Protein AF-A0A943BUN2-F1 (afdb_monomer_lite)

Sequence (841 aa):
MTDLDFIKALRLYGEKAAYGSMSAQMESLIGEVLGGGMTKEYLDRRYQSMVDAFLGCTFNPVSNHKLVLSSGDVLNIMNNDDAKKTPCAQIKKSNGKTLYFAEADTRLMGGIALNGATVNIYESASGIYLPLITNAKDGAQVNIYCDNVALGTINNGNSAQMTIEVKKADKTFSVTDSIENAGKLIIKNSLASSKIPVCDLTNQNELSLVNCVLQCKGTLKNDGTVNGMVDVCGGKRDYENAYYTVGSQLMEGTGTYTDLYFTSTAKQGVKIAGTQTVTNYISNPNCRLRTGENIVLTGSCGVANNKLKSAVTLKAYSSTSDLVFDNLVRIIGDVELYGKCKFNDTLYLADTANQFTLHDETNVKGDFIYDGGSIVGGEKLRLYNNVDINTGSPSLTNLLLVGKKPQTIHMAKPMTVTKLQNYNTSVGGVTFDNTIKVSSVLDSGGTYNYQNSENIVLIDNACVSDHAMKGDISAENWTCTESLQVSGTLNAAGTINLTNAADVTTKQYKQSGGTLTVGEDSTLYCEENFIQTGKTVNDGTIFIGEDGKIASTFSGGTLKAKGDLMLAGDFAANELILDSKLPQKFENSSTTNIKNLTIKNDSRSGVEVNSKIYVSGAFSNQCKNLVHSENIILSGDAAYVVDGVTKNDLALSGQYTLKAGETLTVYGTLSLLPNATLSVQNGAQLLVVGDIRADSASVSVESGGSVYVQGHSVSKSGTWRVDGSMRMDEYLDSFSDVWNIGGDVTVKEDTKMTSSTVGGNGVLRMMGDLMVSSGTWNKPNVVFVSKLPQNVSGSSISVNQITIENSSKSGITFDSTVYYYGNCINDDSIIVNPSKMIAKS

Structure (mmCIF, N/CA/C/O backbone):
data_AF-A0A943BUN2-F1
#
_entry.id   AF-A0A943BUN2-F1
#
loop_
_atom_site.group_PDB
_atom_site.id
_atom_site.type_symbol
_atom_site.label_atom_id
_atom_site.label_alt_id
_atom_site.label_comp_id
_atom_site.label_asym_id
_atom_site.label_entity_id
_atom_site.label_seq_id
_atom_site.pdbx_PDB_ins_code
_atom_site.Cartn_x
_atom_site.Cartn_y
_atom_site.Cartn_z
_atom_site.occupancy
_atom_site.B_iso_or_equiv
_atom_site.auth_seq_id
_atom_site.auth_comp_id
_atom_site.auth_asym_id
_atom_site.auth_atom_id
_atom_site.pdbx_PDB_model_num
ATOM 1 N N . MET A 1 1 ? 56.873 32.709 -54.243 1.00 49.31 1 MET A N 1
ATOM 2 C CA . MET A 1 1 ? 57.349 31.411 -54.763 1.00 49.31 1 MET A CA 1
ATOM 3 C C . MET A 1 1 ? 56.239 30.422 -54.463 1.00 49.31 1 MET A C 1
ATOM 5 O O . MET A 1 1 ? 55.802 30.420 -53.320 1.00 49.31 1 MET A O 1
ATOM 9 N N . THR A 1 2 ? 55.682 29.723 -55.455 1.00 56.28 2 THR A N 1
ATOM 10 C CA . THR A 1 2 ? 54.643 28.715 -55.168 1.00 56.28 2 THR A CA 1
ATOM 11 C C . THR A 1 2 ? 55.277 27.533 -54.427 1.00 56.28 2 THR A C 1
ATOM 13 O O . THR A 1 2 ? 56.479 27.304 -54.580 1.00 56.28 2 THR A O 1
ATOM 16 N N . ASP A 1 3 ? 54.513 26.772 -53.638 1.00 51.22 3 ASP A N 1
ATOM 17 C CA . ASP A 1 3 ? 55.037 25.576 -52.952 1.00 51.22 3 ASP A CA 1
ATOM 18 C C . ASP A 1 3 ? 55.676 24.592 -53.944 1.00 51.22 3 ASP A C 1
ATOM 20 O O . ASP A 1 3 ? 56.673 23.945 -53.635 1.00 51.22 3 ASP A O 1
ATOM 24 N N . LEU A 1 4 ? 55.167 24.549 -55.180 1.00 58.03 4 LEU A N 1
ATOM 25 C CA . LEU A 1 4 ? 55.739 23.772 -56.274 1.00 58.03 4 LEU A CA 1
ATOM 26 C C . LEU A 1 4 ? 57.101 24.310 -56.718 1.00 58.03 4 LEU A C 1
ATOM 28 O O . LEU A 1 4 ? 58.020 23.521 -56.909 1.00 58.03 4 LEU A O 1
ATOM 32 N N . ASP A 1 5 ? 57.255 25.624 -56.868 1.00 60.88 5 ASP A N 1
ATOM 33 C CA . ASP A 1 5 ? 58.549 26.221 -57.211 1.00 60.88 5 ASP A CA 1
ATOM 34 C C . ASP A 1 5 ? 59.567 25.990 -56.092 1.00 60.88 5 ASP A C 1
ATOM 36 O O . ASP A 1 5 ? 60.735 25.718 -56.366 1.00 60.88 5 ASP A O 1
ATOM 40 N N . PHE A 1 6 ? 59.124 26.038 -54.833 1.00 67.69 6 PHE A N 1
ATOM 41 C CA . PHE A 1 6 ? 59.963 25.762 -53.671 1.00 67.69 6 PHE A CA 1
ATOM 42 C C . PHE A 1 6 ? 60.369 24.281 -53.584 1.00 67.69 6 PHE A C 1
ATOM 44 O O . PHE A 1 6 ? 61.548 23.987 -53.397 1.00 67.69 6 PHE A O 1
ATOM 51 N N . ILE A 1 7 ? 59.441 23.341 -53.803 1.00 68.06 7 ILE A N 1
ATOM 52 C CA . ILE A 1 7 ? 59.721 21.894 -53.840 1.00 68.06 7 ILE A CA 1
ATOM 53 C C . ILE A 1 7 ? 60.598 21.531 -55.043 1.00 68.06 7 ILE A C 1
ATOM 55 O O . ILE A 1 7 ? 61.546 20.759 -54.892 1.00 68.06 7 ILE A O 1
ATOM 59 N N . LYS A 1 8 ? 60.337 22.107 -56.225 1.00 66.81 8 LYS A N 1
ATOM 60 C CA . LYS A 1 8 ? 61.190 21.950 -57.412 1.00 66.81 8 LYS A CA 1
ATOM 61 C C . LYS A 1 8 ? 62.595 22.465 -57.127 1.00 66.81 8 LYS A C 1
ATOM 63 O O . LYS A 1 8 ? 63.553 21.759 -57.420 1.00 66.81 8 LYS A O 1
ATOM 68 N N . ALA A 1 9 ? 62.732 23.634 -56.500 1.00 71.00 9 ALA A N 1
ATOM 69 C CA . ALA A 1 9 ? 64.029 24.182 -56.115 1.00 71.00 9 ALA A CA 1
ATOM 70 C C . ALA A 1 9 ? 64.756 23.304 -55.080 1.00 71.00 9 ALA A C 1
ATOM 72 O O . ALA A 1 9 ? 65.936 23.019 -55.261 1.00 71.00 9 ALA A O 1
ATOM 73 N N . LEU A 1 10 ? 64.064 22.815 -54.043 1.00 71.56 10 LEU A N 1
ATOM 74 C CA . LEU A 1 10 ? 64.616 21.896 -53.036 1.00 71.56 10 LEU A CA 1
ATOM 75 C C . LEU A 1 10 ? 65.073 20.572 -53.653 1.00 71.56 10 LEU A C 1
ATOM 77 O O . LEU A 1 10 ? 66.162 20.087 -53.343 1.00 71.56 10 LEU A O 1
ATOM 81 N N . ARG A 1 11 ? 64.263 19.989 -54.544 1.00 69.50 11 ARG A N 1
ATOM 82 C CA . ARG A 1 11 ? 64.602 18.731 -55.212 1.00 69.50 11 ARG A CA 1
ATOM 83 C C . ARG A 1 11 ? 65.743 18.920 -56.206 1.00 69.50 11 ARG A C 1
ATOM 85 O O . ARG A 1 11 ? 66.686 18.143 -56.151 1.00 69.50 11 ARG A O 1
ATOM 92 N N . LEU A 1 12 ? 65.719 19.969 -57.031 1.00 74.25 12 LEU A N 1
ATOM 93 C CA . LEU A 1 12 ? 66.826 20.323 -57.932 1.00 74.25 12 LEU A CA 1
ATOM 94 C C . LEU A 1 12 ? 68.122 20.590 -57.156 1.00 74.25 12 LEU A C 1
ATOM 96 O O . LEU A 1 12 ? 69.195 20.200 -57.605 1.00 74.25 12 LEU A O 1
ATOM 100 N N . TYR A 1 13 ? 68.036 21.199 -55.971 1.00 77.00 13 TYR A N 1
ATOM 101 C CA . TYR A 1 13 ? 69.188 21.391 -55.094 1.00 77.00 13 TYR A CA 1
ATOM 102 C C . TYR A 1 13 ? 69.726 20.061 -54.543 1.00 77.00 13 TYR A C 1
ATOM 104 O O . TYR A 1 13 ? 70.935 19.834 -54.565 1.00 77.00 13 TYR A O 1
ATOM 112 N N . GLY A 1 14 ? 68.841 19.156 -54.112 1.00 71.69 14 GLY A N 1
ATOM 113 C CA . GLY A 1 14 ? 69.209 17.804 -53.682 1.00 71.69 14 GLY A CA 1
ATOM 114 C C . GLY A 1 14 ? 69.860 16.977 -54.797 1.00 71.69 14 GLY A C 1
ATOM 115 O O . GLY A 1 14 ? 70.907 16.376 -54.574 1.00 71.69 14 GLY A O 1
ATOM 116 N N . GLU A 1 15 ? 69.298 17.006 -56.009 1.00 69.31 15 GLU A N 1
ATOM 117 C CA . GLU A 1 15 ? 69.868 16.333 -57.186 1.00 69.31 15 GLU A CA 1
ATOM 118 C C . GLU A 1 15 ? 71.223 16.947 -57.578 1.00 69.31 15 GLU A C 1
ATOM 120 O O . GLU A 1 15 ? 72.157 16.217 -57.897 1.00 69.31 15 GLU A O 1
ATOM 125 N N . LYS A 1 16 ? 71.387 18.275 -57.473 1.00 77.69 16 LYS A N 1
ATOM 126 C CA . LYS A 1 16 ? 72.671 18.959 -57.711 1.00 77.69 16 LYS A CA 1
ATOM 127 C C . LYS A 1 16 ? 73.743 18.549 -56.698 1.00 77.69 16 LYS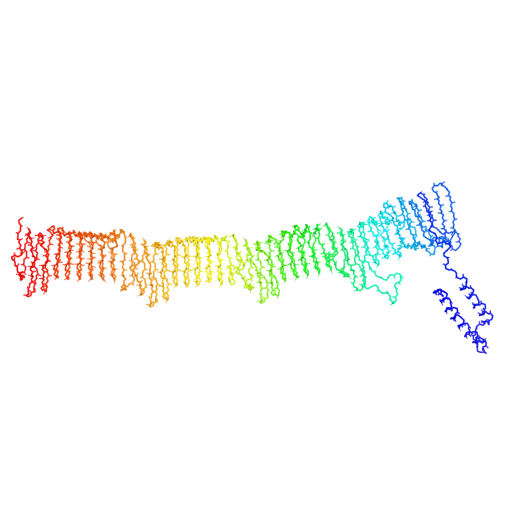 A C 1
ATOM 129 O O . LYS A 1 16 ? 74.895 18.349 -57.079 1.00 77.69 16 LYS A O 1
ATOM 134 N N . ALA A 1 17 ? 73.386 18.417 -55.420 1.00 75.50 17 ALA A N 1
ATOM 135 C CA . ALA A 1 17 ? 74.306 17.973 -54.373 1.00 75.50 17 ALA A CA 1
ATOM 136 C C . ALA A 1 17 ? 74.685 16.486 -54.523 1.00 75.50 17 ALA A C 1
ATOM 138 O O . 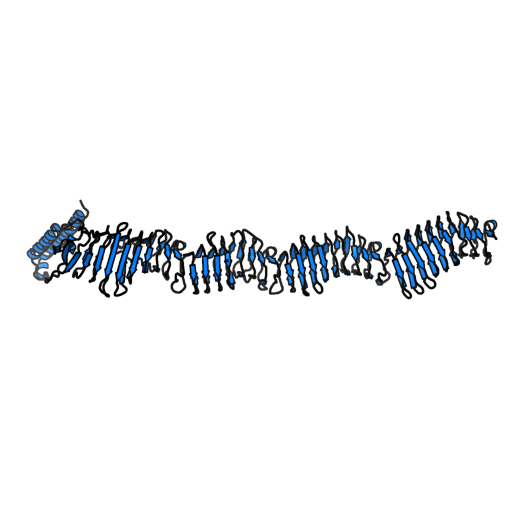ALA A 1 17 ? 75.854 16.120 -54.371 1.00 75.50 17 ALA A O 1
ATOM 139 N N . ALA A 1 18 ? 73.719 15.631 -54.872 1.00 69.56 18 ALA A N 1
ATOM 140 C CA . ALA A 1 18 ? 73.950 14.214 -55.152 1.00 69.56 18 ALA A CA 1
ATOM 141 C C . ALA A 1 18 ? 74.835 14.016 -56.394 1.00 69.56 18 ALA A C 1
ATOM 143 O O . ALA A 1 18 ? 75.812 13.273 -56.345 1.00 69.56 18 ALA A O 1
ATOM 144 N N . TYR A 1 19 ? 74.560 14.747 -57.477 1.00 77.12 19 TYR A N 1
ATOM 145 C CA . TYR A 1 19 ? 75.405 14.752 -58.669 1.00 77.12 19 TYR A CA 1
ATOM 146 C C . TYR A 1 19 ? 76.817 15.269 -58.365 1.00 77.12 19 TYR A C 1
ATOM 148 O O . TYR A 1 19 ? 77.782 14.600 -58.713 1.00 77.12 19 TYR A O 1
ATOM 156 N N . GLY A 1 20 ? 76.963 16.398 -57.663 1.00 71.94 20 GLY A N 1
ATOM 157 C CA . GLY A 1 20 ? 78.281 16.962 -57.350 1.00 71.94 20 GLY A CA 1
ATOM 158 C C . GLY A 1 20 ? 79.145 16.054 -56.466 1.00 71.94 20 GLY A C 1
ATOM 159 O O . GLY A 1 20 ? 80.355 15.970 -56.664 1.00 71.94 20 GLY A O 1
ATOM 160 N N . SER A 1 21 ? 78.537 15.331 -55.520 1.00 69.12 21 SER A N 1
ATOM 161 C CA . SER A 1 21 ? 79.256 14.352 -54.689 1.00 69.12 21 SER A CA 1
ATOM 162 C C . SER A 1 21 ? 79.648 13.094 -55.470 1.00 69.12 21 SER A C 1
ATOM 164 O O . SER A 1 21 ? 80.774 12.617 -55.324 1.00 69.12 21 SER A O 1
ATOM 166 N N . MET A 1 22 ? 78.774 12.591 -56.347 1.00 68.44 22 MET A N 1
ATOM 167 C CA . MET A 1 22 ? 79.076 11.439 -57.204 1.00 68.44 22 MET A CA 1
ATOM 168 C C . MET A 1 22 ? 80.078 11.766 -58.319 1.00 68.44 22 MET A C 1
ATOM 170 O O . MET A 1 22 ? 80.968 10.959 -58.578 1.00 68.44 22 MET A O 1
ATOM 174 N N . SER A 1 23 ? 80.000 12.941 -58.953 1.00 70.56 23 SER A N 1
ATOM 175 C CA . SER A 1 23 ? 80.943 13.335 -60.009 1.00 70.56 23 SER A CA 1
ATOM 176 C C . SER A 1 23 ? 82.350 13.540 -59.445 1.00 70.56 23 SER A C 1
ATOM 178 O O . SER A 1 23 ? 83.313 13.077 -60.046 1.00 70.56 23 SER A O 1
ATOM 180 N N . ALA A 1 24 ? 82.475 14.150 -58.260 1.00 68.44 24 ALA A N 1
ATOM 181 C CA . ALA A 1 24 ? 83.760 14.334 -57.586 1.00 68.44 24 ALA A CA 1
ATOM 182 C C . ALA A 1 24 ? 84.390 13.001 -57.139 1.00 68.44 24 ALA A C 1
ATOM 184 O O . ALA A 1 24 ? 85.610 12.851 -57.170 1.00 68.44 24 ALA A O 1
ATOM 185 N N . GLN A 1 25 ? 83.577 12.008 -56.755 1.00 66.31 25 GLN A N 1
ATOM 186 C CA . GLN A 1 25 ? 84.072 10.657 -56.469 1.00 66.31 25 GLN A CA 1
ATOM 187 C C . GLN A 1 25 ? 84.533 9.925 -57.734 1.00 66.31 25 GLN A C 1
ATOM 189 O O . GLN A 1 25 ? 85.542 9.224 -57.678 1.00 66.31 25 GLN A O 1
ATOM 194 N N . MET A 1 26 ? 83.849 10.108 -58.867 1.00 66.44 26 MET A N 1
ATOM 195 C CA . MET A 1 26 ? 84.219 9.496 -60.152 1.00 66.44 26 MET A CA 1
ATOM 196 C C . MET A 1 26 ? 85.446 10.142 -60.814 1.00 66.44 26 MET A C 1
ATOM 198 O O . MET A 1 26 ? 86.129 9.476 -61.580 1.00 66.44 26 MET A O 1
ATOM 202 N N . GLU A 1 27 ? 85.767 11.398 -60.493 1.00 61.81 27 GLU A N 1
ATOM 203 C CA . GLU A 1 27 ? 87.026 12.055 -60.892 1.00 61.81 27 GLU A CA 1
ATOM 204 C C . GLU A 1 27 ? 88.229 11.657 -60.017 1.00 61.81 27 GLU A C 1
ATOM 206 O O . GLU A 1 27 ? 89.365 12.037 -60.303 1.00 61.81 27 GLU A O 1
ATOM 211 N N . SER A 1 28 ? 88.008 10.894 -58.943 1.00 64.56 28 SER A N 1
ATOM 212 C CA . SER A 1 28 ? 89.092 10.350 -58.127 1.00 64.56 28 SER A CA 1
ATOM 213 C C . SER A 1 28 ? 89.642 9.053 -58.728 1.00 64.56 28 SER A C 1
ATOM 215 O O . SER A 1 28 ? 88.896 8.239 -59.271 1.00 64.56 28 SER A O 1
ATOM 217 N N . LEU A 1 29 ? 90.939 8.801 -58.529 1.00 58.66 29 LEU A N 1
ATOM 218 C CA . LEU A 1 29 ? 91.631 7.586 -58.994 1.00 58.66 29 LEU A CA 1
ATOM 219 C C . LEU A 1 29 ? 90.979 6.273 -58.497 1.00 58.66 29 LEU A C 1
ATOM 221 O O . LEU A 1 29 ? 91.139 5.223 -59.108 1.00 58.66 29 LEU A O 1
ATOM 225 N N . ILE A 1 30 ? 90.238 6.325 -57.383 1.00 61.94 30 ILE A N 1
ATOM 226 C CA . ILE A 1 30 ? 89.483 5.193 -56.816 1.00 61.94 30 ILE A CA 1
ATOM 227 C C . ILE A 1 30 ? 88.121 5.010 -57.506 1.00 61.94 30 ILE A C 1
ATOM 229 O O . ILE A 1 30 ? 87.675 3.877 -57.696 1.00 61.94 30 ILE A O 1
ATOM 233 N N . GLY A 1 31 ? 87.466 6.103 -57.903 1.00 59.69 31 GLY A N 1
ATOM 234 C CA . GLY A 1 31 ? 86.190 6.068 -58.622 1.00 59.69 31 GLY A CA 1
ATOM 235 C C . GLY A 1 31 ? 86.315 5.480 -60.025 1.00 59.69 31 GLY A C 1
ATOM 236 O O . GLY A 1 31 ? 85.444 4.721 -60.442 1.00 59.69 31 GLY A O 1
ATOM 237 N N . GLU A 1 32 ? 87.439 5.732 -60.700 1.00 58.72 32 GLU A N 1
ATOM 238 C CA . GLU A 1 32 ? 87.750 5.185 -62.029 1.00 58.72 32 GLU A CA 1
ATOM 239 C C . GLU A 1 32 ? 87.846 3.646 -62.038 1.00 58.72 32 GLU A C 1
ATOM 241 O O . GLU A 1 32 ? 87.511 3.000 -63.030 1.00 58.72 32 GLU A O 1
ATOM 246 N N . VAL A 1 33 ? 88.240 3.041 -60.910 1.00 58.03 33 VAL A N 1
ATOM 247 C CA . VAL A 1 33 ? 88.408 1.583 -60.766 1.00 58.03 33 VAL A CA 1
ATOM 248 C C . VAL A 1 33 ? 87.131 0.893 -60.263 1.00 58.03 33 VAL A C 1
ATOM 250 O O . VAL A 1 33 ? 86.836 -0.227 -60.678 1.00 58.03 33 VAL A O 1
ATOM 253 N N . LEU A 1 34 ? 86.350 1.539 -59.387 1.00 57.59 34 LEU A N 1
ATOM 254 C CA . LEU A 1 34 ? 85.157 0.944 -58.757 1.00 57.59 34 LEU A CA 1
ATOM 255 C C . LEU A 1 34 ? 83.825 1.300 -59.447 1.00 57.59 34 LEU A C 1
ATOM 257 O O . LEU A 1 34 ? 82.812 0.658 -59.180 1.00 57.59 34 LEU A O 1
ATOM 261 N N . GLY A 1 35 ? 83.804 2.296 -60.338 1.00 58.62 35 GLY A N 1
ATOM 262 C CA . GLY A 1 35 ? 82.589 2.855 -60.949 1.00 58.62 35 GLY A CA 1
ATOM 263 C C . GLY A 1 35 ? 81.919 2.015 -62.045 1.00 58.62 35 GLY A C 1
ATOM 264 O O . GLY A 1 35 ? 80.971 2.485 -62.673 1.00 58.62 35 GLY A O 1
ATOM 265 N N . GLY A 1 36 ? 82.394 0.794 -62.318 1.00 56.25 36 GLY A N 1
ATOM 266 C CA . GLY A 1 36 ? 81.733 -0.141 -63.242 1.00 56.25 36 GLY A CA 1
ATOM 267 C C . GLY A 1 36 ? 81.525 0.391 -64.669 1.00 56.25 36 GLY A C 1
ATOM 268 O O . GLY A 1 36 ? 80.564 -0.002 -65.327 1.00 56.25 36 GLY A O 1
ATOM 269 N N . GLY A 1 37 ? 82.387 1.301 -65.140 1.00 57.84 37 GLY A N 1
ATOM 270 C CA . GLY A 1 37 ? 82.302 1.903 -66.477 1.00 57.84 37 GLY A CA 1
ATOM 271 C C . GLY A 1 37 ? 81.343 3.095 -66.607 1.00 57.84 37 GLY A C 1
ATOM 272 O O . GLY A 1 37 ? 81.093 3.546 -67.725 1.00 57.84 37 GLY A O 1
ATOM 273 N N . MET A 1 38 ? 80.804 3.634 -65.507 1.00 58.44 38 MET A N 1
ATOM 274 C CA . MET A 1 38 ? 80.037 4.885 -65.550 1.00 58.44 38 MET A CA 1
ATOM 275 C C . MET A 1 38 ? 80.985 6.082 -65.711 1.00 58.44 38 MET A C 1
ATOM 277 O O . MET A 1 38 ? 81.698 6.449 -64.783 1.00 58.44 38 MET A O 1
ATOM 281 N N . THR A 1 39 ? 81.004 6.699 -66.894 1.00 64.81 39 THR A N 1
ATOM 282 C CA . THR A 1 39 ? 81.820 7.893 -67.167 1.00 64.81 39 THR A CA 1
ATOM 283 C C . THR A 1 39 ? 81.142 9.167 -66.655 1.00 64.81 39 THR A C 1
ATOM 285 O O . THR A 1 39 ? 79.915 9.226 -66.531 1.00 64.81 39 THR A O 1
ATOM 288 N N . LYS A 1 40 ? 81.918 10.233 -66.413 1.00 67.88 40 LYS A N 1
ATOM 289 C CA . LYS A 1 40 ? 81.377 11.563 -66.074 1.00 67.88 40 LYS A CA 1
ATOM 290 C C . LYS A 1 40 ? 80.312 12.021 -67.082 1.00 67.88 40 LYS A C 1
ATOM 292 O O . LYS A 1 40 ? 79.242 12.453 -66.684 1.00 67.88 40 LYS A O 1
ATOM 297 N N . GLU A 1 41 ? 80.524 11.783 -68.375 1.00 67.88 41 GLU A N 1
ATOM 298 C CA . GLU A 1 41 ? 79.560 12.103 -69.444 1.00 67.88 41 GLU A CA 1
ATOM 299 C C . GLU A 1 41 ? 78.238 11.320 -69.369 1.00 67.88 41 GLU A C 1
ATOM 301 O O . GLU A 1 41 ? 77.208 11.763 -69.891 1.00 67.88 41 GLU A O 1
ATOM 306 N N . TYR A 1 42 ? 78.238 10.130 -68.765 1.00 67.12 42 TYR A N 1
ATOM 307 C CA . TYR A 1 42 ? 77.009 9.388 -68.485 1.00 67.12 42 TYR A CA 1
ATOM 308 C C . TYR A 1 42 ? 76.243 10.013 -67.310 1.00 67.12 42 TYR A C 1
ATOM 310 O O . TYR A 1 42 ? 75.022 10.170 -67.392 1.00 67.12 42 TYR A O 1
ATOM 318 N N . LEU A 1 43 ? 76.947 10.433 -66.254 1.00 68.31 43 LEU A N 1
ATOM 319 C CA . LEU A 1 43 ? 76.346 11.138 -65.118 1.00 68.31 43 LEU A CA 1
ATOM 320 C C . LEU A 1 43 ? 75.843 12.532 -65.507 1.00 68.31 43 LEU A C 1
ATOM 322 O O . LEU A 1 43 ? 74.746 12.896 -65.096 1.00 68.31 43 LEU A O 1
ATOM 326 N N . ASP A 1 44 ? 76.568 13.257 -66.360 1.00 72.62 44 ASP A N 1
ATOM 327 C CA . ASP A 1 44 ? 76.175 14.571 -66.882 1.00 72.62 44 ASP A CA 1
ATOM 328 C C . ASP A 1 44 ? 74.881 14.469 -67.692 1.00 72.62 44 ASP A C 1
ATOM 330 O O . ASP A 1 44 ? 73.934 15.218 -67.457 1.00 72.62 44 ASP A O 1
ATOM 334 N N . ARG A 1 45 ? 74.783 13.478 -68.592 1.00 67.88 45 ARG A N 1
ATOM 335 C CA . ARG A 1 45 ? 73.546 13.219 -69.347 1.00 67.88 45 ARG A CA 1
ATOM 336 C C . ARG A 1 45 ? 72.391 12.801 -68.455 1.00 67.88 45 ARG A C 1
ATOM 338 O O . ARG A 1 45 ? 71.261 13.213 -68.707 1.00 67.88 45 ARG A O 1
ATOM 345 N N . ARG A 1 46 ? 72.641 11.978 -67.435 1.00 64.56 46 ARG A N 1
ATOM 346 C CA . ARG A 1 46 ? 71.599 11.521 -66.508 1.00 64.56 46 ARG A CA 1
ATOM 347 C C . ARG A 1 46 ? 71.104 12.661 -65.621 1.00 64.56 46 ARG A C 1
ATOM 349 O O . ARG A 1 46 ? 69.896 12.815 -65.475 1.00 64.56 46 ARG A O 1
ATOM 356 N N . TYR A 1 47 ? 72.014 13.479 -65.098 1.00 74.12 47 TYR A N 1
ATOM 357 C CA . TYR A 1 47 ? 71.695 14.683 -64.337 1.00 74.12 47 TYR A CA 1
ATOM 358 C C . TYR A 1 47 ? 70.913 15.678 -65.196 1.00 74.12 47 TYR A C 1
ATOM 360 O O . TYR A 1 47 ? 69.832 16.097 -64.792 1.00 74.12 47 TYR A O 1
ATOM 368 N N . GLN A 1 48 ? 71.377 15.965 -66.416 1.00 70.25 48 GLN A N 1
ATOM 369 C CA . GLN A 1 48 ? 70.673 16.867 -67.325 1.00 70.25 48 GLN A CA 1
ATOM 370 C C . GLN A 1 48 ? 69.298 16.318 -67.732 1.00 70.25 48 GLN A C 1
ATOM 372 O O . GLN A 1 48 ? 68.325 17.056 -67.692 1.00 70.25 48 GLN A O 1
ATOM 377 N N . SER A 1 49 ? 69.169 15.013 -67.996 1.00 58.03 49 SER A N 1
ATOM 378 C CA . SER A 1 49 ? 67.868 14.385 -68.292 1.00 58.03 49 SER A CA 1
ATOM 379 C C . SER A 1 49 ? 66.899 14.451 -67.106 1.00 58.03 49 SER A C 1
ATOM 381 O O . SER A 1 49 ? 65.695 14.595 -67.305 1.00 58.03 49 SER A O 1
ATOM 383 N N . MET A 1 50 ? 67.396 14.359 -65.868 1.00 59.25 50 MET A N 1
ATOM 384 C CA . MET A 1 50 ? 66.573 14.537 -64.667 1.00 59.25 50 MET A CA 1
ATOM 385 C C . MET A 1 50 ? 66.174 16.004 -64.478 1.00 59.25 50 MET A C 1
ATOM 387 O O . MET A 1 50 ? 65.007 16.274 -64.204 1.00 59.25 50 MET A O 1
ATOM 391 N N . VAL A 1 51 ? 67.096 16.952 -64.676 1.00 66.25 51 VAL A N 1
ATOM 392 C CA . VAL A 1 51 ? 66.812 18.398 -64.654 1.00 66.25 51 VAL A CA 1
ATOM 393 C C . VAL A 1 51 ? 65.764 18.761 -65.710 1.00 66.25 51 VAL A C 1
ATOM 395 O O . VAL A 1 51 ? 64.784 19.428 -65.382 1.00 66.25 51 VAL A O 1
ATOM 398 N N . ASP A 1 52 ? 65.907 18.260 -66.936 1.00 58.78 52 ASP A N 1
ATOM 399 C CA . ASP A 1 52 ? 64.980 18.498 -68.045 1.00 58.78 52 ASP A CA 1
ATOM 400 C C . ASP A 1 52 ? 63.610 17.852 -67.788 1.00 58.78 52 ASP A C 1
ATOM 402 O O . ASP A 1 52 ? 62.578 18.478 -68.033 1.00 58.78 52 ASP A O 1
ATOM 406 N N . ALA A 1 53 ? 63.570 16.646 -67.209 1.00 57.19 53 ALA A N 1
ATOM 407 C CA . ALA A 1 53 ? 62.322 16.015 -66.781 1.00 57.19 53 ALA A CA 1
ATOM 408 C C . ALA A 1 53 ? 61.612 16.835 -65.687 1.00 57.19 53 ALA A C 1
ATOM 410 O O . ALA A 1 53 ? 60.401 17.029 -65.756 1.00 57.19 53 ALA A O 1
ATOM 411 N N . PHE A 1 54 ? 62.346 17.379 -64.710 1.00 61.00 54 PHE A N 1
ATOM 412 C CA . PHE A 1 54 ? 61.774 18.202 -63.636 1.00 61.00 54 PHE A CA 1
ATOM 413 C C . PHE A 1 54 ? 61.329 19.597 -64.100 1.00 61.00 54 PHE A C 1
ATOM 415 O O . PHE A 1 54 ? 60.317 20.112 -63.608 1.00 61.00 54 PHE A O 1
ATOM 422 N N . LEU A 1 55 ? 62.050 20.204 -65.047 1.00 59.53 55 LEU A N 1
ATOM 423 C CA . LEU A 1 55 ? 61.665 21.464 -65.689 1.00 59.53 55 LEU A CA 1
ATOM 424 C C . LEU A 1 55 ? 60.469 21.274 -66.639 1.00 59.53 55 LEU A C 1
ATOM 426 O O . LEU A 1 55 ? 59.614 22.155 -66.710 1.00 59.53 55 LEU A O 1
ATOM 430 N N . GLY A 1 56 ? 60.368 20.115 -67.302 1.00 51.56 56 GLY A N 1
ATOM 431 C CA . GLY A 1 56 ? 59.263 19.733 -68.189 1.00 51.56 56 GLY A CA 1
ATOM 432 C C . GLY A 1 56 ? 57.965 19.324 -67.478 1.00 51.56 56 GLY A C 1
ATOM 433 O O . GLY A 1 56 ? 56.903 19.310 -68.102 1.00 51.56 56 GLY A O 1
ATOM 434 N N . CYS A 1 57 ? 58.004 19.040 -66.172 1.00 49.31 57 CYS A N 1
ATOM 435 C CA . CYS A 1 57 ? 56.809 18.763 -65.374 1.00 49.31 57 CYS A CA 1
ATOM 436 C C . CYS A 1 57 ? 55.917 20.013 -65.247 1.00 49.31 57 CYS A C 1
ATOM 438 O O . CYS A 1 57 ? 56.203 20.926 -64.461 1.00 49.31 57 CYS A O 1
ATOM 440 N N . THR A 1 58 ? 54.791 20.027 -65.963 1.00 47.50 58 THR A N 1
ATOM 441 C CA . THR A 1 58 ? 53.690 20.982 -65.770 1.00 47.50 58 THR A CA 1
ATOM 442 C C . THR A 1 58 ? 52.512 20.288 -65.083 1.00 47.50 58 THR A C 1
ATOM 444 O O . THR A 1 58 ? 52.172 19.158 -65.411 1.00 47.50 58 THR A O 1
ATOM 447 N N . PHE A 1 59 ? 51.893 20.963 -64.110 1.00 41.41 59 PHE A N 1
ATOM 448 C CA . PHE A 1 59 ? 50.704 20.484 -63.386 1.00 41.41 59 PHE A CA 1
ATOM 449 C C . PHE A 1 59 ? 49.403 20.938 -64.061 1.00 41.41 59 PHE A C 1
ATOM 451 O O . PHE A 1 59 ? 48.412 21.174 -63.381 1.00 41.41 59 PHE A O 1
ATOM 458 N N . ASN A 1 60 ? 49.389 21.114 -65.384 1.00 41.94 60 ASN A N 1
ATOM 459 C CA . ASN A 1 60 ? 48.136 21.416 -66.065 1.00 41.94 60 ASN A CA 1
ATOM 460 C C . ASN A 1 60 ? 47.447 20.097 -66.422 1.00 41.94 60 ASN A C 1
ATOM 462 O O . ASN A 1 60 ? 47.976 19.358 -67.257 1.00 41.94 60 ASN A O 1
ATOM 466 N N . PRO A 1 61 ? 46.266 19.796 -65.850 1.00 43.44 61 PRO A N 1
ATOM 467 C CA . PRO A 1 61 ? 45.358 18.859 -66.486 1.00 43.44 61 PRO A CA 1
ATOM 468 C C . PRO A 1 61 ? 45.177 19.284 -67.946 1.00 43.44 61 PRO A C 1
ATOM 470 O O . PRO A 1 61 ? 45.001 20.467 -68.240 1.00 43.44 61 PRO A O 1
ATOM 473 N N . VAL A 1 62 ? 45.177 18.329 -68.875 1.00 51.78 62 VAL A N 1
ATOM 474 C CA . VAL A 1 62 ? 44.880 18.617 -70.290 1.00 51.78 62 VAL A CA 1
ATOM 475 C C . VAL A 1 62 ? 43.440 19.161 -70.445 1.00 51.78 62 VAL A C 1
ATOM 477 O O . VAL A 1 62 ? 43.108 19.763 -71.464 1.00 51.78 62 VAL A O 1
ATOM 480 N N . SER A 1 63 ? 42.592 19.039 -69.410 1.00 54.44 63 SER A N 1
ATOM 481 C CA . SER A 1 63 ? 41.329 19.772 -69.274 1.00 54.44 63 SER A CA 1
ATOM 482 C C . SER A 1 63 ? 40.989 20.088 -67.810 1.00 54.44 63 SER A C 1
ATOM 484 O O . SER A 1 63 ? 40.776 19.180 -67.010 1.00 54.44 63 SER A O 1
ATOM 486 N N . ASN A 1 64 ? 40.835 21.377 -67.487 1.00 60.47 64 ASN A N 1
ATOM 487 C CA . ASN A 1 64 ? 40.268 21.861 -66.214 1.00 60.47 64 ASN A CA 1
ATOM 488 C C . ASN A 1 64 ? 38.732 21.982 -66.276 1.00 60.47 64 ASN A C 1
ATOM 490 O O . ASN A 1 64 ? 38.093 22.434 -65.327 1.00 60.47 64 ASN A O 1
ATOM 494 N N . HIS A 1 65 ? 38.133 21.647 -67.422 1.00 75.88 65 HIS A N 1
ATOM 495 C CA . HIS A 1 65 ? 36.704 21.779 -67.664 1.00 75.88 65 HIS A CA 1
ATOM 496 C C . HIS A 1 65 ? 36.027 20.411 -67.633 1.00 75.88 65 HIS A C 1
ATOM 498 O O . HIS A 1 65 ? 36.501 19.451 -68.245 1.00 75.88 65 HIS A O 1
ATOM 504 N N . LYS A 1 66 ? 34.881 20.347 -66.950 1.00 84.62 66 LYS A N 1
ATOM 505 C CA . LYS A 1 66 ? 34.021 19.163 -66.931 1.00 84.62 66 LYS A CA 1
ATOM 506 C C . LYS A 1 66 ? 33.528 18.813 -68.336 1.00 84.62 66 LYS A C 1
ATOM 508 O O . LYS A 1 66 ? 33.059 19.686 -69.070 1.00 84.62 66 LYS A O 1
ATOM 513 N N . LEU A 1 67 ? 33.565 17.533 -68.693 1.00 89.81 67 LEU A N 1
ATOM 514 C CA . LEU A 1 67 ? 32.928 17.032 -69.906 1.00 89.81 67 LEU A CA 1
ATOM 515 C C . LEU A 1 67 ? 31.406 17.069 -69.725 1.00 89.81 67 LEU A C 1
ATOM 517 O O . LEU A 1 67 ? 30.863 16.355 -68.886 1.00 89.81 67 LEU A O 1
ATOM 521 N N . VAL A 1 68 ? 30.708 17.882 -70.517 1.00 91.00 68 VAL A N 1
ATOM 522 C CA . VAL A 1 68 ? 29.244 17.994 -70.453 1.00 91.00 68 VAL A CA 1
ATOM 523 C C . VAL A 1 68 ? 28.588 17.046 -71.456 1.00 91.00 68 VAL A C 1
ATOM 525 O O . VAL A 1 68 ? 28.758 17.182 -72.671 1.00 91.00 68 VAL A O 1
ATOM 528 N N . LEU A 1 69 ? 27.811 16.095 -70.942 1.00 92.69 69 LEU A N 1
ATOM 529 C CA . LEU A 1 69 ? 26.958 15.199 -71.715 1.00 92.69 69 LEU A CA 1
ATOM 530 C C . LEU A 1 69 ? 25.506 15.699 -71.697 1.00 92.69 69 LEU A C 1
ATOM 532 O O . LEU A 1 69 ? 25.082 16.434 -70.799 1.00 92.69 69 LEU A O 1
ATOM 536 N N . SER A 1 70 ? 24.763 15.343 -72.742 1.00 91.81 70 SER A N 1
ATOM 537 C CA . SER A 1 70 ? 23.322 15.583 -72.852 1.00 91.81 70 SER A CA 1
ATOM 538 C C . SER A 1 70 ? 22.546 14.300 -72.567 1.00 91.81 70 SER A C 1
ATOM 540 O O . SER A 1 70 ? 23.066 13.205 -72.761 1.00 91.81 70 SER A O 1
ATOM 542 N N . SER A 1 71 ? 21.288 14.430 -72.145 1.00 90.88 71 SER A N 1
ATOM 543 C CA . SER A 1 71 ? 20.404 13.276 -71.943 1.00 90.88 71 SER A CA 1
ATOM 544 C C . SER A 1 71 ? 20.361 12.390 -73.197 1.00 90.88 71 SER A C 1
ATOM 546 O O . SER A 1 71 ? 20.244 12.895 -74.318 1.00 90.88 71 SER A O 1
ATOM 548 N N . GLY A 1 72 ? 20.510 11.078 -73.001 1.00 86.75 72 GLY A N 1
ATOM 549 C CA . GLY A 1 72 ? 20.602 10.089 -74.079 1.00 86.75 72 GLY A CA 1
ATOM 550 C C . GLY A 1 72 ? 21.992 9.913 -74.711 1.00 86.75 72 GLY A C 1
ATOM 551 O O . GLY A 1 72 ? 22.162 8.992 -75.507 1.00 86.75 72 GLY A O 1
ATOM 552 N N . ASP A 1 73 ? 22.993 10.736 -74.370 1.00 94.25 73 ASP A N 1
ATOM 553 C CA . ASP A 1 73 ? 24.385 10.473 -74.761 1.00 94.25 73 ASP A CA 1
ATOM 554 C C . ASP A 1 73 ? 24.918 9.210 -74.049 1.00 94.25 73 ASP A C 1
ATOM 556 O O . ASP A 1 73 ? 24.567 8.931 -72.900 1.00 94.25 73 ASP A O 1
ATOM 560 N N . VAL A 1 74 ? 25.817 8.471 -74.708 1.00 95.38 74 VAL A N 1
ATOM 561 C CA . VAL A 1 74 ? 26.518 7.307 -74.142 1.00 95.38 74 VAL A CA 1
ATOM 562 C C . VAL A 1 74 ? 28.030 7.494 -74.263 1.00 95.38 74 VAL A C 1
ATOM 564 O O . VAL A 1 74 ? 28.564 7.518 -75.369 1.00 95.38 74 VAL A O 1
ATOM 567 N N . LEU A 1 75 ? 28.731 7.596 -73.136 1.00 94.25 75 LEU A N 1
ATOM 568 C CA . LEU A 1 75 ? 30.191 7.630 -73.051 1.00 94.25 75 LEU A CA 1
ATOM 569 C C . LEU A 1 75 ? 30.720 6.236 -72.685 1.00 94.25 75 LEU A C 1
ATOM 571 O O . LEU A 1 75 ? 30.419 5.728 -71.615 1.00 94.25 75 LEU A O 1
ATOM 575 N N . ASN A 1 76 ? 31.539 5.630 -73.538 1.00 92.62 76 ASN A N 1
ATOM 576 C CA . ASN A 1 76 ? 32.251 4.387 -73.253 1.00 92.62 76 ASN A CA 1
ATOM 577 C C . ASN A 1 76 ? 33.719 4.708 -72.958 1.00 92.62 76 ASN A C 1
ATOM 579 O O . ASN A 1 76 ? 34.388 5.276 -73.815 1.00 92.62 76 ASN A O 1
ATOM 583 N N . ILE A 1 77 ? 34.205 4.341 -71.776 1.00 90.56 77 ILE A N 1
ATOM 584 C CA . ILE A 1 77 ? 35.615 4.382 -71.379 1.00 90.56 77 ILE A CA 1
ATOM 585 C C . ILE A 1 77 ? 36.160 2.958 -71.489 1.00 90.56 77 ILE A C 1
ATOM 587 O O . ILE A 1 77 ? 35.587 2.021 -70.925 1.00 90.56 77 ILE A O 1
ATOM 591 N N . MET A 1 78 ? 37.235 2.788 -72.247 1.00 87.88 78 MET A N 1
ATOM 592 C CA . MET A 1 78 ? 37.823 1.486 -72.561 1.00 87.88 78 MET A CA 1
ATOM 593 C C . MET A 1 78 ? 39.318 1.623 -72.851 1.00 87.88 78 MET A C 1
ATOM 595 O O . MET A 1 78 ? 39.812 2.735 -72.993 1.00 87.88 78 MET A O 1
ATOM 599 N N . ASN A 1 79 ? 40.043 0.515 -72.961 1.00 82.56 79 ASN A N 1
ATOM 600 C CA . ASN A 1 79 ? 41.410 0.549 -73.472 1.00 82.56 79 ASN A CA 1
ATOM 601 C C . ASN A 1 79 ? 41.395 0.574 -75.001 1.00 82.56 79 ASN A C 1
ATOM 603 O O . ASN A 1 79 ? 40.549 -0.054 -75.638 1.00 82.56 79 ASN A O 1
ATOM 607 N N . ASN A 1 80 ? 42.356 1.277 -75.585 1.00 72.62 80 ASN A N 1
ATOM 608 C CA . ASN A 1 80 ? 42.673 1.139 -76.995 1.00 72.62 80 ASN A CA 1
ATOM 609 C C . ASN A 1 80 ? 43.316 -0.237 -77.258 1.00 72.62 80 ASN A C 1
ATOM 611 O O . ASN A 1 80 ? 44.021 -0.758 -76.392 1.00 72.62 80 ASN A O 1
ATOM 615 N N . ASP A 1 81 ? 43.149 -0.790 -78.462 1.00 67.44 81 ASP A N 1
ATOM 616 C CA . ASP A 1 81 ? 43.725 -2.088 -78.877 1.00 67.44 81 ASP A CA 1
ATOM 617 C C . ASP A 1 81 ? 45.256 -2.030 -79.122 1.00 67.44 81 ASP A C 1
ATOM 619 O O . ASP A 1 81 ? 45.826 -2.833 -79.862 1.00 67.44 81 ASP A O 1
ATOM 623 N N . ASP A 1 82 ? 45.954 -1.066 -78.515 1.00 66.50 82 ASP A N 1
ATOM 624 C CA . ASP A 1 82 ? 47.405 -0.929 -78.616 1.00 66.50 82 ASP A CA 1
ATOM 625 C C . ASP A 1 82 ? 48.147 -1.759 -77.552 1.00 66.50 82 ASP A C 1
ATOM 627 O O . ASP A 1 82 ? 47.613 -2.122 -76.504 1.00 66.50 82 ASP A O 1
ATOM 631 N N . ALA A 1 83 ? 49.429 -2.052 -77.802 1.00 61.16 83 ALA A N 1
ATOM 632 C CA . ALA A 1 83 ? 50.262 -2.847 -76.892 1.00 61.16 83 ALA A CA 1
ATOM 633 C C . ALA A 1 83 ? 50.424 -2.224 -75.490 1.00 61.16 83 ALA A C 1
ATOM 635 O O . ALA A 1 83 ? 50.840 -2.912 -74.559 1.00 61.16 83 ALA A O 1
ATOM 636 N N . LYS A 1 84 ? 50.123 -0.926 -75.338 1.00 65.56 84 LYS A N 1
ATOM 637 C CA . LYS A 1 84 ? 50.205 -0.190 -74.071 1.00 65.56 84 LYS A CA 1
ATOM 638 C C . LYS A 1 84 ? 48.864 -0.138 -73.331 1.00 65.56 84 LYS A C 1
ATOM 640 O O . LYS A 1 84 ? 48.856 0.323 -72.193 1.00 65.56 84 LYS A O 1
ATOM 645 N N . LYS A 1 85 ? 47.769 -0.609 -73.943 1.00 70.56 85 LYS A N 1
ATOM 646 C CA . LYS A 1 85 ? 46.395 -0.530 -73.434 1.00 70.56 85 LYS A CA 1
ATOM 647 C C . LYS A 1 85 ? 46.059 0.866 -72.897 1.00 70.56 85 LYS A C 1
ATOM 649 O O . LYS A 1 85 ? 45.602 1.003 -71.763 1.00 70.56 85 LYS A O 1
ATOM 654 N N . THR A 1 86 ? 46.332 1.912 -73.679 1.00 74.56 86 THR A N 1
ATOM 655 C CA . THR A 1 86 ? 46.061 3.286 -73.224 1.00 74.56 86 THR A CA 1
ATOM 656 C C . THR A 1 86 ? 44.552 3.544 -73.057 1.00 74.56 86 THR A C 1
ATOM 658 O O . THR A 1 86 ? 43.777 3.162 -73.941 1.00 74.56 86 THR A O 1
ATOM 661 N N . PRO A 1 87 ? 44.098 4.192 -71.962 1.00 78.44 87 PRO A N 1
ATOM 662 C CA . PRO A 1 87 ? 42.686 4.525 -71.782 1.00 78.44 87 PRO A CA 1
ATOM 663 C C . PRO A 1 87 ? 42.180 5.474 -72.875 1.00 78.44 87 PRO A C 1
ATOM 665 O O . PRO A 1 87 ? 42.744 6.543 -73.109 1.00 78.44 87 PRO A O 1
ATOM 668 N N . CYS A 1 88 ? 41.080 5.121 -73.526 1.00 82.69 88 CYS A N 1
ATOM 669 C CA . CYS A 1 88 ? 40.394 5.920 -74.532 1.00 82.69 88 CYS A CA 1
ATOM 670 C C . CYS A 1 88 ? 38.898 6.040 -74.211 1.00 82.69 88 CYS A C 1
ATOM 672 O O . CYS A 1 88 ? 38.343 5.333 -73.365 1.00 82.69 88 CYS A O 1
ATOM 674 N N . ALA A 1 89 ? 38.238 6.986 -74.872 1.00 86.25 89 ALA A N 1
ATOM 675 C CA . ALA A 1 89 ? 36.827 7.255 -74.678 1.00 86.25 89 ALA A CA 1
ATOM 676 C C . ALA A 1 89 ? 36.100 7.464 -76.007 1.00 86.25 89 ALA A C 1
ATOM 678 O O . ALA A 1 89 ? 36.574 8.170 -76.900 1.00 86.25 89 ALA A O 1
ATOM 679 N N . GLN A 1 90 ? 34.904 6.888 -76.101 1.00 90.12 90 GLN A N 1
ATOM 680 C CA . GLN A 1 90 ? 33.965 7.049 -77.205 1.00 90.12 90 GLN A CA 1
ATOM 681 C C . GLN A 1 90 ? 32.677 7.690 -76.686 1.00 90.12 90 GLN A C 1
ATOM 683 O O . GLN A 1 90 ? 32.022 7.128 -75.817 1.00 90.12 90 GLN A O 1
ATOM 688 N N . ILE A 1 91 ? 32.256 8.816 -77.259 1.00 92.94 91 ILE A N 1
ATOM 689 C CA . ILE A 1 91 ? 30.947 9.422 -76.983 1.00 92.94 91 ILE A CA 1
ATOM 690 C C . ILE A 1 91 ? 30.027 9.174 -78.172 1.00 92.94 91 ILE A C 1
ATOM 692 O O . ILE A 1 91 ? 30.269 9.702 -79.256 1.00 92.94 91 ILE A O 1
ATOM 696 N N . LYS A 1 92 ? 28.941 8.435 -77.963 1.00 92.75 92 LYS A N 1
ATOM 697 C CA . LYS A 1 92 ? 27.800 8.357 -78.879 1.00 92.75 92 LYS A CA 1
ATOM 698 C C . LYS A 1 92 ? 26.780 9.409 -78.458 1.00 92.75 92 LYS A C 1
ATOM 700 O O . LYS A 1 92 ? 26.185 9.304 -77.391 1.00 92.75 92 LYS A O 1
ATOM 705 N N . LYS A 1 93 ? 26.621 10.449 -79.268 1.00 90.81 93 LYS A N 1
ATOM 706 C CA . LYS A 1 93 ? 25.641 11.511 -79.044 1.00 90.81 93 LYS A CA 1
ATOM 707 C C . LYS A 1 93 ? 24.232 11.016 -79.356 1.00 90.81 93 LYS A C 1
ATOM 709 O O . LYS A 1 93 ? 24.057 10.200 -80.260 1.00 90.81 93 LYS A O 1
ATOM 714 N N . SER A 1 94 ? 23.229 11.561 -78.674 1.00 83.94 94 SER A N 1
ATOM 715 C CA . SER A 1 94 ? 21.812 11.230 -78.907 1.00 83.94 94 SER A CA 1
ATOM 716 C C . SER A 1 94 ? 21.343 11.475 -80.353 1.00 83.94 94 SER A C 1
ATOM 718 O O . SER A 1 94 ? 20.415 10.828 -80.825 1.00 83.94 94 SER A O 1
ATOM 720 N N . ASN A 1 95 ? 22.032 12.350 -81.094 1.00 84.69 95 ASN A N 1
ATOM 721 C CA . ASN A 1 95 ? 21.807 12.608 -82.520 1.00 84.69 95 ASN A CA 1
ATOM 722 C C . ASN A 1 95 ? 22.512 11.617 -83.476 1.00 84.69 95 ASN A C 1
ATOM 724 O O . ASN A 1 95 ? 22.547 11.856 -84.681 1.00 84.69 95 ASN A O 1
ATOM 728 N N . GLY A 1 96 ? 23.124 10.547 -82.957 1.00 80.81 96 GLY A N 1
ATOM 729 C CA . GLY A 1 96 ? 23.822 9.514 -83.732 1.00 80.81 96 GLY A CA 1
ATOM 730 C C . GLY A 1 96 ? 25.299 9.803 -84.035 1.00 80.81 96 GLY A C 1
ATOM 731 O O . GLY A 1 96 ? 26.006 8.920 -84.524 1.00 80.81 96 GLY A O 1
ATOM 732 N N . LYS A 1 97 ? 25.815 11.003 -83.727 1.00 89.06 97 LYS A N 1
ATOM 733 C CA . LYS A 1 97 ? 27.234 11.339 -83.944 1.00 89.06 97 LYS A CA 1
ATOM 734 C C . LYS A 1 97 ? 28.131 10.604 -82.946 1.00 89.06 97 LYS A C 1
ATOM 736 O O . LYS A 1 97 ? 27.863 10.621 -81.750 1.00 89.06 97 LYS A O 1
ATOM 741 N N . THR A 1 98 ? 29.244 10.038 -83.413 1.00 88.31 98 THR A N 1
ATOM 742 C CA . THR A 1 98 ? 30.259 9.425 -82.537 1.00 88.31 98 THR A CA 1
ATOM 743 C C . THR A 1 98 ? 31.530 10.275 -82.492 1.00 88.31 98 THR A C 1
ATOM 745 O O . THR A 1 98 ? 32.005 10.735 -83.529 1.00 88.31 98 THR A O 1
ATOM 748 N N . LEU A 1 99 ? 32.073 10.500 -81.296 1.00 85.19 99 LEU A N 1
ATOM 749 C CA . LEU A 1 99 ? 33.334 11.203 -81.043 1.00 85.19 99 LEU A CA 1
ATOM 750 C C . LEU A 1 99 ? 34.300 10.270 -80.308 1.00 85.19 99 LEU A C 1
ATOM 752 O O . LEU A 1 99 ? 33.859 9.501 -79.458 1.00 85.19 99 LEU A O 1
ATOM 756 N N . TYR A 1 100 ? 35.598 10.377 -80.594 1.00 81.88 100 TYR A N 1
ATOM 757 C CA . TYR A 1 100 ? 36.646 9.596 -79.934 1.00 81.88 100 TYR A CA 1
ATOM 758 C C . TYR A 1 100 ? 37.751 10.509 -79.413 1.00 81.88 100 TYR A C 1
ATOM 760 O O . TYR A 1 100 ? 38.115 11.480 -80.077 1.00 81.88 100 TYR A O 1
ATOM 768 N N . PHE A 1 101 ? 38.309 10.176 -78.252 1.00 79.25 101 PHE A N 1
ATOM 769 C CA . PHE A 1 101 ? 39.556 10.761 -77.773 1.00 79.25 101 PHE A CA 1
ATOM 770 C C . PHE A 1 101 ? 40.390 9.731 -77.007 1.00 79.25 101 PHE A C 1
ATOM 772 O O . PHE A 1 101 ? 39.854 8.879 -76.299 1.00 79.25 101 PHE A O 1
ATOM 779 N N . ALA A 1 102 ? 41.708 9.810 -77.177 1.00 77.62 102 ALA A N 1
ATOM 780 C CA . ALA A 1 102 ? 42.681 9.049 -76.397 1.00 77.62 102 ALA A CA 1
ATOM 781 C C . ALA A 1 102 ? 42.969 9.745 -75.053 1.00 77.62 102 ALA A C 1
ATOM 783 O O . ALA A 1 102 ? 42.583 10.903 -74.867 1.00 77.62 102 ALA A O 1
ATOM 784 N N . GLU A 1 103 ? 43.660 9.044 -74.151 1.00 74.56 103 GLU A N 1
ATOM 785 C CA . GLU A 1 103 ? 44.085 9.537 -72.829 1.00 74.56 103 GLU A CA 1
ATOM 786 C C . GLU A 1 103 ? 42.891 9.996 -71.978 1.00 74.56 103 GLU A C 1
ATOM 788 O O . GLU A 1 103 ? 42.847 11.106 -71.438 1.00 74.56 103 GLU A O 1
ATOM 793 N N . ALA A 1 104 ? 41.857 9.151 -71.916 1.00 78.81 104 ALA A N 1
ATOM 794 C CA . ALA A 1 104 ? 40.625 9.472 -71.199 1.00 78.81 104 ALA A CA 1
ATOM 795 C C . ALA A 1 104 ? 40.863 9.736 -69.702 1.00 78.81 104 ALA A C 1
ATOM 797 O O . ALA A 1 104 ? 40.196 10.583 -69.113 1.00 78.81 104 ALA A O 1
ATOM 798 N N . ASP A 1 105 ? 41.851 9.066 -69.121 1.00 73.38 105 ASP A N 1
ATOM 799 C CA . ASP A 1 105 ? 42.348 9.248 -67.760 1.00 73.38 105 ASP A CA 1
ATOM 800 C C . ASP A 1 105 ? 42.886 10.661 -67.486 1.00 73.38 105 ASP A C 1
ATOM 802 O O . ASP A 1 105 ? 42.678 11.179 -66.397 1.00 73.38 105 ASP A O 1
ATOM 806 N N . THR A 1 106 ? 43.509 11.333 -68.458 1.00 76.75 106 THR A N 1
ATOM 807 C CA . THR A 1 106 ? 44.013 12.709 -68.270 1.00 76.75 106 THR A CA 1
ATOM 808 C C . THR A 1 106 ? 42.996 13.776 -68.676 1.00 76.75 106 THR A C 1
ATOM 810 O O . THR A 1 106 ? 42.918 14.844 -68.064 1.00 76.75 106 THR A O 1
ATOM 813 N N . ARG A 1 107 ? 42.173 13.502 -69.697 1.00 78.56 107 ARG A N 1
ATOM 814 C CA . ARG A 1 107 ? 41.197 14.468 -70.235 1.00 78.56 107 ARG A CA 1
ATOM 815 C C . ARG A 1 107 ? 39.921 14.578 -69.408 1.00 78.56 107 ARG A C 1
ATOM 817 O O . ARG A 1 107 ? 39.238 15.597 -69.492 1.00 78.56 107 ARG A O 1
ATOM 824 N N . LEU A 1 108 ? 39.602 13.564 -68.604 1.00 85.44 108 LEU A N 1
ATOM 825 C CA . LEU A 1 108 ? 38.450 13.567 -67.697 1.00 85.44 108 LEU A CA 1
ATOM 826 C C . LEU A 1 108 ? 38.790 14.088 -66.291 1.00 85.44 108 LEU A C 1
ATOM 828 O O . LEU A 1 108 ? 37.940 14.044 -65.403 1.00 85.44 108 LEU A O 1
ATOM 832 N N . MET A 1 109 ? 39.986 14.655 -66.091 1.00 82.81 109 MET A N 1
ATOM 833 C CA . MET A 1 109 ? 40.402 15.259 -64.816 1.00 82.81 109 MET A CA 1
ATOM 834 C C . MET A 1 109 ? 39.590 16.495 -64.405 1.00 82.81 109 MET A C 1
ATOM 836 O O . MET A 1 109 ? 39.565 16.844 -63.230 1.00 82.81 109 MET A O 1
ATOM 840 N N . GLY A 1 110 ? 38.863 17.129 -65.330 1.00 79.31 110 GLY A N 1
ATOM 841 C CA . GLY A 1 110 ? 37.864 18.155 -65.002 1.00 79.31 110 GLY A CA 1
ATOM 842 C C . GLY A 1 110 ? 36.512 17.596 -64.526 1.00 79.31 110 GLY A C 1
ATOM 843 O O . GLY A 1 110 ? 35.625 18.369 -64.166 1.00 79.31 110 GLY A O 1
ATOM 844 N N . GLY A 1 111 ? 36.323 16.272 -64.554 1.00 90.25 111 GLY A N 1
ATOM 845 C CA . GLY A 1 111 ? 35.071 15.590 -64.220 1.00 90.25 111 GLY A CA 1
ATOM 846 C C . GLY A 1 111 ? 34.067 15.478 -65.374 1.00 90.25 111 GLY A C 1
ATOM 847 O O . GLY A 1 111 ? 34.333 15.866 -66.513 1.00 90.25 111 GLY A O 1
ATOM 848 N N . ILE A 1 112 ? 32.884 14.936 -65.077 1.00 92.94 112 ILE A N 1
ATOM 849 C CA . ILE A 1 112 ? 31.797 14.663 -66.026 1.00 92.94 112 ILE A CA 1
ATOM 850 C C . ILE A 1 112 ? 30.480 15.249 -65.497 1.00 92.94 112 ILE A C 1
ATOM 852 O O . ILE A 1 112 ? 30.127 15.071 -64.334 1.00 92.94 112 ILE A O 1
ATOM 856 N N . ALA A 1 113 ? 29.714 15.913 -66.362 1.00 93.75 113 ALA A N 1
ATOM 857 C CA . ALA A 1 113 ? 28.315 16.259 -66.122 1.00 93.75 113 ALA A CA 1
ATOM 858 C C . ALA A 1 113 ? 27.403 15.362 -66.967 1.00 93.75 113 ALA A C 1
ATOM 860 O O . ALA A 1 113 ? 27.370 15.497 -68.189 1.00 93.75 113 ALA A O 1
ATOM 861 N N . LEU A 1 114 ? 26.680 14.446 -66.318 1.00 94.31 114 LEU A N 1
ATOM 862 C CA . LEU A 1 114 ? 25.865 13.412 -66.959 1.00 94.31 114 LEU A CA 1
ATOM 863 C C . LEU A 1 114 ? 24.571 13.965 -67.557 1.00 94.31 114 LEU A C 1
ATOM 865 O O . LEU A 1 114 ? 24.261 13.672 -68.704 1.00 94.31 114 LEU A O 1
ATOM 869 N N . ASN A 1 115 ? 23.804 14.746 -66.792 1.00 91.50 115 ASN A N 1
ATOM 870 C CA . ASN A 1 115 ? 22.508 15.304 -67.211 1.00 91.50 115 ASN A CA 1
ATOM 871 C C . ASN A 1 115 ? 21.568 14.274 -67.880 1.00 91.50 115 ASN A C 1
ATOM 873 O O . ASN A 1 115 ? 20.952 14.576 -68.907 1.00 91.50 115 ASN A O 1
ATOM 877 N N . GLY A 1 116 ? 21.463 13.068 -67.315 1.00 90.50 116 GLY A N 1
ATOM 878 C CA . GLY A 1 116 ? 20.664 11.973 -67.884 1.00 90.50 116 GLY A CA 1
ATOM 879 C C . GLY A 1 116 ? 21.375 11.110 -68.942 1.00 90.50 116 GLY A C 1
ATOM 880 O O . GLY A 1 116 ? 20.713 10.379 -69.675 1.00 90.50 116 GLY A O 1
ATOM 881 N N . ALA A 1 117 ? 22.699 11.228 -69.085 1.00 95.25 117 ALA A N 1
ATOM 882 C CA . ALA A 1 117 ? 23.521 10.398 -69.972 1.00 95.25 117 ALA A CA 1
ATOM 883 C C . ALA A 1 117 ? 23.964 9.076 -69.320 1.00 95.25 117 ALA A C 1
ATOM 885 O O . ALA A 1 117 ? 23.941 8.922 -68.097 1.00 95.25 117 ALA A O 1
ATOM 886 N N . THR A 1 118 ? 24.432 8.138 -70.148 1.00 96.50 118 THR A N 1
ATOM 887 C CA . THR A 1 118 ? 25.036 6.869 -69.712 1.00 96.50 118 THR A CA 1
ATOM 888 C C . THR A 1 118 ? 26.559 6.906 -69.845 1.00 96.50 118 THR A C 1
ATOM 890 O O . THR A 1 118 ? 27.082 7.296 -70.885 1.00 96.50 118 THR A O 1
ATOM 893 N N . VAL A 1 119 ? 27.280 6.439 -68.830 1.00 95.50 119 VAL A N 1
ATOM 894 C CA . VAL A 1 119 ? 28.722 6.166 -68.864 1.00 95.50 119 VAL A CA 1
ATOM 895 C C . VAL A 1 119 ? 28.936 4.670 -68.678 1.00 95.50 119 VAL A C 1
ATOM 897 O O . VAL A 1 119 ? 28.418 4.094 -67.731 1.00 95.50 119 VAL A O 1
ATOM 900 N N . ASN A 1 120 ? 29.704 4.032 -69.554 1.00 94.56 120 ASN A N 1
ATOM 901 C CA . ASN A 1 120 ? 30.122 2.640 -69.429 1.00 94.56 120 ASN A CA 1
ATOM 902 C C . ASN A 1 120 ? 31.641 2.581 -69.262 1.00 94.56 120 ASN A C 1
ATOM 904 O O . ASN A 1 120 ? 32.364 3.154 -70.072 1.00 94.56 120 ASN A O 1
ATOM 908 N N . ILE A 1 121 ? 32.123 1.868 -68.249 1.00 92.56 121 ILE A N 1
ATOM 909 C CA . ILE A 1 121 ? 33.547 1.712 -67.938 1.00 92.56 121 ILE A CA 1
ATOM 910 C C . ILE A 1 121 ? 33.913 0.238 -68.134 1.00 92.56 121 ILE A C 1
ATOM 912 O O . ILE A 1 121 ? 33.577 -0.596 -67.292 1.00 92.56 121 ILE A O 1
ATOM 916 N N . TYR A 1 122 ? 34.528 -0.096 -69.273 1.00 87.56 122 TYR A N 1
ATOM 917 C CA . TYR A 1 122 ? 34.731 -1.483 -69.711 1.00 87.56 122 TYR A CA 1
ATOM 918 C C . TYR A 1 122 ? 36.044 -2.113 -69.243 1.00 87.56 122 TYR A C 1
ATOM 920 O O . TYR A 1 122 ? 36.035 -3.238 -68.747 1.00 87.56 122 TYR A O 1
ATOM 928 N N . GLU A 1 123 ? 37.162 -1.414 -69.426 1.00 74.38 123 GLU A N 1
ATOM 929 C CA . GLU A 1 123 ? 38.505 -1.879 -69.069 1.00 74.38 123 GLU A CA 1
ATOM 930 C C . GLU A 1 123 ? 39.422 -0.656 -68.938 1.00 74.38 123 GLU A C 1
ATOM 932 O O . GLU A 1 123 ? 39.405 0.206 -69.815 1.00 74.38 123 GLU A O 1
ATOM 937 N N . SER A 1 124 ? 40.213 -0.578 -67.864 1.00 65.31 124 SER A N 1
ATOM 938 C CA . SER A 1 124 ? 41.339 0.358 -67.757 1.00 65.31 124 SER A CA 1
ATOM 939 C C . SER A 1 124 ? 42.536 -0.365 -67.148 1.00 65.31 124 SER A C 1
ATOM 941 O O . SER A 1 124 ? 42.492 -0.757 -65.981 1.00 65.31 124 SER A O 1
ATOM 943 N N . ALA A 1 125 ? 43.602 -0.574 -67.929 1.00 63.66 125 ALA A N 1
ATOM 944 C CA . ALA A 1 125 ? 44.794 -1.292 -67.456 1.00 63.66 125 ALA A CA 1
ATOM 945 C C . ALA A 1 125 ? 45.539 -0.523 -66.344 1.00 63.66 125 ALA A C 1
ATOM 947 O O . ALA A 1 125 ? 46.162 -1.138 -65.481 1.00 63.66 125 ALA A O 1
ATOM 948 N N . SER A 1 126 ? 45.407 0.807 -66.333 1.00 66.94 126 SER A N 1
ATOM 949 C CA . SER A 1 126 ? 46.001 1.714 -65.340 1.00 66.94 126 SER A CA 1
ATOM 950 C C . SER A 1 126 ? 45.012 2.167 -64.253 1.00 66.94 126 SER A C 1
ATOM 952 O O . SER A 1 126 ? 45.368 2.987 -63.411 1.00 66.94 126 SER A O 1
ATOM 954 N N . GLY A 1 127 ? 43.774 1.651 -64.259 1.00 77.00 127 GLY A N 1
ATOM 955 C CA . GLY A 1 127 ? 42.664 2.187 -63.461 1.00 77.00 127 GLY A CA 1
ATOM 956 C C . GLY A 1 127 ? 42.072 3.471 -64.054 1.00 77.00 127 GLY A C 1
ATOM 957 O O . GLY A 1 127 ? 42.630 4.063 -64.977 1.00 77.00 127 GLY A O 1
ATOM 958 N N . ILE A 1 128 ? 40.892 3.881 -63.595 1.00 86.19 128 ILE A N 1
ATOM 959 C CA . ILE A 1 128 ? 40.255 5.136 -64.018 1.00 86.19 128 ILE A CA 1
ATOM 960 C C . ILE A 1 128 ? 39.866 5.938 -62.784 1.00 86.19 128 ILE A C 1
ATOM 962 O O . ILE A 1 128 ? 39.213 5.423 -61.876 1.00 86.19 128 ILE A O 1
ATOM 966 N N . TYR A 1 129 ? 40.268 7.206 -62.772 1.00 87.19 129 TYR A N 1
ATOM 967 C CA . TYR A 1 129 ? 39.869 8.163 -61.753 1.00 87.19 129 TYR A CA 1
ATOM 968 C C . TYR A 1 129 ? 38.979 9.239 -62.373 1.00 87.19 129 TYR A C 1
ATOM 970 O O . TYR A 1 129 ? 39.367 9.883 -63.346 1.00 87.19 129 TYR A O 1
ATOM 978 N N . LEU A 1 130 ? 37.780 9.426 -61.824 1.00 89.69 130 LEU A N 1
ATOM 979 C CA . LEU A 1 130 ? 36.851 10.479 -62.231 1.00 89.69 130 LEU A CA 1
ATOM 980 C C . LEU A 1 130 ? 36.628 11.432 -61.050 1.00 89.69 130 LEU A C 1
ATOM 982 O O . LEU A 1 130 ? 35.793 11.129 -60.202 1.00 89.69 130 LEU A O 1
ATOM 986 N N . PRO A 1 131 ? 37.331 12.575 -60.975 1.00 86.31 131 PRO A N 1
ATOM 987 C CA . PRO A 1 131 ? 37.362 13.427 -59.782 1.00 86.31 131 PRO A CA 1
ATOM 988 C C . PRO A 1 131 ? 36.019 14.070 -59.448 1.00 86.31 131 PRO A C 1
ATOM 990 O O . PRO A 1 131 ? 35.766 14.411 -58.299 1.00 86.31 131 PRO A O 1
ATOM 993 N N . LEU A 1 132 ? 35.143 14.244 -60.437 1.00 92.38 132 LEU A N 1
ATOM 994 C CA . LEU A 1 132 ? 33.817 14.805 -60.227 1.00 92.38 132 LEU A CA 1
ATOM 995 C C . LEU A 1 132 ? 32.822 14.178 -61.199 1.00 92.38 132 LEU A C 1
ATOM 997 O O . LEU A 1 132 ? 33.043 14.180 -62.409 1.00 92.38 132 LEU A O 1
ATOM 1001 N N . ILE A 1 133 ? 31.696 13.700 -60.685 1.00 95.62 133 ILE A N 1
ATOM 1002 C CA . ILE A 1 133 ? 30.521 13.317 -61.463 1.00 95.62 133 ILE A CA 1
ATOM 1003 C C . ILE A 1 133 ? 29.359 14.174 -60.984 1.00 95.62 133 ILE A C 1
ATOM 1005 O O . ILE A 1 133 ? 29.012 14.145 -59.813 1.00 95.62 133 ILE A O 1
ATOM 1009 N N . THR A 1 134 ? 28.740 14.925 -61.891 1.00 95.00 134 THR A N 1
ATOM 1010 C CA . THR A 1 134 ? 27.554 15.742 -61.597 1.00 95.00 134 THR A CA 1
ATOM 1011 C C . THR A 1 134 ? 26.361 15.253 -62.402 1.00 95.00 134 THR A C 1
ATOM 1013 O O . THR A 1 134 ? 26.485 14.953 -63.591 1.00 95.00 134 THR A O 1
ATOM 1016 N N . ASN A 1 135 ? 25.187 15.200 -61.786 1.00 95.81 135 ASN A N 1
ATOM 1017 C CA . ASN A 1 135 ? 23.936 14.917 -62.470 1.00 95.81 135 ASN A CA 1
ATOM 1018 C C . ASN A 1 135 ? 22.846 15.898 -62.035 1.00 95.81 135 ASN A C 1
ATOM 1020 O O . ASN A 1 135 ? 22.685 16.154 -60.851 1.00 95.81 135 ASN A O 1
ATOM 1024 N N . ALA A 1 136 ? 22.088 16.427 -62.994 1.00 93.25 136 ALA A N 1
ATOM 1025 C CA . ALA A 1 136 ? 20.994 17.367 -62.741 1.00 93.25 136 ALA A CA 1
ATOM 1026 C C . ALA A 1 136 ? 19.679 16.970 -63.438 1.00 93.25 136 ALA A C 1
ATOM 1028 O O . ALA A 1 136 ? 18.739 17.758 -63.458 1.00 93.25 136 ALA A O 1
ATOM 1029 N N . LYS A 1 137 ? 19.615 15.784 -64.064 1.00 92.69 137 LYS A N 1
ATOM 1030 C CA . LYS A 1 137 ? 18.419 15.280 -64.759 1.00 92.69 137 LYS A CA 1
ATOM 1031 C C . LYS A 1 137 ? 18.227 13.788 -64.515 1.00 92.69 137 LYS A C 1
ATOM 1033 O O . LYS A 1 137 ? 19.178 13.080 -64.193 1.00 92.69 137 LYS A O 1
ATOM 1038 N N . ASP A 1 138 ? 17.013 13.313 -64.738 1.00 93.06 138 ASP A N 1
ATOM 1039 C CA . ASP A 1 138 ? 16.689 11.893 -64.649 1.00 93.06 138 ASP A CA 1
ATOM 1040 C C . ASP A 1 138 ? 17.347 11.051 -65.744 1.00 93.06 138 ASP A C 1
ATOM 1042 O O . ASP A 1 138 ? 17.655 11.525 -66.841 1.00 93.06 138 ASP A O 1
ATOM 1046 N N . GLY A 1 139 ? 17.526 9.766 -65.432 1.00 88.62 139 GLY A N 1
ATOM 1047 C CA . GLY A 1 139 ? 17.982 8.745 -66.374 1.00 88.62 139 GLY A CA 1
ATOM 1048 C C . GLY A 1 139 ? 19.497 8.566 -66.450 1.00 88.62 139 GLY A C 1
ATOM 1049 O O . GLY A 1 139 ? 19.965 7.800 -67.288 1.00 88.62 139 GLY A O 1
ATOM 1050 N N . ALA A 1 140 ? 20.275 9.232 -65.589 1.00 96.31 140 ALA A N 1
ATOM 1051 C CA . ALA A 1 140 ? 21.727 9.102 -65.608 1.00 96.31 140 ALA A CA 1
ATOM 1052 C C . ALA A 1 140 ? 22.169 7.700 -65.160 1.00 96.31 140 ALA A C 1
ATOM 1054 O O . ALA A 1 140 ? 21.693 7.185 -64.147 1.00 96.31 140 ALA A O 1
ATOM 1055 N N . GLN A 1 141 ? 23.103 7.094 -65.893 1.00 96.75 141 GLN A N 1
ATOM 1056 C CA . GLN A 1 141 ? 23.621 5.755 -65.598 1.00 96.75 141 GLN A CA 1
ATOM 1057 C C . GLN A 1 141 ? 25.149 5.728 -65.626 1.00 96.75 141 GLN A C 1
ATOM 1059 O O . GLN A 1 141 ? 25.760 6.277 -66.536 1.00 96.75 141 GLN A O 1
ATOM 1064 N N . VAL A 1 142 ? 25.770 5.051 -64.664 1.00 96.50 142 VAL A N 1
ATOM 1065 C CA . VAL A 1 142 ? 27.203 4.733 -64.650 1.00 96.50 142 VAL A CA 1
ATOM 1066 C C . VAL A 1 142 ? 27.343 3.225 -64.488 1.00 96.50 142 VAL A C 1
ATOM 1068 O O . VAL A 1 142 ? 27.069 2.681 -63.425 1.00 96.50 142 VAL A O 1
ATOM 1071 N N . ASN A 1 143 ? 27.750 2.543 -65.550 1.00 95.38 143 ASN A N 1
ATOM 1072 C CA . ASN A 1 143 ? 27.911 1.097 -65.595 1.00 95.38 143 ASN A CA 1
ATOM 1073 C C . ASN A 1 143 ? 29.394 0.730 -65.496 1.00 95.38 143 ASN A C 1
ATOM 1075 O O . ASN A 1 143 ? 30.206 1.188 -66.302 1.00 95.38 143 ASN A O 1
ATOM 1079 N N . ILE A 1 144 ? 29.741 -0.128 -64.541 1.00 93.31 144 ILE A N 1
ATOM 1080 C CA . ILE A 1 144 ? 31.119 -0.504 -64.213 1.00 93.31 144 ILE A CA 1
ATOM 1081 C C . ILE A 1 144 ? 31.324 -1.990 -64.522 1.00 93.31 144 ILE A C 1
ATOM 1083 O O . ILE A 1 144 ? 30.664 -2.846 -63.935 1.00 93.31 144 ILE A O 1
ATOM 1087 N N . TYR A 1 145 ? 32.237 -2.306 -65.444 1.00 91.00 145 TYR A N 1
ATOM 1088 C CA . TYR A 1 145 ? 32.527 -3.673 -65.901 1.00 91.00 145 TYR A CA 1
ATOM 1089 C C . TYR A 1 145 ? 33.958 -4.142 -65.565 1.00 91.00 145 TYR A C 1
ATOM 1091 O O . TYR A 1 145 ? 34.340 -5.252 -65.961 1.00 91.00 145 TYR A O 1
ATOM 1099 N N . CYS A 1 146 ? 34.752 -3.326 -64.865 1.00 87.06 146 CYS A N 1
ATOM 1100 C CA . CYS A 1 146 ? 36.130 -3.620 -64.466 1.00 87.06 146 CYS A CA 1
ATOM 1101 C C . CYS A 1 146 ? 36.428 -3.167 -63.028 1.00 87.06 146 CYS A C 1
ATOM 1103 O O . CYS A 1 146 ? 35.617 -2.481 -62.412 1.00 87.06 146 CYS A O 1
ATOM 1105 N N . ASP A 1 147 ? 37.598 -3.560 -62.522 1.00 80.81 147 ASP A N 1
ATOM 1106 C CA . ASP A 1 147 ? 38.147 -3.094 -61.243 1.00 80.81 147 ASP A CA 1
ATOM 1107 C C . ASP A 1 147 ? 38.916 -1.777 -61.415 1.00 80.81 147 ASP A C 1
ATOM 1109 O O . ASP A 1 147 ? 39.048 -1.260 -62.528 1.00 80.81 147 ASP A O 1
ATOM 1113 N N . ASN A 1 148 ? 39.453 -1.252 -60.308 1.00 83.81 148 ASN A N 1
ATOM 1114 C CA . ASN A 1 148 ? 40.276 -0.037 -60.264 1.00 83.81 148 ASN A CA 1
ATOM 1115 C C . ASN A 1 148 ? 39.547 1.218 -60.772 1.00 83.81 148 ASN A C 1
ATOM 1117 O O . ASN A 1 148 ? 40.145 2.085 -61.412 1.00 83.81 148 ASN A O 1
ATOM 1121 N N . VAL A 1 149 ? 38.249 1.310 -60.482 1.00 89.75 149 VAL A N 1
ATOM 1122 C CA . VAL A 1 149 ? 37.442 2.511 -60.709 1.00 89.75 149 VAL A CA 1
ATOM 1123 C C . VAL A 1 149 ? 37.374 3.312 -59.414 1.00 89.75 149 VAL A C 1
ATOM 1125 O O . VAL A 1 149 ? 36.843 2.830 -58.413 1.00 89.75 149 VAL A O 1
ATOM 1128 N N . ALA A 1 150 ? 37.886 4.538 -59.450 1.00 89.75 150 ALA A N 1
ATOM 1129 C CA . ALA A 1 150 ? 37.799 5.497 -58.359 1.00 89.75 150 ALA A CA 1
ATOM 1130 C C . ALA A 1 150 ? 37.017 6.732 -58.821 1.00 89.75 150 ALA A C 1
ATOM 1132 O O . ALA A 1 150 ? 37.297 7.319 -59.867 1.00 89.75 150 ALA A O 1
ATOM 1133 N N . LEU A 1 151 ? 36.020 7.127 -58.044 1.00 93.19 151 LEU A N 1
ATOM 1134 C CA . LEU A 1 151 ? 35.207 8.317 -58.269 1.00 93.19 151 LEU A CA 1
ATOM 1135 C C . LEU A 1 151 ? 35.554 9.324 -57.165 1.00 93.19 151 LEU A C 1
ATOM 1137 O O . LEU A 1 151 ? 35.625 8.930 -56.011 1.00 93.19 151 LEU A O 1
ATOM 1141 N N . GLY A 1 152 ? 35.802 10.591 -57.485 1.00 90.38 152 GLY A N 1
ATOM 1142 C CA . GLY A 1 152 ? 36.077 11.636 -56.491 1.00 90.38 152 GLY A CA 1
ATOM 1143 C C . GLY A 1 152 ? 34.793 12.056 -55.783 1.00 90.38 152 GLY A C 1
ATOM 1144 O O . GLY A 1 152 ? 34.300 11.346 -54.906 1.00 90.38 152 GLY A O 1
ATOM 1145 N N . THR A 1 153 ? 34.213 13.183 -56.194 1.00 94.38 153 THR A N 1
ATOM 1146 C CA . THR A 1 153 ? 32.891 13.625 -55.729 1.00 94.38 153 THR A CA 1
ATOM 1147 C C . THR A 1 153 ? 31.785 13.196 -56.691 1.00 94.38 153 THR A C 1
ATOM 1149 O O . THR A 1 153 ? 31.851 13.446 -57.894 1.00 94.38 153 THR A O 1
ATOM 1152 N N . ILE A 1 154 ? 30.719 12.598 -56.165 1.00 97.06 154 ILE A N 1
ATOM 1153 C CA . ILE A 1 154 ? 29.479 12.310 -56.893 1.00 97.06 154 ILE A CA 1
ATOM 1154 C C . ILE A 1 154 ? 28.412 13.280 -56.399 1.00 97.06 154 ILE A C 1
ATOM 1156 O O . ILE A 1 154 ? 27.966 13.160 -55.267 1.00 97.06 154 ILE A O 1
ATOM 1160 N N . ASN A 1 155 ? 27.973 14.207 -57.243 1.00 96.25 155 ASN A N 1
ATOM 1161 C CA . ASN A 1 155 ? 26.939 15.183 -56.922 1.00 96.25 155 ASN A CA 1
ATOM 1162 C C . ASN A 1 155 ? 25.679 14.921 -57.765 1.00 96.25 155 ASN A C 1
ATOM 1164 O O . ASN A 1 155 ? 25.657 15.158 -58.977 1.00 96.25 155 ASN A O 1
ATOM 1168 N N . ASN A 1 156 ? 24.635 14.398 -57.124 1.00 96.69 156 ASN A N 1
ATOM 1169 C CA . ASN A 1 156 ? 23.331 14.158 -57.736 1.00 96.69 156 ASN A CA 1
ATOM 1170 C C . ASN A 1 156 ? 22.338 15.223 -57.257 1.00 96.69 156 ASN A C 1
ATOM 1172 O O . ASN A 1 156 ? 21.932 15.230 -56.096 1.00 96.69 156 ASN A O 1
ATOM 1176 N N . GLY A 1 157 ? 21.968 16.131 -58.157 1.00 93.44 157 GLY A N 1
ATOM 1177 C CA . GLY A 1 157 ? 21.180 17.317 -57.852 1.00 93.44 157 GLY A CA 1
ATOM 1178 C C . GLY A 1 157 ? 19.717 17.043 -57.501 1.00 93.44 157 GLY A C 1
ATOM 1179 O O . GLY A 1 157 ? 19.187 15.944 -57.675 1.00 93.44 157 GLY A O 1
ATOM 1180 N N . ASN A 1 158 ? 19.048 18.095 -57.028 1.00 89.12 158 ASN A N 1
ATOM 1181 C CA . ASN A 1 158 ? 17.646 18.056 -56.619 1.00 89.12 158 ASN A CA 1
ATOM 1182 C C . ASN A 1 158 ? 16.752 17.552 -57.761 1.00 89.12 158 ASN A C 1
ATOM 1184 O O . ASN A 1 158 ? 16.842 18.038 -58.886 1.00 89.12 158 ASN A O 1
ATOM 1188 N N . SER A 1 159 ? 15.840 16.629 -57.449 1.00 86.56 159 SER A N 1
ATOM 1189 C CA . SER A 1 159 ? 14.908 16.010 -58.411 1.00 86.56 159 SER A CA 1
ATOM 1190 C C . SER A 1 159 ? 15.563 15.196 -59.537 1.00 86.56 159 SER A C 1
ATOM 1192 O O . SER A 1 159 ? 14.886 14.905 -60.514 1.00 86.56 159 SER A O 1
ATOM 1194 N N . ALA A 1 160 ? 16.850 14.840 -59.432 1.00 93.25 160 ALA A N 1
ATOM 1195 C CA . ALA A 1 160 ? 17.536 14.020 -60.428 1.00 93.25 160 ALA A CA 1
ATOM 1196 C C . ALA A 1 160 ? 17.656 12.553 -59.983 1.00 93.25 160 ALA A C 1
ATOM 1198 O O . ALA A 1 160 ? 18.018 12.263 -58.839 1.00 93.25 160 ALA A O 1
ATOM 1199 N N . GLN A 1 161 ? 17.413 11.621 -60.903 1.00 95.62 161 GLN A N 1
ATOM 1200 C CA . GLN A 1 161 ? 17.655 10.193 -60.708 1.00 95.62 161 GLN A CA 1
ATOM 1201 C C . GLN A 1 161 ? 18.942 9.721 -61.399 1.00 95.62 161 GLN A C 1
ATOM 1203 O O . GLN A 1 161 ? 19.096 9.848 -62.619 1.00 95.62 161 GLN A O 1
ATOM 1208 N N . MET A 1 162 ? 19.825 9.085 -60.624 1.00 96.69 162 MET A N 1
ATOM 1209 C CA . MET A 1 162 ? 21.076 8.481 -61.086 1.00 96.69 162 MET A CA 1
ATOM 1210 C C . MET A 1 162 ? 21.190 7.022 -60.628 1.00 96.69 162 MET A C 1
ATOM 1212 O O . MET A 1 162 ? 20.819 6.673 -59.510 1.00 96.69 162 MET A O 1
ATOM 1216 N N . THR A 1 163 ? 21.718 6.149 -61.485 1.00 97.62 163 THR A N 1
ATOM 1217 C CA . THR A 1 163 ? 22.054 4.758 -61.142 1.00 97.62 163 THR A CA 1
ATOM 1218 C C . THR A 1 163 ? 23.529 4.482 -61.398 1.00 97.62 163 THR A C 1
ATOM 1220 O O . THR A 1 163 ? 24.025 4.739 -62.490 1.00 97.62 163 THR A O 1
ATOM 1223 N N . ILE A 1 164 ? 24.218 3.916 -60.414 1.00 97.06 164 ILE A N 1
ATOM 1224 C CA . ILE A 1 164 ? 25.561 3.354 -60.536 1.00 97.06 164 ILE A CA 1
ATOM 1225 C C . ILE A 1 164 ? 25.425 1.841 -60.411 1.00 97.06 164 ILE A C 1
ATOM 1227 O O . ILE A 1 164 ? 24.954 1.330 -59.397 1.00 97.06 164 ILE A O 1
ATOM 1231 N N . GLU A 1 165 ? 25.795 1.116 -61.456 1.00 95.62 165 GLU A N 1
ATOM 1232 C CA . GLU A 1 165 ? 25.623 -0.328 -61.523 1.00 95.62 165 GLU A CA 1
ATOM 1233 C C . GLU A 1 165 ? 26.949 -1.028 -61.801 1.00 95.62 165 GLU A C 1
ATOM 1235 O O . GLU A 1 165 ? 27.592 -0.804 -62.827 1.00 95.62 165 GLU A O 1
ATOM 1240 N N . VAL A 1 166 ? 27.326 -1.937 -60.906 1.00 93.31 166 VAL A N 1
ATOM 1241 C CA . VAL A 1 166 ? 28.393 -2.901 -61.153 1.00 93.31 166 VAL A CA 1
ATOM 1242 C C . VAL A 1 166 ? 27.806 -4.053 -61.966 1.00 93.31 166 VAL A C 1
ATOM 1244 O O . VAL A 1 166 ? 26.895 -4.753 -61.527 1.00 93.31 166 VAL A O 1
ATOM 1247 N N . LYS A 1 167 ? 28.321 -4.232 -63.182 1.00 91.44 167 LYS A N 1
ATOM 1248 C CA . LYS A 1 167 ? 27.795 -5.163 -64.190 1.00 91.44 167 LYS A CA 1
ATOM 1249 C C . LYS A 1 167 ? 28.494 -6.527 -64.197 1.00 91.44 167 LYS A C 1
ATOM 1251 O O . LYS A 1 167 ? 28.163 -7.363 -65.035 1.00 91.44 167 LYS A O 1
ATOM 1256 N N . LYS A 1 168 ? 29.454 -6.769 -63.296 1.00 86.12 168 LYS A N 1
ATOM 1257 C CA . LYS A 1 168 ? 30.164 -8.052 -63.132 1.00 86.12 168 LYS A CA 1
ATOM 1258 C C . LYS A 1 168 ? 30.324 -8.404 -61.648 1.00 86.12 168 LYS A C 1
ATOM 1260 O O . LYS A 1 168 ? 30.667 -7.539 -60.851 1.00 86.12 168 LYS A O 1
ATOM 1265 N N . ALA A 1 169 ? 30.084 -9.669 -61.297 1.00 82.19 169 ALA A N 1
ATOM 1266 C CA . ALA A 1 169 ? 29.999 -10.150 -59.911 1.00 82.19 169 ALA A CA 1
ATOM 1267 C C . ALA A 1 169 ? 31.252 -9.861 -59.068 1.00 82.19 169 ALA A C 1
ATOM 1269 O O . ALA A 1 169 ? 31.148 -9.497 -57.905 1.00 82.19 169 ALA A O 1
ATOM 1270 N N . ASP A 1 170 ? 32.434 -10.006 -59.655 1.00 81.69 170 ASP A N 1
ATOM 1271 C CA . ASP A 1 170 ? 33.727 -9.902 -58.980 1.00 81.69 170 ASP A CA 1
ATOM 1272 C C . ASP A 1 170 ? 34.303 -8.478 -58.962 1.00 81.69 170 ASP A C 1
ATOM 1274 O O . ASP A 1 170 ? 35.449 -8.303 -58.555 1.00 81.69 170 ASP A O 1
ATOM 1278 N N . LYS A 1 171 ? 33.541 -7.474 -59.425 1.00 87.75 171 LYS A N 1
ATOM 1279 C CA . LYS A 1 171 ? 34.021 -6.097 -59.605 1.00 87.75 171 LYS A CA 1
ATOM 1280 C C . LYS A 1 171 ? 33.523 -5.135 -58.532 1.00 87.75 171 LYS A C 1
ATOM 1282 O O . LYS A 1 171 ? 32.517 -5.373 -57.858 1.00 87.75 171 LYS A O 1
ATOM 1287 N N . THR A 1 172 ? 34.237 -4.024 -58.363 1.00 89.62 172 THR A N 1
ATOM 1288 C CA . THR A 1 172 ? 33.867 -2.958 -57.420 1.00 89.62 172 THR A CA 1
ATOM 1289 C C . THR A 1 172 ? 34.423 -1.590 -57.832 1.00 89.62 172 THR A C 1
ATOM 1291 O O . THR A 1 172 ? 35.201 -1.474 -58.779 1.00 89.62 172 THR A O 1
ATOM 1294 N N . PHE A 1 173 ? 34.026 -0.549 -57.103 1.00 92.56 173 PHE A N 1
ATOM 1295 C CA . PHE A 1 173 ? 34.558 0.806 -57.219 1.00 92.56 173 PHE A CA 1
ATOM 1296 C C . PHE A 1 173 ? 34.690 1.460 -55.841 1.00 92.56 173 PHE A C 1
ATOM 1298 O O . PHE A 1 173 ? 34.108 0.989 -54.861 1.00 92.56 173 PHE A O 1
ATOM 1305 N N . SER A 1 174 ? 35.442 2.554 -55.769 1.00 92.44 174 SER A N 1
ATOM 1306 C CA . SER A 1 174 ? 35.540 3.401 -54.578 1.00 92.44 174 SER A CA 1
ATOM 1307 C C . SER A 1 174 ? 35.127 4.838 -54.873 1.00 92.44 174 SER A C 1
ATOM 1309 O O . SER A 1 174 ? 35.236 5.317 -56.003 1.00 92.44 174 SER A O 1
ATOM 1311 N N . VAL A 1 175 ? 34.662 5.528 -53.835 1.00 93.81 175 VAL A N 1
ATOM 1312 C CA . VAL A 1 175 ? 34.437 6.971 -53.827 1.00 93.81 175 VAL A CA 1
ATOM 1313 C C . VAL A 1 175 ? 35.465 7.609 -52.892 1.00 93.81 175 VAL A C 1
ATOM 1315 O O . VAL A 1 175 ? 35.403 7.430 -51.676 1.00 93.81 175 VAL A O 1
ATOM 1318 N N . THR A 1 176 ? 36.460 8.293 -53.446 1.00 88.88 176 THR A N 1
ATOM 1319 C CA . THR A 1 176 ? 37.619 8.781 -52.685 1.00 88.88 176 THR A CA 1
ATOM 1320 C C . THR A 1 176 ? 37.309 10.039 -51.881 1.00 88.88 176 THR A C 1
ATOM 1322 O O . THR A 1 176 ? 37.890 10.204 -50.810 1.00 88.88 176 THR A O 1
ATOM 1325 N N . ASP A 1 177 ? 36.358 10.866 -52.340 1.00 89.38 177 ASP A N 1
ATOM 1326 C CA . ASP A 1 177 ? 36.015 12.138 -51.691 1.00 89.38 177 ASP A CA 1
ATOM 1327 C C . ASP A 1 177 ? 34.615 12.103 -51.063 1.00 89.38 177 ASP A C 1
ATOM 1329 O O . ASP A 1 177 ? 34.482 11.910 -49.854 1.00 89.38 177 ASP A O 1
ATOM 1333 N N . SER A 1 178 ? 33.548 12.277 -51.849 1.00 93.81 178 SER A N 1
ATOM 1334 C CA . SER A 1 178 ? 32.201 12.398 -51.284 1.00 93.81 178 SER A CA 1
ATOM 1335 C C . SER A 1 178 ? 31.075 11.927 -52.200 1.00 93.81 178 SER A C 1
ATOM 1337 O O . SER A 1 178 ? 31.131 12.046 -53.422 1.00 93.81 178 SER A O 1
ATOM 1339 N N . ILE A 1 179 ? 30.001 11.428 -51.591 1.00 97.62 179 ILE A N 1
ATOM 1340 C CA . ILE A 1 179 ? 28.689 11.315 -52.235 1.00 97.62 179 ILE A CA 1
ATOM 1341 C C . ILE A 1 179 ? 27.814 12.452 -51.710 1.00 97.62 179 ILE A C 1
ATOM 1343 O O . ILE A 1 179 ? 27.498 12.485 -50.527 1.00 97.62 179 ILE A O 1
ATOM 1347 N N . GLU A 1 180 ? 27.391 13.352 -52.588 1.00 97.62 180 GLU A N 1
ATOM 1348 C CA . GLU A 1 180 ? 26.457 14.450 -52.337 1.00 97.62 180 GLU A CA 1
ATOM 1349 C C . GLU A 1 180 ? 25.153 14.177 -53.102 1.00 97.62 180 GLU A C 1
ATOM 1351 O O . GLU A 1 180 ? 25.014 14.506 -54.280 1.00 97.62 180 GLU A O 1
ATOM 1356 N N . ASN A 1 181 ? 24.191 13.524 -52.452 1.00 97.50 181 ASN A N 1
ATOM 1357 C CA . ASN A 1 181 ? 22.912 13.164 -53.055 1.00 97.50 181 ASN A CA 1
ATOM 1358 C C . ASN A 1 181 ? 21.771 14.040 -52.530 1.00 97.50 181 ASN A C 1
ATOM 1360 O O . ASN A 1 181 ? 21.420 13.959 -51.356 1.00 97.50 181 ASN A O 1
ATOM 1364 N N . ALA A 1 182 ? 21.135 14.803 -53.416 1.00 96.62 182 ALA A N 1
ATOM 1365 C CA . ALA A 1 182 ? 19.906 15.546 -53.136 1.00 96.62 182 ALA A CA 1
ATOM 1366 C C . ALA A 1 182 ? 18.690 15.081 -53.972 1.00 96.62 182 ALA A C 1
ATOM 1368 O O . ALA A 1 182 ? 17.562 15.543 -53.776 1.00 96.62 182 ALA A O 1
ATOM 1369 N N . GLY A 1 183 ? 18.902 14.128 -54.885 1.00 95.38 183 GLY A N 1
ATOM 1370 C CA . GLY A 1 183 ? 17.868 13.446 -55.667 1.00 95.38 183 GLY A CA 1
ATOM 1371 C C . GLY A 1 183 ? 17.736 11.962 -55.299 1.00 95.38 183 GLY A C 1
ATOM 1372 O O . GLY A 1 183 ? 17.872 11.578 -54.141 1.00 95.38 183 GLY A O 1
ATOM 1373 N N . LYS A 1 184 ? 17.485 11.105 -56.290 1.00 97.19 184 LYS A N 1
ATOM 1374 C CA . LYS A 1 184 ? 17.432 9.646 -56.119 1.00 97.19 184 LYS A CA 1
ATOM 1375 C C . LYS A 1 184 ? 18.695 8.990 -56.673 1.00 97.19 184 LYS A C 1
ATOM 1377 O O . LYS A 1 184 ? 18.912 9.004 -57.884 1.00 97.19 184 LYS A O 1
ATOM 1382 N N . LEU A 1 185 ? 19.504 8.376 -55.814 1.00 97.88 185 LEU A N 1
ATOM 1383 C CA . LEU A 1 185 ? 20.708 7.640 -56.202 1.00 97.88 185 LEU A CA 1
ATOM 1384 C C . LEU A 1 185 ? 20.519 6.143 -55.950 1.00 97.88 185 LEU A C 1
ATOM 1386 O O . LEU A 1 185 ? 20.175 5.728 -54.850 1.00 97.88 185 LEU A O 1
ATOM 1390 N N . ILE A 1 186 ? 20.763 5.315 -56.962 1.00 97.69 186 ILE A N 1
ATOM 1391 C CA . ILE A 1 186 ? 20.731 3.853 -56.842 1.00 97.69 186 ILE A CA 1
ATOM 1392 C C . ILE A 1 186 ? 22.144 3.326 -57.074 1.00 97.69 186 ILE A C 1
ATOM 1394 O O . ILE A 1 186 ? 22.697 3.545 -58.146 1.00 97.69 186 ILE A O 1
ATOM 1398 N N . ILE A 1 187 ? 22.717 2.610 -56.110 1.00 96.94 187 ILE A N 1
ATOM 1399 C CA . ILE A 1 187 ? 23.983 1.887 -56.266 1.00 96.94 187 ILE A CA 1
ATOM 1400 C C . ILE A 1 187 ? 23.672 0.400 -56.176 1.00 96.94 187 ILE A C 1
ATOM 1402 O O . ILE A 1 187 ? 23.108 -0.062 -55.184 1.00 96.94 187 ILE A O 1
ATOM 1406 N N . LYS A 1 188 ? 24.002 -0.364 -57.214 1.00 95.25 188 LYS A N 1
ATOM 1407 C CA . LYS A 1 188 ? 23.648 -1.783 -57.247 1.00 95.25 188 LYS A CA 1
ATOM 1408 C C . LYS A 1 188 ? 24.713 -2.667 -57.872 1.00 95.25 188 LYS A C 1
ATOM 1410 O O . LYS A 1 188 ? 25.360 -2.284 -58.844 1.00 95.25 188 LYS A O 1
ATOM 1415 N N . ASN A 1 189 ? 24.812 -3.889 -57.363 1.00 92.19 189 ASN A N 1
ATOM 1416 C CA . ASN A 1 189 ? 25.491 -5.000 -58.016 1.00 92.19 189 ASN A CA 1
ATOM 1417 C C . ASN A 1 189 ? 24.524 -6.184 -58.095 1.00 92.19 189 ASN A C 1
ATOM 1419 O O . ASN A 1 189 ? 24.383 -6.975 -57.169 1.00 92.19 189 ASN A O 1
ATOM 1423 N N . SER A 1 190 ? 23.830 -6.335 -59.219 1.00 83.38 190 SER A N 1
ATOM 1424 C CA . SER A 1 190 ? 22.821 -7.392 -59.355 1.00 83.38 190 SER A CA 1
ATOM 1425 C C . SER A 1 190 ? 23.391 -8.818 -59.324 1.00 83.38 190 SER A C 1
ATOM 1427 O O . SER A 1 190 ? 22.611 -9.763 -59.280 1.00 83.38 190 SER A O 1
ATOM 1429 N N . LEU A 1 191 ? 24.718 -8.988 -59.347 1.00 84.38 191 LEU A N 1
ATOM 1430 C CA . LEU A 1 191 ? 25.373 -10.284 -59.512 1.00 84.38 191 LEU A CA 1
ATOM 1431 C C . LEU A 1 191 ? 26.069 -10.801 -58.241 1.00 84.38 191 LEU A C 1
ATOM 1433 O O . LEU A 1 191 ? 26.239 -12.010 -58.114 1.00 84.38 191 LEU A O 1
ATOM 1437 N N . ALA A 1 192 ? 26.474 -9.925 -57.315 1.00 85.50 192 ALA A N 1
ATOM 1438 C CA . ALA A 1 192 ? 27.082 -10.302 -56.034 1.00 85.50 192 ALA A CA 1
ATOM 1439 C C . ALA A 1 192 ? 27.041 -9.149 -55.017 1.00 85.50 192 ALA A C 1
ATOM 1441 O O . ALA A 1 192 ? 26.788 -8.006 -55.381 1.00 85.50 192 ALA A O 1
ATOM 1442 N N . SER A 1 193 ? 27.328 -9.446 -53.745 1.00 87.19 193 SER A N 1
ATOM 1443 C CA . SER A 1 193 ? 27.500 -8.416 -52.715 1.00 87.19 193 SER A CA 1
ATOM 1444 C C . SER A 1 193 ? 28.839 -7.690 -52.882 1.00 87.19 193 SER A C 1
ATOM 1446 O O . SER A 1 193 ? 29.893 -8.316 -52.755 1.00 87.19 193 SER A O 1
ATOM 1448 N N . SER A 1 194 ? 28.805 -6.378 -53.128 1.00 89.62 194 SER A N 1
ATOM 1449 C CA . SER A 1 194 ? 30.007 -5.532 -53.216 1.00 89.62 194 SER A CA 1
ATOM 1450 C C . SER A 1 194 ? 30.121 -4.578 -52.036 1.00 89.62 194 SER A C 1
ATOM 1452 O O . SER A 1 194 ? 29.148 -3.951 -51.624 1.00 89.62 194 SER A O 1
ATOM 1454 N N . LYS A 1 195 ? 31.342 -4.401 -51.532 1.00 92.44 195 LYS A N 1
ATOM 1455 C CA . LYS A 1 195 ? 31.672 -3.334 -50.583 1.00 92.44 195 LYS A CA 1
ATOM 1456 C C . LYS A 1 195 ? 32.170 -2.122 -51.358 1.00 92.44 195 LYS A C 1
ATOM 1458 O O . LYS A 1 195 ? 33.137 -2.251 -52.109 1.00 92.44 195 LYS A O 1
ATOM 1463 N N . ILE A 1 196 ? 31.512 -0.983 -51.172 1.00 93.75 196 ILE A N 1
ATOM 1464 C CA . ILE A 1 196 ? 31.823 0.284 -51.835 1.00 93.75 196 ILE A CA 1
ATOM 1465 C C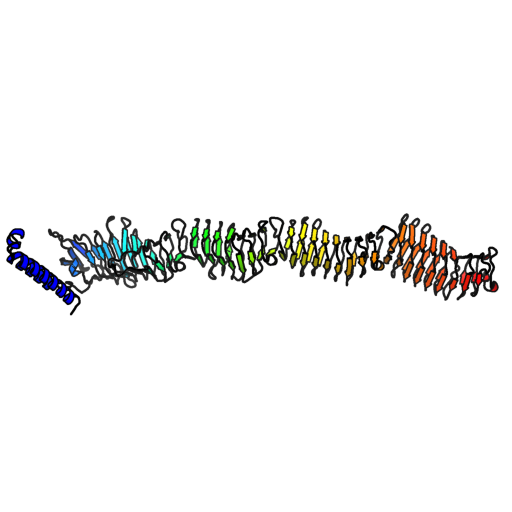 . ILE A 1 196 ? 32.393 1.246 -50.787 1.00 93.75 196 ILE A C 1
ATOM 1467 O O . ILE A 1 196 ? 31.628 1.781 -49.981 1.00 93.75 196 ILE A O 1
ATOM 1471 N N . PRO A 1 197 ? 33.718 1.463 -50.743 1.00 92.38 197 PRO A N 1
ATOM 1472 C CA . PRO A 1 197 ? 34.312 2.446 -49.847 1.00 92.38 197 PRO A CA 1
ATOM 1473 C C . PRO A 1 197 ? 33.933 3.868 -50.265 1.00 92.38 197 PRO A C 1
ATOM 1475 O O . PRO A 1 197 ? 34.056 4.210 -51.439 1.00 92.38 197 PRO A O 1
ATOM 1478 N N . VAL A 1 198 ? 33.534 4.697 -49.302 1.00 92.69 198 VAL A N 1
ATOM 1479 C CA . VAL A 1 198 ? 33.309 6.139 -49.467 1.00 92.69 198 VAL A CA 1
ATOM 1480 C C . VAL A 1 198 ? 33.986 6.901 -48.328 1.00 92.69 198 VAL A C 1
ATOM 1482 O O . VAL A 1 198 ? 33.949 6.454 -47.177 1.00 92.69 198 VAL A O 1
ATOM 1485 N N . CYS A 1 199 ? 34.632 8.035 -48.622 1.00 89.31 199 CYS A N 1
ATOM 1486 C CA . CYS A 1 199 ? 35.128 8.911 -47.560 1.00 89.31 199 CYS A CA 1
ATOM 1487 C C . CYS A 1 199 ? 33.948 9.600 -46.862 1.00 89.31 199 CYS A C 1
ATOM 1489 O O . CYS A 1 199 ? 33.601 9.182 -45.760 1.00 89.31 199 CYS A O 1
ATOM 1491 N N . ASP A 1 200 ? 33.280 10.559 -47.503 1.00 92.38 200 ASP A N 1
ATOM 1492 C CA . ASP A 1 200 ? 32.166 11.292 -46.891 1.00 92.38 200 ASP A CA 1
ATOM 1493 C C . ASP A 1 200 ? 30.820 11.051 -47.607 1.00 92.38 200 ASP A C 1
ATOM 1495 O O . ASP A 1 200 ? 30.749 10.882 -48.824 1.00 92.38 200 ASP A O 1
ATOM 1499 N N . LEU A 1 201 ? 29.720 11.053 -46.853 1.00 96.00 201 LEU A N 1
ATOM 1500 C CA . LEU A 1 201 ? 28.357 10.921 -47.381 1.00 96.00 201 LEU A CA 1
ATOM 1501 C C . LEU A 1 201 ? 27.520 12.119 -46.940 1.00 96.00 201 LEU A C 1
ATOM 1503 O O . LEU A 1 201 ? 27.422 12.389 -45.751 1.00 96.00 201 LEU A O 1
ATOM 1507 N N . THR A 1 202 ? 26.861 12.788 -47.879 1.00 97.69 202 THR A N 1
ATOM 1508 C CA . THR A 1 202 ? 25.772 13.739 -47.645 1.00 97.69 202 THR A CA 1
ATOM 1509 C C . THR A 1 202 ? 24.560 13.292 -48.454 1.00 97.69 202 THR A C 1
ATOM 1511 O O . THR A 1 202 ? 24.547 13.415 -49.675 1.00 97.69 202 THR A O 1
ATOM 1514 N N . ASN A 1 203 ? 23.538 12.768 -47.785 1.00 97.81 203 ASN A N 1
ATOM 1515 C CA . ASN A 1 203 ? 22.293 12.320 -48.398 1.00 97.81 203 ASN A CA 1
ATOM 1516 C C . ASN A 1 203 ? 21.115 13.156 -47.888 1.00 97.81 203 ASN A C 1
ATOM 1518 O O . ASN A 1 203 ? 20.847 13.166 -46.694 1.00 97.81 203 ASN A O 1
ATOM 1522 N N . GLN A 1 204 ? 20.394 13.832 -48.777 1.00 97.31 204 GLN A N 1
ATOM 1523 C CA . GLN A 1 204 ? 19.236 14.677 -48.450 1.00 97.31 204 GLN A CA 1
ATOM 1524 C C . GLN A 1 204 ? 17.907 14.077 -48.937 1.00 97.31 204 GLN A C 1
ATOM 1526 O O . GLN A 1 204 ? 16.849 14.647 -48.694 1.00 97.31 204 GLN A O 1
ATOM 1531 N N . ASN A 1 205 ? 17.949 12.953 -49.659 1.00 96.38 205 ASN A N 1
ATOM 1532 C CA . ASN A 1 205 ? 16.779 12.331 -50.282 1.00 96.38 205 ASN A CA 1
ATOM 1533 C C . ASN A 1 205 ? 16.983 10.797 -50.357 1.00 96.38 205 ASN A C 1
ATOM 1535 O O . ASN A 1 205 ? 17.433 10.214 -49.373 1.00 96.38 205 ASN A O 1
ATOM 1539 N N . GLU A 1 206 ? 16.654 10.104 -51.448 1.00 97.19 206 GLU A N 1
ATOM 1540 C CA . GLU A 1 206 ? 16.704 8.634 -51.509 1.00 97.19 206 GLU A CA 1
ATOM 1541 C C . GLU A 1 206 ? 18.059 8.105 -52.019 1.00 97.19 206 GLU A C 1
ATOM 1543 O O . GLU A 1 206 ? 18.464 8.399 -53.147 1.00 97.19 206 GLU A O 1
ATOM 1548 N N . LEU A 1 207 ? 18.722 7.259 -51.224 1.00 98.12 207 LEU A N 1
ATOM 1549 C CA . LEU A 1 207 ? 19.868 6.437 -51.623 1.00 98.12 207 LEU A CA 1
ATOM 1550 C C . LEU A 1 207 ? 19.511 4.954 -51.477 1.00 98.12 207 LEU A C 1
ATOM 1552 O O . LEU A 1 207 ? 19.287 4.475 -50.372 1.00 98.12 207 LEU A O 1
ATOM 1556 N N . SER A 1 208 ? 19.499 4.206 -52.574 1.00 97.69 208 SER A N 1
ATOM 1557 C CA . SER A 1 208 ? 19.135 2.787 -52.584 1.00 97.69 208 SER A CA 1
ATOM 1558 C C . SER A 1 208 ? 20.335 1.911 -52.948 1.00 97.69 208 SER A C 1
ATOM 1560 O O . SER A 1 208 ? 20.902 2.040 -54.031 1.00 97.69 208 SER A O 1
ATOM 1562 N N . LEU A 1 209 ? 20.712 1.011 -52.041 1.00 96.62 209 LEU A N 1
ATOM 1563 C CA . LEU A 1 209 ? 21.809 0.052 -52.146 1.00 96.62 209 LEU A CA 1
ATOM 1564 C C . LEU A 1 209 ? 21.234 -1.347 -52.401 1.00 96.62 209 LEU A C 1
ATOM 1566 O O . LEU A 1 209 ? 20.533 -1.901 -51.558 1.00 96.62 209 LEU A O 1
ATOM 1570 N N . VAL A 1 210 ? 21.538 -1.947 -53.552 1.00 95.12 210 VAL A N 1
ATOM 1571 C CA . VAL A 1 210 ? 21.055 -3.295 -53.903 1.00 95.12 210 VAL A CA 1
ATOM 1572 C C . VAL A 1 210 ? 22.244 -4.234 -54.047 1.00 95.12 210 VAL A C 1
ATOM 1574 O O . VAL A 1 210 ? 23.061 -4.056 -54.951 1.00 95.12 210 VAL A O 1
ATOM 1577 N N . ASN A 1 211 ? 22.345 -5.226 -53.152 1.00 92.19 211 ASN A N 1
ATOM 1578 C CA . ASN A 1 211 ? 23.525 -6.093 -53.007 1.00 92.19 211 ASN A CA 1
ATOM 1579 C C . ASN A 1 211 ? 24.833 -5.284 -52.894 1.00 92.19 211 ASN A C 1
ATOM 1581 O O . ASN A 1 211 ? 25.873 -5.638 -53.448 1.00 92.19 211 ASN A O 1
ATOM 1585 N N . CYS A 1 212 ? 24.782 -4.145 -52.213 1.00 93.38 212 CYS A N 1
ATOM 1586 C CA . CYS A 1 212 ? 25.951 -3.323 -51.943 1.00 93.38 212 CYS A CA 1
ATOM 1587 C C . CYS A 1 212 ? 25.972 -2.937 -50.467 1.00 93.38 212 CYS A C 1
ATOM 1589 O O . CYS A 1 212 ? 24.925 -2.702 -49.867 1.00 93.38 212 CYS A O 1
ATOM 1591 N N . VAL A 1 213 ? 27.177 -2.849 -49.913 1.00 95.31 213 VAL A N 1
ATOM 1592 C CA . VAL A 1 213 ? 27.448 -2.299 -48.586 1.00 95.31 213 VAL A CA 1
ATOM 1593 C C . VAL A 1 213 ? 28.255 -1.028 -48.775 1.00 95.31 213 VAL A C 1
ATOM 1595 O O . VAL A 1 213 ? 29.364 -1.077 -49.314 1.00 95.31 213 VAL A O 1
ATOM 1598 N N . LEU A 1 214 ? 27.715 0.105 -48.342 1.00 96.12 214 LEU A N 1
ATOM 1599 C CA . LEU A 1 214 ? 28.430 1.375 -48.388 1.00 96.12 214 LEU A CA 1
ATOM 1600 C C . LEU A 1 214 ? 29.313 1.497 -47.141 1.00 96.12 214 LEU A C 1
ATOM 1602 O O . LEU A 1 214 ? 28.798 1.596 -46.030 1.00 96.12 214 LEU A O 1
ATOM 1606 N N . GLN A 1 215 ? 30.634 1.462 -47.319 1.00 94.25 215 GLN A N 1
ATOM 1607 C CA . GLN A 1 215 ? 31.602 1.541 -46.223 1.00 94.25 215 GLN A CA 1
ATOM 1608 C C . GLN A 1 215 ? 32.090 2.979 -46.052 1.00 94.25 215 GLN A C 1
ATOM 1610 O O . GLN A 1 215 ? 32.974 3.437 -46.779 1.00 94.25 215 GLN A O 1
ATOM 1615 N N . CYS A 1 216 ? 31.506 3.691 -45.094 1.00 93.12 216 CYS A N 1
ATOM 1616 C CA . CYS A 1 216 ? 31.770 5.104 -44.855 1.00 93.12 216 CYS A CA 1
ATOM 1617 C C . CYS A 1 216 ? 32.931 5.287 -43.868 1.00 93.12 216 CYS A C 1
ATOM 1619 O O . CYS A 1 216 ? 32.809 4.983 -42.675 1.00 93.12 216 CYS A O 1
ATOM 1621 N N . LYS A 1 217 ? 34.053 5.826 -44.356 1.00 88.31 217 LYS A N 1
ATOM 1622 C CA . LYS A 1 217 ? 35.276 6.047 -43.561 1.00 88.31 217 LYS A CA 1
ATOM 1623 C C . LYS A 1 217 ? 35.276 7.382 -42.802 1.00 88.31 217 LYS A C 1
ATOM 1625 O O . LYS A 1 217 ? 35.872 7.481 -41.730 1.00 88.31 217 LYS A O 1
ATOM 1630 N N . GLY A 1 218 ? 34.653 8.409 -43.370 1.00 87.50 218 GLY A N 1
ATOM 1631 C CA . GLY A 1 218 ? 34.666 9.796 -42.910 1.00 87.50 218 GLY A CA 1
ATOM 1632 C C . GLY A 1 218 ? 33.331 10.245 -42.316 1.00 87.50 218 GLY A C 1
ATOM 1633 O O . GLY A 1 218 ? 32.725 9.510 -41.537 1.00 87.50 218 GLY A O 1
ATOM 1634 N N . THR A 1 219 ? 32.910 11.473 -42.603 1.00 90.44 219 THR A N 1
ATOM 1635 C CA . THR A 1 219 ? 31.688 12.078 -42.055 1.00 90.44 219 THR A CA 1
ATOM 1636 C C . THR A 1 219 ? 30.457 11.613 -42.826 1.00 90.44 219 THR A C 1
ATOM 1638 O O . THR A 1 219 ? 30.446 11.595 -44.055 1.00 90.44 219 THR A O 1
ATOM 1641 N N . LEU A 1 220 ? 29.395 11.272 -42.097 1.00 95.00 220 LEU A N 1
ATOM 1642 C CA . LEU A 1 220 ? 28.098 10.934 -42.671 1.00 95.00 220 LEU A CA 1
ATOM 1643 C C . LEU A 1 220 ? 27.076 11.992 -42.268 1.00 95.00 220 LEU A C 1
ATOM 1645 O O . LEU A 1 220 ? 26.866 12.216 -41.083 1.00 95.00 220 LEU A O 1
ATOM 1649 N N . LYS A 1 221 ? 26.389 12.587 -43.233 1.00 96.75 221 LYS A N 1
ATOM 1650 C CA . LYS A 1 221 ? 25.223 13.437 -43.028 1.00 96.75 221 LYS A CA 1
ATOM 1651 C C . LYS A 1 221 ? 24.052 12.855 -43.805 1.00 96.75 221 LYS A C 1
ATOM 1653 O O . LYS A 1 221 ? 24.098 12.786 -45.029 1.00 96.75 221 LYS A O 1
ATOM 1658 N N . ASN A 1 222 ? 23.012 12.419 -43.108 1.00 97.62 222 ASN A N 1
ATOM 1659 C CA . ASN A 1 222 ? 21.810 11.881 -43.735 1.00 97.62 222 ASN A CA 1
ATOM 1660 C C . ASN A 1 222 ? 20.577 12.603 -43.206 1.00 97.62 222 ASN A C 1
ATOM 1662 O O . ASN A 1 222 ? 20.271 12.502 -42.024 1.00 97.62 222 ASN A O 1
ATOM 1666 N N . ASP A 1 223 ? 19.876 13.284 -44.104 1.00 97.50 223 ASP A N 1
ATOM 1667 C CA . ASP A 1 223 ? 18.584 13.943 -43.902 1.00 97.50 223 ASP A CA 1
ATOM 1668 C C . ASP A 1 223 ? 17.465 13.266 -44.725 1.00 97.50 223 ASP A C 1
ATOM 1670 O O . ASP A 1 223 ? 16.304 13.652 -44.627 1.00 97.50 223 ASP A O 1
ATOM 1674 N N . GLY A 1 224 ? 17.803 12.244 -45.524 1.00 96.38 224 GLY A N 1
ATOM 1675 C CA . GLY A 1 224 ? 16.874 11.485 -46.364 1.00 96.38 224 GLY A CA 1
ATOM 1676 C C . GLY A 1 224 ? 16.720 10.019 -45.940 1.00 96.38 224 GLY A C 1
ATOM 1677 O O . GLY A 1 224 ? 16.807 9.680 -44.759 1.00 96.38 224 GLY A O 1
ATOM 1678 N N . THR A 1 225 ? 16.502 9.126 -46.905 1.00 97.81 225 THR A N 1
ATOM 1679 C CA . THR A 1 225 ? 16.335 7.682 -46.676 1.00 97.81 225 THR A CA 1
ATOM 1680 C C . THR A 1 225 ? 17.436 6.897 -47.372 1.00 97.81 225 THR A C 1
ATOM 1682 O O . THR A 1 225 ? 17.648 7.052 -48.574 1.00 97.81 225 THR A O 1
ATOM 1685 N N . VAL A 1 226 ? 18.102 6.014 -46.627 1.00 98.19 226 VAL A N 1
ATOM 1686 C CA . VAL A 1 226 ? 19.059 5.044 -47.159 1.00 98.19 226 VAL A CA 1
ATOM 1687 C C . VAL A 1 226 ? 18.465 3.638 -47.074 1.00 98.19 226 VAL A C 1
ATOM 1689 O O . VAL A 1 226 ? 18.303 3.079 -45.986 1.00 98.19 226 VAL A O 1
ATOM 1692 N N . ASN A 1 227 ? 18.142 3.064 -48.231 1.00 97.62 227 ASN A N 1
ATOM 1693 C CA . ASN A 1 227 ? 17.637 1.701 -48.358 1.00 97.62 227 ASN A CA 1
ATOM 1694 C C . ASN A 1 227 ? 18.807 0.738 -48.574 1.00 97.62 227 ASN A C 1
ATOM 1696 O O . ASN A 1 227 ? 19.489 0.830 -49.590 1.00 97.62 227 ASN A O 1
ATOM 1700 N N . GLY A 1 228 ? 19.035 -0.185 -47.642 1.00 95.06 228 GLY A N 1
ATOM 1701 C CA . GLY A 1 228 ? 20.144 -1.146 -47.661 1.00 95.06 228 GLY A CA 1
ATOM 1702 C C . GLY A 1 228 ? 21.231 -0.861 -46.619 1.00 95.06 228 GLY A C 1
ATOM 1703 O O . GLY A 1 228 ? 21.012 -0.109 -45.667 1.00 95.06 228 GLY A O 1
ATOM 1704 N N . MET A 1 229 ? 22.396 -1.496 -46.793 1.00 96.38 229 MET A N 1
ATOM 1705 C CA . MET A 1 229 ? 23.410 -1.622 -45.743 1.00 96.38 229 MET A CA 1
ATOM 1706 C C . MET A 1 229 ? 24.481 -0.535 -45.775 1.00 96.38 229 MET A C 1
ATOM 1708 O O . MET A 1 229 ? 25.250 -0.423 -46.733 1.00 96.38 229 MET A O 1
ATOM 1712 N N . VAL A 1 230 ? 24.594 0.194 -44.665 1.00 97.38 230 VAL A N 1
ATOM 1713 C CA . VAL A 1 230 ? 25.678 1.149 -44.415 1.00 97.38 230 VAL A CA 1
ATOM 1714 C C . VAL A 1 230 ? 26.555 0.653 -43.275 1.00 97.38 230 VAL A C 1
ATOM 1716 O O . VAL A 1 230 ? 26.074 0.343 -42.187 1.00 97.38 230 VAL A O 1
ATOM 1719 N N . ASP A 1 231 ? 27.857 0.604 -43.530 1.00 95.69 231 ASP A N 1
ATOM 1720 C CA . ASP A 1 231 ? 28.889 0.255 -42.564 1.00 95.69 231 ASP A CA 1
ATOM 1721 C C . ASP A 1 231 ? 29.710 1.502 -42.217 1.00 95.69 231 ASP A C 1
ATOM 1723 O O . ASP A 1 231 ? 30.525 1.992 -43.002 1.00 95.69 231 ASP A O 1
ATOM 1727 N N . VAL A 1 232 ? 29.469 2.039 -41.023 1.00 94.56 232 VAL A N 1
ATOM 1728 C CA . VAL A 1 232 ? 30.226 3.129 -40.408 1.00 94.56 232 VAL A CA 1
ATOM 1729 C C . VAL A 1 232 ? 31.523 2.534 -39.866 1.00 94.56 232 VAL A C 1
ATOM 1731 O O . VAL A 1 232 ? 31.660 2.221 -38.677 1.00 94.56 232 VAL A O 1
ATOM 1734 N N . CYS A 1 233 ? 32.461 2.311 -40.782 1.00 89.38 233 CYS A N 1
ATOM 1735 C CA . CYS A 1 233 ? 33.626 1.471 -40.541 1.00 89.38 233 CYS A CA 1
ATOM 1736 C C . CYS A 1 233 ? 34.840 2.225 -40.003 1.00 89.38 233 CYS A C 1
ATOM 1738 O O . CYS A 1 233 ? 35.762 1.589 -39.488 1.00 89.38 233 CYS A O 1
ATOM 1740 N N . GLY A 1 234 ? 34.844 3.561 -40.095 1.00 78.19 234 GLY A N 1
ATOM 1741 C CA . GLY A 1 234 ? 35.991 4.400 -39.746 1.00 78.19 234 GLY A CA 1
ATOM 1742 C C . GLY A 1 234 ? 37.292 3.937 -40.416 1.00 78.19 234 GLY A C 1
ATOM 1743 O O . GLY A 1 234 ? 37.305 3.043 -41.261 1.00 78.19 234 GLY A O 1
ATOM 1744 N N . GLY A 1 235 ? 38.416 4.540 -40.044 1.00 66.25 235 GLY A N 1
ATOM 1745 C CA . GLY A 1 235 ? 39.742 4.060 -40.440 1.00 66.25 235 GLY A CA 1
ATOM 1746 C C . GLY A 1 235 ? 40.549 5.061 -41.254 1.00 66.25 235 GLY A C 1
ATOM 1747 O O . GLY A 1 235 ? 40.145 6.210 -41.431 1.00 66.25 235 GLY A O 1
ATOM 1748 N N . LYS A 1 236 ? 41.717 4.602 -41.723 1.00 62.94 236 LYS A N 1
ATOM 1749 C CA . LYS A 1 236 ? 42.698 5.437 -42.417 1.00 62.94 236 LYS A CA 1
ATOM 1750 C C . LYS A 1 236 ? 42.066 6.042 -43.668 1.00 62.94 236 LYS A C 1
ATOM 1752 O O . LYS A 1 236 ? 41.817 5.319 -44.637 1.00 62.94 236 LYS A O 1
ATOM 1757 N N . ARG A 1 237 ? 41.785 7.352 -43.646 1.00 65.25 237 ARG A N 1
ATOM 1758 C CA . ARG A 1 237 ? 41.428 8.073 -44.876 1.00 65.25 237 ARG A CA 1
ATOM 1759 C C . ARG A 1 237 ? 42.601 7.942 -45.841 1.00 65.25 237 ARG A C 1
ATOM 1761 O O . ARG A 1 237 ? 43.746 7.847 -45.402 1.00 65.25 237 ARG A O 1
ATOM 1768 N N . ASP A 1 238 ? 42.344 7.952 -47.141 1.00 57.84 238 ASP A N 1
ATOM 1769 C CA . ASP A 1 238 ? 43.403 7.694 -48.127 1.00 57.84 238 ASP A CA 1
ATOM 1770 C C . ASP A 1 238 ? 44.536 8.756 -48.062 1.00 57.84 238 ASP A C 1
ATOM 1772 O O . ASP A 1 238 ? 45.656 8.507 -48.499 1.00 57.84 238 ASP A O 1
ATOM 1776 N N . TYR A 1 239 ? 44.279 9.894 -47.401 1.00 55.34 239 TYR A N 1
ATOM 1777 C CA . TYR A 1 239 ? 45.214 10.983 -47.094 1.00 55.34 239 TYR A CA 1
ATOM 1778 C C . TYR A 1 239 ? 45.703 11.057 -45.627 1.00 55.34 239 TYR A C 1
ATOM 1780 O O . TYR A 1 239 ? 46.470 11.962 -45.289 1.00 55.34 239 TYR A O 1
ATOM 1788 N N . GLU A 1 240 ? 45.295 10.150 -44.730 1.00 54.38 240 GLU A N 1
ATOM 1789 C CA . GLU A 1 240 ? 45.789 10.148 -43.343 1.00 54.38 240 GLU A CA 1
ATOM 1790 C C . GLU A 1 240 ? 47.290 9.813 -43.281 1.00 54.38 240 GLU A C 1
ATOM 1792 O O . GLU A 1 240 ? 47.765 8.795 -43.801 1.00 54.38 240 GLU A O 1
ATOM 1797 N N . ASN A 1 241 ? 48.045 10.667 -42.588 1.00 57.75 241 ASN A N 1
ATOM 1798 C CA . ASN A 1 241 ? 49.479 10.527 -42.340 1.00 57.75 241 ASN A CA 1
ATOM 1799 C C . ASN A 1 241 ? 49.783 10.691 -40.837 1.00 57.75 241 ASN A C 1
ATOM 1801 O O . ASN A 1 241 ? 48.880 10.912 -40.034 1.00 57.75 241 ASN A O 1
ATOM 1805 N N . ALA A 1 242 ? 51.056 10.585 -40.442 1.00 55.50 242 ALA A N 1
ATOM 1806 C CA . ALA A 1 242 ? 51.477 10.631 -39.036 1.00 55.50 242 ALA A CA 1
ATOM 1807 C C . ALA A 1 242 ? 51.048 11.902 -38.261 1.00 55.50 242 ALA A C 1
ATOM 1809 O O . ALA A 1 242 ? 51.072 11.887 -37.033 1.00 55.50 242 ALA A O 1
ATOM 1810 N N . TYR A 1 243 ? 50.645 12.976 -38.950 1.00 48.25 243 TYR A N 1
ATOM 1811 C CA . TYR A 1 243 ? 50.276 14.267 -38.358 1.00 48.25 243 TYR A CA 1
ATOM 1812 C C . TYR A 1 243 ? 48.761 14.524 -38.301 1.00 48.25 243 TYR A C 1
ATOM 1814 O O . TYR A 1 243 ? 48.336 15.446 -37.610 1.00 48.25 243 TYR A O 1
ATOM 1822 N N . TYR A 1 244 ? 47.942 13.712 -38.981 1.00 53.28 244 TYR A N 1
ATOM 1823 C CA . TYR A 1 244 ? 46.484 13.858 -39.022 1.00 53.28 244 TYR A CA 1
ATOM 1824 C C . TYR A 1 244 ? 45.815 12.505 -38.785 1.00 53.28 244 TYR A C 1
ATOM 1826 O O . TYR A 1 244 ? 45.672 11.702 -39.702 1.00 53.28 244 TYR A O 1
ATOM 1834 N N . THR A 1 245 ? 45.410 12.255 -37.539 1.00 58.06 245 THR A N 1
ATOM 1835 C CA . THR A 1 245 ? 44.613 11.083 -37.152 1.00 58.06 245 THR A CA 1
ATOM 1836 C C . THR A 1 245 ? 43.220 11.541 -36.743 1.00 58.06 245 THR A C 1
ATOM 1838 O O . THR A 1 245 ? 43.079 12.393 -35.861 1.00 58.06 245 THR A O 1
ATOM 1841 N N . VAL A 1 246 ? 42.174 10.981 -37.350 1.00 63.25 246 VAL A N 1
ATOM 1842 C CA . VAL A 1 246 ? 40.796 11.296 -36.963 1.00 63.25 246 VAL A CA 1
ATOM 1843 C C . VAL A 1 246 ? 40.520 10.742 -35.560 1.00 63.25 246 VAL A C 1
ATOM 1845 O O . VAL A 1 246 ? 40.447 9.534 -35.338 1.00 63.25 246 VAL A O 1
ATOM 1848 N N . GLY A 1 247 ? 40.361 11.637 -34.580 1.00 66.44 247 GLY A N 1
ATOM 1849 C CA . GLY A 1 247 ? 40.074 11.256 -33.192 1.00 66.44 247 GLY A CA 1
ATOM 1850 C C . GLY A 1 247 ? 38.711 10.575 -33.024 1.00 66.44 247 GLY A C 1
ATOM 1851 O O . GLY A 1 247 ? 38.577 9.653 -32.217 1.00 66.44 247 GLY A O 1
ATOM 1852 N N . SER A 1 248 ? 37.716 10.996 -33.808 1.00 78.12 248 SER A N 1
ATOM 1853 C CA . SER A 1 248 ? 36.367 10.431 -33.829 1.00 78.12 248 SER A CA 1
ATOM 1854 C C . SER A 1 248 ? 35.678 10.604 -35.169 1.00 78.12 248 SER A C 1
ATOM 1856 O O . SER A 1 248 ? 35.812 11.662 -35.782 1.00 78.12 248 SER A O 1
ATOM 1858 N N . GLN A 1 249 ? 34.852 9.634 -35.544 1.00 89.38 249 GLN A N 1
ATOM 1859 C CA . GLN A 1 249 ? 33.961 9.753 -36.693 1.00 89.38 249 GLN A CA 1
ATOM 1860 C C . GLN A 1 249 ? 32.689 10.530 -36.317 1.00 89.38 249 GLN A C 1
ATOM 1862 O O . GLN A 1 249 ? 32.273 10.512 -35.155 1.00 89.38 249 GLN A O 1
ATOM 1867 N N . LEU A 1 250 ? 32.085 11.224 -37.281 1.00 91.50 250 LEU A N 1
ATOM 1868 C CA . LEU A 1 250 ? 30.915 12.077 -37.078 1.00 91.50 250 LEU A CA 1
ATOM 1869 C C . LEU A 1 250 ? 29.753 11.612 -37.960 1.00 91.50 250 LEU A C 1
ATOM 1871 O O . LEU A 1 250 ? 29.937 11.369 -39.152 1.00 91.50 250 LEU A O 1
ATOM 1875 N N . MET A 1 251 ? 28.573 11.514 -37.354 1.00 95.31 251 MET A N 1
ATOM 1876 C CA . MET A 1 251 ? 27.308 11.234 -38.023 1.00 95.31 251 MET A CA 1
ATOM 1877 C C . MET A 1 251 ? 26.292 12.334 -37.681 1.00 95.31 251 MET A C 1
ATOM 1879 O O . MET A 1 251 ? 26.070 12.625 -36.505 1.00 95.31 251 MET A O 1
ATOM 1883 N N . GLU A 1 252 ? 25.693 12.950 -38.695 1.00 95.19 252 GLU A N 1
ATOM 1884 C CA . GLU A 1 252 ? 24.812 14.120 -38.607 1.00 95.19 252 GLU A CA 1
ATOM 1885 C C . GLU A 1 252 ? 23.519 13.931 -39.418 1.00 95.19 252 GLU A C 1
ATOM 1887 O O . GLU A 1 252 ? 23.413 13.037 -40.260 1.00 95.19 252 GLU A O 1
ATOM 1892 N N . GLY A 1 253 ? 22.557 14.829 -39.199 1.00 95.31 253 GLY A N 1
ATOM 1893 C CA . GLY A 1 253 ? 21.275 14.886 -39.910 1.00 95.31 253 GLY A CA 1
ATOM 1894 C C . GLY A 1 253 ? 20.115 14.232 -39.157 1.00 95.31 253 GLY A C 1
ATOM 1895 O O . GLY A 1 253 ? 20.276 13.866 -37.988 1.00 95.31 253 GLY A O 1
ATOM 1896 N N . THR A 1 254 ? 18.954 14.114 -39.810 1.00 97.12 254 THR A N 1
ATOM 1897 C CA . THR A 1 254 ? 17.722 13.541 -39.221 1.00 97.12 254 THR A CA 1
ATOM 1898 C C . THR A 1 254 ? 17.093 12.365 -39.990 1.00 97.12 254 THR A C 1
ATOM 1900 O O . THR A 1 254 ? 15.899 12.092 -39.858 1.00 97.12 254 THR A O 1
ATOM 1903 N N . GLY A 1 255 ? 17.862 11.712 -40.859 1.00 96.88 255 GLY A N 1
ATOM 1904 C CA . GLY A 1 255 ? 17.373 10.737 -41.831 1.00 96.88 255 GLY A CA 1
ATOM 1905 C C . GLY A 1 255 ? 17.143 9.315 -41.301 1.00 96.88 255 GLY A C 1
ATOM 1906 O O . GLY A 1 255 ? 17.272 9.008 -40.115 1.00 96.88 255 GLY A O 1
ATOM 1907 N N . THR A 1 256 ? 16.785 8.422 -42.225 1.00 98.12 256 THR A N 1
ATOM 1908 C CA . THR A 1 256 ? 16.483 7.003 -41.971 1.00 98.12 256 THR A CA 1
ATOM 1909 C C . THR A 1 256 ? 17.472 6.081 -42.685 1.00 98.12 256 THR A C 1
ATOM 1911 O O . THR A 1 256 ? 17.830 6.335 -43.835 1.00 98.12 256 THR A O 1
ATOM 1914 N N . TYR A 1 257 ? 17.864 4.991 -42.028 1.00 98.31 257 TYR A N 1
ATOM 1915 C CA . TYR A 1 257 ? 18.632 3.871 -42.572 1.00 98.31 257 TYR A CA 1
ATOM 1916 C C . TYR A 1 257 ? 17.846 2.568 -42.421 1.00 98.31 257 TYR A C 1
ATOM 1918 O O . TYR A 1 257 ? 17.181 2.349 -41.411 1.00 98.31 257 TYR A O 1
ATOM 1926 N N . THR A 1 258 ? 17.960 1.675 -43.401 1.00 97.75 258 THR A N 1
ATOM 1927 C CA . THR A 1 258 ? 17.419 0.313 -43.269 1.00 97.75 258 THR A CA 1
ATOM 1928 C C . THR A 1 258 ? 18.323 -0.539 -42.381 1.00 97.75 258 THR A C 1
ATOM 1930 O O . THR A 1 258 ? 17.890 -0.971 -41.313 1.00 97.75 258 THR A O 1
ATOM 1933 N N . ASP A 1 259 ? 19.593 -0.705 -42.768 1.00 97.75 259 ASP A N 1
ATOM 1934 C CA . ASP A 1 259 ? 20.579 -1.475 -42.006 1.00 97.75 259 ASP A CA 1
ATOM 1935 C C . ASP A 1 259 ? 21.814 -0.626 -41.690 1.00 97.75 259 ASP A C 1
ATOM 1937 O O . ASP A 1 259 ? 22.440 -0.055 -42.590 1.00 97.75 259 ASP A O 1
ATOM 1941 N N . LEU A 1 260 ? 22.192 -0.567 -40.412 1.00 97.31 260 LEU A N 1
ATOM 1942 C CA . LEU A 1 260 ? 23.281 0.277 -39.929 1.00 97.31 260 LEU A CA 1
ATOM 1943 C C . LEU A 1 260 ? 24.278 -0.510 -39.072 1.00 97.31 260 LEU A C 1
ATOM 1945 O O . LEU A 1 260 ? 23.966 -1.007 -37.988 1.00 97.31 260 LEU A O 1
ATOM 1949 N N . TYR A 1 261 ? 25.516 -0.584 -39.545 1.00 96.31 261 TYR A N 1
ATOM 1950 C CA . TYR A 1 261 ? 26.616 -1.265 -38.875 1.00 96.31 261 TYR A CA 1
ATOM 1951 C C . TYR A 1 261 ? 27.644 -0.245 -38.405 1.00 96.31 261 TYR A C 1
ATOM 1953 O O . TYR A 1 261 ? 27.988 0.688 -39.122 1.00 96.31 261 TYR A O 1
ATOM 1961 N N . PHE A 1 262 ? 28.161 -0.440 -37.199 1.00 95.00 262 PHE A N 1
ATOM 1962 C CA . PHE A 1 262 ? 29.233 0.359 -36.627 1.00 95.00 262 PHE A CA 1
ATOM 1963 C C . PHE A 1 262 ? 30.440 -0.536 -36.363 1.00 95.00 262 PHE A C 1
ATOM 1965 O O . PHE A 1 262 ? 30.537 -1.185 -35.315 1.00 95.00 262 PHE A O 1
ATOM 1972 N N . THR A 1 263 ? 31.384 -0.552 -37.305 1.00 92.31 263 THR A N 1
ATOM 1973 C CA . THR A 1 263 ? 32.688 -1.214 -37.137 1.00 92.31 263 THR A CA 1
ATOM 1974 C C . THR A 1 263 ? 33.844 -0.222 -37.000 1.00 92.31 263 THR A C 1
ATOM 1976 O O . THR A 1 263 ? 35.002 -0.629 -37.084 1.00 92.31 263 THR A O 1
ATOM 1979 N N . SER A 1 264 ? 33.537 1.064 -36.775 1.00 88.56 264 SER A N 1
ATOM 1980 C CA . SER A 1 264 ? 34.510 2.150 -36.625 1.00 88.56 264 SER A CA 1
ATOM 1981 C C . SER A 1 264 ? 35.640 1.818 -35.665 1.00 88.56 264 SER A C 1
ATOM 1983 O O . SER A 1 264 ? 35.412 1.585 -34.477 1.00 88.56 264 SER A O 1
ATOM 1985 N N . THR A 1 265 ? 36.870 1.865 -36.180 1.00 81.88 265 THR A N 1
ATOM 1986 C CA . THR A 1 265 ? 38.105 1.709 -35.398 1.00 81.88 265 THR A CA 1
ATOM 1987 C C . THR A 1 265 ? 38.631 3.039 -34.849 1.00 81.88 265 THR A C 1
ATOM 1989 O O . THR A 1 265 ? 39.749 3.094 -34.332 1.00 81.88 265 THR A O 1
ATOM 1992 N N . ALA A 1 266 ? 37.873 4.135 -34.983 1.00 82.38 266 ALA A N 1
ATOM 1993 C CA . ALA A 1 266 ? 38.269 5.441 -34.466 1.00 82.38 266 ALA A CA 1
ATOM 1994 C C . ALA A 1 266 ? 38.424 5.403 -32.935 1.00 82.38 266 ALA A C 1
ATOM 1996 O O . ALA A 1 266 ? 37.572 4.867 -32.224 1.00 82.38 266 ALA A O 1
ATOM 1997 N N . LYS A 1 267 ? 39.488 6.024 -32.405 1.00 81.62 267 LYS A N 1
ATOM 1998 C CA . LYS A 1 267 ? 39.860 5.940 -30.977 1.00 81.62 267 LYS A CA 1
ATOM 1999 C C . LYS A 1 267 ? 38.736 6.365 -30.024 1.00 81.62 267 LYS A C 1
ATOM 2001 O O . LYS A 1 267 ? 38.577 5.767 -28.964 1.00 81.62 267 LYS A O 1
ATOM 2006 N N . GLN A 1 268 ? 37.980 7.408 -30.367 1.00 84.75 268 GLN A N 1
ATOM 2007 C CA . GLN A 1 268 ? 36.858 7.898 -29.555 1.00 84.75 268 GLN A CA 1
ATOM 2008 C C . GLN A 1 268 ? 35.487 7.384 -30.037 1.00 84.75 268 GLN A C 1
ATOM 2010 O O . GLN A 1 268 ? 34.461 7.847 -29.533 1.00 84.75 268 GLN A O 1
ATOM 2015 N N . GLY A 1 269 ? 35.459 6.448 -30.993 1.00 89.62 269 GLY A N 1
ATOM 2016 C CA . GLY A 1 269 ? 34.242 5.920 -31.605 1.00 89.62 269 GLY A CA 1
ATOM 2017 C C . GLY A 1 269 ? 33.546 6.910 -32.545 1.00 89.62 269 GLY A C 1
ATOM 2018 O O . GLY A 1 269 ? 34.192 7.770 -33.157 1.00 89.62 269 GLY A O 1
ATOM 2019 N N . VAL A 1 270 ? 32.220 6.793 -32.644 1.00 92.88 270 VAL A N 1
ATOM 2020 C CA . VAL A 1 270 ? 31.368 7.630 -33.506 1.00 92.88 270 VAL A CA 1
ATOM 2021 C C . VAL A 1 270 ? 30.563 8.603 -32.646 1.00 92.88 270 VAL A C 1
ATOM 2023 O O . VAL A 1 270 ? 29.955 8.207 -31.655 1.00 92.88 270 VAL A O 1
ATOM 2026 N N . LYS A 1 271 ? 30.568 9.893 -32.991 1.00 93.31 271 LYS A N 1
ATOM 2027 C CA . LYS A 1 271 ? 29.687 10.908 -32.397 1.00 93.31 271 LYS A CA 1
ATOM 2028 C C . LYS A 1 271 ? 28.432 11.053 -33.248 1.00 93.31 271 LYS A C 1
ATOM 2030 O O . LYS A 1 271 ? 28.549 11.341 -34.437 1.00 93.31 271 LYS A O 1
ATOM 2035 N N . ILE A 1 272 ? 27.268 10.919 -32.622 1.00 95.25 272 ILE A N 1
ATOM 2036 C CA . ILE A 1 272 ? 25.967 11.061 -33.277 1.00 95.25 272 ILE A CA 1
ATOM 2037 C C . ILE A 1 272 ? 25.400 12.450 -32.952 1.00 95.25 272 ILE A C 1
ATOM 2039 O O . ILE A 1 272 ? 24.846 12.665 -31.875 1.00 95.25 272 ILE A O 1
ATOM 2043 N N . ALA A 1 273 ? 25.596 13.424 -33.841 1.00 92.62 273 ALA A N 1
ATOM 2044 C CA . ALA A 1 273 ? 25.215 14.822 -33.611 1.00 92.62 273 ALA A CA 1
ATOM 2045 C C . ALA A 1 273 ? 23.758 15.152 -33.992 1.00 92.62 273 ALA A C 1
ATOM 2047 O O . ALA A 1 273 ? 23.246 16.173 -33.545 1.00 92.62 273 ALA A O 1
ATOM 2048 N N . GLY A 1 274 ? 23.094 14.302 -34.780 1.00 91.31 274 GLY A N 1
ATOM 2049 C CA . GLY A 1 274 ? 21.673 14.423 -35.127 1.00 91.31 274 GLY A CA 1
ATOM 2050 C C . GLY A 1 274 ? 20.940 13.086 -34.999 1.00 91.31 274 GLY A C 1
ATOM 2051 O O . GLY A 1 274 ? 21.577 12.052 -34.813 1.00 91.31 274 GLY A O 1
ATOM 2052 N N . THR A 1 275 ? 19.610 13.095 -35.069 1.00 95.81 275 THR A N 1
ATOM 2053 C CA . THR A 1 275 ? 18.773 11.916 -34.797 1.00 95.81 275 THR A CA 1
ATOM 2054 C C . THR A 1 275 ? 18.655 10.988 -36.007 1.00 95.81 275 THR A C 1
ATOM 2056 O O . THR A 1 275 ? 18.094 11.373 -37.017 1.00 95.81 275 THR A O 1
ATOM 2059 N N . GLN A 1 276 ? 19.107 9.741 -35.920 1.00 96.81 276 GLN A N 1
ATOM 2060 C CA . GLN A 1 276 ? 19.076 8.794 -37.042 1.00 96.81 276 GLN A CA 1
ATOM 2061 C C . GLN A 1 276 ? 18.100 7.659 -36.761 1.00 96.81 276 GLN A C 1
ATOM 2063 O O . GLN A 1 276 ? 18.218 6.994 -35.736 1.00 96.81 276 GLN A O 1
ATOM 2068 N N . THR A 1 277 ? 17.164 7.409 -37.674 1.00 98.06 277 THR A N 1
ATOM 2069 C CA . THR A 1 277 ? 16.196 6.309 -37.533 1.00 98.06 277 THR A CA 1
ATOM 2070 C C . THR A 1 277 ? 16.717 5.044 -38.210 1.00 98.06 277 THR A C 1
ATOM 2072 O O . THR A 1 277 ? 17.209 5.116 -39.332 1.00 98.06 277 THR A O 1
ATOM 2075 N N . VAL A 1 278 ? 16.593 3.886 -37.559 1.00 98.44 278 VAL A N 1
ATOM 2076 C CA . VAL A 1 278 ? 16.955 2.569 -38.105 1.00 98.44 278 VAL A CA 1
ATOM 2077 C C . VAL A 1 278 ? 15.740 1.646 -38.070 1.00 98.44 278 VAL A C 1
ATOM 2079 O O . VAL A 1 278 ? 15.084 1.527 -37.033 1.00 98.44 278 VAL A O 1
ATOM 2082 N N . THR A 1 279 ? 15.423 1.013 -39.202 1.00 97.69 279 THR A N 1
ATOM 2083 C CA . THR A 1 279 ? 14.158 0.275 -39.373 1.00 97.69 279 THR A CA 1
ATOM 2084 C C . THR A 1 279 ? 14.304 -1.244 -39.442 1.00 97.69 279 THR A C 1
ATOM 2086 O O . THR A 1 279 ? 13.361 -1.933 -39.061 1.00 97.69 279 THR A O 1
ATOM 2089 N N . ASN A 1 280 ? 15.441 -1.786 -39.899 1.00 97.25 280 ASN A N 1
ATOM 2090 C CA . ASN A 1 280 ? 15.598 -3.231 -40.108 1.00 97.25 280 ASN A CA 1
ATOM 2091 C C . ASN A 1 280 ? 16.689 -3.867 -39.243 1.00 97.25 280 ASN A C 1
ATOM 2093 O O . ASN A 1 280 ? 16.415 -4.871 -38.590 1.00 97.25 280 ASN A O 1
ATOM 2097 N N . TYR A 1 281 ? 17.907 -3.319 -39.208 1.00 97.31 281 TYR A N 1
ATOM 2098 C CA . TYR A 1 281 ? 18.999 -3.951 -38.460 1.00 97.31 281 TYR A CA 1
ATOM 2099 C C . TYR A 1 281 ? 20.049 -2.968 -37.938 1.00 97.31 281 TYR A C 1
ATOM 2101 O O . TYR A 1 281 ? 20.477 -2.063 -38.654 1.00 97.31 281 TYR A O 1
ATOM 2109 N N . ILE A 1 282 ? 20.534 -3.196 -36.712 1.00 97.44 282 ILE A N 1
ATOM 2110 C CA . ILE A 1 282 ? 21.630 -2.435 -36.103 1.00 97.44 282 ILE A CA 1
ATOM 2111 C C . ILE A 1 282 ? 22.707 -3.327 -35.474 1.00 97.44 282 ILE A C 1
ATOM 2113 O O . ILE A 1 282 ? 22.420 -4.339 -34.831 1.00 97.44 282 ILE A O 1
ATOM 2117 N N . SER A 1 283 ? 23.973 -2.915 -35.602 1.00 95.94 283 SER A N 1
ATOM 2118 C CA . SER A 1 283 ? 25.125 -3.604 -35.010 1.00 95.94 283 SER A CA 1
ATOM 2119 C C . SER A 1 283 ? 26.196 -2.631 -34.513 1.00 95.94 283 SER A C 1
ATOM 2121 O O . SER A 1 283 ? 26.669 -1.803 -35.284 1.00 95.94 283 SER A O 1
ATOM 2123 N N . ASN A 1 284 ? 26.632 -2.743 -33.250 1.00 93.94 284 ASN A N 1
ATOM 2124 C CA . ASN A 1 284 ? 27.754 -1.959 -32.699 1.00 93.94 284 ASN A CA 1
ATOM 2125 C C . ASN A 1 284 ? 28.733 -2.756 -31.797 1.00 93.94 284 ASN A C 1
ATOM 2127 O O . ASN A 1 284 ? 29.191 -2.245 -30.771 1.00 93.94 284 ASN A O 1
ATOM 2131 N N . PRO A 1 285 ? 29.099 -4.009 -32.130 1.00 83.56 285 PRO A N 1
ATOM 2132 C CA . PRO A 1 285 ? 29.722 -4.941 -31.188 1.00 83.56 285 PRO A CA 1
ATOM 2133 C C . PRO A 1 285 ? 31.033 -4.441 -30.574 1.00 83.56 285 PRO A C 1
ATOM 2135 O O . PRO A 1 285 ? 31.330 -4.791 -29.433 1.00 83.56 285 PRO A O 1
ATOM 2138 N N . ASN A 1 286 ? 31.809 -3.628 -31.294 1.00 82.69 286 ASN A N 1
ATOM 2139 C CA . ASN A 1 286 ? 33.107 -3.115 -30.842 1.00 82.69 286 ASN A CA 1
ATOM 2140 C C . ASN A 1 286 ? 33.260 -1.604 -31.066 1.00 82.69 286 ASN A C 1
ATOM 2142 O O . ASN A 1 286 ? 34.380 -1.101 -31.092 1.00 82.69 286 ASN A O 1
ATOM 2146 N N . CYS A 1 287 ? 32.151 -0.879 -31.231 1.00 88.62 287 CYS A N 1
ATOM 2147 C CA . CYS A 1 287 ? 32.180 0.549 -31.511 1.00 88.62 287 CYS A CA 1
ATOM 2148 C C . CYS A 1 287 ? 31.424 1.331 -30.436 1.00 88.62 287 CYS A C 1
ATOM 2150 O O . CYS A 1 287 ? 30.256 1.062 -30.159 1.00 88.62 287 CYS A O 1
ATOM 2152 N N . ARG A 1 288 ? 32.094 2.317 -29.831 1.00 88.19 288 ARG A N 1
ATOM 2153 C CA . ARG A 1 288 ? 31.459 3.238 -28.886 1.00 88.19 288 ARG A CA 1
ATOM 2154 C C . ARG A 1 288 ? 30.688 4.303 -29.658 1.00 88.19 288 ARG A C 1
ATOM 2156 O O . ARG A 1 288 ? 31.288 5.037 -30.442 1.00 88.19 288 ARG A O 1
ATOM 2163 N N . LEU A 1 289 ? 29.399 4.445 -29.368 1.00 93.25 289 LEU A N 1
ATOM 2164 C CA . LEU A 1 289 ? 28.612 5.586 -29.828 1.00 93.25 289 LEU A CA 1
ATOM 2165 C C . LEU A 1 289 ? 28.567 6.638 -28.716 1.00 93.25 289 LEU A C 1
ATOM 2167 O O . LEU A 1 289 ? 28.221 6.341 -27.573 1.00 93.25 289 LEU A O 1
ATOM 2171 N N . ARG A 1 290 ? 28.961 7.868 -29.037 1.00 90.81 290 ARG A N 1
ATOM 2172 C CA . ARG A 1 290 ? 28.753 9.042 -28.180 1.00 90.81 290 ARG A CA 1
ATOM 2173 C C . ARG A 1 290 ? 27.449 9.694 -28.610 1.00 90.81 290 ARG A C 1
ATOM 2175 O O . ARG A 1 290 ? 27.237 9.808 -29.817 1.00 90.81 290 ARG A O 1
ATOM 2182 N N . THR A 1 291 ? 26.637 10.090 -27.628 1.00 91.69 291 THR A N 1
ATOM 2183 C CA . THR A 1 291 ? 25.248 10.543 -27.826 1.00 91.69 291 THR A CA 1
ATOM 2184 C C . THR A 1 291 ? 24.407 9.516 -28.596 1.00 91.69 291 THR A C 1
ATOM 2186 O O . THR A 1 291 ? 23.691 9.841 -29.538 1.00 91.69 291 THR A O 1
ATOM 2189 N N . GLY A 1 292 ? 24.566 8.234 -28.237 1.00 92.44 292 GLY A N 1
ATOM 2190 C CA . GLY A 1 292 ? 23.930 7.101 -28.917 1.00 92.44 292 GLY A CA 1
ATOM 2191 C C . GLY A 1 292 ? 22.403 7.103 -28.824 1.00 92.44 292 GLY A C 1
ATOM 2192 O O . GLY A 1 292 ? 21.747 6.567 -29.707 1.00 92.44 292 GLY A O 1
ATOM 2193 N N . GLU A 1 293 ? 21.830 7.777 -27.826 1.00 93.94 293 GLU A N 1
ATOM 2194 C CA . GLU A 1 293 ? 20.395 8.037 -27.689 1.00 93.94 293 GLU A CA 1
ATOM 2195 C C . GLU A 1 293 ? 19.784 8.730 -28.919 1.00 93.94 293 GLU A C 1
ATOM 2197 O O . GLU A 1 293 ? 18.582 8.623 -29.151 1.00 93.94 293 GLU A O 1
ATOM 2202 N N . ASN A 1 294 ? 20.601 9.375 -29.756 1.00 96.69 294 ASN A N 1
ATOM 2203 C CA . ASN A 1 294 ? 20.172 9.926 -31.039 1.00 96.69 294 ASN A CA 1
ATOM 2204 C C . ASN A 1 294 ? 19.949 8.860 -32.128 1.00 96.69 294 ASN A C 1
ATOM 2206 O O . ASN A 1 294 ? 19.415 9.185 -33.184 1.00 96.69 294 ASN A O 1
ATOM 2210 N N . ILE A 1 295 ? 20.327 7.601 -31.909 1.00 97.81 295 ILE A N 1
ATOM 2211 C CA . ILE A 1 295 ? 19.923 6.480 -32.761 1.00 97.81 295 ILE A CA 1
ATOM 2212 C C . ILE A 1 295 ? 18.546 5.995 -32.302 1.00 97.81 295 ILE A C 1
ATOM 2214 O O . ILE A 1 295 ? 18.380 5.575 -31.159 1.00 97.81 295 ILE A O 1
ATOM 2218 N N . VAL A 1 296 ? 17.563 6.045 -33.198 1.00 98.06 296 VAL A N 1
ATOM 2219 C CA . VAL A 1 296 ? 16.170 5.668 -32.948 1.00 98.06 296 VAL A CA 1
ATOM 2220 C C . VAL A 1 296 ? 15.866 4.357 -33.662 1.00 98.06 296 VAL A C 1
ATOM 2222 O O . VAL A 1 296 ? 15.879 4.307 -34.889 1.00 98.06 296 VAL A O 1
ATOM 2225 N N . LEU A 1 297 ? 15.559 3.302 -32.915 1.00 98.31 297 LEU A N 1
ATOM 2226 C CA . LEU A 1 297 ? 15.082 2.037 -33.473 1.00 98.31 297 LEU A CA 1
ATOM 2227 C C . LEU A 1 297 ? 13.558 2.061 -33.565 1.00 98.31 297 LEU A C 1
ATOM 2229 O O . LEU A 1 297 ? 12.887 2.465 -32.613 1.00 98.31 297 LEU A O 1
ATOM 2233 N N . THR A 1 298 ? 13.015 1.610 -34.693 1.00 97.50 298 THR A N 1
ATOM 2234 C CA . THR A 1 298 ? 11.566 1.553 -34.928 1.00 97.50 298 THR A CA 1
ATOM 2235 C C . THR A 1 298 ? 11.154 0.268 -35.641 1.00 97.50 298 THR A C 1
ATOM 2237 O O . THR A 1 298 ? 12.002 -0.459 -36.163 1.00 97.50 298 THR A O 1
ATOM 2240 N N . GLY A 1 299 ? 9.856 -0.037 -35.641 1.00 95.56 299 GLY A N 1
ATOM 2241 C CA . GLY A 1 299 ? 9.315 -1.263 -36.217 1.00 95.56 299 GLY A CA 1
ATOM 2242 C C . GLY A 1 299 ? 9.844 -2.490 -35.482 1.00 95.56 299 GLY A C 1
ATOM 2243 O O . GLY A 1 299 ? 9.781 -2.553 -34.258 1.00 95.56 299 GLY A O 1
ATOM 2244 N N . SER A 1 300 ? 10.391 -3.450 -36.221 1.00 94.75 300 SER A N 1
ATOM 2245 C CA . SER A 1 300 ? 10.992 -4.670 -35.664 1.00 94.75 300 SER A CA 1
ATOM 2246 C C . SER A 1 300 ? 12.495 -4.730 -35.937 1.00 94.75 300 SER A C 1
ATOM 2248 O O . SER A 1 300 ? 13.028 -5.784 -36.278 1.00 94.75 300 SER A O 1
ATOM 2250 N N . CYS A 1 301 ? 13.178 -3.581 -35.830 1.00 96.88 301 CYS A N 1
ATOM 2251 C CA . CYS A 1 301 ? 14.615 -3.484 -36.074 1.00 96.88 301 CYS A CA 1
ATOM 2252 C C . CYS A 1 301 ? 15.396 -4.507 -35.225 1.00 96.88 301 CYS A C 1
ATOM 2254 O O . CYS A 1 301 ? 15.421 -4.444 -33.992 1.00 96.88 301 CYS A O 1
ATOM 2256 N N . GLY A 1 302 ? 16.074 -5.436 -35.897 1.00 95.69 302 GLY A N 1
ATOM 2257 C CA . GLY A 1 302 ? 16.907 -6.453 -35.275 1.00 95.69 302 GLY A CA 1
ATOM 2258 C C . GLY A 1 302 ? 18.170 -5.857 -34.660 1.00 95.69 302 GLY A C 1
ATOM 2259 O O . GLY A 1 302 ? 18.808 -4.974 -35.234 1.00 95.69 302 GLY A O 1
ATOM 2260 N N . VAL A 1 303 ? 18.559 -6.365 -33.493 1.00 95.88 303 VAL A N 1
ATOM 2261 C CA . VAL A 1 303 ? 19.793 -5.976 -32.799 1.00 95.88 303 VAL A CA 1
ATOM 2262 C C . VAL A 1 303 ? 20.800 -7.115 -32.907 1.00 95.88 303 VAL A C 1
ATOM 2264 O O . VAL A 1 303 ? 20.515 -8.252 -32.530 1.00 95.88 303 VAL A O 1
ATOM 2267 N N . ALA A 1 304 ? 22.000 -6.825 -33.408 1.00 94.25 304 ALA A N 1
ATOM 2268 C CA . ALA A 1 304 ? 23.039 -7.832 -33.592 1.00 94.25 304 ALA A CA 1
ATOM 2269 C C . ALA A 1 304 ? 23.365 -8.588 -32.296 1.00 94.25 304 ALA A C 1
ATOM 2271 O O . ALA A 1 304 ? 23.652 -7.986 -31.261 1.00 94.25 304 ALA A O 1
ATOM 2272 N N . ASN A 1 305 ? 23.350 -9.924 -32.364 1.00 93.06 305 ASN A N 1
ATOM 2273 C CA . ASN A 1 305 ? 23.551 -10.816 -31.215 1.00 93.06 305 ASN A CA 1
ATOM 2274 C C . ASN A 1 305 ? 22.645 -10.487 -30.016 1.00 93.06 305 ASN A C 1
ATOM 2276 O O . ASN A 1 305 ? 23.044 -10.727 -28.875 1.00 93.06 305 ASN A O 1
ATOM 2280 N N . ASN A 1 306 ? 21.470 -9.894 -30.265 1.00 95.06 306 ASN A N 1
ATOM 2281 C CA . ASN A 1 306 ? 20.523 -9.473 -29.237 1.00 95.06 306 ASN A CA 1
ATOM 2282 C C . ASN A 1 306 ? 21.128 -8.513 -28.199 1.00 95.06 306 ASN A C 1
ATOM 2284 O O . ASN A 1 306 ? 20.669 -8.437 -27.059 1.00 95.06 306 ASN A O 1
ATOM 2288 N N . LYS A 1 307 ? 22.201 -7.797 -28.562 1.00 95.31 307 LYS A N 1
ATOM 2289 C CA . LYS A 1 307 ? 22.954 -6.969 -27.627 1.00 95.31 307 LYS A CA 1
ATOM 2290 C C . LYS A 1 307 ? 23.436 -5.666 -28.255 1.00 95.31 307 LYS A C 1
ATOM 2292 O O . LYS A 1 307 ? 24.207 -5.682 -29.212 1.00 95.31 307 LYS A O 1
ATOM 2297 N N . LEU A 1 308 ? 23.096 -4.544 -27.621 1.00 94.75 308 LEU A N 1
ATOM 2298 C CA . LEU A 1 308 ? 23.565 -3.216 -28.007 1.00 94.75 308 LEU A CA 1
ATOM 2299 C C . LEU A 1 308 ? 24.462 -2.607 -26.921 1.00 94.75 308 LEU A C 1
ATOM 2301 O O . LEU A 1 308 ? 24.078 -2.477 -25.758 1.00 94.75 308 LEU A O 1
ATOM 2305 N N . LYS A 1 309 ? 25.681 -2.210 -27.304 1.00 91.44 309 LYS A N 1
ATOM 2306 C CA . LYS A 1 309 ? 26.702 -1.681 -26.377 1.00 91.44 309 LYS A CA 1
ATOM 2307 C C . LYS A 1 309 ? 26.703 -0.156 -26.228 1.00 91.44 309 LYS A C 1
ATOM 2309 O O . LYS A 1 309 ? 27.713 0.436 -25.854 1.00 91.44 309 LYS A O 1
ATOM 2314 N N . SER A 1 310 ? 25.633 0.524 -26.611 1.00 92.62 310 SER A N 1
ATOM 2315 C CA . SER A 1 310 ? 25.565 1.989 -26.585 1.00 92.62 310 SER A CA 1
ATOM 2316 C C . SER A 1 310 ? 24.166 2.449 -26.237 1.00 92.62 310 SER A C 1
ATOM 2318 O O . SER A 1 310 ? 23.235 1.647 -26.289 1.00 92.62 310 SER A O 1
ATOM 2320 N N . ALA A 1 311 ? 24.055 3.722 -25.854 1.00 95.69 311 ALA A N 1
ATOM 2321 C CA . ALA A 1 311 ? 22.760 4.328 -25.612 1.00 95.69 311 ALA A CA 1
ATOM 2322 C C . ALA A 1 311 ? 21.922 4.305 -26.896 1.00 95.69 311 ALA A C 1
ATOM 2324 O O . ALA A 1 311 ? 22.492 4.291 -27.992 1.00 95.69 311 ALA A O 1
ATOM 2325 N N . VAL A 1 312 ? 20.599 4.265 -26.760 1.00 97.44 312 VAL A N 1
ATOM 2326 C CA . VAL A 1 312 ? 19.667 4.179 -27.892 1.00 97.44 312 VAL A CA 1
ATOM 2327 C C . VAL A 1 312 ? 18.280 4.677 -27.497 1.00 97.44 312 VAL A C 1
ATOM 2329 O O . VAL A 1 312 ? 17.906 4.619 -26.325 1.00 97.44 312 VAL A O 1
ATOM 2332 N N . THR A 1 313 ? 17.507 5.137 -28.477 1.00 98.31 313 THR A N 1
ATOM 2333 C CA . THR A 1 313 ? 16.078 5.417 -28.327 1.00 98.31 313 THR A CA 1
ATOM 2334 C C . THR A 1 313 ? 15.247 4.336 -29.024 1.00 98.31 313 THR A C 1
ATOM 2336 O O . THR A 1 313 ? 15.515 3.988 -30.171 1.00 98.31 313 THR A O 1
ATOM 2339 N N . LEU A 1 314 ? 14.211 3.825 -28.364 1.00 98.25 314 LEU A N 1
ATOM 2340 C CA . LEU A 1 314 ? 13.197 2.945 -28.950 1.00 98.25 314 LEU A CA 1
ATOM 2341 C C . LEU A 1 314 ? 11.928 3.765 -29.215 1.00 98.25 314 LEU A C 1
ATOM 2343 O O . LEU A 1 314 ? 11.440 4.439 -28.307 1.00 98.25 314 LEU A O 1
ATOM 2347 N N . LYS A 1 315 ? 11.409 3.724 -30.449 1.00 97.06 315 LYS A N 1
ATOM 2348 C CA . LYS A 1 315 ? 10.209 4.462 -30.873 1.00 97.06 315 LYS A CA 1
ATOM 2349 C C . LYS A 1 315 ? 9.316 3.610 -31.758 1.00 97.06 315 LYS A C 1
ATOM 2351 O O . LYS A 1 315 ? 9.754 3.247 -32.848 1.00 97.06 315 LYS A O 1
ATOM 2356 N N . ALA A 1 316 ? 8.055 3.388 -31.376 1.00 95.31 316 ALA A N 1
ATOM 2357 C CA . ALA A 1 316 ? 7.155 2.525 -32.157 1.00 95.31 316 ALA A CA 1
ATOM 2358 C C . ALA A 1 316 ? 7.851 1.182 -32.468 1.00 95.31 316 ALA A C 1
ATOM 2360 O O . ALA A 1 316 ? 7.983 0.791 -33.628 1.00 95.31 316 ALA A O 1
ATOM 2361 N N . TYR A 1 317 ? 8.443 0.577 -31.435 1.00 97.19 317 TYR A N 1
ATOM 2362 C CA . TYR A 1 317 ? 9.404 -0.521 -31.550 1.00 97.19 317 TYR A CA 1
ATOM 2363 C C . TYR A 1 317 ? 8.847 -1.805 -30.946 1.00 97.19 317 TYR A C 1
ATOM 2365 O O . TYR A 1 317 ? 8.260 -1.783 -29.871 1.00 97.19 317 TYR A O 1
ATOM 2373 N N . SER A 1 318 ? 9.094 -2.929 -31.606 1.00 96.06 318 SER A N 1
ATOM 2374 C CA . SER A 1 318 ? 8.715 -4.258 -31.144 1.00 96.06 318 SER A CA 1
ATOM 2375 C C . SER A 1 318 ? 9.884 -5.233 -31.272 1.00 96.06 318 SER A C 1
ATOM 2377 O O . SER A 1 318 ? 10.623 -5.197 -32.257 1.00 96.06 318 SER A O 1
ATOM 2379 N N . SER A 1 319 ? 10.048 -6.127 -30.297 1.00 94.31 319 SER A N 1
ATOM 2380 C CA . SER A 1 319 ? 11.028 -7.219 -30.368 1.00 94.31 319 SER A CA 1
ATOM 2381 C C . SER A 1 319 ? 10.436 -8.535 -29.891 1.00 94.31 319 SER A C 1
ATOM 2383 O O . SER A 1 319 ? 9.848 -8.593 -28.814 1.00 94.31 319 SER A O 1
ATOM 2385 N N . THR A 1 320 ? 10.672 -9.607 -30.650 1.00 90.94 320 THR A N 1
ATOM 2386 C CA . THR A 1 320 ? 10.333 -10.986 -30.264 1.00 90.94 320 THR A CA 1
ATOM 2387 C C . THR A 1 320 ? 11.477 -11.730 -29.573 1.00 90.94 320 THR A C 1
ATOM 2389 O O . THR A 1 320 ? 11.283 -12.849 -29.109 1.00 90.94 320 THR A O 1
ATOM 2392 N N . SER A 1 321 ? 12.681 -11.154 -29.540 1.00 92.12 321 SER A N 1
ATOM 2393 C CA . SER A 1 321 ? 13.869 -11.772 -28.950 1.00 92.12 321 SER A CA 1
ATOM 2394 C C . SER A 1 321 ? 14.199 -11.184 -27.585 1.00 92.12 321 SER A C 1
ATOM 2396 O O . SER A 1 321 ? 13.879 -10.026 -27.302 1.00 92.12 321 SER A O 1
ATOM 2398 N N . ASP A 1 322 ? 14.929 -11.957 -26.781 1.00 94.88 322 ASP A N 1
ATOM 2399 C CA . ASP A 1 322 ? 15.662 -11.429 -25.630 1.00 94.88 322 ASP A CA 1
ATOM 2400 C C . ASP A 1 322 ? 16.573 -10.287 -26.086 1.00 94.88 322 ASP A C 1
ATOM 2402 O O . ASP A 1 322 ? 17.119 -10.340 -27.189 1.00 94.88 322 ASP A O 1
ATOM 2406 N N . LEU A 1 323 ? 16.750 -9.261 -25.254 1.00 95.81 323 LEU A N 1
ATOM 2407 C CA . LEU A 1 323 ? 17.588 -8.106 -25.577 1.00 95.81 323 LEU A CA 1
ATOM 2408 C C . LEU A 1 323 ? 18.433 -7.670 -24.384 1.00 95.81 323 LEU A C 1
ATOM 2410 O O . LEU A 1 323 ? 17.979 -7.639 -23.239 1.00 95.81 323 LEU A O 1
ATOM 2414 N N . VAL A 1 324 ? 19.675 -7.280 -24.662 1.00 96.69 324 VAL A N 1
ATOM 2415 C CA . VAL A 1 324 ? 20.601 -6.727 -23.672 1.00 96.69 324 VAL A CA 1
ATOM 2416 C C . VAL A 1 324 ? 21.095 -5.357 -24.124 1.00 96.69 324 VAL A C 1
ATOM 2418 O O . VAL A 1 324 ? 21.761 -5.232 -25.150 1.00 96.69 324 VAL A O 1
ATOM 2421 N N . PHE A 1 325 ? 20.846 -4.338 -23.312 1.00 96.69 325 PHE A N 1
ATOM 2422 C CA . PHE A 1 325 ? 21.347 -2.983 -23.516 1.00 96.69 325 PHE A CA 1
ATOM 2423 C C . PHE A 1 325 ? 22.379 -2.655 -22.436 1.00 96.69 325 PHE A C 1
ATOM 2425 O O . PHE A 1 325 ? 22.098 -2.771 -21.243 1.00 96.69 325 PHE A O 1
ATOM 2432 N N . ASP A 1 326 ? 23.597 -2.280 -22.838 1.00 94.75 326 ASP A N 1
ATOM 2433 C CA . ASP A 1 326 ? 24.678 -1.993 -21.881 1.00 94.75 326 ASP A CA 1
ATOM 2434 C C . ASP A 1 326 ? 24.711 -0.534 -21.386 1.00 94.75 326 ASP A C 1
ATOM 2436 O O . ASP A 1 326 ? 25.468 -0.244 -20.467 1.00 94.75 326 ASP A O 1
ATOM 2440 N N . ASN A 1 327 ? 23.951 0.375 -22.001 1.00 95.31 327 ASN A N 1
ATOM 2441 C CA . ASN A 1 327 ? 23.881 1.802 -21.648 1.00 95.31 327 ASN A CA 1
ATOM 2442 C C . ASN A 1 327 ? 22.417 2.275 -21.663 1.00 95.31 327 ASN A C 1
ATOM 2444 O O . ASN A 1 327 ? 21.524 1.481 -21.965 1.00 95.31 327 ASN A O 1
ATOM 2448 N N . LEU A 1 328 ? 22.204 3.561 -21.370 1.00 96.44 328 LEU A N 1
ATOM 2449 C CA . LEU A 1 328 ? 20.897 4.218 -21.350 1.00 96.44 328 LEU A CA 1
ATOM 2450 C C . LEU A 1 328 ? 19.989 3.835 -22.528 1.00 96.44 328 LEU A C 1
ATOM 2452 O O . LEU A 1 328 ? 20.346 4.018 -23.694 1.00 96.44 328 LEU A O 1
ATOM 2456 N N . VAL A 1 329 ? 18.776 3.386 -22.216 1.00 97.94 329 VAL A N 1
ATOM 2457 C CA . VAL A 1 329 ? 17.706 3.208 -23.204 1.00 97.94 329 VAL A CA 1
ATOM 2458 C C . VAL A 1 329 ? 16.603 4.209 -22.934 1.00 97.94 329 VAL A C 1
ATOM 2460 O O . VAL A 1 329 ? 16.026 4.217 -21.850 1.00 97.94 329 VAL A O 1
ATOM 2463 N N . ARG A 1 330 ? 16.293 5.033 -23.935 1.00 97.75 330 ARG A N 1
ATOM 2464 C CA . ARG A 1 330 ? 15.162 5.958 -23.902 1.00 97.75 330 ARG A CA 1
ATOM 2465 C C . ARG A 1 330 ? 13.981 5.361 -24.659 1.00 97.75 330 ARG A C 1
ATOM 2467 O O . ARG A 1 330 ? 14.135 4.935 -25.798 1.00 97.75 330 ARG A O 1
ATOM 2474 N N . ILE A 1 331 ? 12.802 5.357 -24.060 1.00 97.31 331 ILE A N 1
ATOM 2475 C CA . ILE A 1 331 ? 11.563 4.884 -24.680 1.00 97.31 331 ILE A CA 1
ATOM 2476 C C . ILE A 1 331 ? 10.665 6.082 -24.979 1.00 97.31 331 ILE A C 1
ATOM 2478 O O . ILE A 1 331 ? 10.432 6.919 -24.106 1.00 97.31 331 ILE A O 1
ATOM 2482 N N . ILE A 1 332 ? 10.176 6.150 -26.218 1.00 96.00 332 ILE A N 1
ATOM 2483 C CA . ILE A 1 332 ? 9.198 7.132 -26.703 1.00 96.00 332 ILE A CA 1
ATOM 2484 C C . ILE A 1 332 ? 8.138 6.428 -27.567 1.00 96.00 332 ILE A C 1
ATOM 2486 O O . ILE A 1 332 ? 8.424 5.420 -28.210 1.00 96.00 332 ILE A O 1
ATOM 2490 N N . GLY A 1 333 ? 6.918 6.963 -27.641 1.00 95.50 333 GLY A N 1
ATOM 2491 C CA . GLY A 1 333 ? 5.803 6.313 -28.340 1.00 95.50 333 GLY A CA 1
ATOM 2492 C C . GLY A 1 333 ? 5.450 4.936 -27.762 1.00 95.50 333 GLY A C 1
ATOM 2493 O O . GLY A 1 333 ? 5.582 4.719 -26.558 1.00 95.50 333 GLY A O 1
ATOM 2494 N N . ASP A 1 334 ? 4.981 4.030 -28.621 1.00 96.62 334 ASP A N 1
ATOM 2495 C CA . ASP A 1 334 ? 4.613 2.660 -28.246 1.00 96.62 334 ASP A CA 1
ATOM 2496 C C . ASP A 1 334 ? 5.816 1.714 -28.364 1.00 96.62 334 ASP A C 1
ATOM 2498 O O . ASP A 1 334 ? 6.488 1.675 -29.398 1.00 96.62 334 ASP A O 1
ATOM 2502 N N . VAL A 1 335 ? 6.121 0.953 -27.315 1.00 96.75 335 VAL A N 1
ATOM 2503 C CA . VAL A 1 335 ? 7.204 -0.040 -27.327 1.00 96.75 335 VAL A CA 1
ATOM 2504 C C . VAL A 1 335 ? 6.719 -1.354 -26.736 1.00 96.75 335 VAL A C 1
ATOM 2506 O O . VAL A 1 335 ? 6.125 -1.368 -25.665 1.00 96.75 335 VAL A O 1
ATOM 2509 N N . GLU A 1 336 ? 7.002 -2.467 -27.408 1.00 95.44 336 GLU A N 1
ATOM 2510 C CA . GLU A 1 336 ? 6.583 -3.805 -26.992 1.00 95.44 336 GLU A CA 1
ATOM 2511 C C . GLU A 1 336 ? 7.753 -4.801 -27.011 1.00 95.44 336 GLU A C 1
ATOM 2513 O O . GLU A 1 336 ? 8.388 -5.031 -28.041 1.00 95.44 336 GLU A O 1
ATOM 2518 N N . LEU A 1 337 ? 8.050 -5.418 -25.867 1.00 93.94 337 LEU A N 1
ATOM 2519 C CA . LEU A 1 337 ? 9.161 -6.359 -25.713 1.00 93.94 337 LEU A CA 1
ATOM 2520 C C . LEU A 1 337 ? 8.640 -7.730 -25.265 1.00 93.94 337 LEU A C 1
ATOM 2522 O O . LEU A 1 337 ? 8.161 -7.883 -24.140 1.00 93.94 337 LEU A O 1
ATOM 2526 N N . TYR A 1 338 ? 8.749 -8.730 -26.145 1.00 89.56 338 TYR A N 1
ATOM 2527 C CA . TYR A 1 338 ? 8.269 -10.086 -25.866 1.00 89.56 338 TYR A CA 1
ATOM 2528 C C . TYR A 1 338 ? 9.297 -10.971 -25.150 1.00 89.56 338 TYR A C 1
ATOM 2530 O O . TYR A 1 338 ? 8.913 -11.829 -24.363 1.00 89.56 338 TYR A O 1
ATOM 2538 N N . GLY A 1 339 ? 10.590 -10.796 -25.438 1.00 87.38 339 GLY A N 1
ATOM 2539 C CA . GLY A 1 339 ? 11.660 -11.581 -24.818 1.00 87.38 339 GLY A CA 1
ATOM 2540 C C . GLY A 1 339 ? 12.144 -11.006 -23.487 1.00 87.38 339 GLY A C 1
ATOM 2541 O O . GLY A 1 339 ? 11.815 -9.878 -23.108 1.00 87.38 339 GLY A O 1
ATOM 2542 N N . LYS A 1 340 ? 13.010 -11.755 -22.801 1.00 92.06 340 LYS A N 1
ATOM 2543 C CA . LYS A 1 340 ? 13.657 -11.302 -21.564 1.00 92.06 340 LYS A CA 1
ATOM 2544 C C . LYS A 1 340 ? 14.604 -10.158 -21.867 1.00 92.06 340 LYS A C 1
ATOM 2546 O O . LYS A 1 340 ? 15.566 -10.300 -22.626 1.00 92.06 340 LYS A O 1
ATOM 2551 N N . CYS A 1 341 ? 14.356 -9.021 -21.233 1.00 94.31 341 CYS A N 1
ATOM 2552 C CA . CYS A 1 341 ? 15.112 -7.806 -21.489 1.00 94.31 341 CYS A CA 1
ATOM 2553 C C . CYS A 1 341 ? 15.993 -7.441 -20.298 1.00 94.31 341 CYS A C 1
ATOM 2555 O O . CYS A 1 341 ? 15.613 -7.567 -19.131 1.00 94.31 341 CYS A O 1
ATOM 2557 N N . LYS A 1 342 ? 17.210 -6.985 -20.590 1.00 96.50 342 LYS A N 1
ATOM 2558 C CA . LYS A 1 342 ? 18.189 -6.586 -19.582 1.00 96.50 342 LYS A CA 1
ATOM 2559 C C . LYS A 1 342 ? 18.810 -5.247 -19.934 1.00 96.50 342 LYS A C 1
ATOM 2561 O O . LYS A 1 342 ? 19.565 -5.135 -20.894 1.00 96.50 342 LYS A O 1
ATOM 2566 N N . PHE A 1 343 ? 18.562 -4.269 -19.082 1.00 97.38 343 PHE A N 1
ATOM 2567 C CA . PHE A 1 343 ? 19.130 -2.934 -19.133 1.00 97.38 343 PHE A CA 1
ATOM 2568 C C . PHE A 1 343 ? 20.233 -2.873 -18.073 1.00 97.38 343 PHE A C 1
ATOM 2570 O O . PHE A 1 343 ? 19.958 -2.929 -16.877 1.00 97.38 343 PHE A O 1
ATOM 2577 N N . ASN A 1 344 ? 21.505 -2.874 -18.482 1.00 96.88 344 ASN A N 1
ATOM 2578 C CA . ASN A 1 344 ? 22.629 -2.841 -17.535 1.00 96.88 344 ASN A CA 1
ATOM 2579 C C . ASN A 1 344 ? 22.893 -1.437 -16.955 1.00 96.88 344 ASN A C 1
ATOM 2581 O O . ASN A 1 344 ? 23.679 -1.326 -16.018 1.00 96.88 344 ASN A O 1
ATOM 2585 N N . ASP A 1 345 ? 22.237 -0.418 -17.502 1.00 96.12 345 ASP A N 1
ATOM 2586 C CA . ASP A 1 345 ? 22.324 0.998 -17.139 1.00 96.12 345 ASP A CA 1
ATOM 2587 C C . ASP A 1 345 ? 20.894 1.567 -16.997 1.00 96.12 345 ASP A C 1
ATOM 2589 O O . ASP A 1 345 ? 19.964 0.793 -16.745 1.00 96.12 345 ASP A O 1
ATOM 2593 N N . THR A 1 346 ? 20.700 2.880 -17.140 1.00 97.12 346 THR A N 1
ATOM 2594 C CA . THR A 1 346 ? 19.394 3.538 -17.008 1.00 97.12 346 THR A CA 1
ATOM 2595 C C . THR A 1 346 ? 18.366 3.081 -18.050 1.00 97.12 346 THR A C 1
ATOM 2597 O O . THR A 1 346 ? 18.632 3.069 -19.254 1.00 97.12 346 THR A O 1
ATOM 2600 N N . LEU A 1 347 ? 17.148 2.784 -17.597 1.00 97.56 347 LEU A N 1
ATOM 2601 C CA . LEU A 1 347 ? 15.965 2.695 -18.454 1.00 97.56 347 LEU A CA 1
ATOM 2602 C C . LEU A 1 347 ? 15.111 3.945 -18.238 1.00 97.56 347 LEU A C 1
ATOM 2604 O O . LEU A 1 347 ? 14.660 4.195 -17.123 1.00 97.56 347 LEU A O 1
ATOM 2608 N N . TYR A 1 348 ? 14.885 4.712 -19.302 1.00 97.56 348 TYR A N 1
ATOM 2609 C CA . TYR A 1 348 ? 14.145 5.965 -19.254 1.00 97.56 348 TYR A CA 1
ATOM 2610 C C . TYR A 1 348 ? 12.875 5.906 -20.112 1.00 97.56 348 TYR A C 1
ATOM 2612 O O . TYR A 1 348 ? 12.941 5.980 -21.339 1.00 97.56 348 TYR A O 1
ATOM 2620 N N . LEU A 1 349 ? 11.712 5.824 -19.463 1.00 96.31 349 LEU A N 1
ATOM 2621 C CA . LEU A 1 349 ? 10.406 6.071 -20.069 1.00 96.31 349 LEU A CA 1
ATOM 2622 C C . LEU A 1 349 ? 10.136 7.577 -20.102 1.00 96.31 349 LEU A C 1
ATOM 2624 O O . LEU A 1 349 ? 9.876 8.187 -19.065 1.00 96.31 349 LEU A O 1
ATOM 2628 N N . ALA A 1 350 ? 10.224 8.183 -21.284 1.00 95.75 350 ALA A N 1
ATOM 2629 C CA . ALA A 1 350 ? 10.027 9.620 -21.428 1.00 95.75 350 ALA A CA 1
ATOM 2630 C C . ALA A 1 350 ? 8.546 10.020 -21.316 1.00 95.75 350 ALA A C 1
ATOM 2632 O O . ALA A 1 350 ? 7.644 9.213 -21.522 1.00 95.75 350 ALA A O 1
ATOM 2633 N N . ASP A 1 351 ? 8.302 11.310 -21.095 1.00 94.12 351 ASP A N 1
ATOM 2634 C CA . ASP A 1 351 ? 6.983 11.962 -21.149 1.00 94.12 351 ASP A CA 1
ATOM 2635 C C . ASP A 1 351 ? 6.211 11.730 -22.465 1.00 94.12 351 ASP A C 1
ATOM 2637 O O . ASP A 1 351 ? 4.984 11.754 -22.506 1.00 94.12 351 ASP A O 1
ATOM 2641 N N . THR A 1 352 ? 6.951 11.481 -23.542 1.00 94.31 352 THR A N 1
ATOM 2642 C CA . THR A 1 352 ? 6.469 11.183 -24.896 1.00 94.31 352 THR A CA 1
ATOM 2643 C C . THR A 1 352 ? 6.245 9.690 -25.152 1.00 94.31 352 THR A C 1
ATOM 2645 O O . THR A 1 352 ? 5.955 9.304 -26.287 1.00 94.31 352 THR A O 1
ATOM 2648 N N . ALA A 1 353 ? 6.401 8.828 -24.143 1.00 94.44 353 ALA A N 1
ATOM 2649 C CA . ALA A 1 353 ? 5.966 7.438 -24.209 1.00 94.44 353 ALA A CA 1
ATOM 2650 C C . ALA A 1 353 ? 4.434 7.352 -24.119 1.00 94.44 353 ALA A C 1
ATOM 2652 O O . ALA A 1 353 ? 3.801 8.067 -23.346 1.00 94.44 353 ALA A O 1
ATOM 2653 N N . ASN A 1 354 ? 3.841 6.450 -24.900 1.00 93.00 354 ASN A N 1
ATOM 2654 C CA . ASN A 1 354 ? 2.405 6.170 -24.863 1.00 93.00 354 ASN A CA 1
ATOM 2655 C C . ASN A 1 354 ? 2.154 4.914 -24.017 1.00 93.00 354 ASN A C 1
ATOM 2657 O O . ASN A 1 354 ? 1.519 4.963 -22.960 1.00 93.00 354 ASN A O 1
ATOM 2661 N N . GLN A 1 355 ? 2.719 3.793 -24.463 1.00 93.44 355 GLN A N 1
ATOM 2662 C CA . GLN A 1 355 ? 2.587 2.489 -23.834 1.00 93.44 355 GLN A CA 1
ATOM 2663 C C . GLN A 1 355 ? 3.897 1.706 -23.956 1.00 93.44 355 GLN A C 1
ATOM 2665 O O . GLN A 1 355 ? 4.473 1.593 -25.037 1.00 93.44 355 GLN A O 1
ATOM 2670 N N . PHE A 1 356 ? 4.354 1.142 -22.843 1.00 94.19 356 PHE A N 1
ATOM 2671 C CA . PHE A 1 356 ? 5.469 0.212 -22.780 1.00 94.19 356 PHE A CA 1
ATOM 2672 C C . PHE A 1 356 ? 4.959 -1.158 -22.336 1.00 94.19 356 PHE A C 1
ATOM 2674 O O . PHE A 1 356 ? 4.660 -1.383 -21.164 1.00 94.19 356 PHE A O 1
ATOM 2681 N N . THR A 1 357 ? 4.820 -2.064 -23.297 1.00 93.44 357 THR A N 1
ATOM 2682 C CA . THR A 1 357 ? 4.324 -3.418 -23.076 1.00 93.44 357 THR A CA 1
ATOM 2683 C C . THR A 1 357 ? 5.488 -4.367 -22.827 1.00 93.44 357 THR A C 1
ATOM 2685 O O . THR A 1 357 ? 6.360 -4.551 -23.679 1.00 93.44 357 THR A O 1
ATOM 2688 N N . LEU A 1 358 ? 5.480 -4.999 -21.662 1.00 91.88 358 LEU A N 1
ATOM 2689 C CA . LEU A 1 358 ? 6.386 -6.078 -21.293 1.00 91.88 358 LEU A CA 1
ATOM 2690 C C . LEU A 1 358 ? 5.612 -7.396 -21.370 1.00 91.88 358 LEU A C 1
ATOM 2692 O O . LEU A 1 358 ? 4.461 -7.437 -20.953 1.00 91.88 358 LEU A O 1
ATOM 2696 N N . HIS A 1 359 ? 6.200 -8.481 -21.874 1.00 89.25 359 HIS A N 1
ATOM 2697 C CA . HIS A 1 359 ? 5.566 -9.813 -21.788 1.00 89.25 359 HIS A CA 1
ATOM 2698 C C . HIS A 1 359 ? 6.314 -10.766 -20.850 1.00 89.25 359 HIS A C 1
ATOM 2700 O O . HIS A 1 359 ? 5.674 -11.522 -20.127 1.00 89.25 359 HIS A O 1
ATOM 2706 N N . ASP A 1 360 ? 7.644 -10.683 -20.791 1.00 89.38 360 ASP A N 1
ATOM 2707 C CA . ASP A 1 360 ? 8.504 -11.501 -19.918 1.00 89.38 360 ASP A CA 1
ATOM 2708 C C . ASP A 1 360 ? 9.283 -10.607 -18.919 1.00 89.38 360 ASP A C 1
ATOM 2710 O O . ASP A 1 360 ? 9.056 -9.397 -18.807 1.00 89.38 360 ASP A O 1
ATOM 2714 N N . GLU A 1 361 ? 10.194 -11.197 -18.145 1.00 89.88 361 GLU A N 1
ATOM 2715 C CA . GLU A 1 361 ? 11.005 -10.519 -17.138 1.00 89.88 361 GLU A CA 1
ATOM 2716 C C . GLU A 1 361 ? 11.876 -9.410 -17.750 1.00 89.88 361 GLU A C 1
ATOM 2718 O O . GLU A 1 361 ? 12.684 -9.631 -18.659 1.00 89.88 361 GLU A O 1
ATOM 2723 N N . THR A 1 362 ? 11.773 -8.217 -17.162 1.00 93.56 362 THR A N 1
ATOM 2724 C CA . THR A 1 362 ? 12.617 -7.067 -17.494 1.00 93.56 362 THR A CA 1
ATOM 2725 C C . THR A 1 362 ? 13.494 -6.692 -16.313 1.00 93.56 362 THR A C 1
ATOM 2727 O O . THR A 1 362 ? 13.006 -6.349 -15.240 1.00 93.56 362 THR A O 1
ATOM 2730 N N . ASN A 1 363 ? 14.809 -6.749 -16.515 1.00 95.56 363 ASN A N 1
ATOM 2731 C CA . ASN A 1 363 ? 15.817 -6.491 -15.494 1.00 95.56 363 ASN A CA 1
ATOM 2732 C C . ASN A 1 363 ? 16.502 -5.139 -15.743 1.00 95.56 363 ASN A C 1
ATOM 2734 O O . ASN A 1 363 ? 17.240 -5.007 -16.720 1.00 95.56 363 ASN A O 1
ATOM 2738 N N . VAL A 1 364 ? 16.334 -4.172 -14.840 1.00 96.88 364 VAL A N 1
ATOM 2739 C CA . VAL A 1 364 ? 16.982 -2.849 -14.903 1.00 96.88 364 VAL A CA 1
ATOM 2740 C C . VAL A 1 364 ? 18.020 -2.732 -13.793 1.00 96.88 364 VAL A C 1
ATOM 2742 O O . VAL A 1 364 ? 17.686 -2.653 -12.611 1.00 96.88 364 VAL A O 1
ATOM 2745 N N . LYS A 1 365 ? 19.300 -2.780 -14.170 1.00 95.75 365 LYS A N 1
ATOM 2746 C CA . LYS A 1 365 ? 20.422 -2.729 -13.227 1.00 95.75 365 LYS A CA 1
ATOM 2747 C C . LYS A 1 365 ? 20.831 -1.318 -12.820 1.00 95.75 365 LYS A C 1
ATOM 2749 O O . LYS A 1 365 ? 21.353 -1.168 -11.717 1.00 95.75 365 LYS A O 1
ATOM 2754 N N . GLY A 1 366 ? 20.683 -0.352 -13.725 1.00 95.50 366 GLY A N 1
ATOM 2755 C CA . GLY A 1 366 ? 20.850 1.065 -13.419 1.00 95.50 366 GLY A CA 1
ATOM 2756 C C . GLY A 1 366 ? 19.571 1.653 -12.835 1.00 95.50 366 GLY A C 1
ATOM 2757 O O . GLY A 1 366 ? 18.747 0.926 -12.274 1.00 95.50 366 GLY A O 1
ATOM 2758 N N . ASP A 1 367 ? 19.419 2.965 -12.977 1.00 96.31 367 ASP A N 1
ATOM 2759 C CA . ASP A 1 367 ? 18.237 3.681 -12.498 1.00 96.31 367 ASP A CA 1
ATOM 2760 C C . ASP A 1 367 ? 17.043 3.472 -13.437 1.00 96.31 367 ASP A C 1
ATOM 2762 O O . ASP A 1 367 ? 17.201 3.262 -14.644 1.00 96.31 367 ASP A O 1
ATOM 2766 N N . PHE A 1 368 ? 15.835 3.532 -12.887 1.00 97.25 368 PHE A N 1
ATOM 2767 C CA . PHE A 1 368 ? 14.608 3.504 -13.676 1.00 97.25 368 PHE A CA 1
ATOM 2768 C C . PHE A 1 368 ? 13.896 4.852 -13.573 1.00 97.25 368 PHE A C 1
ATOM 2770 O O . PHE A 1 368 ? 13.552 5.282 -12.478 1.00 97.25 368 PHE A O 1
ATOM 2777 N N . ILE A 1 369 ? 13.680 5.510 -14.711 1.00 97.25 369 ILE A N 1
ATOM 2778 C CA . ILE A 1 369 ? 13.015 6.815 -14.787 1.00 97.25 369 ILE A CA 1
ATOM 2779 C C . ILE A 1 369 ? 11.702 6.641 -15.550 1.00 97.25 369 ILE A C 1
ATOM 2781 O O . ILE A 1 369 ? 11.709 6.157 -16.684 1.00 97.25 369 ILE A O 1
ATOM 2785 N N . TYR A 1 370 ? 10.588 7.037 -14.940 1.00 95.75 370 TYR A N 1
ATOM 2786 C CA . TYR A 1 370 ? 9.235 6.910 -15.475 1.00 95.75 370 TYR A CA 1
ATOM 2787 C C . TYR A 1 370 ? 8.519 8.270 -15.487 1.00 95.75 370 TYR A C 1
ATOM 2789 O O . TYR A 1 370 ? 7.785 8.623 -14.560 1.00 95.75 370 TYR A O 1
ATOM 2797 N N . ASP A 1 371 ? 8.719 9.029 -16.568 1.00 95.31 371 ASP A N 1
ATOM 2798 C CA . ASP A 1 371 ? 8.163 10.380 -16.728 1.00 95.31 371 ASP A CA 1
ATOM 2799 C C . ASP A 1 371 ? 6.788 10.399 -17.412 1.00 95.31 371 ASP A C 1
ATOM 2801 O O . ASP A 1 371 ? 5.988 11.295 -17.149 1.00 95.31 371 ASP A O 1
ATOM 2805 N N . GLY A 1 372 ? 6.471 9.419 -18.264 1.00 88.94 372 GLY A N 1
ATOM 2806 C CA . GLY A 1 372 ? 5.180 9.365 -18.956 1.00 88.94 372 GLY A CA 1
ATOM 2807 C C . GLY A 1 372 ? 4.867 8.030 -19.617 1.00 88.94 372 GLY A C 1
ATOM 2808 O O . GLY A 1 372 ? 5.685 7.112 -19.629 1.00 88.94 372 GLY A O 1
ATOM 2809 N N . GLY A 1 373 ? 3.641 7.924 -20.132 1.00 89.81 373 GLY A N 1
ATOM 2810 C CA . GLY A 1 373 ? 3.074 6.698 -20.694 1.00 89.81 373 GLY A CA 1
ATOM 2811 C C . GLY A 1 373 ? 2.509 5.737 -19.647 1.00 89.81 373 GLY A C 1
ATOM 2812 O O . GLY A 1 373 ? 2.458 6.033 -18.451 1.00 89.81 373 GLY A O 1
ATOM 2813 N N . SER A 1 374 ? 2.074 4.567 -20.106 1.00 91.12 374 SER A N 1
ATOM 2814 C CA . SER A 1 374 ? 1.634 3.440 -19.273 1.00 91.12 374 SER A CA 1
ATOM 2815 C C . SER A 1 374 ? 2.580 2.255 -19.441 1.00 91.12 374 SER A C 1
ATOM 2817 O O . SER A 1 374 ? 3.099 2.034 -20.532 1.00 91.12 374 SER A O 1
ATOM 2819 N N . ILE A 1 375 ? 2.807 1.484 -18.379 1.00 92.06 375 ILE A N 1
ATOM 2820 C CA . ILE A 1 375 ? 3.496 0.194 -18.480 1.00 92.06 375 ILE A CA 1
ATOM 2821 C C . ILE A 1 375 ? 2.448 -0.895 -18.315 1.00 92.06 375 ILE A C 1
ATOM 2823 O O . ILE A 1 375 ? 1.733 -0.916 -17.313 1.00 92.06 375 ILE A O 1
ATOM 2827 N N . VAL A 1 376 ? 2.360 -1.797 -19.287 1.00 88.62 376 VAL A N 1
ATOM 2828 C CA . VAL A 1 376 ? 1.408 -2.910 -19.248 1.00 88.62 376 VAL A CA 1
ATOM 2829 C C . VAL A 1 376 ? 2.109 -4.244 -19.445 1.00 88.62 376 VAL A C 1
ATOM 2831 O O . VAL A 1 376 ? 3.158 -4.327 -20.082 1.00 88.62 376 VAL A O 1
ATOM 2834 N N . GLY A 1 377 ? 1.492 -5.299 -18.923 1.00 78.38 377 GLY A N 1
ATOM 2835 C CA . GLY A 1 377 ? 2.027 -6.651 -19.013 1.00 78.38 377 GLY A CA 1
ATOM 2836 C C . GLY A 1 377 ? 3.297 -6.874 -18.181 1.00 78.38 377 GLY A C 1
ATOM 2837 O O . GLY A 1 377 ? 3.693 -6.045 -17.359 1.00 78.38 377 GLY A O 1
ATOM 2838 N N . GLY A 1 378 ? 3.905 -8.038 -18.400 1.00 64.00 378 GLY A N 1
ATOM 2839 C CA . GLY A 1 378 ? 5.170 -8.465 -17.820 1.00 64.00 378 GLY A CA 1
ATOM 2840 C C . GLY A 1 378 ? 4.954 -9.256 -16.543 1.00 64.00 378 GLY A C 1
ATOM 2841 O O . GLY A 1 378 ? 4.286 -8.799 -15.616 1.00 64.00 378 GLY A O 1
ATOM 2842 N N . GLU A 1 379 ? 5.560 -10.443 -16.459 1.00 68.62 379 GLU A N 1
ATOM 2843 C CA . GLU A 1 379 ? 5.520 -11.207 -15.214 1.00 68.62 379 GLU A CA 1
ATOM 2844 C C . GLU A 1 379 ? 6.220 -10.449 -14.075 1.00 68.62 379 GLU A C 1
ATOM 2846 O O . GLU A 1 379 ? 5.719 -10.491 -12.952 1.00 68.62 379 GLU A O 1
ATOM 2851 N N . LYS A 1 380 ? 7.358 -9.767 -14.333 1.00 79.81 380 LYS A N 1
ATOM 2852 C CA . LYS A 1 380 ? 8.170 -9.044 -13.323 1.00 79.81 380 LYS A CA 1
ATOM 2853 C C . LYS A 1 380 ? 9.011 -7.895 -13.919 1.00 79.81 380 LYS A C 1
ATOM 2855 O O . LYS A 1 380 ? 9.903 -8.151 -14.732 1.00 79.81 380 LYS A O 1
ATOM 2860 N N . LEU A 1 381 ? 8.822 -6.658 -13.435 1.00 92.69 381 LEU A N 1
ATOM 2861 C CA . LEU A 1 381 ? 9.784 -5.555 -13.599 1.00 92.69 381 LEU A CA 1
ATOM 2862 C C . LEU A 1 381 ? 10.760 -5.558 -12.411 1.00 92.69 381 LEU A C 1
ATOM 2864 O O . LEU A 1 381 ? 10.404 -5.164 -11.300 1.00 92.69 381 LEU A O 1
ATOM 2868 N N . ARG A 1 382 ? 11.988 -6.039 -12.636 1.00 94.75 382 ARG A N 1
ATOM 2869 C CA . ARG A 1 382 ? 13.025 -6.185 -11.607 1.00 94.75 382 ARG A CA 1
ATOM 2870 C C . ARG A 1 382 ? 13.988 -4.998 -11.620 1.00 94.75 382 ARG A C 1
ATOM 2872 O O . ARG A 1 382 ? 14.758 -4.840 -12.568 1.00 94.75 382 ARG A O 1
ATOM 2879 N N . LEU A 1 383 ? 14.008 -4.228 -10.535 1.00 95.81 383 LEU A N 1
ATOM 2880 C CA . LEU A 1 383 ? 14.794 -3.000 -10.391 1.00 95.81 383 LEU A CA 1
ATOM 2881 C C . LEU A 1 383 ? 15.877 -3.156 -9.313 1.00 95.81 383 LEU A C 1
ATOM 2883 O O . LEU A 1 383 ? 15.592 -3.530 -8.171 1.00 95.81 383 LEU A O 1
ATOM 2887 N N . TYR A 1 384 ? 17.128 -2.861 -9.671 1.00 95.25 384 TYR A N 1
ATOM 2888 C CA . TYR A 1 384 ? 18.287 -3.018 -8.778 1.00 95.25 384 TYR A CA 1
ATOM 2889 C C . TYR A 1 384 ? 18.790 -1.706 -8.158 1.00 95.25 384 TYR A C 1
ATOM 2891 O O . TYR A 1 384 ? 19.567 -1.771 -7.202 1.00 95.25 384 TYR A O 1
ATOM 2899 N N . ASN A 1 385 ? 18.399 -0.548 -8.697 1.00 95.50 385 ASN A N 1
ATOM 2900 C CA . ASN A 1 385 ? 18.848 0.764 -8.228 1.00 95.50 385 ASN A CA 1
ATOM 2901 C C . ASN A 1 385 ? 17.664 1.702 -7.936 1.00 95.50 385 ASN A C 1
ATOM 2903 O O . ASN A 1 385 ? 16.545 1.221 -7.740 1.00 95.50 385 ASN A O 1
ATOM 2907 N N . ASN A 1 386 ? 17.922 3.006 -7.840 1.00 95.94 386 ASN A N 1
ATOM 2908 C CA . ASN A 1 386 ? 16.907 4.009 -7.541 1.00 95.94 386 ASN A CA 1
ATOM 2909 C C . ASN A 1 386 ? 15.886 4.145 -8.672 1.00 95.94 386 ASN A C 1
ATOM 2911 O O . ASN A 1 386 ? 16.137 3.776 -9.826 1.00 95.94 386 ASN A O 1
ATOM 2915 N N . VAL A 1 387 ? 14.718 4.663 -8.307 1.00 96.38 387 VAL A N 1
ATOM 2916 C CA . VAL A 1 387 ? 13.583 4.811 -9.212 1.00 96.38 387 VAL A CA 1
ATOM 2917 C C . VAL A 1 387 ? 13.008 6.210 -9.075 1.00 96.38 387 VAL A C 1
ATOM 2919 O O . VAL A 1 387 ? 12.696 6.617 -7.962 1.00 96.38 387 VAL A O 1
ATOM 2922 N N . ASP A 1 388 ? 12.820 6.898 -10.198 1.00 96.88 388 ASP A N 1
ATOM 2923 C CA . ASP A 1 388 ? 12.194 8.218 -10.273 1.00 96.88 388 ASP A CA 1
ATOM 2924 C C . ASP A 1 388 ? 10.902 8.135 -11.094 1.00 96.88 388 ASP A C 1
ATOM 2926 O O . ASP A 1 388 ? 10.925 7.791 -12.275 1.00 96.88 388 ASP A O 1
ATOM 2930 N N . ILE A 1 389 ? 9.760 8.436 -10.475 1.00 95.50 389 ILE A N 1
ATOM 2931 C CA . ILE A 1 389 ? 8.428 8.333 -11.078 1.00 95.50 389 ILE A CA 1
ATOM 2932 C C . ILE A 1 389 ? 7.758 9.707 -11.070 1.00 95.50 389 ILE A C 1
ATOM 2934 O O . ILE A 1 389 ? 7.263 10.173 -10.041 1.00 95.50 389 ILE A O 1
ATOM 2938 N N . ASN A 1 390 ? 7.703 10.337 -12.243 1.00 94.38 390 ASN A N 1
ATOM 2939 C CA . ASN A 1 390 ? 7.195 11.700 -12.423 1.00 94.38 390 ASN A CA 1
ATOM 2940 C C . ASN A 1 390 ? 5.869 11.767 -13.200 1.00 94.38 390 ASN A C 1
ATOM 2942 O O . ASN A 1 390 ? 5.286 12.844 -13.328 1.00 94.38 390 ASN A O 1
ATOM 2946 N N . THR A 1 391 ? 5.367 10.632 -13.699 1.00 89.50 391 THR A N 1
ATOM 2947 C CA . THR A 1 391 ? 4.083 10.565 -14.417 1.00 89.50 391 THR A CA 1
ATOM 2948 C C . THR A 1 391 ? 2.885 10.949 -13.531 1.00 89.50 391 THR A C 1
ATOM 2950 O O . THR A 1 391 ? 2.882 10.748 -12.315 1.00 89.50 391 THR A O 1
ATOM 2953 N N . GLY A 1 392 ? 1.827 11.495 -14.142 1.00 87.00 392 GLY A N 1
ATOM 2954 C CA . GLY A 1 392 ? 0.645 12.000 -13.432 1.00 87.00 392 GLY A CA 1
ATOM 2955 C C . GLY A 1 392 ? -0.299 10.927 -12.871 1.00 87.00 392 GLY A C 1
ATOM 2956 O O . GLY A 1 392 ? -1.141 11.238 -12.030 1.00 87.00 392 GLY A O 1
ATOM 2957 N N . SER A 1 393 ? -0.201 9.676 -13.327 1.00 87.06 393 SER A N 1
ATOM 2958 C CA . SER A 1 393 ? -1.032 8.554 -12.849 1.00 87.06 393 SER A CA 1
ATOM 2959 C C . SER A 1 393 ? -0.232 7.246 -12.849 1.00 87.06 393 SER A C 1
ATOM 2961 O O . SER A 1 393 ? -0.471 6.371 -13.684 1.00 87.06 393 SER A O 1
ATOM 2963 N N . PRO A 1 394 ? 0.765 7.123 -11.956 1.00 90.38 394 PRO A N 1
ATOM 2964 C CA . PRO A 1 394 ? 1.676 5.991 -11.970 1.00 90.38 394 PRO A CA 1
ATOM 2965 C C . PRO A 1 394 ? 0.968 4.693 -11.573 1.00 90.38 394 PRO A C 1
ATOM 2967 O O . PRO A 1 394 ? 0.340 4.606 -10.514 1.00 90.38 394 PRO A O 1
ATOM 2970 N N . SER A 1 395 ? 1.105 3.661 -12.409 1.00 91.56 395 SER A N 1
ATOM 2971 C CA . SER A 1 395 ? 0.642 2.310 -12.088 1.00 91.56 395 SER A CA 1
ATOM 2972 C C . SER A 1 395 ? 1.553 1.227 -12.665 1.00 91.56 395 SER A C 1
ATOM 2974 O O . SER A 1 395 ? 2.152 1.418 -13.722 1.00 91.56 395 SER A O 1
ATOM 2976 N N . LEU A 1 396 ? 1.681 0.103 -11.952 1.00 91.81 396 LEU A N 1
ATOM 2977 C CA . LEU A 1 396 ? 2.423 -1.084 -12.397 1.00 91.81 396 LEU A CA 1
ATOM 2978 C C . LEU A 1 396 ? 1.684 -2.365 -12.008 1.00 91.81 396 LEU A C 1
ATOM 2980 O O . LEU A 1 396 ? 1.043 -2.439 -10.965 1.00 91.81 396 LEU A O 1
ATOM 2984 N N . THR A 1 397 ? 1.832 -3.421 -12.806 1.00 91.50 397 THR A N 1
ATOM 2985 C CA . THR A 1 397 ? 1.291 -4.737 -12.432 1.00 91.50 397 THR A CA 1
ATOM 2986 C C . THR A 1 397 ? 2.196 -5.435 -11.412 1.00 91.50 397 THR A C 1
ATOM 2988 O O . THR A 1 397 ? 1.737 -5.787 -10.330 1.00 91.50 397 THR A O 1
ATOM 2991 N N . ASN A 1 398 ? 3.490 -5.604 -11.702 1.00 91.50 398 ASN A N 1
ATOM 2992 C CA . ASN A 1 398 ? 4.415 -6.283 -10.790 1.00 91.50 398 ASN A CA 1
ATOM 2993 C C . ASN A 1 398 ? 5.754 -5.547 -10.666 1.00 91.50 398 ASN A C 1
ATOM 2995 O O . ASN A 1 398 ? 6.509 -5.451 -11.637 1.00 91.50 398 ASN A O 1
ATOM 2999 N N . LEU A 1 399 ? 6.049 -5.067 -9.457 1.00 93.38 399 LEU A N 1
ATOM 3000 C CA . LEU A 1 399 ? 7.275 -4.362 -9.107 1.00 93.38 399 LEU A CA 1
ATOM 3001 C C . LEU A 1 399 ? 8.135 -5.218 -8.171 1.00 93.38 399 LEU A C 1
ATOM 3003 O O . LEU A 1 399 ? 7.732 -5.509 -7.047 1.00 93.38 399 LEU A O 1
ATOM 3007 N N . LEU A 1 400 ? 9.343 -5.572 -8.617 1.00 93.81 400 LEU A N 1
ATOM 3008 C CA . LEU A 1 400 ? 10.313 -6.347 -7.846 1.00 93.81 400 LEU A CA 1
ATOM 3009 C C . LEU A 1 400 ? 11.577 -5.527 -7.557 1.00 93.81 400 LEU A C 1
ATOM 3011 O O . LEU A 1 400 ? 12.354 -5.215 -8.460 1.00 93.81 400 LEU A O 1
ATOM 3015 N N . LEU A 1 401 ? 11.821 -5.243 -6.282 1.00 94.38 401 LEU A N 1
ATOM 3016 C CA . LEU A 1 401 ? 12.980 -4.497 -5.792 1.00 94.38 401 LEU A CA 1
ATOM 3017 C C . LEU A 1 401 ? 14.046 -5.473 -5.276 1.00 94.38 401 LEU A C 1
ATOM 3019 O O . LEU A 1 401 ? 13.760 -6.308 -4.425 1.00 94.38 401 LEU A O 1
ATOM 3023 N N . VAL A 1 402 ? 15.268 -5.415 -5.813 1.00 93.25 402 VAL A N 1
ATOM 3024 C CA . VAL A 1 402 ? 16.345 -6.411 -5.563 1.00 93.25 402 VAL A CA 1
ATOM 3025 C C . VAL A 1 402 ? 17.718 -5.768 -5.336 1.00 93.25 402 VAL A C 1
ATOM 3027 O O . VAL A 1 402 ? 18.768 -6.364 -5.606 1.00 93.25 402 VAL A O 1
ATOM 3030 N N . GLY A 1 403 ? 17.737 -4.509 -4.908 1.00 91.75 403 GLY A N 1
ATOM 3031 C CA . GLY A 1 403 ? 18.970 -3.759 -4.720 1.00 91.75 403 GLY A CA 1
ATOM 3032 C C . GLY A 1 403 ? 19.908 -4.394 -3.692 1.00 91.75 403 GLY A C 1
ATOM 3033 O O . GLY A 1 403 ? 19.494 -4.966 -2.686 1.00 91.75 403 GLY A O 1
ATOM 3034 N N . LYS A 1 404 ? 21.216 -4.272 -3.945 1.00 90.94 404 LYS A N 1
ATOM 3035 C CA . LYS A 1 404 ? 22.276 -4.610 -2.969 1.00 90.94 404 LYS A CA 1
ATOM 3036 C C . LYS A 1 404 ? 22.726 -3.402 -2.142 1.00 90.94 404 LYS A C 1
ATOM 3038 O O . LYS A 1 404 ? 23.508 -3.545 -1.207 1.00 90.94 404 LYS A O 1
ATOM 3043 N N . LYS A 1 405 ? 22.258 -2.215 -2.521 1.00 91.62 405 LYS A N 1
ATOM 3044 C CA . LYS A 1 405 ? 22.419 -0.934 -1.829 1.00 91.62 405 LYS A CA 1
ATOM 3045 C C . LYS A 1 405 ? 21.023 -0.401 -1.476 1.00 91.62 405 LYS A C 1
ATOM 3047 O O . LYS A 1 405 ? 20.055 -0.902 -2.058 1.00 91.62 405 LYS A O 1
ATOM 3052 N N . PRO A 1 406 ? 20.919 0.569 -0.550 1.00 92.38 406 PRO A N 1
ATOM 3053 C CA . PRO A 1 406 ? 19.642 1.207 -0.263 1.00 92.38 406 PRO A CA 1
ATOM 3054 C C . PRO A 1 406 ? 19.024 1.740 -1.555 1.00 92.38 406 PRO A C 1
ATOM 3056 O O . PRO A 1 406 ? 19.742 2.335 -2.359 1.00 92.38 406 PRO A O 1
ATOM 3059 N N . GLN A 1 407 ? 17.738 1.467 -1.762 1.00 94.00 4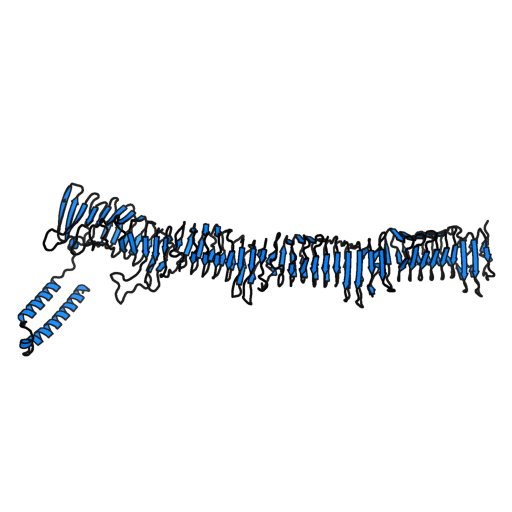07 GLN A N 1
ATOM 3060 C CA . GLN A 1 407 ? 16.988 1.953 -2.919 1.00 94.00 407 GLN A CA 1
ATOM 3061 C C . GLN A 1 407 ? 16.007 3.024 -2.464 1.00 94.00 407 GLN A C 1
ATOM 3063 O O . GLN A 1 407 ? 15.206 2.786 -1.559 1.00 94.00 407 GLN A O 1
ATOM 3068 N N . THR A 1 408 ? 16.037 4.167 -3.136 1.00 95.19 408 THR A N 1
ATOM 3069 C CA . THR A 1 408 ? 15.017 5.199 -2.974 1.00 95.19 408 THR A CA 1
ATOM 3070 C C . THR A 1 408 ? 14.082 5.176 -4.171 1.00 95.19 408 THR A C 1
ATOM 3072 O O . THR A 1 408 ? 14.532 5.160 -5.320 1.00 95.19 408 THR A O 1
ATOM 3075 N N . ILE A 1 409 ? 12.784 5.147 -3.882 1.00 96.19 409 ILE A N 1
ATOM 3076 C CA . ILE A 1 409 ? 11.707 5.198 -4.864 1.00 96.19 409 ILE A CA 1
ATOM 3077 C C . ILE A 1 409 ? 11.040 6.561 -4.724 1.00 96.19 409 ILE A C 1
ATOM 3079 O O . ILE A 1 409 ? 10.289 6.801 -3.774 1.00 96.19 409 ILE A O 1
ATOM 3083 N N . HIS A 1 410 ? 11.365 7.447 -5.657 1.00 95.81 410 HIS A N 1
ATOM 3084 C CA . HIS A 1 410 ? 10.835 8.793 -5.741 1.00 95.81 410 HIS A CA 1
ATOM 3085 C C . HIS A 1 410 ? 9.551 8.812 -6.563 1.00 95.81 410 HIS A C 1
ATOM 3087 O O . HIS A 1 410 ? 9.517 8.329 -7.694 1.00 95.81 410 HIS A O 1
ATOM 3093 N N . MET A 1 411 ? 8.479 9.358 -5.997 1.00 95.69 411 MET A N 1
ATOM 3094 C CA . MET A 1 411 ? 7.147 9.373 -6.592 1.00 95.69 411 MET A CA 1
ATOM 3095 C C . MET A 1 411 ? 6.516 10.759 -6.458 1.00 95.69 411 MET A C 1
ATOM 3097 O O . MET A 1 411 ? 6.072 11.180 -5.387 1.00 95.69 411 MET A O 1
ATOM 3101 N N . ALA A 1 412 ? 6.378 11.459 -7.586 1.00 93.75 412 ALA A N 1
ATOM 3102 C CA . ALA A 1 412 ? 5.726 12.768 -7.626 1.00 93.75 412 ALA A CA 1
ATOM 3103 C C . ALA A 1 412 ? 4.236 12.710 -7.222 1.00 93.75 412 ALA A C 1
ATOM 3105 O O . ALA A 1 412 ? 3.663 13.708 -6.769 1.00 93.75 412 ALA A O 1
ATOM 3106 N N . LYS A 1 413 ? 3.596 11.545 -7.392 1.00 94.50 413 LYS A N 1
ATOM 3107 C CA . LYS A 1 413 ? 2.201 11.247 -7.040 1.00 94.50 413 LYS A CA 1
ATOM 3108 C C . LYS A 1 413 ? 2.088 9.831 -6.466 1.00 94.50 413 LYS A C 1
ATOM 3110 O O . LYS A 1 413 ? 2.904 8.991 -6.838 1.00 94.50 413 LYS A O 1
ATOM 3115 N N . PRO A 1 414 ? 1.067 9.540 -5.634 1.00 94.88 414 PRO A N 1
ATOM 3116 C CA . PRO A 1 414 ? 0.805 8.179 -5.187 1.00 94.88 414 PRO A CA 1
ATOM 3117 C C . PRO A 1 414 ? 0.687 7.200 -6.358 1.00 94.88 414 PRO A C 1
ATOM 3119 O O . PRO A 1 414 ? 0.004 7.491 -7.342 1.00 94.88 414 PRO A O 1
ATOM 3122 N N . MET A 1 415 ? 1.332 6.044 -6.235 1.00 94.75 415 MET A N 1
ATOM 3123 C CA . MET A 1 415 ? 1.332 4.986 -7.247 1.00 94.75 415 MET A CA 1
ATOM 3124 C C . MET A 1 415 ? 0.453 3.820 -6.812 1.00 94.75 415 MET A C 1
ATOM 3126 O O . MET A 1 415 ? 0.395 3.509 -5.627 1.00 94.75 415 MET A O 1
ATOM 3130 N N . THR A 1 416 ? -0.191 3.139 -7.762 1.00 94.88 416 THR A N 1
ATOM 3131 C CA . THR A 1 416 ? -0.843 1.843 -7.501 1.00 94.88 416 THR A CA 1
ATOM 3132 C C . THR A 1 416 ? -0.061 0.704 -8.140 1.00 94.88 416 THR A C 1
ATOM 3134 O O . THR A 1 416 ? 0.289 0.768 -9.318 1.00 94.88 416 THR A O 1
ATOM 3137 N N . VAL A 1 417 ? 0.189 -0.357 -7.380 1.00 95.31 417 VAL A N 1
ATOM 3138 C CA . VAL A 1 417 ? 0.806 -1.591 -7.861 1.00 95.31 417 VAL A CA 1
ATOM 3139 C C . VAL A 1 417 ? -0.065 -2.796 -7.528 1.00 95.31 417 VAL A C 1
ATOM 3141 O O . VAL A 1 417 ? -0.594 -2.900 -6.424 1.00 95.31 417 VAL A O 1
ATOM 3144 N N . THR A 1 418 ? -0.222 -3.734 -8.463 1.00 94.88 418 THR A N 1
ATOM 3145 C CA . THR A 1 418 ? -0.960 -4.975 -8.162 1.00 94.88 418 THR A CA 1
ATOM 3146 C C . THR A 1 418 ? -0.145 -5.872 -7.236 1.00 94.88 418 THR A C 1
ATOM 3148 O O . THR A 1 418 ? -0.651 -6.352 -6.220 1.00 94.88 418 THR A O 1
ATOM 3151 N N . LYS A 1 419 ? 1.139 -6.056 -7.552 1.00 94.44 419 LYS A N 1
ATOM 3152 C CA . LYS A 1 419 ? 2.082 -6.841 -6.761 1.00 94.44 419 LYS A CA 1
ATOM 3153 C C . LYS A 1 419 ? 3.354 -6.048 -6.468 1.00 94.44 419 LYS A C 1
ATOM 3155 O O . LYS A 1 419 ? 4.029 -5.596 -7.393 1.00 94.44 419 LYS A O 1
ATOM 3160 N N . LEU A 1 420 ? 3.683 -5.915 -5.185 1.00 94.50 420 LEU A N 1
ATOM 3161 C CA . LEU A 1 420 ? 4.934 -5.336 -4.698 1.00 94.50 420 LEU A CA 1
ATOM 3162 C C . LEU A 1 420 ? 5.781 -6.435 -4.069 1.00 94.50 420 LEU A C 1
ATOM 3164 O O . LEU A 1 420 ? 5.329 -7.105 -3.148 1.00 94.50 420 LEU A O 1
ATOM 3168 N N . GLN A 1 421 ? 7.009 -6.607 -4.544 1.00 93.06 421 GLN A N 1
ATOM 3169 C CA . GLN A 1 421 ? 7.954 -7.583 -4.017 1.00 93.06 421 GLN A CA 1
ATOM 3170 C C . GLN A 1 421 ? 9.252 -6.892 -3.600 1.00 93.06 421 GLN A C 1
ATOM 3172 O O . GLN A 1 421 ? 9.869 -6.194 -4.408 1.00 93.06 421 GLN A O 1
ATOM 3177 N N . ASN A 1 422 ? 9.705 -7.118 -2.368 1.00 92.38 422 ASN A N 1
ATOM 3178 C CA . ASN A 1 422 ? 10.961 -6.575 -1.863 1.00 92.38 422 ASN A CA 1
ATOM 3179 C C . ASN A 1 422 ? 11.929 -7.681 -1.435 1.00 92.38 422 ASN A C 1
ATOM 3181 O O . ASN A 1 422 ? 11.766 -8.336 -0.413 1.00 92.38 422 ASN A O 1
ATOM 3185 N N . TYR A 1 423 ? 12.991 -7.818 -2.219 1.00 91.75 423 TYR A N 1
ATOM 3186 C CA . TYR A 1 423 ? 14.134 -8.695 -1.988 1.00 91.75 423 TYR A CA 1
ATOM 3187 C C . TYR A 1 423 ? 15.436 -7.873 -1.930 1.00 91.75 423 TYR A C 1
ATOM 3189 O O . TYR A 1 423 ? 16.512 -8.363 -2.286 1.00 91.75 423 TYR A O 1
ATOM 3197 N N . ASN A 1 424 ? 15.356 -6.593 -1.544 1.00 92.00 424 ASN A N 1
ATOM 3198 C CA . ASN A 1 424 ? 16.523 -5.735 -1.367 1.00 92.00 424 ASN A CA 1
ATOM 3199 C C . ASN A 1 424 ? 17.365 -6.228 -0.185 1.00 92.00 424 ASN A C 1
ATOM 3201 O O . ASN A 1 424 ? 16.928 -6.186 0.957 1.00 92.00 424 ASN A O 1
ATOM 3205 N N . THR A 1 425 ? 18.608 -6.637 -0.433 1.00 90.75 425 THR A N 1
ATOM 3206 C CA . THR A 1 425 ? 19.471 -7.239 0.595 1.00 90.75 425 THR A CA 1
ATOM 3207 C C . THR A 1 425 ? 20.356 -6.230 1.329 1.00 90.75 425 THR A C 1
ATOM 3209 O O . THR A 1 425 ? 21.335 -6.623 1.965 1.00 90.75 425 THR A O 1
ATOM 3212 N N . SER A 1 426 ? 20.113 -4.929 1.176 1.00 90.19 426 SER A N 1
ATOM 3213 C CA . SER A 1 426 ? 20.935 -3.892 1.794 1.00 90.19 426 SER A CA 1
ATOM 3214 C C . SER A 1 426 ? 20.491 -3.587 3.225 1.00 90.19 426 SER A C 1
ATOM 3216 O O . SER A 1 426 ? 19.319 -3.708 3.567 1.00 90.19 426 SER A O 1
ATOM 3218 N N . VAL A 1 427 ? 21.424 -3.121 4.062 1.00 85.19 427 VAL A N 1
ATOM 3219 C CA . VAL A 1 427 ? 21.123 -2.725 5.452 1.00 85.19 427 VAL A CA 1
ATOM 3220 C C . VAL A 1 427 ? 20.147 -1.544 5.505 1.00 85.19 427 VAL A C 1
ATOM 3222 O O . VAL A 1 427 ? 19.309 -1.482 6.399 1.00 85.19 427 VAL A O 1
ATOM 3225 N N . GLY A 1 428 ? 20.249 -0.614 4.549 1.00 87.31 428 GLY A N 1
ATOM 3226 C CA . GLY A 1 428 ? 19.360 0.544 4.470 1.00 87.31 428 GLY A CA 1
ATOM 3227 C C . GLY A 1 428 ? 18.018 0.256 3.798 1.00 87.31 428 GLY A C 1
ATOM 3228 O O . GLY A 1 428 ? 17.149 1.108 3.883 1.00 87.31 428 GLY A O 1
ATOM 3229 N N . GLY A 1 429 ? 17.816 -0.911 3.183 1.00 91.50 429 GLY A N 1
ATOM 3230 C CA . GLY A 1 429 ? 16.505 -1.308 2.687 1.00 91.50 429 GLY A CA 1
ATOM 3231 C C . GLY A 1 429 ? 15.944 -0.448 1.550 1.00 91.50 429 GLY A C 1
ATOM 3232 O O . GLY A 1 429 ? 16.686 0.045 0.697 1.00 91.50 429 GLY A O 1
ATOM 3233 N N . VAL A 1 430 ? 14.617 -0.309 1.533 1.00 93.69 430 VAL A N 1
ATOM 3234 C CA . VAL A 1 430 ? 13.863 0.485 0.549 1.00 93.69 430 VAL A CA 1
ATOM 3235 C C . VAL A 1 430 ? 13.152 1.645 1.246 1.00 93.69 430 VAL A C 1
ATOM 3237 O O . VAL A 1 430 ? 12.520 1.444 2.286 1.00 93.69 430 VAL A O 1
ATOM 3240 N N . THR A 1 431 ? 13.210 2.831 0.641 1.00 94.50 431 THR A N 1
ATOM 3241 C CA . THR A 1 431 ? 12.490 4.028 1.095 1.00 94.50 431 THR A CA 1
ATOM 3242 C C . THR A 1 431 ? 11.578 4.542 -0.015 1.00 94.50 431 THR A C 1
ATOM 3244 O O . THR A 1 431 ? 12.024 4.707 -1.151 1.00 94.50 431 THR A O 1
ATOM 3247 N N . PHE A 1 432 ? 10.319 4.829 0.316 1.00 95.50 432 PHE A N 1
ATOM 3248 C CA . PHE A 1 432 ? 9.352 5.466 -0.587 1.00 95.50 432 PHE A CA 1
ATOM 3249 C C . PHE A 1 432 ? 9.110 6.903 -0.135 1.00 95.50 432 PHE A C 1
ATOM 3251 O O . PHE A 1 432 ? 8.672 7.099 0.989 1.00 95.50 432 PHE A O 1
ATOM 3258 N N . ASP A 1 433 ? 9.360 7.926 -0.945 1.00 94.12 433 ASP A N 1
ATOM 3259 C CA . ASP A 1 433 ? 9.105 9.314 -0.507 1.00 94.12 433 ASP A CA 1
ATOM 3260 C C . ASP A 1 433 ? 7.617 9.722 -0.545 1.00 94.12 433 ASP A C 1
ATOM 3262 O O . ASP A 1 433 ? 7.245 10.775 -0.026 1.00 94.12 433 ASP A O 1
ATOM 3266 N N . ASN A 1 434 ? 6.767 8.868 -1.117 1.00 95.56 434 ASN A N 1
ATOM 3267 C CA . ASN A 1 434 ? 5.325 9.050 -1.235 1.00 95.56 434 ASN A CA 1
ATOM 3268 C C . ASN A 1 434 ? 4.592 7.708 -1.081 1.00 95.56 434 ASN A C 1
ATOM 3270 O O . ASN A 1 434 ? 5.209 6.652 -0.947 1.00 95.56 434 ASN A O 1
ATOM 3274 N N . THR A 1 435 ? 3.264 7.740 -1.129 1.00 95.88 435 THR A N 1
ATOM 3275 C CA . THR A 1 435 ? 2.423 6.554 -0.971 1.00 95.88 435 THR A CA 1
ATOM 3276 C C . THR A 1 435 ? 2.516 5.590 -2.158 1.00 95.88 435 THR A C 1
ATOM 3278 O O . THR A 1 435 ? 2.335 5.982 -3.313 1.00 95.88 435 THR A O 1
ATOM 3281 N N . ILE A 1 436 ? 2.673 4.300 -1.856 1.00 96.69 436 ILE A N 1
ATOM 3282 C CA . ILE A 1 436 ? 2.495 3.187 -2.791 1.00 96.69 436 ILE A CA 1
ATOM 3283 C C . ILE A 1 436 ? 1.313 2.319 -2.341 1.00 96.69 436 ILE A C 1
ATOM 3285 O O . ILE A 1 436 ? 1.322 1.730 -1.262 1.00 96.69 436 ILE A O 1
ATOM 3289 N N . LYS A 1 437 ? 0.267 2.258 -3.166 1.00 97.62 437 LYS A N 1
ATOM 3290 C CA . LYS A 1 437 ? -0.942 1.463 -2.930 1.00 97.62 437 LYS A CA 1
ATOM 3291 C C . LYS A 1 437 ? -0.771 0.068 -3.517 1.00 97.62 437 LYS A C 1
ATOM 3293 O O . LYS A 1 437 ? -0.497 -0.052 -4.707 1.00 97.62 437 LYS A O 1
ATOM 3298 N N . VAL A 1 438 ? -0.950 -0.973 -2.713 1.00 97.75 438 VAL A N 1
ATOM 3299 C CA . VAL A 1 438 ? -0.851 -2.378 -3.133 1.00 97.75 438 VAL A CA 1
ATOM 3300 C C . VAL A 1 438 ? -2.251 -2.975 -3.182 1.00 97.75 438 VAL A C 1
ATOM 3302 O O . VAL A 1 438 ? -2.924 -2.980 -2.156 1.00 97.75 438 VAL A O 1
ATOM 3305 N N . SER A 1 439 ? -2.693 -3.471 -4.344 1.00 97.12 439 SER A N 1
ATOM 3306 C CA . SER A 1 439 ? -4.075 -3.957 -4.525 1.00 97.12 439 SER A CA 1
ATOM 3307 C C . SER A 1 439 ? -4.261 -5.474 -4.478 1.00 97.12 439 SER A C 1
ATOM 3309 O O . SER A 1 439 ? -5.395 -5.939 -4.374 1.00 97.12 439 SER A O 1
ATOM 3311 N N . SER A 1 440 ? -3.183 -6.267 -4.545 1.00 96.12 440 SER A N 1
ATOM 3312 C CA . SER A 1 440 ? -3.289 -7.732 -4.493 1.00 96.12 440 SER A CA 1
ATOM 3313 C C . SER A 1 440 ? -2.252 -8.406 -3.601 1.00 96.12 440 SER A C 1
ATOM 3315 O O . SER A 1 440 ? -2.647 -9.103 -2.676 1.00 96.12 440 SER A O 1
ATOM 3317 N N . VAL A 1 441 ? -0.947 -8.233 -3.834 1.00 95.50 441 VAL A N 1
ATOM 3318 C CA . VAL A 1 441 ? 0.073 -8.959 -3.051 1.00 95.50 441 VAL A CA 1
ATOM 3319 C C . VAL A 1 441 ? 1.228 -8.050 -2.655 1.00 95.50 441 VAL A C 1
ATOM 3321 O O . VAL A 1 441 ? 1.897 -7.476 -3.515 1.00 95.50 441 VAL A O 1
ATOM 3324 N N . LEU A 1 442 ? 1.508 -7.991 -1.355 1.00 95.12 442 LEU A N 1
ATOM 3325 C CA . LEU A 1 442 ? 2.752 -7.486 -0.786 1.00 95.12 442 LEU A CA 1
ATOM 3326 C C . LEU A 1 442 ? 3.630 -8.668 -0.362 1.00 95.12 442 LEU A C 1
ATOM 3328 O O . LEU A 1 442 ? 3.298 -9.400 0.563 1.00 95.12 442 LEU A O 1
ATOM 3332 N N . ASP A 1 443 ? 4.767 -8.840 -1.018 1.00 92.62 443 ASP A N 1
ATOM 3333 C CA . ASP A 1 443 ? 5.788 -9.823 -0.661 1.00 92.62 443 ASP A CA 1
ATOM 3334 C C . ASP A 1 443 ? 6.987 -9.090 -0.053 1.00 92.62 443 ASP A C 1
ATOM 3336 O O . ASP A 1 443 ? 7.787 -8.467 -0.757 1.00 92.62 443 ASP A O 1
ATOM 3340 N N . SER A 1 444 ? 7.064 -9.109 1.278 1.00 78.69 444 SER A N 1
ATOM 3341 C CA . SER A 1 444 ? 8.090 -8.414 2.062 1.00 78.69 444 SER A CA 1
ATOM 3342 C C . SER A 1 444 ? 9.394 -9.222 2.205 1.00 78.69 444 SER A C 1
ATOM 3344 O O . SER A 1 444 ? 10.355 -8.734 2.811 1.00 78.69 444 SER A O 1
ATOM 3346 N N . GLY A 1 445 ? 9.458 -10.445 1.651 1.00 69.56 445 GLY A N 1
ATOM 3347 C CA . GLY A 1 445 ? 10.660 -11.282 1.603 1.00 69.56 445 GLY A CA 1
ATOM 3348 C C . GLY A 1 445 ? 11.246 -11.663 2.972 1.00 69.56 445 GLY A C 1
ATOM 3349 O O . GLY A 1 445 ? 12.459 -11.876 3.077 1.00 69.56 445 GLY A O 1
ATOM 3350 N N . GLY A 1 446 ? 10.431 -11.673 4.037 1.00 57.75 446 GLY A N 1
ATOM 3351 C CA . GLY A 1 446 ? 10.744 -12.127 5.405 1.00 57.75 446 GLY A CA 1
ATOM 3352 C C . GLY A 1 446 ? 11.889 -11.431 6.174 1.00 57.75 446 GLY A C 1
ATOM 3353 O O . GLY A 1 446 ? 12.013 -11.585 7.396 1.00 57.75 446 GLY A O 1
ATOM 3354 N N . THR A 1 447 ? 12.743 -10.638 5.519 1.00 55.38 447 THR A N 1
ATOM 3355 C CA . THR A 1 447 ? 14.018 -10.160 6.094 1.00 55.38 447 THR A CA 1
ATOM 3356 C C . THR A 1 447 ? 14.399 -8.722 5.763 1.00 55.38 447 THR A C 1
ATOM 3358 O O . THR A 1 447 ? 15.308 -8.198 6.406 1.00 55.38 447 THR A O 1
ATOM 3361 N N . TYR A 1 448 ? 13.733 -8.076 4.809 1.00 62.59 448 TYR A N 1
ATOM 3362 C CA . TYR A 1 448 ? 14.254 -6.871 4.172 1.00 62.59 448 TYR A CA 1
ATOM 3363 C C . TYR A 1 448 ? 13.478 -5.625 4.599 1.00 62.59 448 TYR A C 1
ATOM 3365 O O . TYR A 1 448 ? 12.272 -5.518 4.398 1.00 62.59 448 TYR A O 1
ATOM 3373 N N . ASN A 1 449 ? 14.187 -4.698 5.247 1.00 74.25 449 ASN A N 1
ATOM 3374 C CA . ASN A 1 449 ? 13.590 -3.542 5.904 1.00 74.25 449 ASN A CA 1
ATOM 3375 C C . ASN A 1 449 ? 13.074 -2.539 4.867 1.00 74.25 449 ASN A C 1
ATOM 3377 O O . ASN A 1 449 ? 13.803 -2.105 3.977 1.00 74.25 449 ASN A O 1
ATOM 3381 N N . TYR A 1 450 ? 11.827 -2.125 5.016 1.00 88.94 450 TYR A N 1
ATOM 3382 C CA . TYR A 1 450 ? 11.396 -0.817 4.548 1.00 88.94 450 TYR A CA 1
ATOM 3383 C C . TYR A 1 450 ? 11.763 0.197 5.636 1.00 88.94 450 TYR A C 1
ATOM 3385 O O . TYR A 1 450 ? 11.611 -0.105 6.819 1.00 88.94 450 TYR A O 1
ATOM 3393 N N . GLN A 1 451 ? 12.277 1.372 5.271 1.00 88.69 451 GLN A N 1
ATOM 3394 C CA . GLN A 1 451 ? 12.579 2.405 6.276 1.00 88.69 451 GLN A CA 1
ATOM 3395 C C . GLN A 1 451 ? 11.333 3.162 6.735 1.00 88.69 451 GLN A C 1
ATOM 3397 O O . GLN A 1 451 ? 11.303 3.656 7.857 1.00 88.69 451 GLN A O 1
ATOM 3402 N N . ASN A 1 452 ? 10.341 3.259 5.854 1.00 90.25 452 ASN A N 1
ATOM 3403 C CA . ASN A 1 452 ? 9.103 3.998 6.052 1.00 90.25 452 ASN A CA 1
ATOM 3404 C C . ASN A 1 452 ? 7.912 3.229 5.466 1.00 90.25 452 ASN A C 1
ATOM 3406 O O . ASN A 1 452 ? 7.249 3.651 4.513 1.00 90.25 452 ASN A O 1
ATOM 3410 N N . SER A 1 453 ? 7.688 2.028 5.993 1.00 90.81 453 SER A N 1
ATOM 3411 C CA . SER A 1 453 ? 6.633 1.127 5.531 1.00 90.81 453 SER A CA 1
ATOM 3412 C C . SER A 1 453 ? 5.214 1.661 5.733 1.00 90.81 453 SER A C 1
ATOM 3414 O O . SER A 1 453 ? 4.295 1.157 5.094 1.00 90.81 453 SER A O 1
ATOM 3416 N N . GLU A 1 454 ? 5.019 2.717 6.523 1.00 92.88 454 GLU A N 1
ATOM 3417 C CA . GLU A 1 454 ? 3.758 3.455 6.601 1.00 92.88 454 GLU A CA 1
ATOM 3418 C C . GLU A 1 454 ? 3.328 4.055 5.252 1.00 92.88 454 GLU A C 1
ATOM 3420 O O . GLU A 1 454 ? 2.136 4.266 5.026 1.00 92.88 454 GLU A O 1
ATOM 3425 N N . ASN A 1 455 ? 4.262 4.273 4.321 1.00 95.69 455 ASN A N 1
ATOM 3426 C CA . ASN A 1 455 ? 3.944 4.712 2.962 1.00 95.69 455 ASN A CA 1
ATOM 3427 C C . ASN A 1 455 ? 3.412 3.582 2.065 1.00 95.69 455 ASN A C 1
ATOM 3429 O O . ASN A 1 455 ? 2.935 3.857 0.963 1.00 95.69 455 ASN A O 1
ATOM 3433 N N . ILE A 1 456 ? 3.457 2.328 2.520 1.00 96.50 456 ILE A N 1
ATOM 3434 C CA . ILE A 1 456 ? 2.835 1.188 1.844 1.00 96.50 456 ILE A CA 1
ATOM 3435 C C . ILE A 1 456 ? 1.393 1.075 2.338 1.00 96.50 456 ILE A C 1
ATOM 3437 O O . ILE A 1 456 ? 1.154 0.840 3.522 1.00 96.50 456 ILE A O 1
ATOM 3441 N N . VAL A 1 457 ? 0.433 1.236 1.427 1.00 97.88 457 VAL A N 1
ATOM 3442 C CA . VAL A 1 457 ? -1.003 1.207 1.731 1.00 97.88 457 VAL A CA 1
ATOM 3443 C C . VAL A 1 457 ? -1.643 -0.017 1.083 1.00 97.88 457 VAL A C 1
ATOM 3445 O O . VAL A 1 457 ? -1.713 -0.104 -0.141 1.00 97.88 457 VAL A O 1
ATOM 3448 N N . LEU A 1 458 ? -2.133 -0.955 1.889 1.00 98.19 458 LEU A N 1
ATOM 3449 C CA . LEU A 1 458 ? -2.952 -2.071 1.416 1.00 98.19 458 LEU A CA 1
ATOM 3450 C C . LEU A 1 458 ? -4.345 -1.561 1.026 1.00 98.19 458 LEU A C 1
ATOM 3452 O O . LEU A 1 458 ? -4.970 -0.835 1.799 1.00 98.19 458 LEU A O 1
ATOM 3456 N N . ILE A 1 459 ? -4.830 -1.935 -0.157 1.00 98.38 459 ILE A N 1
ATOM 3457 C CA . ILE A 1 459 ? -6.174 -1.591 -0.642 1.00 98.38 459 ILE A CA 1
ATOM 3458 C C . ILE A 1 459 ? -6.904 -2.835 -1.151 1.00 98.38 459 ILE A C 1
ATOM 3460 O O . ILE A 1 459 ? -6.289 -3.883 -1.359 1.00 98.38 459 ILE A O 1
ATOM 3464 N N . ASP A 1 460 ? -8.213 -2.720 -1.370 1.00 97.56 460 ASP A N 1
ATOM 3465 C CA . ASP A 1 460 ? -9.056 -3.780 -1.928 1.00 97.56 460 ASP A CA 1
ATOM 3466 C C . ASP A 1 460 ? -8.909 -5.096 -1.145 1.00 97.56 460 ASP A C 1
ATOM 3468 O O . ASP A 1 460 ? -9.228 -5.136 0.038 1.00 97.56 460 ASP A O 1
ATOM 3472 N N . ASN A 1 461 ? -8.408 -6.165 -1.771 1.00 96.56 461 ASN A N 1
ATOM 3473 C CA . ASN A 1 461 ? -8.203 -7.479 -1.148 1.00 96.56 461 ASN A CA 1
ATOM 3474 C C . ASN A 1 461 ? -6.712 -7.831 -1.034 1.00 96.56 461 ASN A C 1
ATOM 3476 O O . ASN A 1 461 ? -6.342 -9.000 -1.138 1.00 96.56 461 ASN A O 1
ATOM 3480 N N . ALA A 1 462 ? -5.839 -6.828 -0.902 1.00 97.44 462 ALA A N 1
ATOM 3481 C CA . ALA A 1 462 ? -4.407 -7.070 -0.834 1.00 97.44 462 ALA A CA 1
ATOM 3482 C C . ALA A 1 462 ? -4.025 -7.960 0.359 1.00 97.44 462 ALA A C 1
ATOM 3484 O O . ALA A 1 462 ? -4.472 -7.724 1.481 1.00 97.44 462 ALA A O 1
ATOM 3485 N N . CYS A 1 463 ? -3.159 -8.947 0.139 1.00 95.00 463 CYS A N 1
ATOM 3486 C CA . CYS A 1 463 ? -2.598 -9.796 1.187 1.00 95.00 463 CYS A CA 1
ATOM 3487 C C . CYS A 1 463 ? -1.081 -9.607 1.311 1.00 95.00 463 CYS A C 1
ATOM 3489 O O . CYS A 1 463 ? -0.407 -9.161 0.377 1.00 95.00 463 CYS A O 1
ATOM 3491 N N . VAL A 1 464 ? -0.536 -9.951 2.479 1.00 94.12 464 VAL A N 1
ATOM 3492 C CA . VAL A 1 464 ? 0.913 -10.013 2.706 1.00 94.12 464 VAL A CA 1
ATOM 3493 C C . VAL A 1 464 ? 1.333 -11.474 2.608 1.00 94.12 464 VAL A C 1
ATOM 3495 O O . VAL A 1 464 ? 0.848 -12.286 3.387 1.00 94.12 464 VAL A O 1
ATOM 3498 N N . SER A 1 465 ? 2.211 -11.822 1.663 1.00 91.12 465 SER A N 1
ATOM 3499 C CA . SER A 1 465 ? 2.462 -13.223 1.275 1.00 91.12 465 SER A CA 1
ATOM 3500 C C . SER A 1 465 ? 2.984 -14.114 2.400 1.00 91.12 465 SER A C 1
ATOM 3502 O O . SER A 1 465 ? 2.668 -15.298 2.431 1.00 91.12 465 SER A O 1
ATOM 3504 N N . ASP A 1 466 ? 3.779 -13.545 3.306 1.00 87.19 466 ASP A N 1
ATOM 3505 C CA . ASP A 1 466 ? 4.359 -14.253 4.453 1.00 87.19 466 ASP A CA 1
ATOM 3506 C C . ASP A 1 466 ? 3.487 -14.123 5.715 1.00 87.19 466 ASP A C 1
ATOM 3508 O O . ASP A 1 466 ? 3.934 -14.463 6.811 1.00 87.19 466 ASP A O 1
ATOM 3512 N N . HIS A 1 467 ? 2.285 -13.542 5.587 1.00 91.56 467 HIS A N 1
ATOM 3513 C CA . HIS A 1 467 ? 1.369 -13.215 6.689 1.00 91.56 467 HIS A CA 1
ATOM 3514 C C . HIS A 1 467 ? 2.014 -12.361 7.791 1.00 91.56 467 HIS A C 1
ATOM 3516 O O . HIS A 1 467 ? 1.510 -12.282 8.910 1.00 91.56 467 HIS A O 1
ATOM 3522 N N . ALA A 1 468 ? 3.135 -11.700 7.481 1.00 91.31 468 ALA A N 1
ATOM 3523 C CA . ALA A 1 468 ? 3.943 -10.952 8.430 1.00 91.31 468 ALA A CA 1
ATOM 3524 C C . ALA A 1 468 ? 4.542 -9.684 7.807 1.00 91.31 468 ALA A C 1
ATOM 3526 O O . ALA A 1 468 ? 5.120 -9.697 6.717 1.00 91.31 468 ALA A O 1
ATOM 3527 N N . MET A 1 469 ? 4.462 -8.586 8.554 1.00 90.81 469 MET A N 1
ATOM 3528 C CA . MET A 1 469 ? 5.027 -7.289 8.219 1.00 90.81 469 MET A CA 1
ATOM 3529 C C . MET A 1 469 ? 5.888 -6.769 9.371 1.00 90.81 469 MET A C 1
ATOM 3531 O O . MET A 1 469 ? 5.455 -6.703 10.523 1.00 90.81 469 MET A O 1
ATOM 3535 N N . LYS A 1 470 ? 7.125 -6.379 9.050 1.00 87.94 470 LYS A N 1
ATOM 3536 C CA . LYS A 1 470 ? 8.035 -5.731 10.000 1.00 87.94 470 LYS A CA 1
ATOM 3537 C C . LYS A 1 470 ? 7.869 -4.219 9.914 1.00 87.94 470 LYS A C 1
ATOM 3539 O O . LYS A 1 470 ? 7.998 -3.655 8.833 1.00 87.94 470 LYS A O 1
ATOM 3544 N N . GLY A 1 471 ? 7.664 -3.583 11.061 1.00 89.75 471 GLY A N 1
ATOM 3545 C CA . GLY A 1 471 ? 7.411 -2.148 11.166 1.00 89.75 471 GLY A CA 1
ATOM 3546 C C . GLY A 1 471 ? 5.939 -1.794 10.974 1.00 89.75 471 GLY A C 1
ATOM 3547 O O . GLY A 1 471 ? 5.059 -2.644 11.122 1.00 89.75 471 GLY A O 1
ATOM 3548 N N . ASP A 1 472 ? 5.691 -0.521 10.690 1.00 93.56 472 ASP A N 1
ATOM 3549 C CA . ASP A 1 472 ? 4.348 0.019 10.477 1.00 93.56 472 ASP A CA 1
ATOM 3550 C C . ASP A 1 472 ? 3.820 -0.365 9.087 1.00 93.56 472 ASP A C 1
ATOM 3552 O O . ASP A 1 472 ? 4.594 -0.661 8.182 1.00 93.56 472 ASP A O 1
ATOM 3556 N N . ILE A 1 473 ? 2.508 -0.354 8.883 1.00 95.88 473 ILE A N 1
ATOM 3557 C CA . ILE A 1 473 ? 1.890 -0.492 7.558 1.00 95.88 473 ILE A CA 1
ATOM 3558 C C . ILE A 1 473 ? 0.595 0.304 7.527 1.00 95.88 473 ILE A C 1
ATOM 3560 O O . ILE A 1 473 ? -0.041 0.503 8.564 1.00 95.88 473 ILE A O 1
ATOM 3564 N N . SER A 1 474 ? 0.195 0.759 6.347 1.00 97.56 474 SER A N 1
ATOM 3565 C CA . SER A 1 474 ? -1.070 1.459 6.167 1.00 97.56 474 SER A CA 1
ATOM 3566 C C . SER A 1 474 ? -2.086 0.608 5.403 1.00 97.56 474 SER A C 1
ATOM 3568 O O . SER A 1 474 ? -1.722 -0.267 4.618 1.00 97.56 474 SER A O 1
ATOM 3570 N N . ALA A 1 475 ? -3.373 0.871 5.608 1.00 97.88 475 ALA A N 1
ATOM 3571 C CA . ALA A 1 475 ? -4.473 0.250 4.880 1.00 97.88 475 ALA A CA 1
ATOM 3572 C C . ALA A 1 475 ? -5.586 1.269 4.592 1.00 97.88 475 ALA A C 1
ATOM 3574 O O . ALA A 1 475 ? -5.934 2.082 5.449 1.00 97.88 475 ALA A O 1
ATOM 3575 N N . GLU A 1 476 ? -6.160 1.221 3.392 1.00 97.62 476 GLU A N 1
ATOM 3576 C CA . GLU A 1 476 ? -7.239 2.107 2.954 1.00 97.62 476 GLU A CA 1
ATOM 3577 C C . GLU A 1 476 ? -8.274 1.316 2.151 1.00 97.62 476 GLU A C 1
ATOM 3579 O O . GLU A 1 476 ? -7.927 0.725 1.135 1.00 97.62 476 GLU A O 1
ATOM 3584 N N . ASN A 1 477 ? -9.550 1.336 2.556 1.00 97.62 477 ASN A N 1
ATOM 3585 C CA . ASN A 1 477 ? -10.614 0.600 1.844 1.00 97.62 477 ASN A CA 1
ATOM 3586 C C . ASN A 1 477 ? -10.235 -0.876 1.603 1.00 97.62 477 ASN A C 1
ATOM 3588 O O . ASN A 1 477 ? -10.268 -1.371 0.477 1.00 97.62 477 ASN A O 1
ATOM 3592 N N . TRP A 1 478 ? -9.809 -1.548 2.671 1.00 98.19 478 TRP A N 1
ATOM 3593 C CA . TRP A 1 478 ? -9.129 -2.837 2.632 1.00 98.19 478 TRP A CA 1
ATOM 3594 C C . TRP A 1 478 ? -9.953 -3.939 3.299 1.00 98.19 478 TRP A C 1
ATOM 3596 O O . TRP A 1 478 ? -10.517 -3.752 4.376 1.00 98.19 478 TRP A O 1
ATOM 3606 N N . THR A 1 479 ? -9.995 -5.106 2.666 1.00 98.06 479 THR A N 1
ATOM 3607 C CA . THR A 1 479 ? -10.617 -6.327 3.172 1.00 98.06 479 THR A CA 1
ATOM 3608 C C . THR A 1 479 ? -9.542 -7.385 3.393 1.00 98.06 479 THR A C 1
ATOM 3610 O O . THR A 1 479 ? -8.949 -7.918 2.458 1.00 98.06 479 THR A O 1
ATOM 3613 N N . CYS A 1 480 ? -9.308 -7.689 4.662 1.00 97.62 480 CYS A N 1
ATOM 3614 C CA . CYS A 1 480 ? -8.431 -8.741 5.132 1.00 97.62 480 CYS A CA 1
ATOM 3615 C C . CYS A 1 480 ? -9.216 -10.056 5.215 1.00 97.62 480 CYS A C 1
ATOM 3617 O O . CYS A 1 480 ? -10.231 -10.139 5.914 1.00 97.62 480 CYS A O 1
ATOM 3619 N N . THR A 1 481 ? -8.758 -11.070 4.483 1.00 95.62 481 THR A N 1
ATOM 3620 C CA . THR A 1 481 ? -9.358 -12.419 4.446 1.00 95.62 481 THR A CA 1
ATOM 3621 C C . THR A 1 481 ? -8.407 -13.513 4.937 1.00 95.62 481 THR A C 1
ATOM 3623 O O . THR A 1 481 ? -8.797 -14.677 5.008 1.00 95.62 481 THR A O 1
ATOM 3626 N N . GLU A 1 482 ? -7.171 -13.136 5.275 1.00 95.19 482 GLU A N 1
ATOM 3627 C CA . GLU A 1 482 ? -6.098 -14.007 5.752 1.00 95.19 482 GLU A CA 1
ATOM 3628 C C . GLU A 1 482 ? -5.423 -13.351 6.961 1.00 95.19 482 GLU A C 1
ATOM 3630 O O . GLU A 1 482 ? -5.290 -12.128 7.003 1.00 95.19 482 GLU A O 1
ATOM 3635 N N . SER A 1 483 ? -4.974 -14.147 7.931 1.00 95.62 483 SER A N 1
ATOM 3636 C CA . SER A 1 483 ? -4.307 -13.639 9.135 1.00 95.62 483 SER A CA 1
ATOM 3637 C C . SER A 1 483 ? -3.053 -12.817 8.810 1.00 95.62 483 SER A C 1
ATOM 3639 O O . SER A 1 483 ? -2.312 -13.128 7.879 1.00 95.62 483 SER A O 1
ATOM 3641 N N . LEU A 1 484 ? -2.786 -11.774 9.597 1.00 96.00 484 LEU A N 1
ATOM 3642 C CA . LEU A 1 484 ? -1.664 -10.857 9.389 1.00 96.00 484 LEU A CA 1
ATOM 3643 C C . LEU A 1 484 ? -1.015 -10.470 10.718 1.00 96.00 484 LEU A C 1
ATOM 3645 O O . LEU A 1 484 ? -1.685 -10.030 11.645 1.00 96.00 484 LEU A O 1
ATOM 3649 N N . GLN A 1 485 ? 0.307 -10.566 10.795 1.00 95.56 485 GLN A N 1
ATOM 3650 C CA . GLN A 1 485 ? 1.108 -10.118 11.932 1.00 95.56 485 GLN A CA 1
ATOM 3651 C C . GLN A 1 485 ? 1.876 -8.844 11.561 1.00 95.56 485 GLN A C 1
ATOM 3653 O O . GLN A 1 485 ? 2.731 -8.871 10.682 1.00 95.56 485 GLN A O 1
ATOM 3658 N N . VAL A 1 486 ? 1.615 -7.725 12.232 1.00 95.19 486 VAL A N 1
ATOM 3659 C CA . VAL A 1 486 ? 2.290 -6.435 12.025 1.00 95.19 486 VAL A CA 1
ATOM 3660 C C . VAL A 1 486 ? 3.078 -6.076 13.282 1.00 95.19 486 VAL A C 1
ATOM 3662 O O . VAL A 1 486 ? 2.495 -5.808 14.328 1.00 95.19 486 VAL A O 1
ATOM 3665 N N . SER A 1 487 ? 4.409 -6.026 13.201 1.00 93.38 487 SER A N 1
ATOM 3666 C CA . SER A 1 487 ? 5.237 -5.734 14.386 1.00 93.38 487 SER A CA 1
ATOM 3667 C C . SER A 1 487 ? 5.191 -4.263 14.833 1.00 93.38 487 SER A C 1
ATOM 3669 O O . SER A 1 487 ? 5.724 -3.923 15.889 1.00 93.38 487 SER A O 1
ATOM 3671 N N . GLY A 1 488 ? 4.653 -3.378 13.993 1.00 94.94 488 GLY A N 1
ATOM 3672 C CA . GLY A 1 488 ? 4.418 -1.964 14.269 1.00 94.94 488 GLY A CA 1
ATOM 3673 C C . GLY A 1 488 ? 2.933 -1.606 14.228 1.00 94.94 488 GLY A C 1
ATOM 3674 O O . GLY A 1 488 ? 2.066 -2.427 14.533 1.00 94.94 488 GLY A O 1
ATOM 3675 N N . THR A 1 489 ? 2.647 -0.361 13.870 1.00 97.50 489 THR A N 1
ATOM 3676 C CA . THR A 1 489 ? 1.299 0.210 13.801 1.00 97.50 489 THR A CA 1
ATOM 3677 C C . THR A 1 489 ? 0.604 -0.150 12.489 1.00 97.50 489 THR A C 1
ATOM 3679 O O . THR A 1 489 ? 1.167 0.068 11.417 1.00 97.50 489 THR A O 1
ATOM 3682 N N . LEU A 1 490 ? -0.647 -0.607 12.560 1.00 98.00 490 LEU A N 1
ATOM 3683 C CA . LEU A 1 490 ? -1.574 -0.628 11.430 1.00 98.00 490 LEU A CA 1
ATOM 3684 C C . LEU A 1 490 ? -2.328 0.711 11.353 1.00 98.00 490 LEU A C 1
ATOM 3686 O O . LEU A 1 490 ? -3.239 0.977 12.143 1.00 98.00 490 LEU A O 1
ATOM 3690 N N . ASN A 1 491 ? -1.937 1.559 10.400 1.00 97.81 491 ASN A N 1
ATOM 3691 C CA . ASN A 1 491 ? -2.570 2.849 10.127 1.00 97.81 491 ASN A CA 1
ATOM 3692 C C . ASN A 1 491 ? -3.713 2.673 9.118 1.00 97.81 491 ASN A C 1
ATOM 3694 O O . ASN A 1 491 ? -3.494 2.415 7.940 1.00 97.81 491 ASN A O 1
ATOM 3698 N N . ALA A 1 492 ? -4.948 2.824 9.568 1.00 97.50 492 ALA A N 1
ATOM 3699 C CA . ALA A 1 492 ? -6.145 2.576 8.783 1.00 97.50 492 ALA A CA 1
ATOM 3700 C C . ALA A 1 492 ? -6.860 3.869 8.350 1.00 97.50 492 ALA A C 1
ATOM 3702 O O . ALA A 1 492 ? -6.943 4.865 9.082 1.00 97.50 492 ALA A O 1
ATOM 3703 N N . ALA A 1 493 ? -7.453 3.823 7.161 1.00 96.69 493 ALA A N 1
ATOM 3704 C CA . ALA A 1 493 ? -8.342 4.847 6.631 1.00 96.69 493 ALA A CA 1
ATOM 3705 C C . ALA A 1 493 ? -9.494 4.219 5.826 1.00 96.69 493 ALA A C 1
ATOM 3707 O O . ALA A 1 493 ? -9.374 3.133 5.261 1.00 96.69 493 ALA A O 1
ATOM 3708 N N . GLY A 1 494 ? -10.630 4.911 5.745 1.00 96.88 494 GLY A N 1
ATOM 3709 C CA . GLY A 1 494 ? -11.777 4.426 4.972 1.00 96.88 494 GLY A CA 1
ATOM 3710 C C . GLY A 1 494 ? -12.425 3.180 5.584 1.00 96.88 494 GLY A C 1
ATOM 3711 O O . GLY A 1 494 ? -12.578 3.092 6.802 1.00 96.88 494 GLY A O 1
ATOM 3712 N N . THR A 1 495 ? -12.873 2.246 4.746 1.00 97.75 495 THR A N 1
ATOM 3713 C CA . THR A 1 495 ? -13.541 1.015 5.211 1.00 97.75 495 THR A CA 1
ATOM 3714 C C . THR A 1 495 ? -12.534 -0.118 5.374 1.00 97.75 495 THR A C 1
ATOM 3716 O O . THR A 1 495 ? -11.902 -0.509 4.402 1.00 97.75 495 THR A O 1
ATOM 3719 N N . ILE A 1 496 ? -12.398 -0.668 6.576 1.00 98.38 496 ILE A N 1
ATOM 3720 C CA . ILE A 1 496 ? -11.540 -1.819 6.866 1.00 98.38 496 ILE A CA 1
ATOM 3721 C C . ILE A 1 496 ? -12.421 -2.993 7.274 1.00 98.38 496 ILE A C 1
ATOM 3723 O O . ILE A 1 496 ? -13.196 -2.864 8.216 1.00 98.38 496 ILE A O 1
ATOM 3727 N N . ASN A 1 497 ? -12.294 -4.131 6.599 1.00 98.12 497 ASN A N 1
ATOM 3728 C CA . ASN A 1 497 ? -13.048 -5.342 6.912 1.00 98.12 497 ASN A CA 1
ATOM 3729 C C . ASN A 1 497 ? -12.087 -6.482 7.253 1.00 98.12 497 ASN A C 1
ATOM 3731 O O . ASN A 1 497 ? -11.251 -6.838 6.431 1.00 98.12 497 ASN A O 1
ATOM 3735 N N . LEU A 1 498 ? -12.221 -7.078 8.434 1.00 98.00 498 LEU A N 1
ATOM 3736 C CA . LEU A 1 498 ? -11.539 -8.313 8.817 1.00 98.00 498 LEU A CA 1
ATOM 3737 C C . LEU A 1 498 ? -12.563 -9.443 8.761 1.00 98.00 498 LEU A C 1
ATOM 3739 O O . LEU A 1 498 ? -13.521 -9.449 9.528 1.00 98.00 498 LEU A O 1
ATOM 3743 N N . THR A 1 499 ? -12.422 -10.370 7.824 1.00 95.38 499 THR A N 1
ATOM 3744 C CA . THR A 1 499 ? -13.447 -11.388 7.536 1.00 95.38 499 THR A CA 1
ATOM 3745 C C . THR A 1 499 ? -12.810 -12.755 7.332 1.00 95.38 499 THR A C 1
ATOM 3747 O O . THR A 1 499 ? -11.590 -12.852 7.259 1.00 95.38 499 THR A O 1
ATOM 3750 N N . ASN A 1 500 ? -13.632 -13.803 7.203 1.00 92.81 500 ASN A N 1
ATOM 3751 C CA . ASN A 1 500 ? -13.166 -15.161 6.908 1.00 92.81 500 ASN A CA 1
ATOM 3752 C C . ASN A 1 500 ? -12.199 -15.718 7.975 1.00 92.81 500 ASN A C 1
ATOM 3754 O O . ASN A 1 500 ? -11.179 -16.310 7.635 1.00 92.81 500 ASN A O 1
ATOM 3758 N N . ALA A 1 501 ? -12.523 -15.507 9.258 1.00 92.50 501 ALA A N 1
ATOM 3759 C CA . ALA A 1 501 ? -11.700 -15.925 10.396 1.00 92.50 501 ALA A CA 1
ATOM 3760 C C . ALA A 1 501 ? -10.245 -15.412 10.331 1.00 92.50 501 ALA A C 1
ATOM 3762 O O . ALA A 1 501 ? -9.296 -16.132 10.645 1.00 92.50 501 ALA A O 1
ATOM 3763 N N . ALA A 1 502 ? -10.056 -14.169 9.872 1.00 94.62 502 ALA A N 1
ATOM 3764 C CA . ALA A 1 502 ? -8.741 -13.543 9.817 1.00 94.62 502 ALA A CA 1
ATOM 3765 C C . ALA A 1 502 ? -8.300 -13.074 11.212 1.00 94.62 502 ALA A C 1
ATOM 3767 O O . ALA A 1 502 ? -8.996 -12.288 11.862 1.00 94.62 502 ALA A O 1
ATOM 3768 N N . ASP A 1 503 ? -7.104 -13.494 11.630 1.00 96.69 503 ASP A N 1
ATOM 3769 C CA . ASP A 1 503 ? -6.454 -13.012 12.850 1.00 96.69 503 ASP A CA 1
ATOM 3770 C C . ASP A 1 503 ? -5.411 -11.946 12.506 1.00 96.69 503 ASP A C 1
ATOM 3772 O O . ASP A 1 503 ? -4.328 -12.245 11.992 1.00 96.69 503 ASP A O 1
ATOM 3776 N N . VAL A 1 504 ? -5.725 -10.686 12.802 1.00 98.19 504 VAL A N 1
ATOM 3777 C CA . VAL A 1 504 ? -4.797 -9.566 12.638 1.00 98.19 504 VAL A CA 1
ATOM 3778 C C . VAL A 1 504 ? -4.194 -9.201 13.985 1.00 98.19 504 VAL A C 1
ATOM 3780 O O . VAL A 1 504 ? -4.878 -8.672 14.856 1.00 98.19 504 VAL A O 1
ATOM 3783 N N . THR A 1 505 ? -2.894 -9.422 14.139 1.00 98.25 505 THR A N 1
ATOM 3784 C CA . THR A 1 505 ? -2.118 -8.934 15.281 1.00 98.25 505 THR A CA 1
ATOM 3785 C C . THR A 1 505 ? -1.330 -7.711 14.859 1.00 98.25 505 THR A C 1
ATOM 3787 O O . THR A 1 505 ? -0.617 -7.737 13.859 1.00 98.25 505 THR A O 1
ATOM 3790 N N . THR A 1 506 ? -1.412 -6.640 15.632 1.00 98.25 506 THR A N 1
ATOM 3791 C CA . THR A 1 506 ? -0.621 -5.431 15.425 1.00 98.25 506 THR A CA 1
ATOM 3792 C C . THR A 1 506 ? -0.122 -4.891 16.753 1.00 98.25 506 THR A C 1
ATOM 3794 O O . THR A 1 506 ? -0.747 -5.096 17.794 1.00 98.25 506 THR A O 1
ATOM 3797 N N . LYS A 1 507 ? 0.988 -4.154 16.732 1.00 97.38 507 LYS A N 1
ATOM 3798 C CA . LYS A 1 507 ? 1.435 -3.435 17.918 1.00 97.38 507 LYS A CA 1
ATOM 3799 C C . LYS A 1 507 ? 0.432 -2.354 18.323 1.00 97.38 507 LYS A C 1
ATOM 3801 O O . LYS A 1 507 ? 0.026 -2.285 19.477 1.00 97.38 507 LYS A O 1
ATOM 3806 N N . GLN A 1 508 ? -0.002 -1.536 17.365 1.00 98.38 508 GLN A N 1
ATOM 3807 C CA . GLN A 1 508 ? -1.013 -0.496 17.570 1.00 98.38 508 GLN A CA 1
ATOM 3808 C C . GLN A 1 508 ? -1.970 -0.448 16.383 1.00 98.38 508 GLN A C 1
ATOM 3810 O O . GLN A 1 508 ? -1.539 -0.518 15.237 1.00 98.38 508 GLN A O 1
ATOM 3815 N N . TYR A 1 509 ? -3.252 -0.220 16.643 1.00 98.50 509 TYR A N 1
ATOM 3816 C CA . TYR A 1 509 ? -4.225 0.088 15.599 1.00 98.50 509 TYR A CA 1
ATOM 3817 C C . TYR A 1 509 ? -4.599 1.566 15.655 1.00 98.50 509 TYR A C 1
ATOM 3819 O O . TYR A 1 509 ? -4.979 2.067 16.716 1.00 98.50 509 TYR A O 1
ATOM 3827 N N . LYS A 1 510 ? -4.502 2.274 14.525 1.00 98.06 510 LYS A N 1
ATOM 3828 C CA . LYS A 1 510 ? -4.880 3.691 14.424 1.00 98.06 510 LYS A CA 1
ATOM 3829 C C . LYS A 1 510 ? -5.726 3.923 13.193 1.00 98.06 510 LYS A C 1
ATOM 3831 O O . LYS A 1 510 ? -5.201 3.899 12.088 1.00 98.06 510 LYS A O 1
ATOM 3836 N N . GLN A 1 511 ? -7.003 4.228 13.372 1.00 96.31 511 GLN A N 1
ATOM 3837 C CA . GLN A 1 511 ? -7.879 4.597 12.267 1.00 96.31 511 GLN A CA 1
ATOM 3838 C C . GLN A 1 511 ? -8.306 6.060 12.374 1.00 96.31 511 GLN A C 1
ATOM 3840 O O . GLN A 1 511 ? -8.819 6.496 13.403 1.00 96.31 511 GLN A O 1
ATOM 3845 N N . SER A 1 512 ? -8.073 6.814 11.296 1.00 90.38 512 SER A N 1
ATOM 3846 C CA . SER A 1 512 ? -8.339 8.262 11.218 1.00 90.38 512 SER A CA 1
ATOM 3847 C C . SER A 1 512 ? -9.782 8.616 10.825 1.00 90.38 512 SER A C 1
ATOM 3849 O O . SER A 1 512 ? -10.198 9.766 10.983 1.00 90.38 512 SER A O 1
ATOM 3851 N N . GLY A 1 513 ? -10.572 7.626 10.400 1.00 91.75 513 GLY A N 1
ATOM 3852 C CA . GLY A 1 513 ? -12.007 7.724 10.138 1.00 91.75 513 GLY A CA 1
ATOM 3853 C C . GLY A 1 513 ? -12.524 6.524 9.339 1.00 91.75 513 GLY A C 1
ATOM 3854 O O . GLY A 1 513 ? -11.770 5.602 9.031 1.00 91.75 513 GLY A O 1
ATOM 3855 N N . GLY A 1 514 ? -13.804 6.551 8.963 1.00 96.00 514 GLY A N 1
ATOM 3856 C CA . GLY A 1 514 ? -14.445 5.478 8.193 1.00 96.00 514 GLY A CA 1
ATOM 3857 C C . GLY A 1 514 ? -15.083 4.402 9.075 1.00 96.00 514 GLY A C 1
ATOM 3858 O O . GLY A 1 514 ? -15.690 4.740 10.091 1.00 96.00 514 GLY A O 1
ATOM 3859 N N . THR A 1 515 ? -15.020 3.134 8.657 1.00 97.81 515 THR A N 1
ATOM 3860 C CA . THR A 1 515 ? -15.632 2.000 9.379 1.00 97.81 515 THR A CA 1
ATOM 3861 C C . THR A 1 515 ? -14.630 0.863 9.543 1.00 97.81 515 THR A C 1
ATOM 3863 O O . THR A 1 515 ? -13.972 0.503 8.573 1.00 97.81 515 THR A O 1
ATOM 3866 N N . LEU A 1 516 ? -14.532 0.294 10.742 1.00 98.50 516 LEU A N 1
ATOM 3867 C CA . LEU A 1 516 ? -13.911 -1.003 11.003 1.00 98.50 516 LEU A CA 1
ATOM 3868 C C . LEU A 1 516 ? -15.012 -2.050 11.161 1.00 98.50 516 LEU A C 1
ATOM 3870 O O . LEU A 1 516 ? -15.859 -1.915 12.042 1.00 98.50 516 LEU A O 1
ATOM 3874 N N . THR A 1 517 ? -14.968 -3.098 10.349 1.00 98.31 517 THR A N 1
ATOM 3875 C CA . THR A 1 517 ? -15.789 -4.298 10.504 1.00 98.31 517 THR A CA 1
ATOM 3876 C C . THR A 1 517 ? -14.892 -5.451 10.933 1.00 98.31 517 THR A C 1
ATOM 3878 O O . THR A 1 517 ? -13.950 -5.783 10.217 1.00 98.31 517 THR A O 1
ATOM 3881 N N . VAL A 1 518 ? -15.177 -6.081 12.069 1.00 98.44 518 VAL A N 1
ATOM 3882 C CA . VAL A 1 518 ? -14.530 -7.335 12.487 1.00 98.44 518 VAL A CA 1
ATOM 3883 C C . VAL A 1 518 ? -15.593 -8.418 12.424 1.00 98.44 518 VAL A C 1
ATOM 3885 O O . VAL A 1 518 ? -16.490 -8.426 13.253 1.00 98.44 518 VAL A O 1
ATOM 3888 N N . GLY A 1 519 ? -15.551 -9.264 11.399 1.00 97.25 519 GLY A N 1
ATOM 3889 C CA . GLY A 1 519 ? -16.546 -10.310 11.166 1.00 97.25 519 GLY A CA 1
ATOM 3890 C C . GLY A 1 519 ? -16.506 -11.427 12.208 1.00 97.25 519 GLY A C 1
ATOM 3891 O O . GLY A 1 519 ? -15.570 -11.519 13.001 1.00 97.25 519 GLY A O 1
ATOM 3892 N N . GLU A 1 520 ? -17.523 -12.287 12.169 1.00 95.75 520 GLU A N 1
ATOM 3893 C CA . GLU A 1 520 ? -17.586 -13.506 12.981 1.00 95.75 520 GLU A CA 1
ATOM 3894 C C . GLU A 1 520 ? -16.304 -14.340 12.808 1.00 95.75 520 GLU A C 1
ATOM 3896 O O . GLU A 1 520 ? -15.726 -14.394 11.718 1.00 95.75 520 GLU A O 1
ATOM 3901 N N . ASP A 1 521 ? -15.836 -14.930 13.908 1.00 95.38 521 ASP A N 1
ATOM 3902 C CA . ASP A 1 521 ? -14.586 -15.696 14.019 1.00 95.38 521 ASP A CA 1
ATOM 3903 C C . ASP A 1 521 ? -13.280 -14.939 13.684 1.00 95.38 521 ASP A C 1
ATOM 3905 O O . ASP A 1 521 ? -12.204 -15.524 13.786 1.00 95.38 521 ASP A O 1
ATOM 3909 N N . SER A 1 522 ? -13.327 -13.650 13.327 1.00 98.06 522 SER A N 1
ATOM 3910 C CA . SER A 1 522 ? -12.128 -12.823 13.126 1.00 98.06 522 SER A CA 1
ATOM 3911 C C . SER A 1 522 ? -11.660 -12.171 14.430 1.00 98.06 522 SER A C 1
ATOM 3913 O O . SER A 1 522 ? -12.468 -11.773 15.281 1.00 98.06 522 SER A O 1
ATOM 3915 N N . THR A 1 523 ? -10.347 -11.957 14.545 1.00 98.31 523 THR A N 1
ATOM 3916 C CA . THR A 1 523 ? -9.734 -11.286 15.699 1.00 98.31 523 THR A CA 1
ATOM 3917 C C . THR A 1 523 ? -8.880 -10.100 15.270 1.00 98.31 523 THR A C 1
ATOM 3919 O O . THR A 1 523 ? -8.031 -10.218 14.389 1.00 98.31 523 THR A O 1
ATOM 3922 N N . LEU A 1 524 ? -9.034 -8.963 15.951 1.00 98.56 524 LEU A N 1
ATOM 3923 C CA . LEU A 1 524 ? -8.052 -7.878 15.941 1.00 98.56 524 LEU A CA 1
ATOM 3924 C C . LEU A 1 524 ? -7.342 -7.824 17.294 1.00 98.56 524 LEU A C 1
ATOM 3926 O O . LEU A 1 524 ? -7.925 -7.407 18.294 1.00 98.56 524 LEU A O 1
ATOM 3930 N N . TYR A 1 525 ? -6.077 -8.220 17.327 1.00 98.38 525 TYR A N 1
ATOM 3931 C CA . TYR A 1 525 ? -5.237 -8.183 18.515 1.00 98.38 525 TYR A CA 1
ATOM 3932 C C . TYR A 1 525 ? -4.286 -6.986 18.457 1.00 98.38 525 TYR A C 1
ATOM 3934 O O . TYR A 1 525 ? -3.359 -6.957 17.653 1.00 98.38 525 TYR A O 1
ATOM 3942 N N . CYS A 1 526 ? -4.494 -6.003 19.329 1.00 98.31 526 CYS A N 1
ATOM 3943 C CA . CYS A 1 526 ? -3.588 -4.873 19.523 1.00 98.31 526 CYS A CA 1
ATOM 3944 C C . CYS A 1 526 ? -2.715 -5.143 20.755 1.00 98.31 526 CYS A C 1
ATOM 3946 O O . CYS A 1 526 ? -3.240 -5.240 21.864 1.00 98.31 526 CYS A O 1
ATOM 3948 N N . GLU A 1 527 ? -1.398 -5.281 20.585 1.00 97.94 527 GLU A N 1
ATOM 3949 C CA . GLU A 1 527 ? -0.473 -5.512 21.710 1.00 97.94 527 GLU A CA 1
ATOM 3950 C C . GLU A 1 527 ? -0.414 -4.322 22.671 1.00 97.94 527 GLU A C 1
ATOM 3952 O O . GLU A 1 527 ? -0.311 -4.519 23.878 1.00 97.94 527 GLU A O 1
ATOM 3957 N N . GLU A 1 528 ? -0.499 -3.109 22.131 1.00 97.94 528 GLU A N 1
ATOM 3958 C CA . GLU A 1 528 ? -0.546 -1.858 22.874 1.00 97.94 528 GLU A CA 1
ATOM 3959 C C . GLU A 1 528 ? -1.917 -1.199 22.648 1.00 97.94 528 GLU A C 1
ATOM 3961 O O . GLU A 1 528 ? -2.936 -1.663 23.162 1.00 97.94 528 GLU A O 1
ATOM 3966 N N . ASN A 1 529 ? -1.962 -0.135 21.847 1.00 98.12 529 ASN A N 1
ATOM 3967 C CA . ASN A 1 529 ? -3.080 0.799 21.813 1.00 98.12 529 ASN A CA 1
ATOM 3968 C C . ASN A 1 529 ? -4.057 0.539 20.657 1.00 98.12 529 ASN A C 1
ATOM 3970 O O . ASN A 1 529 ? -3.646 0.244 19.531 1.00 98.12 529 ASN A O 1
ATOM 3974 N N . PHE A 1 530 ? -5.348 0.753 20.919 1.00 98.44 530 PHE A N 1
ATOM 3975 C CA . PHE A 1 530 ? -6.414 0.759 19.912 1.00 98.44 530 PHE A CA 1
ATOM 3976 C C . PHE A 1 530 ? -7.042 2.150 19.823 1.00 98.44 530 PHE A C 1
ATOM 3978 O O . PHE A 1 530 ? -7.750 2.585 20.729 1.00 98.44 530 PHE A O 1
ATOM 3985 N N . ILE A 1 531 ? -6.786 2.863 18.726 1.00 98.06 531 ILE A N 1
ATOM 3986 C CA . ILE A 1 531 ? -7.281 4.222 18.494 1.00 98.06 531 ILE A CA 1
ATOM 3987 C C . ILE A 1 531 ? -8.202 4.212 17.280 1.00 98.06 531 ILE A C 1
ATOM 3989 O O . ILE A 1 531 ? -7.758 4.047 16.144 1.00 98.06 531 ILE A O 1
ATOM 3993 N N . GLN A 1 532 ? -9.486 4.441 17.522 1.00 96.25 532 GLN A N 1
ATOM 3994 C CA . GLN A 1 532 ? -10.525 4.437 16.505 1.00 96.25 532 GLN A CA 1
ATOM 3995 C C . GLN A 1 532 ? -11.316 5.744 16.548 1.00 96.25 532 GLN A C 1
ATOM 3997 O O . GLN A 1 532 ? -11.984 6.043 17.539 1.00 96.25 532 GLN A O 1
ATOM 4002 N N . THR A 1 533 ? -11.281 6.519 15.466 1.00 95.00 533 THR A N 1
ATOM 4003 C CA . THR A 1 533 ? -12.138 7.706 15.309 1.00 95.00 533 THR A CA 1
ATOM 4004 C C . THR A 1 533 ? -13.387 7.449 14.464 1.00 95.00 533 THR A C 1
ATOM 4006 O O . THR A 1 533 ? -14.347 8.213 14.549 1.00 95.00 533 THR A O 1
ATOM 4009 N N . GLY A 1 534 ? -13.388 6.388 13.653 1.00 94.06 534 GLY A N 1
ATOM 4010 C CA . GLY A 1 534 ? -14.512 5.934 12.837 1.00 94.06 534 GLY A CA 1
ATOM 4011 C C . GLY A 1 534 ? -15.455 4.975 13.569 1.00 94.06 534 GLY A C 1
ATOM 4012 O O . GLY A 1 534 ? -15.271 4.659 14.741 1.00 94.06 534 GLY A O 1
ATOM 4013 N N . LYS A 1 535 ? -16.488 4.505 12.865 1.00 96.44 535 LYS A N 1
ATOM 4014 C CA . LYS A 1 535 ? -17.455 3.525 13.385 1.00 96.44 535 LYS A CA 1
ATOM 4015 C C . LYS A 1 535 ? -16.808 2.141 13.507 1.00 96.44 535 LYS A C 1
ATOM 4017 O O . LYS A 1 535 ? -16.112 1.722 12.589 1.00 96.44 535 LYS A O 1
ATOM 4022 N N . THR A 1 536 ? -17.127 1.390 14.558 1.00 98.06 536 THR A N 1
ATOM 4023 C CA . THR A 1 536 ? -16.781 -0.036 14.673 1.00 98.06 536 THR A CA 1
ATOM 4024 C C . THR A 1 536 ? -18.036 -0.905 14.670 1.00 98.06 536 THR A C 1
ATOM 4026 O O . THR A 1 536 ? -18.926 -0.722 15.500 1.00 98.06 536 THR A O 1
ATOM 4029 N N . VAL A 1 537 ? -18.086 -1.869 13.751 1.00 97.94 537 VAL A N 1
ATOM 4030 C CA . VAL A 1 537 ? -19.047 -2.978 13.719 1.00 97.94 537 VAL A CA 1
ATOM 4031 C C . VAL A 1 537 ? -18.272 -4.253 14.029 1.00 97.94 537 VAL A C 1
ATOM 4033 O O . VAL A 1 537 ? -17.467 -4.710 13.226 1.00 97.94 537 VAL A O 1
ATOM 4036 N N . ASN A 1 538 ? -18.454 -4.792 15.223 1.00 97.88 538 ASN A N 1
ATOM 4037 C CA . ASN A 1 538 ? -17.731 -5.955 15.705 1.00 97.88 538 ASN A CA 1
ATOM 4038 C C . ASN A 1 538 ? -18.708 -7.124 15.830 1.00 97.88 538 ASN A C 1
ATOM 4040 O O . ASN A 1 538 ? -19.629 -7.057 16.625 1.00 97.88 538 ASN A O 1
ATOM 4044 N N . ASP A 1 539 ? -18.495 -8.190 15.078 1.00 97.50 539 ASP A N 1
ATOM 4045 C CA . ASP A 1 539 ? -19.148 -9.491 15.237 1.00 97.50 539 ASP A CA 1
ATOM 4046 C C . ASP A 1 539 ? -18.148 -10.560 15.731 1.00 97.50 539 ASP A C 1
ATOM 4048 O O . ASP A 1 539 ? -18.560 -11.641 16.144 1.00 97.50 539 ASP A O 1
ATOM 4052 N N . GLY A 1 540 ? -16.847 -10.242 15.745 1.00 98.00 540 GLY A N 1
ATOM 4053 C CA . GLY A 1 540 ? -15.759 -11.079 16.256 1.00 98.00 540 GLY A CA 1
ATOM 4054 C C . GLY A 1 540 ? -15.178 -10.581 17.586 1.00 98.00 540 GLY A C 1
ATOM 4055 O O . GLY A 1 540 ? -15.908 -10.189 18.504 1.00 98.00 540 GLY A O 1
ATOM 4056 N N . THR A 1 541 ? -13.845 -10.615 17.703 1.00 98.38 541 THR A N 1
ATOM 4057 C CA . THR A 1 541 ? -13.119 -10.213 18.922 1.00 98.38 541 THR A CA 1
ATOM 4058 C C . THR A 1 541 ? -12.106 -9.101 18.661 1.00 98.38 541 THR A C 1
ATOM 4060 O O . THR A 1 541 ? -11.266 -9.197 17.770 1.00 98.38 541 THR A O 1
ATOM 4063 N N . ILE A 1 542 ? -12.115 -8.069 19.505 1.00 98.69 542 ILE A N 1
ATOM 4064 C CA . ILE A 1 542 ? -11.058 -7.053 19.567 1.00 98.69 542 ILE A CA 1
ATOM 4065 C C . ILE A 1 542 ? -10.353 -7.168 20.919 1.00 98.69 542 ILE A C 1
ATOM 4067 O O . ILE A 1 542 ? -10.994 -7.110 21.970 1.00 98.69 542 ILE A O 1
ATOM 4071 N N . PHE A 1 543 ? -9.030 -7.318 20.899 1.00 98.44 543 PHE A N 1
ATOM 4072 C CA . PHE A 1 543 ? -8.179 -7.339 22.085 1.00 98.44 543 PHE A CA 1
ATOM 4073 C C . PHE A 1 543 ? -7.278 -6.101 22.128 1.00 98.44 543 PHE A C 1
ATOM 4075 O O . PHE A 1 543 ? -6.643 -5.764 21.132 1.00 98.44 543 PHE A O 1
ATOM 4082 N N . ILE A 1 544 ? -7.190 -5.461 23.292 1.00 98.38 544 ILE A N 1
ATOM 4083 C CA . ILE A 1 544 ? -6.362 -4.279 23.547 1.00 98.38 544 ILE A CA 1
ATOM 4084 C C . ILE A 1 544 ? -5.430 -4.580 24.724 1.00 98.38 544 ILE A C 1
ATOM 4086 O O . ILE A 1 544 ? -5.894 -4.841 25.839 1.00 98.38 544 ILE A O 1
ATOM 4090 N N . GLY A 1 545 ? -4.121 -4.582 24.478 1.00 97.19 545 GLY A N 1
ATOM 4091 C CA . GLY A 1 545 ? -3.108 -4.898 25.484 1.00 97.19 545 GLY A CA 1
ATOM 4092 C C . GLY A 1 545 ? -2.702 -3.723 26.380 1.00 97.19 545 GLY A C 1
ATOM 4093 O O . GLY A 1 545 ? -2.314 -3.965 27.524 1.00 97.19 545 GLY A O 1
ATOM 4094 N N . GLU A 1 546 ? -2.868 -2.488 25.909 1.00 96.56 546 GLU A N 1
ATOM 4095 C CA . GLU A 1 546 ? -2.777 -1.244 26.686 1.00 96.56 546 GLU A CA 1
ATOM 4096 C C . GLU A 1 546 ? -4.101 -0.466 26.559 1.00 96.56 546 GLU A C 1
ATOM 4098 O O . GLU A 1 546 ? -5.155 -1.023 26.882 1.00 96.56 546 GLU A O 1
ATOM 4103 N N . ASP A 1 547 ? -4.078 0.787 26.094 1.00 97.94 547 ASP A N 1
ATOM 4104 C CA . ASP A 1 547 ? -5.223 1.692 26.176 1.00 97.94 547 ASP A CA 1
ATOM 4105 C C . ASP A 1 547 ? -6.068 1.712 24.891 1.00 97.94 547 ASP A C 1
ATOM 4107 O O . ASP A 1 547 ? -5.584 1.634 23.755 1.00 97.94 547 ASP A O 1
ATOM 4111 N N . GLY A 1 548 ? -7.379 1.853 25.075 1.00 98.00 548 GLY A N 1
ATOM 4112 C CA . GLY A 1 548 ? -8.364 2.008 24.014 1.00 98.00 548 GLY A CA 1
ATOM 4113 C C . GLY A 1 548 ? -8.943 3.417 23.983 1.00 98.00 548 GLY A C 1
ATOM 4114 O O . GLY A 1 548 ? -9.473 3.910 24.977 1.00 98.00 548 GLY A O 1
ATOM 4115 N N . LYS A 1 549 ? -8.920 4.048 22.808 1.00 97.94 549 LYS A N 1
ATOM 4116 C CA . LYS A 1 549 ? -9.593 5.319 22.536 1.00 97.94 549 LYS A CA 1
ATOM 4117 C C . LYS A 1 549 ? -10.573 5.157 21.382 1.00 97.94 549 LYS A C 1
ATOM 4119 O O . LYS A 1 549 ? -10.153 5.034 20.233 1.00 97.94 549 LYS A O 1
ATOM 4124 N N . ILE A 1 550 ? -11.871 5.207 21.675 1.00 97.12 550 ILE A N 1
ATOM 4125 C CA . ILE A 1 550 ? -12.939 4.996 20.685 1.00 97.12 550 ILE A CA 1
ATOM 4126 C C . ILE A 1 550 ? -13.823 6.240 20.632 1.00 97.12 550 ILE A C 1
ATOM 4128 O O . ILE A 1 550 ? -14.647 6.486 21.510 1.00 97.12 550 ILE A O 1
ATOM 4132 N N . ALA A 1 551 ? -13.635 7.064 19.605 1.00 95.56 551 ALA A N 1
ATOM 4133 C CA . ALA A 1 551 ? -14.289 8.369 19.522 1.00 95.56 551 ALA A CA 1
ATOM 4134 C C . ALA A 1 551 ? -15.678 8.340 18.855 1.00 95.56 551 ALA A C 1
ATOM 4136 O O . ALA A 1 551 ? -16.345 9.369 18.815 1.00 95.56 551 ALA A O 1
ATOM 4137 N N . SER A 1 552 ? -16.108 7.197 18.316 1.00 96.00 552 SER A N 1
ATOM 4138 C CA . SER A 1 552 ? -17.375 7.049 17.589 1.00 96.00 552 SER A CA 1
ATOM 4139 C C . SER A 1 552 ? -18.105 5.769 18.005 1.00 96.00 552 SER A C 1
ATOM 4141 O O . SER A 1 552 ? -17.739 5.127 18.988 1.00 96.00 552 SER A O 1
ATOM 4143 N N . THR A 1 553 ? -19.180 5.424 17.298 1.00 96.94 553 THR A N 1
ATOM 4144 C CA . THR A 1 553 ? -20.066 4.312 17.652 1.00 96.94 553 THR A CA 1
ATOM 4145 C C . THR A 1 553 ? -19.356 2.962 17.576 1.00 96.94 553 THR A C 1
ATOM 4147 O O . THR A 1 553 ? -18.717 2.666 16.562 1.00 96.94 553 THR A O 1
ATOM 4150 N N . PHE A 1 554 ? -19.552 2.123 18.590 1.00 98.25 554 PHE A N 1
ATOM 4151 C CA . PHE A 1 554 ? -19.097 0.733 18.646 1.00 98.25 554 PHE A CA 1
ATOM 4152 C C . PHE A 1 554 ? -20.302 -0.184 18.848 1.00 98.25 554 PHE A C 1
ATOM 4154 O O . PHE A 1 554 ? -21.109 0.068 19.740 1.00 98.25 554 PHE A O 1
ATOM 4161 N N . SER A 1 555 ? -20.424 -1.261 18.075 1.00 97.62 555 SER A N 1
ATOM 4162 C CA . SER A 1 555 ? -21.534 -2.211 18.223 1.00 97.62 555 SER A CA 1
ATOM 4163 C C . SER A 1 555 ? -21.101 -3.661 18.040 1.00 97.62 555 SER A C 1
ATOM 4165 O O . SER A 1 555 ? -20.378 -3.942 17.089 1.00 97.62 555 SER A O 1
ATOM 4167 N N . GLY A 1 556 ? -21.637 -4.554 18.876 1.00 96.81 556 GLY A N 1
ATOM 4168 C CA . GLY A 1 556 ? -21.541 -6.010 18.759 1.00 96.81 556 GLY A CA 1
ATOM 4169 C C . GLY A 1 556 ? -20.262 -6.635 19.336 1.00 96.81 556 GLY A C 1
ATOM 4170 O O . GLY A 1 556 ? -19.439 -5.952 19.950 1.00 96.81 556 GLY A O 1
ATOM 4171 N N . GLY A 1 557 ? -20.143 -7.957 19.165 1.00 97.62 557 GLY A N 1
ATOM 4172 C CA . GLY A 1 557 ? -18.935 -8.758 19.403 1.00 97.62 557 GLY A CA 1
ATOM 4173 C C . GLY A 1 557 ? -18.328 -8.645 20.805 1.00 97.62 557 GLY A C 1
ATOM 4174 O O . GLY A 1 557 ? -18.943 -8.111 21.735 1.00 97.62 557 GLY A O 1
ATOM 4175 N N . THR A 1 558 ? -17.106 -9.153 20.956 1.00 98.62 558 THR A N 1
ATOM 4176 C CA . THR A 1 558 ? -16.348 -9.095 22.213 1.00 98.62 558 THR A CA 1
ATOM 4177 C C . THR A 1 558 ? -15.258 -8.027 22.133 1.00 98.62 558 THR A C 1
ATOM 4179 O O . THR A 1 558 ? -14.448 -8.021 21.206 1.00 98.62 558 THR A O 1
ATOM 4182 N N . LEU A 1 559 ? -15.210 -7.133 23.125 1.00 98.56 559 LEU A N 1
ATOM 4183 C CA . LEU A 1 559 ? -14.077 -6.243 23.378 1.00 98.56 559 LEU A CA 1
ATOM 4184 C C . LEU A 1 559 ? -13.385 -6.662 24.675 1.00 98.56 559 LEU A C 1
ATOM 4186 O O . LEU A 1 559 ? -13.990 -6.630 25.747 1.00 98.56 559 LEU A O 1
ATOM 4190 N N . LYS A 1 560 ? -12.099 -7.004 24.594 1.00 98.38 560 LYS A N 1
ATOM 4191 C CA . LYS A 1 560 ? -11.261 -7.318 25.753 1.00 98.38 560 LYS A CA 1
ATOM 4192 C C . LYS A 1 560 ? -10.146 -6.289 25.899 1.00 98.38 560 LYS A C 1
ATOM 4194 O O . LYS A 1 560 ? -9.320 -6.160 25.003 1.00 98.38 560 LYS A O 1
ATOM 4199 N N . ALA A 1 561 ? -10.084 -5.608 27.038 1.00 97.88 561 ALA A N 1
ATOM 4200 C CA . ALA A 1 561 ? -9.101 -4.560 27.301 1.00 97.88 561 ALA A CA 1
ATOM 4201 C C . ALA A 1 561 ? -8.292 -4.830 28.576 1.00 97.88 561 ALA A C 1
ATOM 4203 O O . ALA A 1 561 ? -8.845 -5.209 29.615 1.00 97.88 561 ALA A O 1
ATOM 4204 N N . LYS A 1 562 ? -6.977 -4.605 28.486 1.00 97.19 562 LYS A N 1
ATOM 4205 C CA . LYS A 1 562 ? -6.032 -4.686 29.608 1.00 97.19 562 LYS A CA 1
ATOM 4206 C C . LYS A 1 562 ? -5.637 -3.320 30.189 1.00 97.19 562 LYS A C 1
ATOM 4208 O O . LYS A 1 562 ? -5.215 -3.284 31.346 1.00 97.19 562 LYS A O 1
ATOM 4213 N N . GLY A 1 563 ? -5.749 -2.232 29.431 1.00 96.62 563 GLY A N 1
ATOM 4214 C CA . GLY A 1 563 ? -5.526 -0.861 29.904 1.00 96.62 563 GLY A CA 1
ATOM 4215 C C . GLY A 1 563 ? -6.822 -0.067 30.041 1.00 96.62 563 GLY A C 1
ATOM 4216 O O . GLY A 1 563 ? -7.895 -0.650 30.253 1.00 96.62 563 GLY A O 1
ATOM 4217 N N . ASP A 1 564 ? -6.700 1.254 29.955 1.00 98.31 564 ASP A N 1
ATOM 4218 C CA . ASP A 1 564 ? -7.798 2.205 30.113 1.00 98.31 564 ASP A CA 1
ATOM 4219 C C . ASP A 1 564 ? -8.677 2.255 28.854 1.00 98.31 564 ASP A C 1
ATOM 4221 O O . ASP A 1 564 ? -8.206 2.092 27.730 1.00 98.31 564 ASP A O 1
ATOM 4225 N N . LEU A 1 565 ? -9.975 2.507 29.030 1.00 98.31 565 LEU A N 1
ATOM 4226 C CA . LEU A 1 565 ? -10.925 2.724 27.941 1.00 98.31 565 LEU A CA 1
ATOM 4227 C C . LEU A 1 565 ? -11.517 4.130 28.022 1.00 98.31 565 LEU A C 1
ATOM 4229 O O . LEU A 1 565 ? -12.273 4.445 28.941 1.00 98.31 565 LEU A O 1
ATOM 4233 N N . MET A 1 566 ? -11.201 4.946 27.016 1.00 98.06 566 MET A N 1
ATOM 4234 C CA . MET A 1 566 ? -11.728 6.294 26.823 1.00 98.06 566 MET A CA 1
ATOM 4235 C C . MET A 1 566 ? -12.634 6.333 25.591 1.00 98.06 566 MET A C 1
ATOM 4237 O O . MET A 1 566 ? -12.179 6.192 24.451 1.00 98.06 566 MET A O 1
ATOM 4241 N N . LEU A 1 567 ? -13.925 6.548 25.812 1.00 97.81 567 LEU A N 1
ATOM 4242 C CA . LEU A 1 567 ? -14.970 6.466 24.800 1.00 97.81 567 LEU A CA 1
ATOM 4243 C C . LEU A 1 567 ? -15.693 7.815 24.658 1.00 97.81 567 LEU A C 1
ATOM 4245 O O . LEU A 1 567 ? -15.835 8.561 25.627 1.00 97.81 567 LEU A O 1
ATOM 4249 N N . ALA A 1 568 ? -16.150 8.138 23.447 1.00 95.88 568 ALA A N 1
ATOM 4250 C CA . ALA A 1 568 ? -16.936 9.356 23.204 1.00 95.88 568 ALA A CA 1
ATOM 4251 C C . ALA A 1 568 ? -18.214 9.155 22.370 1.00 95.88 568 ALA A C 1
ATOM 4253 O O . ALA A 1 568 ? -18.987 10.096 22.202 1.00 95.88 568 ALA A O 1
ATOM 4254 N N . GLY A 1 569 ? -18.437 7.951 21.836 1.00 94.25 569 GLY A N 1
ATOM 4255 C CA . GLY A 1 569 ? -19.625 7.597 21.059 1.00 94.25 569 GLY A CA 1
ATOM 4256 C C . GLY A 1 569 ? -20.482 6.541 21.751 1.00 94.25 569 GLY A C 1
ATOM 4257 O O . GLY A 1 569 ? -20.101 5.985 22.783 1.00 94.25 569 GLY A O 1
ATOM 4258 N N . ASP A 1 570 ? -21.647 6.248 21.169 1.00 97.25 570 ASP A N 1
ATOM 4259 C CA . ASP A 1 570 ? -22.508 5.173 21.667 1.00 97.25 570 ASP A CA 1
ATOM 4260 C C . ASP A 1 570 ? -21.768 3.836 21.618 1.00 97.25 570 ASP A C 1
ATOM 4262 O O . ASP A 1 570 ? -21.274 3.416 20.567 1.00 97.25 570 ASP A O 1
ATOM 4266 N N . PHE A 1 571 ? -21.684 3.174 22.767 1.00 98.31 571 PHE A N 1
ATOM 4267 C CA . PHE A 1 571 ? -20.899 1.960 22.933 1.00 98.31 571 PHE A CA 1
ATOM 4268 C C . PHE A 1 571 ? -21.810 0.788 23.293 1.00 98.31 571 PHE A C 1
ATOM 4270 O O . PHE A 1 571 ? -22.426 0.776 24.359 1.00 98.31 571 PHE A O 1
ATOM 4277 N N . ALA A 1 572 ? -21.904 -0.189 22.392 1.00 97.75 572 ALA A N 1
ATOM 4278 C CA . ALA A 1 572 ? -22.853 -1.292 22.466 1.00 97.75 572 ALA A CA 1
ATOM 4279 C C . ALA A 1 572 ? -22.227 -2.669 22.174 1.00 97.75 572 ALA A C 1
ATOM 4281 O O . ALA A 1 572 ? -22.621 -3.345 21.223 1.00 97.75 572 ALA A O 1
ATOM 4282 N N . ALA A 1 573 ? -21.224 -3.083 22.956 1.00 97.75 573 ALA A N 1
ATOM 4283 C CA . ALA A 1 573 ? -20.599 -4.402 22.808 1.00 97.75 573 ALA A CA 1
ATOM 4284 C C . ALA A 1 573 ? -21.507 -5.544 23.310 1.00 97.75 573 ALA A C 1
ATOM 4286 O O . ALA A 1 573 ? -22.224 -5.392 24.306 1.00 97.75 573 ALA A O 1
ATOM 4287 N N . ASN A 1 574 ? -21.430 -6.719 22.671 1.00 98.12 574 ASN A N 1
ATOM 4288 C CA . ASN A 1 574 ? -22.097 -7.918 23.198 1.00 98.12 574 ASN A CA 1
ATOM 4289 C C . ASN A 1 574 ? -21.395 -8.398 24.472 1.00 98.12 574 ASN A C 1
ATOM 4291 O O . ASN A 1 574 ? -22.047 -8.796 25.436 1.00 98.12 574 ASN A O 1
ATOM 4295 N N . GLU A 1 575 ? -20.069 -8.325 24.496 1.00 98.31 575 GLU A N 1
ATOM 4296 C CA . GLU A 1 575 ? -19.274 -8.644 25.670 1.00 98.31 575 GLU A CA 1
ATOM 4297 C C . GLU A 1 575 ? -18.160 -7.613 25.862 1.00 98.31 575 GLU A C 1
ATOM 4299 O O . GLU A 1 575 ? -17.409 -7.311 24.935 1.00 98.31 575 GLU A O 1
ATOM 4304 N N . LEU A 1 576 ? -18.049 -7.076 27.076 1.00 98.56 576 LEU A N 1
ATOM 4305 C CA . LEU A 1 576 ? -16.938 -6.233 27.505 1.00 98.56 576 LEU A CA 1
ATOM 4306 C C . LEU A 1 576 ? -16.175 -6.948 28.619 1.00 98.56 576 LEU A C 1
ATOM 4308 O O . LEU A 1 576 ? -16.742 -7.250 29.669 1.00 98.56 576 LEU A O 1
ATOM 4312 N N . ILE A 1 577 ? -14.883 -7.187 28.403 1.00 98.31 577 ILE A N 1
ATOM 4313 C CA . ILE A 1 577 ? -13.992 -7.831 29.369 1.00 98.31 577 ILE A CA 1
ATOM 4314 C C . ILE A 1 577 ? -12.884 -6.855 29.765 1.00 98.31 577 ILE A C 1
ATOM 4316 O O . ILE A 1 577 ? -12.027 -6.518 28.949 1.00 98.31 577 ILE A O 1
ATOM 4320 N N . LEU A 1 578 ? -12.864 -6.452 31.033 1.00 97.62 578 LEU A N 1
ATOM 4321 C CA . LEU A 1 578 ? -11.774 -5.682 31.635 1.00 97.62 578 LEU A CA 1
ATOM 4322 C C . LEU A 1 578 ? -10.889 -6.647 32.429 1.00 97.62 578 LEU A C 1
ATOM 4324 O O . LEU A 1 578 ? -11.260 -7.060 33.526 1.00 97.62 578 LEU A O 1
ATOM 4328 N N . ASP A 1 579 ? -9.766 -7.072 31.849 1.00 94.94 579 ASP A N 1
ATOM 4329 C CA . ASP A 1 579 ? -8.908 -8.135 32.398 1.00 94.94 579 ASP A CA 1
ATOM 4330 C C . ASP A 1 579 ? -7.460 -7.663 32.508 1.00 94.94 579 ASP A C 1
ATOM 4332 O O . ASP A 1 579 ? -6.737 -7.639 31.514 1.00 94.94 579 ASP A O 1
ATOM 4336 N N . SER A 1 580 ? -7.018 -7.286 33.707 1.00 94.75 580 SER A N 1
ATOM 4337 C CA . SER A 1 580 ? -5.678 -6.730 33.892 1.00 94.75 580 SER A CA 1
ATOM 4338 C C . SER A 1 580 ? -5.066 -7.012 35.257 1.00 94.75 580 SER A C 1
ATOM 4340 O O . SER A 1 580 ? -5.731 -7.309 36.250 1.00 94.75 580 SER A O 1
ATOM 4342 N N . LYS A 1 581 ? -3.739 -6.881 35.303 1.00 93.56 581 LYS A N 1
ATOM 4343 C CA . LYS A 1 581 ? -2.943 -6.845 36.539 1.00 93.56 581 LYS A CA 1
ATOM 4344 C C . LYS A 1 581 ? -2.542 -5.419 36.929 1.00 93.56 581 LYS A C 1
ATOM 4346 O O . LYS A 1 581 ? -1.931 -5.232 37.981 1.00 93.56 581 LYS A O 1
ATOM 4351 N N . LEU A 1 582 ? -2.871 -4.436 36.093 1.00 94.81 582 LEU A N 1
ATOM 4352 C CA . LEU A 1 582 ? -2.656 -3.009 36.315 1.00 94.81 582 LEU A CA 1
ATOM 4353 C C . LEU A 1 582 ? -3.999 -2.313 36.596 1.00 94.81 582 LEU A C 1
ATOM 4355 O O . LEU A 1 582 ? -5.044 -2.885 36.278 1.00 94.81 582 LEU A O 1
ATOM 4359 N N . PRO A 1 583 ? -3.997 -1.123 37.222 1.00 95.38 583 PRO A N 1
ATOM 4360 C CA . PRO A 1 583 ? -5.207 -0.314 37.357 1.00 95.38 583 PRO A CA 1
ATOM 4361 C C . PRO A 1 583 ? -5.843 -0.038 35.991 1.00 95.38 583 PRO A C 1
ATOM 4363 O O . PRO A 1 583 ? -5.110 0.128 35.020 1.00 95.38 583 PRO A O 1
ATOM 4366 N N . GLN A 1 584 ? -7.174 0.018 35.935 1.00 97.06 584 GLN A N 1
ATOM 4367 C CA . GLN A 1 584 ? -7.910 0.381 34.719 1.00 97.06 584 GLN A CA 1
ATOM 4368 C C . GLN A 1 584 ? -8.957 1.453 35.005 1.00 97.06 584 GLN A C 1
ATOM 4370 O O . GLN A 1 584 ? -9.572 1.466 36.075 1.00 97.06 584 GLN A O 1
ATOM 4375 N N . LYS A 1 585 ? -9.214 2.297 34.013 1.00 97.94 585 LYS A N 1
ATOM 4376 C CA . LYS A 1 585 ? -10.300 3.274 33.997 1.00 97.94 585 LYS A CA 1
ATOM 4377 C C . LYS A 1 585 ? -11.237 3.015 32.834 1.00 97.94 585 LYS A C 1
ATOM 4379 O O . LYS A 1 585 ? -10.801 2.741 31.721 1.00 97.94 585 LYS A O 1
ATOM 4384 N N . PHE A 1 586 ? -12.529 3.149 33.095 1.00 98.44 586 PHE A N 1
ATOM 4385 C CA . PHE A 1 586 ? -13.564 3.164 32.074 1.00 98.44 586 PHE A CA 1
ATOM 4386 C C . PHE A 1 586 ? -14.276 4.515 32.091 1.00 98.44 586 PHE A C 1
ATOM 4388 O O . PHE A 1 586 ? -14.894 4.890 33.091 1.00 98.44 586 PHE A O 1
ATOM 4395 N N . GLU A 1 587 ? -14.225 5.233 30.974 1.00 98.12 587 GLU A N 1
ATOM 4396 C CA . GLU A 1 587 ? -14.896 6.516 30.796 1.00 98.12 587 GLU A CA 1
ATOM 4397 C C . GLU A 1 587 ? -15.566 6.580 29.423 1.00 98.12 587 GLU A C 1
ATOM 4399 O O . GLU A 1 587 ? -14.934 6.341 28.397 1.00 98.12 587 GLU A O 1
ATOM 4404 N N . ASN A 1 588 ? -16.848 6.935 29.404 1.00 98.06 588 ASN A N 1
ATOM 4405 C CA . ASN A 1 588 ? -17.601 7.259 28.206 1.00 98.06 588 ASN A CA 1
ATOM 4406 C C . ASN A 1 588 ? -18.358 8.572 28.414 1.00 98.06 588 ASN A C 1
ATOM 4408 O O . ASN A 1 588 ? -19.061 8.734 29.413 1.00 98.06 588 ASN A O 1
ATOM 4412 N N . SER A 1 589 ? -18.248 9.495 27.460 1.00 96.06 589 SER A N 1
ATOM 4413 C CA . SER A 1 589 ? -19.054 10.722 27.446 1.00 96.06 589 SER A CA 1
ATOM 4414 C C . SER A 1 589 ? -20.435 10.551 26.792 1.00 96.06 589 SER A C 1
ATOM 4416 O O . SER A 1 589 ? -21.243 11.478 26.850 1.00 96.06 589 SER A O 1
ATOM 4418 N N . SER A 1 590 ? -20.726 9.378 26.210 1.00 96.38 590 SER A N 1
ATOM 4419 C CA . SER A 1 590 ? -22.033 8.997 25.651 1.00 96.38 590 SER A CA 1
ATOM 4420 C C . SER A 1 590 ? -22.653 7.789 26.379 1.00 96.38 590 SER A C 1
ATOM 4422 O O . SER A 1 590 ? -22.285 7.444 27.503 1.00 96.38 590 SER A O 1
ATOM 4424 N N . THR A 1 591 ? -23.642 7.150 25.751 1.00 94.69 591 THR A N 1
ATOM 4425 C CA . THR A 1 591 ? -24.366 5.995 26.289 1.00 94.69 591 THR A CA 1
ATOM 4426 C C . THR A 1 591 ? -23.555 4.705 26.145 1.00 94.69 591 THR A C 1
ATOM 4428 O O . THR A 1 591 ? -23.034 4.405 25.070 1.00 94.69 591 THR A O 1
ATOM 4431 N N . THR A 1 592 ? -23.527 3.891 27.203 1.00 98.25 592 THR A N 1
ATOM 4432 C CA . THR A 1 592 ? -22.900 2.561 27.209 1.00 98.25 592 THR A CA 1
ATOM 4433 C C . THR A 1 592 ? -23.947 1.484 27.503 1.00 98.25 592 THR A C 1
ATOM 4435 O O . THR A 1 592 ? -24.479 1.439 28.611 1.00 98.25 592 THR A O 1
ATOM 4438 N N . ASN A 1 593 ? -24.225 0.602 26.539 1.00 96.88 593 ASN A N 1
ATOM 4439 C CA . ASN A 1 593 ? -25.172 -0.511 26.667 1.00 96.88 593 ASN A CA 1
ATOM 4440 C C . ASN A 1 593 ? -24.476 -1.842 26.382 1.00 96.88 593 ASN A C 1
ATOM 4442 O O . ASN A 1 593 ? -24.198 -2.168 25.237 1.00 96.88 593 ASN A O 1
ATOM 4446 N N . ILE A 1 594 ? -24.218 -2.639 27.406 1.00 97.31 594 ILE A N 1
ATOM 4447 C CA . ILE A 1 594 ? -23.499 -3.905 27.282 1.00 97.31 594 ILE A CA 1
ATOM 4448 C C . ILE A 1 594 ? -24.463 -5.061 27.518 1.00 97.31 594 ILE A C 1
ATOM 4450 O O . ILE A 1 594 ? -25.320 -5.011 28.404 1.00 97.31 594 ILE A O 1
ATOM 4454 N N . LYS A 1 595 ? -24.322 -6.146 26.758 1.00 96.19 595 LYS A N 1
ATOM 4455 C CA . LYS A 1 595 ? -25.036 -7.381 27.096 1.00 96.19 595 LYS A CA 1
ATOM 4456 C C . LYS A 1 595 ? -24.341 -8.098 28.258 1.00 96.19 595 LYS A C 1
ATOM 4458 O O . LYS A 1 595 ? -24.953 -8.247 29.311 1.00 96.19 595 LYS A O 1
ATOM 4463 N N . ASN A 1 596 ? -23.065 -8.453 28.118 1.00 97.69 596 ASN A N 1
ATOM 4464 C CA . ASN A 1 596 ? -22.284 -9.109 29.171 1.00 97.69 596 ASN A CA 1
ATOM 4465 C C . ASN A 1 596 ? -21.059 -8.276 29.584 1.00 97.69 596 ASN A C 1
ATOM 4467 O O . ASN A 1 596 ? -20.226 -7.944 28.747 1.00 97.69 596 ASN A O 1
ATOM 4471 N N . LEU A 1 597 ? -20.932 -7.956 30.871 1.00 97.75 597 LEU A N 1
ATOM 4472 C CA . LEU A 1 597 ? -19.782 -7.252 31.443 1.00 97.75 597 LEU A CA 1
ATOM 4473 C C . LEU A 1 597 ? -19.011 -8.188 32.375 1.00 97.75 597 LEU A C 1
ATOM 4475 O O . LEU A 1 597 ? -19.556 -8.654 33.373 1.00 97.75 597 LEU A O 1
ATOM 4479 N N . THR A 1 598 ? -17.728 -8.395 32.096 1.00 96.75 598 THR A N 1
ATOM 4480 C CA . THR A 1 598 ? -16.820 -9.165 32.949 1.00 96.75 598 THR A CA 1
ATOM 4481 C C . THR A 1 598 ? -15.668 -8.281 33.405 1.00 96.75 598 THR A C 1
ATOM 4483 O O . THR A 1 598 ? -14.898 -7.782 32.588 1.00 96.75 598 THR A O 1
ATOM 4486 N N . ILE A 1 599 ? -15.509 -8.116 34.717 1.00 95.50 599 ILE A N 1
ATOM 4487 C CA . ILE A 1 599 ? -14.379 -7.396 35.308 1.00 95.50 599 ILE A CA 1
ATOM 4488 C C . ILE A 1 599 ? -13.506 -8.390 36.068 1.00 95.50 599 ILE A C 1
ATOM 4490 O O . ILE A 1 599 ? -13.900 -8.926 37.102 1.00 95.50 599 ILE A O 1
ATOM 4494 N N . LYS A 1 600 ? -12.295 -8.612 35.563 1.00 94.00 600 LYS A N 1
ATOM 4495 C CA . LYS A 1 600 ? -11.279 -9.502 36.121 1.00 94.00 600 LYS A CA 1
ATOM 4496 C C . LYS A 1 600 ? -9.972 -8.738 36.318 1.00 94.00 600 LYS A C 1
ATOM 4498 O O . LYS A 1 600 ? -9.001 -8.917 35.593 1.00 94.00 600 LYS A O 1
ATOM 4503 N N . ASN A 1 601 ? -9.954 -7.848 37.304 1.00 93.06 601 ASN A N 1
ATOM 4504 C CA . ASN A 1 601 ? -8.775 -7.039 37.592 1.00 93.06 601 ASN A CA 1
ATOM 4505 C C . ASN A 1 601 ? -8.152 -7.413 38.940 1.00 93.06 601 ASN A C 1
ATOM 4507 O O . ASN A 1 601 ? -8.759 -7.240 39.999 1.00 93.06 601 ASN A O 1
ATOM 4511 N N . ASP A 1 602 ? -6.913 -7.896 38.880 1.00 90.38 602 ASP A N 1
ATOM 4512 C CA . ASP A 1 602 ? -6.159 -8.394 40.032 1.00 90.38 602 ASP A CA 1
ATOM 4513 C C . ASP A 1 602 ? -5.276 -7.334 40.706 1.00 90.38 602 ASP A C 1
ATOM 4515 O O . ASP A 1 602 ? -4.599 -7.640 41.703 1.00 90.38 602 ASP A O 1
ATOM 4519 N N . SER A 1 603 ? -5.257 -6.109 40.170 1.00 92.81 603 SER A N 1
ATOM 4520 C CA . SER A 1 603 ? -4.460 -5.004 40.697 1.00 92.81 603 SER A CA 1
ATOM 4521 C C . SER A 1 603 ? -4.995 -4.512 42.047 1.00 92.81 603 SER A C 1
ATOM 4523 O O . SER A 1 603 ? -6.142 -4.753 42.420 1.00 92.81 603 SER A O 1
ATOM 4525 N N . ARG A 1 604 ? -4.147 -3.813 42.814 1.00 88.56 604 ARG A N 1
ATOM 4526 C CA . ARG A 1 604 ? -4.556 -3.244 44.112 1.00 88.56 604 ARG A CA 1
ATOM 4527 C C . ARG A 1 604 ? -5.526 -2.072 43.961 1.00 88.56 604 ARG A C 1
ATOM 4529 O O . ARG A 1 604 ? -6.398 -1.924 44.805 1.00 88.56 604 ARG A O 1
ATOM 4536 N N . SER A 1 605 ? -5.358 -1.255 42.921 1.00 91.31 605 SER A N 1
ATOM 4537 C CA . SER A 1 605 ? -6.256 -0.127 42.645 1.00 91.31 605 SER A CA 1
ATOM 4538 C C . SER A 1 605 ? -7.537 -0.566 41.936 1.00 91.31 605 SER A C 1
ATOM 4540 O O . SER A 1 605 ? -8.535 0.134 42.034 1.00 91.31 605 SER A O 1
ATOM 4542 N N . GLY A 1 606 ? -7.515 -1.730 41.280 1.00 93.19 606 GLY A N 1
ATOM 4543 C CA . GLY A 1 606 ? -8.652 -2.340 40.604 1.00 93.19 606 GLY A CA 1
ATOM 4544 C C . GLY A 1 606 ? -9.136 -1.546 39.391 1.00 93.19 606 GLY A C 1
ATOM 4545 O O . GLY A 1 606 ? -8.313 -1.122 38.576 1.00 93.19 606 GLY A O 1
ATOM 4546 N N . VAL A 1 607 ? -10.456 -1.394 39.254 1.00 95.88 607 VAL A N 1
ATOM 4547 C CA . VAL A 1 607 ? -11.097 -0.718 38.112 1.00 95.88 607 VAL A CA 1
ATOM 4548 C C . VAL A 1 607 ? -11.935 0.458 38.593 1.00 95.88 607 VAL A C 1
ATOM 4550 O O . VAL A 1 607 ? -12.741 0.306 39.506 1.00 95.88 607 VAL A O 1
ATOM 4553 N N . GLU A 1 608 ? -11.772 1.612 37.953 1.00 96.94 608 GLU A N 1
ATOM 4554 C CA . GLU A 1 608 ? -12.579 2.811 38.180 1.00 96.94 608 GLU A CA 1
ATOM 4555 C C . GLU A 1 608 ? -13.579 3.008 37.032 1.00 96.94 608 GLU A C 1
ATOM 4557 O O . GLU A 1 608 ? -13.190 3.162 35.873 1.00 96.94 608 GLU A O 1
ATOM 4562 N N . VAL A 1 609 ? -14.877 2.996 37.348 1.00 97.31 609 VAL A N 1
ATOM 4563 C CA . VAL A 1 609 ? -15.963 3.132 36.365 1.00 97.31 609 VAL A CA 1
ATOM 4564 C C . VAL A 1 609 ? -16.548 4.542 36.445 1.00 97.31 609 VAL A C 1
ATOM 4566 O O . VAL A 1 609 ? -17.465 4.805 37.212 1.00 97.31 609 VAL A O 1
ATOM 4569 N N . ASN A 1 610 ? -16.029 5.477 35.650 1.00 97.50 610 ASN A N 1
ATOM 4570 C CA . ASN A 1 610 ? -16.364 6.908 35.741 1.00 97.50 610 ASN A CA 1
ATOM 4571 C C . ASN A 1 610 ? -17.645 7.317 35.001 1.00 97.50 610 ASN A C 1
ATOM 4573 O O . ASN A 1 610 ? -18.042 8.481 35.028 1.00 97.50 610 ASN A O 1
ATOM 4577 N N . SER A 1 611 ? -18.300 6.377 34.325 1.00 97.38 611 SER A N 1
ATOM 4578 C CA . SER A 1 611 ? -19.504 6.630 33.533 1.00 97.38 611 SER A CA 1
ATOM 4579 C C . SER A 1 611 ? -20.444 5.433 33.584 1.00 97.38 611 SER A C 1
ATOM 4581 O O . SER A 1 611 ? -20.012 4.308 33.831 1.00 97.38 611 SER A O 1
ATOM 4583 N N . LYS A 1 612 ? -21.739 5.676 33.361 1.00 96.50 612 LYS A N 1
ATOM 4584 C CA . LYS A 1 612 ? -22.774 4.645 33.484 1.00 96.50 612 LYS A CA 1
ATOM 4585 C C . LYS A 1 612 ? -22.621 3.551 32.429 1.00 96.50 612 LYS A C 1
ATOM 4587 O O . LYS A 1 612 ? -22.456 3.850 31.247 1.00 96.50 612 LYS A O 1
ATOM 4592 N N . ILE A 1 613 ? -22.774 2.302 32.861 1.00 97.62 613 ILE A N 1
ATOM 4593 C CA . ILE A 1 613 ? -22.811 1.102 32.025 1.00 97.62 613 ILE A CA 1
ATOM 4594 C C . ILE A 1 613 ? -24.133 0.380 32.280 1.00 97.62 613 ILE A C 1
ATOM 4596 O O . ILE A 1 613 ? -24.344 -0.147 33.370 1.00 97.62 613 ILE A O 1
ATOM 4600 N N . TYR A 1 614 ? -25.015 0.332 31.282 1.00 95.94 614 TYR A N 1
ATOM 4601 C CA . TYR A 1 614 ? -26.250 -0.451 31.358 1.00 95.94 614 TYR A CA 1
ATOM 4602 C C . TYR A 1 614 ? -25.974 -1.886 30.916 1.00 95.94 614 TYR A C 1
ATOM 4604 O O . TYR A 1 614 ? -25.551 -2.107 29.784 1.00 95.94 614 TYR A O 1
ATOM 4612 N N . VAL A 1 615 ? -26.206 -2.855 31.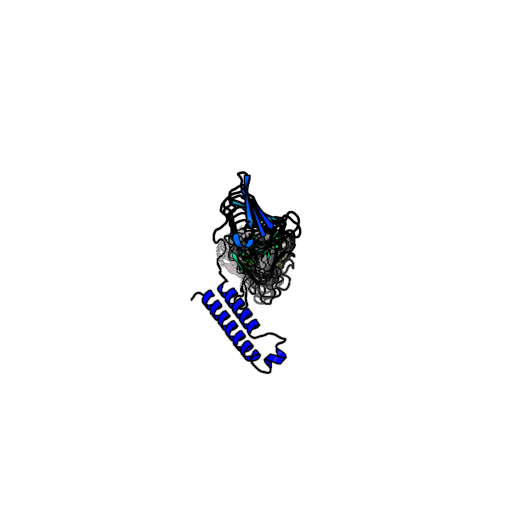800 1.00 96.94 615 VAL A N 1
ATOM 4613 C CA . VAL A 1 615 ? -25.964 -4.282 31.561 1.00 96.94 615 VAL A CA 1
ATOM 4614 C C . VAL A 1 615 ? -27.298 -5.024 31.492 1.00 96.94 615 VAL A C 1
ATOM 4616 O O . VAL A 1 615 ? -28.148 -4.867 32.370 1.00 96.94 615 VAL A O 1
ATOM 4619 N N . SER A 1 616 ? -27.497 -5.822 30.442 1.00 94.44 616 SER A N 1
ATOM 4620 C CA . SER A 1 616 ? -28.785 -6.491 30.164 1.00 94.44 616 SER A CA 1
ATOM 4621 C C . SER A 1 616 ? -28.748 -8.023 30.213 1.00 94.44 616 SER A C 1
ATOM 4623 O O . SER A 1 616 ? -29.797 -8.653 30.317 1.00 94.44 616 SER A O 1
ATOM 4625 N N . GLY A 1 617 ? -27.565 -8.636 30.127 1.00 94.44 617 GLY A N 1
ATOM 4626 C CA . GLY A 1 617 ? -27.371 -10.088 30.117 1.00 94.44 617 GLY A CA 1
ATOM 4627 C C . GLY A 1 617 ? -26.733 -10.606 31.402 1.00 94.44 617 GLY A C 1
ATOM 4628 O O . GLY A 1 617 ? -27.379 -11.317 32.166 1.00 94.44 617 GLY A O 1
ATOM 4629 N N . ALA A 1 618 ? -25.470 -10.261 31.651 1.00 94.25 618 ALA A N 1
ATOM 4630 C CA . ALA A 1 618 ? -24.747 -10.706 32.842 1.00 94.25 618 ALA A CA 1
ATOM 4631 C C . ALA A 1 618 ? -23.666 -9.711 33.273 1.00 94.25 618 ALA A C 1
ATOM 4633 O O . ALA A 1 618 ? -22.947 -9.165 32.439 1.00 94.25 618 ALA A O 1
ATOM 4634 N N . PHE A 1 619 ? -23.511 -9.529 34.582 1.00 94.25 619 PHE A N 1
ATOM 4635 C CA . PHE A 1 619 ? -22.391 -8.833 35.199 1.00 94.25 619 PHE A CA 1
ATOM 4636 C C . PHE A 1 619 ? -21.603 -9.805 36.080 1.00 94.25 619 PHE A C 1
ATOM 4638 O O . PHE A 1 619 ? -22.128 -10.320 37.068 1.00 94.25 619 PHE A O 1
ATOM 4645 N N . SER A 1 620 ? -20.342 -10.039 35.716 1.00 92.94 620 SER A N 1
ATOM 4646 C CA . SER A 1 620 ? -19.392 -10.848 36.475 1.00 92.94 620 SER A CA 1
ATOM 4647 C C . SER A 1 620 ? -18.287 -9.972 37.056 1.00 92.94 620 SER A C 1
ATOM 4649 O O . SER A 1 620 ? -17.546 -9.337 36.303 1.00 92.94 620 SER A O 1
ATOM 4651 N N . ASN A 1 621 ? -18.120 -9.975 38.379 1.00 91.12 621 ASN A N 1
ATOM 4652 C CA . ASN A 1 621 ? -17.069 -9.211 39.051 1.00 91.12 621 ASN A CA 1
ATOM 4653 C C . ASN A 1 621 ? -16.129 -10.113 39.858 1.00 91.12 621 ASN A C 1
ATOM 4655 O O . ASN A 1 621 ? -16.527 -10.740 40.838 1.00 91.12 621 ASN A O 1
ATOM 4659 N N . GLN A 1 622 ? -14.861 -10.106 39.458 1.00 89.25 622 GLN A N 1
ATOM 4660 C CA . GLN A 1 622 ? -13.723 -10.713 40.151 1.00 89.25 622 GLN A CA 1
ATOM 4661 C C . GLN A 1 622 ? -12.670 -9.651 40.519 1.00 89.25 622 GLN A C 1
ATOM 4663 O O . GLN A 1 622 ? -11.523 -9.976 40.824 1.00 89.25 622 GLN A O 1
ATOM 4668 N N . CYS A 1 623 ? -13.024 -8.363 40.456 1.00 88.44 623 CYS A N 1
ATOM 4669 C CA . CYS A 1 623 ? -12.133 -7.273 40.823 1.00 88.44 623 CYS A CA 1
ATOM 4670 C C . CYS A 1 623 ? -11.986 -7.154 42.343 1.00 88.44 623 CYS A C 1
ATOM 4672 O O . CYS A 1 623 ? -12.970 -7.156 43.084 1.00 88.44 623 CYS A O 1
ATOM 4674 N N . LYS A 1 624 ? -10.746 -6.968 42.810 1.00 79.38 624 LYS A N 1
ATOM 4675 C CA . LYS A 1 624 ? -10.455 -6.731 44.235 1.00 79.38 624 LYS A CA 1
ATOM 4676 C C . LYS A 1 624 ? -10.909 -5.363 44.736 1.00 79.38 624 LYS A C 1
ATOM 4678 O O . LYS A 1 624 ? -11.135 -5.214 45.931 1.00 79.38 624 LYS A O 1
ATOM 4683 N N . ASN A 1 625 ? -10.963 -4.370 43.855 1.00 88.56 625 ASN A N 1
ATOM 4684 C CA . ASN A 1 625 ? -11.328 -3.001 44.197 1.00 88.56 625 ASN A CA 1
ATOM 4685 C C . ASN A 1 625 ? -12.070 -2.350 43.028 1.00 88.56 625 ASN A C 1
ATOM 4687 O O . ASN A 1 625 ? -11.452 -1.825 42.106 1.00 88.56 625 ASN A O 1
ATOM 4691 N N . LEU A 1 626 ? -13.395 -2.413 43.049 1.00 91.88 626 LEU A N 1
ATOM 4692 C CA . LEU A 1 626 ? -14.220 -1.760 42.045 1.00 91.88 626 LEU A CA 1
ATOM 4693 C C . LEU A 1 626 ? -14.645 -0.383 42.568 1.00 91.88 626 LEU A C 1
ATOM 4695 O O . LEU A 1 626 ? -15.389 -0.288 43.540 1.00 91.88 626 LEU A O 1
ATOM 4699 N N . VAL A 1 627 ? -14.146 0.679 41.941 1.00 92.44 627 VAL A N 1
ATOM 4700 C CA . VAL A 1 627 ? -14.441 2.069 42.306 1.00 92.44 627 VAL A CA 1
ATOM 4701 C C . VAL A 1 627 ? -15.587 2.584 41.438 1.00 92.44 627 VAL A C 1
ATOM 4703 O O . VAL A 1 627 ? -15.591 2.373 40.224 1.00 92.44 627 VAL A O 1
ATOM 4706 N N . HIS A 1 628 ? -16.540 3.271 42.072 1.00 93.25 628 HIS A N 1
ATOM 4707 C CA . HIS A 1 628 ? -17.780 3.759 41.459 1.00 93.25 628 HIS A CA 1
ATOM 4708 C C . HIS A 1 628 ? -18.661 2.634 40.874 1.00 93.25 628 HIS A C 1
ATOM 4710 O O . HIS A 1 628 ? -19.209 2.752 39.775 1.00 93.25 628 HIS A O 1
ATOM 4716 N N . SER A 1 629 ? -18.786 1.506 41.586 1.00 92.00 629 SER A N 1
ATOM 4717 C CA . SER A 1 629 ? -19.594 0.353 41.151 1.00 92.00 629 SER A CA 1
ATOM 4718 C C . SER A 1 629 ? -21.072 0.695 40.923 1.00 92.00 629 SER A C 1
ATOM 4720 O O . SER A 1 629 ? -21.729 0.039 40.122 1.00 92.00 629 SER A O 1
ATOM 4722 N N . GLU A 1 630 ? -21.585 1.752 41.557 1.00 90.75 630 GLU A N 1
ATOM 4723 C CA . GLU A 1 630 ? -22.930 2.296 41.346 1.00 90.75 630 GLU A CA 1
ATOM 4724 C C . GLU A 1 630 ? -23.195 2.762 39.905 1.00 90.75 630 GLU A C 1
ATOM 4726 O O . GLU A 1 630 ? -24.350 2.892 39.497 1.00 90.75 630 GLU A O 1
ATOM 4731 N N . ASN A 1 631 ? -22.142 2.994 39.114 1.00 95.19 631 ASN A N 1
ATOM 4732 C CA . ASN A 1 631 ? -22.268 3.297 37.693 1.00 95.19 631 ASN A CA 1
ATOM 4733 C C . ASN A 1 631 ? -22.564 2.053 36.840 1.00 95.19 631 ASN A C 1
ATOM 4735 O O . ASN A 1 631 ? -22.933 2.198 35.674 1.00 95.19 631 ASN A O 1
ATOM 4739 N N . ILE A 1 632 ? -22.461 0.841 37.391 1.00 95.44 632 ILE A N 1
ATOM 4740 C CA . ILE A 1 632 ? -22.889 -0.392 36.726 1.00 95.44 632 ILE A CA 1
ATOM 4741 C C . ILE A 1 632 ? -24.362 -0.630 37.060 1.00 95.44 632 ILE A C 1
ATOM 4743 O O . ILE A 1 632 ? -24.729 -0.923 38.198 1.00 95.44 632 ILE A O 1
ATOM 4747 N N . ILE A 1 633 ? -25.214 -0.492 36.048 1.00 95.25 633 ILE A N 1
ATOM 4748 C CA . ILE A 1 633 ? -26.667 -0.526 36.184 1.00 95.25 633 ILE A CA 1
ATOM 4749 C C . ILE A 1 633 ? -27.186 -1.791 35.519 1.00 95.25 633 ILE A C 1
ATOM 4751 O O . ILE A 1 633 ? -27.101 -1.939 34.301 1.00 95.25 633 ILE A O 1
ATOM 4755 N N . LEU A 1 634 ? -27.770 -2.691 36.302 1.00 94.19 634 LEU A N 1
ATOM 4756 C CA . LEU A 1 634 ? -28.438 -3.861 35.746 1.00 94.19 634 LEU A CA 1
ATOM 4757 C C . LEU A 1 634 ? -29.852 -3.504 35.286 1.00 94.19 634 LEU A C 1
ATOM 4759 O O . LEU A 1 634 ? -30.542 -2.672 35.884 1.00 94.19 634 LEU A O 1
ATOM 4763 N N . SER A 1 635 ? -30.289 -4.151 34.214 1.00 84.75 635 SER A N 1
ATOM 4764 C CA . SER A 1 635 ? -31.636 -4.026 33.663 1.00 84.75 635 SER A CA 1
ATOM 4765 C C . SER A 1 635 ? -32.176 -5.395 33.264 1.00 84.75 635 SER A C 1
ATOM 4767 O O . SER A 1 635 ? -31.410 -6.264 32.846 1.00 84.75 635 SER A O 1
ATOM 4769 N N . GLY A 1 636 ? -33.489 -5.596 33.382 1.00 81.88 636 GLY A N 1
ATOM 4770 C CA . GLY A 1 636 ? -34.112 -6.874 33.034 1.00 81.88 636 GLY A CA 1
ATOM 4771 C C . GLY A 1 636 ? -33.694 -8.010 33.972 1.00 81.88 636 GLY A C 1
ATOM 4772 O O . GLY A 1 636 ? -33.448 -7.808 35.158 1.00 81.88 636 GLY A O 1
ATOM 4773 N N . ASP A 1 637 ? -33.567 -9.209 33.409 1.00 80.94 637 ASP A N 1
ATOM 4774 C CA . ASP A 1 637 ? -33.144 -10.431 34.108 1.00 80.94 637 ASP A CA 1
ATOM 4775 C C . ASP A 1 637 ? -31.608 -10.600 34.108 1.00 80.94 637 ASP A C 1
ATOM 4777 O O . ASP A 1 637 ? -31.100 -11.719 34.006 1.00 80.94 637 ASP A O 1
ATOM 4781 N N . ALA A 1 638 ? -30.848 -9.499 34.152 1.00 90.88 638 ALA A N 1
ATOM 4782 C CA . ALA A 1 638 ? -29.393 -9.574 34.090 1.00 90.88 638 ALA A CA 1
ATOM 4783 C C . ALA A 1 638 ? -28.823 -10.366 35.281 1.00 90.88 638 ALA A C 1
ATOM 4785 O O . ALA A 1 638 ? -29.068 -10.042 36.449 1.00 90.88 638 ALA A O 1
ATOM 4786 N N . ALA A 1 639 ? -28.021 -11.388 34.981 1.00 88.81 639 ALA A N 1
ATOM 4787 C CA . ALA A 1 639 ? -27.380 -12.213 35.995 1.00 88.81 639 ALA A CA 1
ATOM 4788 C C . ALA A 1 639 ? -26.315 -11.409 36.755 1.00 88.81 639 ALA A C 1
ATOM 4790 O O . ALA A 1 639 ? -25.503 -10.713 36.147 1.00 88.81 639 ALA A O 1
ATOM 4791 N N . TYR A 1 640 ? -26.290 -11.538 38.080 1.00 89.00 640 TYR A N 1
ATOM 4792 C CA . TYR A 1 640 ? -25.297 -10.904 38.946 1.00 89.00 640 TYR A CA 1
ATOM 4793 C C . TYR A 1 640 ? -24.399 -11.974 39.568 1.00 89.00 640 TYR A C 1
ATOM 4795 O O . TYR A 1 640 ? -24.843 -12.753 40.411 1.00 89.00 640 TYR A O 1
ATOM 4803 N N . VAL A 1 641 ? -23.140 -12.032 39.130 1.00 85.00 641 VAL A N 1
ATOM 4804 C CA . VAL A 1 641 ? -22.169 -13.058 39.531 1.00 85.00 641 VAL A CA 1
ATOM 4805 C C . VAL A 1 641 ? -20.954 -12.375 40.147 1.00 85.00 641 VAL A C 1
ATOM 4807 O O . VAL A 1 641 ? -20.081 -11.870 39.449 1.00 85.00 641 VAL A O 1
ATOM 4810 N N . VAL A 1 642 ? -20.883 -12.332 41.474 1.00 79.31 642 VAL A N 1
ATOM 4811 C CA . VAL A 1 642 ? -19.778 -11.672 42.182 1.00 79.31 642 VAL A CA 1
ATOM 4812 C C . VAL A 1 642 ? -19.099 -12.657 43.115 1.00 79.31 642 VAL A C 1
ATOM 4814 O O . VAL A 1 642 ? -19.746 -13.268 43.964 1.00 79.31 642 VAL A O 1
ATOM 4817 N N . ASP A 1 643 ? -17.786 -12.803 42.940 1.00 68.06 643 ASP A N 1
ATOM 4818 C CA . ASP A 1 643 ? -16.951 -13.704 43.729 1.00 68.06 643 ASP A CA 1
ATOM 4819 C C . ASP A 1 643 ? -16.408 -12.956 44.960 1.00 68.06 643 ASP A C 1
ATOM 4821 O O . ASP A 1 643 ? -15.483 -12.148 44.869 1.00 68.06 643 ASP A O 1
ATOM 4825 N N . GLY A 1 644 ? -16.979 -13.229 46.135 1.00 62.66 644 GLY A N 1
ATOM 4826 C CA . GLY A 1 644 ? -16.425 -12.799 47.422 1.00 62.66 644 GLY A CA 1
ATOM 4827 C C . GLY A 1 644 ? -17.062 -11.564 48.077 1.00 62.66 644 GLY A C 1
ATOM 4828 O O . GLY A 1 644 ? -18.065 -11.017 47.634 1.00 62.66 644 GLY A O 1
ATOM 4829 N N . VAL A 1 645 ? -16.466 -11.170 49.210 1.00 56.78 645 VAL A N 1
ATOM 4830 C CA . VAL A 1 645 ? -16.993 -10.222 50.222 1.00 56.78 645 VAL A CA 1
ATOM 4831 C C . VAL A 1 645 ? -16.695 -8.749 49.884 1.00 56.78 645 VAL A C 1
ATOM 4833 O O . VAL A 1 645 ? -16.758 -7.877 50.750 1.00 56.78 645 VAL A O 1
ATOM 4836 N N . THR A 1 646 ? -16.276 -8.450 48.655 1.00 66.50 646 THR A N 1
ATOM 4837 C CA . THR A 1 646 ? -15.877 -7.095 48.264 1.00 66.50 646 THR A CA 1
ATOM 4838 C C . THR A 1 646 ? -17.105 -6.192 48.241 1.00 66.50 646 THR A C 1
ATOM 4840 O O . THR A 1 646 ? -18.088 -6.498 47.564 1.00 66.50 646 THR A O 1
ATOM 4843 N N . LYS A 1 647 ? -17.064 -5.086 48.994 1.00 73.25 647 LYS A N 1
ATOM 4844 C CA . LYS A 1 647 ? -18.167 -4.124 49.050 1.00 73.25 647 LYS A CA 1
ATOM 4845 C C . LYS A 1 647 ? -18.380 -3.505 47.672 1.00 73.25 647 LYS A C 1
ATOM 4847 O O . LYS A 1 647 ? -17.560 -2.709 47.231 1.00 73.25 647 LYS A O 1
ATOM 4852 N N . ASN A 1 648 ? -19.482 -3.882 47.032 1.00 83.56 648 ASN A N 1
ATOM 4853 C CA . ASN A 1 648 ? -19.900 -3.382 45.731 1.00 83.56 648 ASN A CA 1
ATOM 4854 C C . ASN A 1 648 ? -21.318 -2.833 45.864 1.00 83.56 648 ASN A C 1
ATOM 4856 O O . ASN A 1 648 ? -22.235 -3.557 46.264 1.00 83.56 648 ASN A O 1
ATOM 4860 N N . ASP A 1 649 ? -21.477 -1.562 45.522 1.00 90.94 649 ASP A N 1
ATOM 4861 C CA . ASP A 1 649 ? -22.789 -0.965 45.321 1.00 90.94 649 ASP A CA 1
ATOM 4862 C C . ASP A 1 649 ? -23.385 -1.505 44.013 1.00 90.94 649 ASP A C 1
ATOM 4864 O O . ASP A 1 649 ? -22.667 -1.730 43.036 1.00 90.94 649 ASP A O 1
ATOM 4868 N N . LEU A 1 650 ? -24.698 -1.723 44.002 1.00 92.31 650 LEU A N 1
ATOM 4869 C CA . LEU A 1 650 ? -25.442 -2.249 42.863 1.00 92.31 650 LEU A CA 1
ATOM 4870 C C . LEU A 1 650 ? -26.576 -1.291 42.515 1.00 92.31 650 LEU A C 1
ATOM 4872 O O . LEU A 1 650 ? -27.375 -0.946 43.383 1.00 92.31 650 LEU A O 1
ATOM 4876 N N . ALA A 1 651 ? -26.688 -0.901 41.247 1.00 94.06 651 ALA A N 1
ATOM 4877 C CA . ALA A 1 651 ? -27.812 -0.116 40.752 1.00 94.06 651 ALA A CA 1
ATOM 4878 C C . ALA A 1 651 ? -28.721 -0.961 39.850 1.00 94.06 651 ALA A C 1
ATOM 4880 O O . ALA A 1 651 ? -28.243 -1.687 38.979 1.00 94.06 651 ALA A O 1
ATOM 4881 N N . LEU A 1 652 ? -30.038 -0.845 40.034 1.00 93.88 652 LEU A N 1
ATOM 4882 C CA . LEU A 1 652 ? -31.046 -1.522 39.215 1.00 93.88 652 LEU A CA 1
ATOM 4883 C C . LEU A 1 652 ? -31.918 -0.502 38.478 1.00 93.88 652 LEU A C 1
ATOM 4885 O O . LEU A 1 652 ? -32.312 0.521 39.041 1.00 93.88 652 LEU A O 1
ATOM 4889 N N . SER A 1 653 ? -32.256 -0.806 37.226 1.00 93.00 653 SER A N 1
ATOM 4890 C CA . SER A 1 653 ? -33.169 -0.023 36.388 1.00 93.00 653 SER A CA 1
ATOM 4891 C C . SER A 1 653 ? -34.192 -0.917 35.694 1.00 93.00 653 SER A C 1
ATOM 4893 O O . SER A 1 653 ? -33.924 -2.084 35.410 1.00 93.00 653 SER A O 1
ATOM 4895 N N . GLY A 1 654 ? -35.368 -0.363 35.389 1.00 91.50 654 GLY A N 1
ATOM 4896 C CA . GLY A 1 654 ? -36.446 -1.136 34.773 1.00 91.50 654 GLY A CA 1
ATOM 4897 C C . GLY A 1 654 ? -36.914 -2.284 35.670 1.00 91.50 654 GLY A C 1
ATOM 4898 O O . GLY A 1 654 ? -36.841 -2.195 36.894 1.00 91.50 654 GLY A O 1
ATOM 4899 N N . GLN A 1 655 ? -37.428 -3.354 35.071 1.00 91.06 655 GLN A N 1
ATOM 4900 C CA . GLN A 1 655 ? -37.870 -4.534 35.810 1.00 91.06 655 GLN A CA 1
ATOM 4901 C C . GLN A 1 655 ? -36.683 -5.457 36.111 1.00 91.06 655 GLN A C 1
ATOM 4903 O O . GLN A 1 655 ? -35.972 -5.835 35.188 1.00 91.06 655 GLN A O 1
ATOM 4908 N N . TYR A 1 656 ? -36.519 -5.847 37.373 1.00 92.50 656 TYR A N 1
ATOM 4909 C CA . TYR A 1 656 ? -35.566 -6.849 37.841 1.00 92.50 656 TYR A CA 1
ATOM 4910 C C . TYR A 1 656 ? -36.304 -7.901 38.674 1.00 92.50 656 TYR A C 1
ATOM 4912 O O . TYR A 1 656 ? -36.971 -7.570 39.660 1.00 92.50 656 TYR A O 1
ATOM 4920 N N . THR A 1 657 ? -36.198 -9.170 38.284 1.00 92.31 657 THR A N 1
ATOM 4921 C CA . THR A 1 657 ? -36.903 -10.277 38.943 1.00 92.31 657 THR A CA 1
ATOM 4922 C C . THR A 1 657 ? -35.899 -11.259 39.525 1.00 92.31 657 THR A C 1
ATOM 4924 O O . THR A 1 657 ? -35.148 -11.877 38.778 1.00 92.31 657 THR A O 1
ATOM 4927 N N . LEU A 1 658 ? -35.929 -11.443 40.844 1.00 92.69 658 LEU A N 1
ATOM 4928 C CA . LEU A 1 658 ? -35.228 -12.529 41.516 1.00 92.69 658 LEU A CA 1
ATOM 4929 C C . LEU A 1 658 ? -36.128 -13.768 41.518 1.00 92.69 658 LEU A C 1
ATOM 4931 O O . LEU A 1 658 ? -37.205 -13.757 42.128 1.00 92.69 658 LEU A O 1
ATOM 4935 N N . LYS A 1 659 ? -35.713 -14.806 40.792 1.00 92.38 659 LYS A N 1
ATOM 4936 C CA . LYS A 1 659 ? -36.537 -15.984 40.499 1.00 92.38 659 LYS A CA 1
ATOM 4937 C C . LYS A 1 659 ? -36.554 -16.959 41.673 1.00 92.38 659 LYS A C 1
ATOM 4939 O O . LYS A 1 659 ? -35.671 -16.958 42.528 1.00 92.38 659 LYS A O 1
ATOM 4944 N N . ALA A 1 660 ? -37.576 -17.813 41.713 1.00 91.94 660 ALA A N 1
ATOM 4945 C CA . ALA A 1 660 ? -37.715 -18.842 42.742 1.00 91.94 660 ALA A CA 1
ATOM 4946 C C . ALA A 1 660 ? -36.434 -19.693 42.886 1.00 91.94 660 ALA A C 1
ATOM 4948 O O . ALA A 1 660 ? -35.958 -20.281 41.915 1.00 91.94 660 ALA A O 1
ATOM 4949 N N . GLY A 1 661 ? -35.898 -19.773 44.108 1.00 89.50 661 GLY A N 1
ATOM 4950 C CA . GLY A 1 661 ? -34.663 -20.496 44.427 1.00 89.50 661 GLY A CA 1
ATOM 4951 C C . GLY A 1 661 ? -33.368 -19.696 44.243 1.00 89.50 661 GLY A C 1
ATOM 4952 O O . GLY A 1 661 ? -32.305 -20.210 44.586 1.00 89.50 661 GLY A O 1
ATOM 4953 N N . GLU A 1 662 ? -33.426 -18.459 43.737 1.00 91.69 662 GLU A N 1
ATOM 4954 C CA . GLU A 1 662 ? -32.254 -17.588 43.618 1.00 91.69 662 GLU A CA 1
ATOM 4955 C C . GLU A 1 662 ? -31.981 -16.817 44.916 1.00 91.69 662 GLU A C 1
ATOM 4957 O O . GLU A 1 662 ? -32.892 -16.326 45.592 1.00 91.69 662 GLU A O 1
ATOM 4962 N N . THR A 1 663 ? -30.696 -16.658 45.234 1.00 91.44 663 THR A N 1
ATOM 4963 C CA . THR A 1 663 ? -30.220 -15.755 46.283 1.00 91.44 663 THR A CA 1
ATOM 4964 C C . THR A 1 663 ? -29.359 -14.669 45.654 1.00 91.44 663 THR A C 1
ATOM 4966 O O . THR A 1 663 ? -28.326 -14.970 45.058 1.00 91.44 663 THR A O 1
ATOM 4969 N N . LEU A 1 664 ? -29.755 -13.409 45.821 1.00 91.38 664 LEU A N 1
ATOM 4970 C CA . LEU A 1 664 ? -28.954 -12.249 45.443 1.00 91.38 664 LEU A CA 1
ATOM 4971 C C . LEU A 1 664 ? -28.351 -11.623 46.698 1.00 91.38 664 LEU A C 1
ATOM 4973 O O . LEU A 1 664 ? -29.086 -11.169 47.571 1.00 91.38 664 LEU A O 1
ATOM 4977 N N . THR A 1 665 ? -27.022 -11.560 46.759 1.00 90.75 665 THR A N 1
ATOM 4978 C CA . THR A 1 665 ? -26.295 -10.895 47.847 1.00 90.75 665 THR A CA 1
ATOM 4979 C C . THR A 1 665 ? -25.587 -9.645 47.338 1.00 90.75 665 THR A C 1
ATOM 4981 O O . THR A 1 665 ? -24.731 -9.727 46.461 1.00 90.75 665 THR A O 1
ATOM 4984 N N . VAL A 1 666 ? -25.902 -8.489 47.919 1.00 91.25 666 VAL A N 1
ATOM 4985 C CA . VAL A 1 666 ? -25.269 -7.196 47.633 1.00 91.25 666 VAL A CA 1
ATOM 4986 C C . VAL A 1 666 ? -24.419 -6.802 48.836 1.00 91.25 666 VAL A C 1
ATOM 4988 O O . VAL A 1 666 ? -24.953 -6.578 49.917 1.00 91.25 666 VAL A O 1
ATOM 4991 N N . TYR A 1 667 ? -23.097 -6.713 48.670 1.00 88.12 667 TYR A N 1
ATOM 4992 C CA . TYR A 1 667 ? -22.161 -6.384 49.760 1.00 88.12 667 TYR A CA 1
ATOM 4993 C C . TYR A 1 667 ? -21.972 -4.873 49.997 1.00 88.12 667 TYR A C 1
ATOM 4995 O O . TYR A 1 667 ? -21.020 -4.460 50.655 1.00 88.12 667 TYR A O 1
ATOM 5003 N N . GLY A 1 668 ? -22.864 -4.046 49.453 1.00 90.50 668 GLY A N 1
ATOM 5004 C CA . GLY A 1 668 ? -22.851 -2.587 49.529 1.00 90.50 668 GLY A CA 1
ATOM 5005 C C . GLY A 1 668 ? -24.262 -2.009 49.452 1.00 90.50 668 GLY A C 1
ATOM 5006 O O . GLY A 1 668 ? -25.220 -2.631 49.908 1.00 90.50 668 GLY A O 1
ATOM 5007 N N . THR A 1 669 ? -24.388 -0.813 48.888 1.00 93.75 669 THR A N 1
ATOM 5008 C CA . THR A 1 669 ? -25.673 -0.133 48.709 1.00 93.75 669 THR A CA 1
ATOM 5009 C C . THR A 1 669 ? -26.412 -0.688 47.498 1.00 93.75 669 THR A C 1
ATOM 5011 O O . THR A 1 669 ? -25.897 -0.638 46.382 1.00 93.75 669 THR A O 1
ATOM 5014 N N . LEU A 1 670 ? -27.649 -1.145 47.683 1.00 95.25 670 LEU A N 1
ATOM 5015 C CA . LEU A 1 670 ? -28.565 -1.430 46.581 1.00 95.25 670 LEU A CA 1
ATOM 5016 C C . LEU A 1 670 ? -29.371 -0.170 46.241 1.00 95.25 670 LEU A C 1
ATOM 5018 O O . LEU A 1 670 ? -30.192 0.273 47.039 1.00 95.25 670 LEU A O 1
ATOM 5022 N N . SER A 1 671 ? -29.165 0.391 45.052 1.00 95.44 671 SER A N 1
ATOM 5023 C CA . SER A 1 671 ? -29.883 1.569 44.554 1.00 95.44 671 SER A CA 1
ATOM 5024 C C . SER A 1 671 ? -30.911 1.182 43.492 1.00 95.44 671 SER A C 1
ATOM 5026 O O . SER A 1 671 ? -30.561 0.761 42.390 1.00 95.44 671 SER A O 1
ATOM 5028 N N . LEU A 1 672 ? -32.192 1.360 43.795 1.00 95.00 672 LEU A N 1
ATOM 5029 C CA . LEU A 1 672 ? -33.282 1.232 42.833 1.00 95.00 672 LEU A CA 1
ATOM 5030 C C . LEU A 1 672 ? -33.519 2.599 42.189 1.00 95.00 672 LEU A C 1
ATOM 5032 O O . LEU A 1 672 ? -33.951 3.543 42.856 1.00 95.00 672 LEU A O 1
ATOM 5036 N N . LEU A 1 673 ? -33.189 2.709 40.902 1.00 93.81 673 LEU A N 1
ATOM 5037 C CA . LEU A 1 673 ? -33.330 3.953 40.149 1.00 93.81 673 LEU A CA 1
ATOM 5038 C C . LEU A 1 673 ? -34.815 4.291 39.898 1.00 93.81 673 LEU A C 1
ATOM 5040 O O . LEU A 1 673 ? -35.668 3.405 39.987 1.00 93.81 673 LEU A O 1
ATOM 5044 N N . PRO A 1 674 ? -35.147 5.545 39.532 1.00 93.69 674 PRO A N 1
ATOM 5045 C CA . PRO A 1 674 ? -36.525 5.939 39.254 1.00 93.69 674 PRO A CA 1
ATOM 5046 C C . PRO A 1 674 ? -37.228 5.016 38.258 1.00 93.69 674 PRO A C 1
ATOM 5048 O O . PRO A 1 674 ? -36.708 4.736 37.176 1.00 93.69 674 PRO A O 1
ATOM 5051 N N . ASN A 1 675 ? -38.439 4.585 38.616 1.00 92.00 675 ASN A N 1
ATOM 5052 C CA . ASN A 1 675 ? -39.272 3.621 37.891 1.00 92.00 675 ASN A CA 1
ATOM 5053 C C . ASN A 1 675 ? -38.725 2.182 37.839 1.00 92.00 675 ASN A C 1
ATOM 5055 O O . ASN A 1 675 ? -39.279 1.349 37.118 1.00 92.00 675 ASN A O 1
ATOM 5059 N N . ALA A 1 676 ? -37.667 1.855 38.589 1.00 94.56 676 ALA A N 1
ATOM 5060 C CA . ALA A 1 676 ? -37.238 0.471 38.739 1.00 94.56 676 ALA A CA 1
ATOM 5061 C C . ALA A 1 676 ? -38.310 -0.349 39.474 1.00 94.56 676 ALA A C 1
ATOM 5063 O O . ALA A 1 676 ? -38.977 0.144 40.384 1.00 94.56 676 ALA A O 1
ATOM 5064 N N . THR A 1 677 ? -38.470 -1.611 39.083 1.00 93.75 677 THR A N 1
ATOM 5065 C CA . THR A 1 677 ? -39.340 -2.581 39.748 1.00 93.75 677 THR A CA 1
ATOM 5066 C C . THR A 1 677 ? -38.513 -3.787 40.154 1.00 93.75 677 THR A C 1
ATOM 5068 O O . THR A 1 677 ? -37.996 -4.486 39.291 1.00 93.75 677 THR A O 1
ATOM 5071 N N . LEU A 1 678 ? -38.405 -4.042 41.452 1.00 95.31 678 LEU A N 1
ATOM 5072 C CA . LEU A 1 678 ? -37.754 -5.218 42.012 1.00 95.31 678 LEU A CA 1
ATOM 5073 C C . LEU A 1 678 ? -38.822 -6.218 42.468 1.00 95.31 678 LEU A C 1
ATOM 5075 O O . LEU A 1 678 ? -39.656 -5.898 43.315 1.00 95.31 678 LEU A O 1
ATOM 5079 N N . SER A 1 679 ? -38.789 -7.432 41.926 1.00 94.75 679 SER A N 1
ATOM 5080 C CA . SER A 1 679 ? -39.686 -8.526 42.308 1.00 94.75 679 SER A CA 1
ATOM 5081 C C . SER A 1 679 ? -38.899 -9.675 42.920 1.00 94.75 679 SER A C 1
ATOM 5083 O O . SER A 1 679 ? -38.055 -10.263 42.252 1.00 94.75 679 SER A O 1
ATOM 5085 N N . VAL A 1 680 ? -39.191 -10.017 44.172 1.00 96.25 680 VAL A N 1
ATOM 5086 C CA . VAL A 1 680 ? -38.609 -11.158 44.889 1.00 96.25 680 VAL A CA 1
ATOM 5087 C C . VAL A 1 680 ? -39.660 -12.258 44.961 1.00 96.25 680 VAL A C 1
ATOM 5089 O O . VAL A 1 680 ? -40.629 -12.140 45.715 1.00 96.25 680 VAL A O 1
ATOM 5092 N N . GLN A 1 681 ? -39.494 -13.294 44.138 1.00 95.75 681 GLN A N 1
ATOM 5093 C CA . GLN A 1 681 ? -40.484 -14.362 43.990 1.00 95.75 681 GLN A CA 1
ATOM 5094 C C . GLN A 1 681 ? -40.514 -15.330 45.179 1.00 95.75 681 GLN A C 1
ATOM 5096 O O . GLN A 1 681 ? -39.613 -15.358 46.021 1.00 95.75 681 GLN A O 1
ATOM 5101 N N . ASN A 1 682 ? -41.553 -16.165 45.232 1.00 95.50 682 ASN A N 1
ATOM 5102 C CA . ASN A 1 682 ? -41.654 -17.254 46.204 1.00 95.50 682 ASN A CA 1
ATOM 5103 C C . ASN A 1 682 ? -40.391 -18.145 46.201 1.00 95.50 682 ASN A C 1
ATOM 5105 O O . ASN A 1 682 ? -40.007 -18.695 45.169 1.00 95.50 682 ASN A O 1
ATOM 5109 N N . GLY A 1 683 ? -39.748 -18.296 47.363 1.00 93.31 683 GLY A N 1
ATOM 5110 C CA . GLY A 1 683 ? -38.519 -19.074 47.533 1.00 93.31 683 GLY A CA 1
ATOM 5111 C C . GLY A 1 683 ? -37.235 -18.340 47.131 1.00 93.31 683 GLY A C 1
ATOM 5112 O O . GLY A 1 683 ? -36.167 -18.943 47.193 1.00 93.31 683 GLY A O 1
ATOM 5113 N N . ALA A 1 684 ? -37.318 -17.074 46.716 1.00 96.56 684 ALA A N 1
ATOM 5114 C CA . ALA A 1 684 ? -36.167 -16.226 46.425 1.00 96.56 684 ALA A CA 1
ATOM 5115 C C . ALA A 1 684 ? -35.707 -15.432 47.664 1.00 96.56 684 ALA A C 1
ATOM 5117 O O . ALA A 1 684 ? -36.505 -15.114 48.555 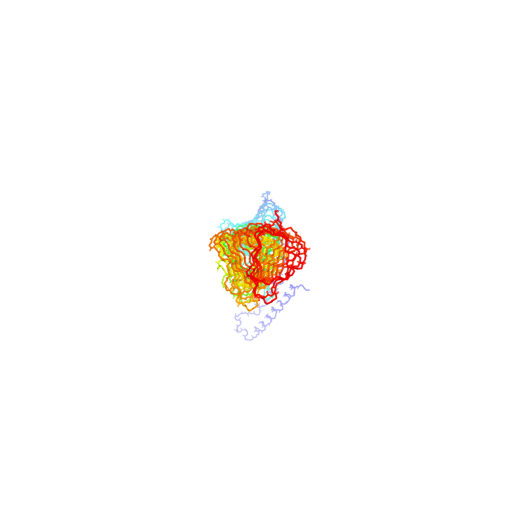1.00 96.56 684 ALA A O 1
ATOM 5118 N N . GLN A 1 685 ? -34.422 -15.073 47.714 1.00 95.94 685 GLN A N 1
ATOM 5119 C CA . GLN A 1 685 ? -33.837 -14.311 48.821 1.00 95.94 685 GLN A CA 1
ATOM 5120 C C . GLN A 1 685 ? -32.957 -13.154 48.344 1.00 95.94 685 GLN A C 1
ATOM 5122 O O . GLN A 1 685 ? -31.934 -13.364 47.700 1.00 95.94 685 GLN A O 1
ATOM 5127 N N . LEU A 1 686 ? -33.294 -11.933 48.755 1.00 95.75 686 LEU A N 1
ATOM 5128 C CA . LEU A 1 686 ? -32.420 -10.771 48.631 1.00 95.75 686 LEU A CA 1
ATOM 5129 C C . LEU A 1 686 ? -31.728 -10.486 49.967 1.00 95.75 686 LEU A C 1
ATOM 5131 O O . LEU A 1 686 ? -32.389 -10.239 50.974 1.00 95.75 686 LEU A O 1
ATOM 5135 N N . LEU A 1 687 ? -30.400 -10.466 49.956 1.00 94.25 687 LEU A N 1
ATOM 5136 C CA . LEU A 1 687 ? -29.545 -10.088 51.074 1.00 94.25 687 LEU A CA 1
ATOM 5137 C C . LEU A 1 687 ? -28.756 -8.822 50.720 1.00 94.25 687 LEU A C 1
ATOM 5139 O O . LEU A 1 687 ? -27.914 -8.846 49.830 1.00 94.25 687 LEU A O 1
ATOM 5143 N N . VAL A 1 688 ? -28.974 -7.725 51.439 1.00 94.81 688 VAL A N 1
ATOM 5144 C CA . VAL A 1 688 ? -28.219 -6.473 51.291 1.00 94.81 688 VAL A CA 1
ATOM 5145 C C . VAL A 1 688 ? -27.386 -6.254 52.553 1.00 94.81 688 VAL A C 1
ATOM 5147 O O . VAL A 1 688 ? -27.905 -5.911 53.611 1.00 94.81 688 VAL A O 1
ATOM 5150 N N . VAL A 1 689 ? -26.077 -6.467 52.452 1.00 92.62 689 VAL A N 1
ATOM 5151 C CA . VAL A 1 689 ? -25.074 -6.248 53.511 1.00 92.62 689 VAL A CA 1
ATOM 5152 C C . VAL A 1 689 ? -24.619 -4.779 53.469 1.00 92.62 689 VAL A C 1
ATOM 5154 O O . VAL A 1 689 ? -23.442 -4.458 53.316 1.00 92.62 689 VAL A O 1
ATOM 5157 N N . GLY A 1 690 ? -25.591 -3.872 53.519 1.00 93.19 690 GLY A N 1
ATOM 5158 C CA . GLY A 1 690 ? -25.432 -2.432 53.346 1.00 93.19 690 GLY A CA 1
ATOM 5159 C C . GLY A 1 690 ? -26.796 -1.747 53.302 1.00 93.19 690 GLY A C 1
ATOM 5160 O O . GLY A 1 690 ? -27.777 -2.305 53.798 1.00 93.19 690 GLY A O 1
ATOM 5161 N N . ASP A 1 691 ? -26.858 -0.559 52.705 1.00 94.94 691 ASP A N 1
ATOM 5162 C CA . ASP A 1 691 ? -28.097 0.215 52.609 1.00 94.94 691 ASP A CA 1
ATOM 5163 C C . ASP A 1 691 ? -28.946 -0.225 51.403 1.00 94.94 691 ASP A C 1
ATOM 5165 O O . ASP A 1 691 ? -28.419 -0.603 50.356 1.00 94.94 691 ASP A O 1
ATOM 5169 N N . ILE A 1 692 ? -30.267 -0.086 51.491 1.00 96.31 692 ILE A N 1
ATOM 5170 C CA . ILE A 1 692 ? -31.149 -0.059 50.319 1.00 96.31 692 ILE A CA 1
ATOM 5171 C C . ILE A 1 692 ? -31.676 1.361 50.117 1.00 96.31 692 ILE A C 1
ATOM 5173 O O . ILE A 1 692 ? -32.145 2.009 51.053 1.00 96.31 692 ILE A O 1
ATOM 5177 N N . ARG A 1 693 ? -31.584 1.863 48.885 1.00 96.19 693 ARG A N 1
ATOM 5178 C CA . ARG A 1 693 ? -32.072 3.183 48.480 1.00 96.19 693 ARG A CA 1
ATOM 5179 C C . ARG A 1 693 ? -33.060 3.027 47.340 1.00 96.19 693 ARG A C 1
ATOM 5181 O O . ARG A 1 693 ? -32.700 2.506 46.290 1.00 96.19 693 ARG A O 1
ATOM 5188 N N . ALA A 1 694 ? -34.285 3.489 47.532 1.00 95.00 694 ALA A N 1
ATOM 5189 C CA . ALA A 1 694 ? -35.337 3.401 46.529 1.00 95.00 694 ALA A CA 1
ATOM 5190 C C . ALA A 1 694 ? -35.950 4.780 46.288 1.00 95.00 694 ALA A C 1
ATOM 5192 O O . ALA A 1 694 ? -36.624 5.315 47.161 1.00 95.00 694 ALA A O 1
ATOM 5193 N N . ASP A 1 695 ? -35.733 5.364 45.111 1.00 92.38 695 ASP A N 1
ATOM 5194 C CA . ASP A 1 695 ? -36.378 6.627 44.735 1.00 92.38 695 ASP A CA 1
ATOM 5195 C C . ASP A 1 695 ? -37.341 6.375 43.583 1.00 92.38 695 ASP A C 1
ATOM 5197 O O . ASP A 1 695 ? -36.929 5.958 42.504 1.00 92.38 695 ASP A O 1
ATOM 5201 N N . SER A 1 696 ? -38.631 6.609 43.816 1.00 94.69 696 SER A N 1
ATOM 5202 C CA . SER A 1 696 ? -39.702 6.413 42.837 1.00 94.69 696 SER A CA 1
ATOM 5203 C C . SER A 1 696 ? -39.688 5.005 42.219 1.00 94.69 696 SER A C 1
ATOM 5205 O O . SER A 1 696 ? -39.973 4.827 41.034 1.00 94.69 696 SER A O 1
ATOM 5207 N N . ALA A 1 697 ? -39.314 4.003 43.019 1.00 95.81 697 ALA A N 1
ATOM 5208 C CA . ALA A 1 697 ? -39.190 2.604 42.624 1.00 95.81 697 ALA A CA 1
ATOM 5209 C C . ALA A 1 697 ? -40.280 1.739 43.276 1.00 95.81 697 ALA A C 1
ATOM 5211 O O . ALA A 1 697 ? -40.882 2.113 44.285 1.00 95.81 697 ALA A O 1
ATOM 5212 N N . SER A 1 698 ? -40.536 0.569 42.695 1.00 95.25 698 SER A N 1
ATOM 5213 C CA . SER A 1 698 ? -41.482 -0.416 43.219 1.00 95.25 698 SER A CA 1
ATOM 5214 C C . SER A 1 698 ? -40.753 -1.672 43.680 1.00 95.25 698 SER A C 1
ATOM 5216 O O . SER A 1 698 ? -39.995 -2.263 42.920 1.00 95.25 698 SER A O 1
ATOM 5218 N N . VAL A 1 699 ? -41.000 -2.109 44.909 1.00 96.75 699 VAL A N 1
ATOM 5219 C CA . VAL A 1 699 ? -40.487 -3.366 45.456 1.00 96.75 699 VAL A CA 1
ATOM 5220 C C . VAL A 1 699 ? -41.664 -4.270 45.780 1.00 96.75 699 VAL A C 1
ATOM 5222 O O . VAL A 1 699 ? -42.603 -3.865 46.463 1.00 96.75 699 VAL A O 1
ATOM 5225 N N . SER A 1 700 ? -41.612 -5.504 45.294 1.00 96.56 700 SER A N 1
ATOM 5226 C CA . SER A 1 700 ? -42.587 -6.544 45.597 1.00 96.56 700 SER A CA 1
ATOM 5227 C C . SER A 1 700 ? -41.885 -7.783 46.139 1.00 96.56 700 SER A C 1
ATOM 5229 O O . SER A 1 700 ? -40.909 -8.256 45.562 1.00 96.56 700 SER A O 1
ATOM 5231 N N . VAL A 1 701 ? -42.371 -8.291 47.267 1.00 97.44 701 VAL A N 1
ATOM 5232 C CA . VAL A 1 701 ? -41.887 -9.512 47.913 1.00 97.44 701 VAL A CA 1
ATOM 5233 C C . VAL A 1 701 ? -43.067 -10.463 48.003 1.00 97.44 701 VAL A C 1
ATOM 5235 O O . VAL A 1 701 ? -43.997 -10.219 48.772 1.00 97.44 701 VAL A O 1
ATOM 5238 N N . GLU A 1 702 ? -43.061 -11.509 47.184 1.00 96.75 702 GLU A N 1
ATOM 5239 C CA . GLU A 1 702 ? -44.141 -12.493 47.132 1.00 96.75 702 GLU A CA 1
ATOM 5240 C C . GLU A 1 702 ? -44.193 -13.351 48.402 1.00 96.75 702 GLU A C 1
ATOM 5242 O O . GLU A 1 702 ? -43.228 -13.443 49.164 1.00 96.75 702 GLU A O 1
ATOM 5247 N N . SER A 1 703 ? -45.323 -14.030 48.618 1.00 94.00 703 SER A N 1
ATOM 5248 C CA . SER A 1 703 ? -45.455 -15.002 49.705 1.00 94.00 703 SER A CA 1
ATOM 5249 C C . SER A 1 703 ? -44.388 -16.097 49.574 1.00 94.00 703 SER A C 1
ATOM 5251 O O . SER A 1 703 ? -44.277 -16.736 48.530 1.00 94.00 703 SER A O 1
ATOM 5253 N N . GLY A 1 704 ? -43.581 -16.281 50.623 1.00 92.38 704 GLY A N 1
ATOM 5254 C CA . GLY A 1 704 ? -42.425 -17.188 50.635 1.00 92.38 704 GLY A CA 1
ATOM 5255 C C . GLY A 1 704 ? -41.109 -16.583 50.123 1.00 92.38 704 GLY A C 1
ATOM 5256 O O . GLY A 1 704 ? -40.071 -17.226 50.253 1.00 92.38 704 GLY A O 1
ATOM 5257 N N . GLY A 1 705 ? -41.118 -15.365 49.570 1.00 97.12 705 GLY A N 1
ATOM 5258 C CA . GLY A 1 705 ? -39.912 -14.586 49.274 1.00 97.12 705 GLY A CA 1
ATOM 5259 C C . GLY A 1 705 ? -39.378 -13.856 50.512 1.00 97.12 705 GLY A C 1
ATOM 5260 O O . GLY A 1 705 ? -40.133 -13.545 51.441 1.00 97.12 705 GLY A O 1
ATOM 5261 N N . SER A 1 706 ? -38.073 -13.565 50.537 1.00 96.94 706 SER A N 1
ATOM 5262 C CA . SER A 1 706 ? -37.442 -12.868 51.666 1.00 96.94 706 SER A CA 1
ATOM 5263 C C . SER A 1 706 ? -36.483 -11.752 51.250 1.00 96.94 706 SER A C 1
ATOM 5265 O O . SER A 1 706 ? -35.694 -11.905 50.321 1.00 96.94 706 SER A O 1
ATOM 5267 N N . VAL A 1 707 ? -36.537 -10.627 51.966 1.00 97.81 707 VAL A N 1
ATOM 5268 C CA . VAL A 1 707 ? -35.599 -9.505 51.837 1.00 97.81 707 VAL A CA 1
ATOM 5269 C C . VAL A 1 707 ? -34.970 -9.229 53.196 1.00 97.81 707 VAL A C 1
ATOM 5271 O O . VAL A 1 707 ? -35.675 -9.031 54.183 1.00 97.81 707 VAL A O 1
ATOM 5274 N N . TYR A 1 708 ? -33.646 -9.188 53.260 1.00 97.12 708 TYR A N 1
ATOM 5275 C CA . TYR A 1 708 ? -32.907 -8.856 54.471 1.00 97.12 708 TYR A CA 1
ATOM 5276 C C . TYR A 1 708 ? -31.884 -7.761 54.180 1.00 97.12 708 TYR A C 1
ATOM 5278 O O . TYR A 1 708 ? -31.019 -7.927 53.325 1.00 97.12 708 TYR A O 1
ATOM 5286 N N . VAL A 1 709 ? -31.995 -6.644 54.892 1.00 97.19 709 VAL A N 1
ATOM 5287 C CA . VAL A 1 709 ? -31.136 -5.464 54.768 1.00 97.19 709 VAL A CA 1
ATOM 5288 C C . VAL A 1 709 ? -30.417 -5.262 56.096 1.00 97.19 709 VAL A C 1
ATOM 5290 O O . VAL A 1 709 ? -31.060 -5.138 57.137 1.00 97.19 709 VAL A O 1
ATOM 5293 N N . GLN A 1 710 ? -29.088 -5.265 56.080 1.00 95.25 710 GLN A N 1
ATOM 5294 C CA . GLN A 1 710 ? -28.292 -5.066 57.290 1.00 95.25 710 GLN A CA 1
ATOM 5295 C C . GLN A 1 710 ? -28.105 -3.590 57.646 1.00 95.25 710 GLN A C 1
ATOM 5297 O O . GLN A 1 710 ? -27.991 -3.288 58.825 1.00 95.25 710 GLN A O 1
ATOM 5302 N N . GLY A 1 711 ? -28.064 -2.705 56.647 1.00 94.44 711 GLY A N 1
ATOM 5303 C CA . GLY A 1 711 ? -27.926 -1.260 56.826 1.00 94.44 711 GLY A CA 1
ATOM 5304 C C . GLY A 1 711 ? -29.257 -0.514 56.749 1.00 94.44 711 GLY A C 1
ATOM 5305 O O . GLY A 1 711 ? -30.330 -1.075 57.005 1.00 94.44 711 GLY A O 1
ATOM 5306 N N . HIS A 1 712 ? -29.187 0.762 56.374 1.00 94.50 712 HIS A N 1
ATOM 5307 C CA . HIS A 1 712 ? -30.339 1.654 56.309 1.00 94.50 712 HIS A CA 1
ATOM 5308 C C . HIS A 1 712 ? -31.253 1.322 55.131 1.00 94.50 712 HIS A C 1
ATOM 5310 O O . HIS A 1 712 ? -30.800 1.070 54.015 1.00 94.50 712 HIS A O 1
ATOM 5316 N N . SER A 1 713 ? -32.560 1.431 55.343 1.00 95.62 713 SER A N 1
ATOM 5317 C CA . SER A 1 713 ? -33.545 1.451 54.267 1.00 95.62 713 SER A CA 1
ATOM 5318 C C . SER A 1 713 ? -34.066 2.865 54.080 1.00 95.62 713 SER A C 1
ATOM 5320 O O . SER A 1 713 ? -34.821 3.368 54.909 1.00 95.62 713 SER A O 1
ATOM 5322 N N . VAL A 1 714 ? -33.688 3.501 52.973 1.00 96.31 714 VAL A N 1
ATOM 5323 C CA . VAL A 1 714 ? -34.136 4.850 52.615 1.00 96.31 714 VAL A CA 1
ATOM 5324 C C . VAL A 1 714 ? -35.005 4.766 51.371 1.00 96.31 714 VAL A C 1
ATOM 5326 O O . VAL A 1 714 ? -34.540 4.354 50.308 1.00 96.31 714 VAL A O 1
ATOM 5329 N N . SER A 1 715 ? -36.265 5.171 51.484 1.00 95.00 715 SER A N 1
ATOM 5330 C CA . SER A 1 715 ? -37.197 5.169 50.359 1.00 95.00 715 SER A CA 1
ATOM 5331 C C . SER A 1 715 ? -37.899 6.508 50.199 1.00 95.00 715 SER A C 1
ATOM 5333 O O . SER A 1 715 ? -38.158 7.224 51.169 1.00 95.00 715 SER A O 1
ATOM 5335 N N . LYS A 1 716 ? -38.178 6.858 48.944 1.00 95.44 716 LYS A N 1
ATOM 5336 C CA . LYS A 1 716 ? -38.863 8.085 48.574 1.00 95.44 716 LYS A CA 1
ATOM 5337 C C . LYS A 1 716 ? -39.838 7.847 47.429 1.00 95.44 716 LYS A C 1
ATOM 5339 O O . LYS A 1 716 ? -39.428 7.466 46.341 1.00 95.44 716 LYS A O 1
ATOM 5344 N N . SER A 1 717 ? -41.109 8.192 47.630 1.00 94.75 717 SER A N 1
ATOM 5345 C CA . SER A 1 717 ? -42.157 8.193 46.592 1.00 94.75 717 SER A CA 1
ATOM 5346 C C . SER A 1 717 ? -42.311 6.859 45.843 1.00 94.75 717 SER A C 1
ATOM 5348 O O . SER A 1 717 ? -42.734 6.837 44.689 1.00 94.75 717 SER A O 1
ATOM 5350 N N . GLY A 1 718 ? -41.947 5.748 46.484 1.00 95.06 718 GLY A N 1
ATOM 5351 C CA . GLY A 1 718 ? -42.005 4.401 45.934 1.00 95.06 718 GLY A CA 1
ATOM 5352 C C . GLY A 1 718 ? -43.227 3.603 46.388 1.00 95.06 718 GLY A C 1
ATOM 5353 O O . GLY A 1 718 ? -44.058 4.061 47.174 1.00 95.06 718 GLY A O 1
ATOM 5354 N N . THR A 1 719 ? -43.329 2.369 45.896 1.00 96.19 719 THR A N 1
ATOM 5355 C CA . THR A 1 719 ? -44.340 1.391 46.329 1.00 96.19 719 THR A CA 1
ATOM 5356 C C . THR A 1 719 ? -43.655 0.146 46.873 1.00 96.19 719 THR A C 1
ATOM 5358 O O . THR A 1 719 ? -42.835 -0.454 46.192 1.00 96.19 719 THR A O 1
ATOM 5361 N N . TRP A 1 720 ? -44.025 -0.279 48.075 1.00 97.12 720 TRP A N 1
ATOM 5362 C CA . TRP A 1 720 ? -43.508 -1.474 48.731 1.00 97.12 720 TRP A CA 1
ATOM 5363 C C . TRP A 1 720 ? -44.658 -2.428 49.025 1.00 97.12 720 TRP A C 1
ATOM 5365 O O . TRP A 1 720 ? -45.506 -2.155 49.875 1.00 97.12 720 TRP A O 1
ATOM 5375 N N . ARG A 1 721 ? -44.701 -3.558 48.322 1.00 97.06 721 ARG A N 1
ATOM 5376 C CA . ARG A 1 721 ? -45.657 -4.643 48.553 1.00 97.06 721 ARG A CA 1
ATOM 5377 C C . ARG A 1 721 ? -44.925 -5.831 49.165 1.00 97.06 721 ARG A C 1
ATOM 5379 O O . ARG A 1 721 ? -44.133 -6.470 48.485 1.00 97.06 721 ARG A O 1
ATOM 5386 N N . VAL A 1 722 ? -45.202 -6.149 50.424 1.00 97.25 722 VAL A N 1
ATOM 5387 C CA . VAL A 1 722 ? -44.504 -7.222 51.147 1.00 97.25 722 VAL A CA 1
ATOM 5388 C C . VAL A 1 722 ? -45.513 -8.273 51.593 1.00 97.25 722 VAL A C 1
ATOM 5390 O O . VAL A 1 722 ? -46.108 -8.130 52.654 1.00 97.25 722 VAL A O 1
ATOM 5393 N N . ASP A 1 723 ? -45.722 -9.313 50.784 1.00 97.06 723 ASP A N 1
ATOM 5394 C CA . ASP A 1 723 ? -46.538 -10.495 51.114 1.00 97.06 723 ASP A CA 1
ATOM 5395 C C . ASP A 1 723 ? -45.691 -11.629 51.743 1.00 97.06 723 ASP A C 1
ATOM 5397 O O . ASP A 1 723 ? -46.235 -12.544 52.362 1.00 97.06 723 ASP A O 1
ATOM 5401 N N . GLY A 1 724 ? -44.364 -11.579 51.572 1.00 95.94 724 GLY A N 1
ATOM 5402 C CA . GLY A 1 724 ? -43.380 -12.463 52.210 1.00 95.94 724 GLY A CA 1
ATOM 5403 C C . GLY A 1 724 ? -42.797 -11.885 53.504 1.00 95.94 724 GLY A C 1
ATOM 5404 O O . GLY A 1 724 ? -43.519 -11.325 54.326 1.00 95.94 724 GLY A O 1
ATOM 5405 N N . SER A 1 725 ? -41.481 -12.008 53.692 1.00 96.25 725 SER A N 1
ATOM 5406 C CA . SER A 1 725 ? -40.784 -11.442 54.858 1.00 96.25 725 SER A CA 1
ATOM 5407 C C . SER A 1 725 ? -39.762 -10.381 54.457 1.00 96.25 725 SER A C 1
ATOM 5409 O O . SER A 1 725 ? -38.921 -10.634 53.594 1.00 96.25 725 SER A O 1
ATOM 5411 N N . MET A 1 726 ? -39.761 -9.236 55.131 1.00 97.44 726 MET A N 1
ATOM 5412 C CA . MET A 1 726 ? -38.720 -8.221 55.021 1.00 97.44 726 MET A CA 1
ATOM 5413 C C . MET A 1 726 ? -38.137 -7.898 56.396 1.00 97.44 726 MET A C 1
ATOM 5415 O O . MET A 1 726 ? -38.872 -7.683 57.357 1.00 97.44 726 MET A O 1
ATOM 5419 N N . ARG A 1 727 ? -36.812 -7.834 56.503 1.00 96.50 727 ARG A N 1
ATOM 5420 C CA . ARG A 1 727 ? -36.119 -7.453 57.735 1.00 96.50 727 ARG A CA 1
ATOM 5421 C C . ARG A 1 727 ? -35.059 -6.393 57.462 1.00 96.50 727 ARG A C 1
ATOM 5423 O O . ARG A 1 727 ? -34.291 -6.532 56.518 1.00 96.50 727 ARG A O 1
ATOM 5430 N N . MET A 1 728 ? -35.001 -5.387 58.324 1.00 96.75 728 MET A N 1
ATOM 5431 C CA . MET A 1 728 ? -34.013 -4.313 58.326 1.00 96.75 728 MET A CA 1
ATOM 5432 C C . MET A 1 728 ? -33.339 -4.274 59.700 1.00 96.75 728 MET A C 1
ATOM 5434 O O . MET A 1 728 ? -34.033 -4.220 60.719 1.00 96.75 728 MET A O 1
ATOM 5438 N N . ASP A 1 729 ? -32.010 -4.346 59.741 1.00 96.06 729 ASP A N 1
ATOM 5439 C CA . ASP A 1 729 ? -31.264 -4.324 61.005 1.00 96.06 729 ASP A CA 1
ATOM 5440 C C . ASP A 1 729 ? -30.898 -2.916 61.490 1.00 96.06 729 ASP A C 1
ATOM 5442 O O . ASP A 1 729 ? -30.609 -2.783 62.676 1.00 96.06 729 ASP A O 1
ATOM 5446 N N . GLU A 1 730 ? -30.952 -1.898 60.628 1.00 95.31 730 GLU A N 1
ATOM 5447 C CA . GLU A 1 730 ? -30.811 -0.484 61.002 1.00 95.31 730 GLU A CA 1
ATOM 5448 C C . GLU A 1 730 ? -32.126 0.284 60.747 1.00 95.31 730 GLU A C 1
ATOM 5450 O O . GLU A 1 730 ? -33.218 -0.272 60.897 1.00 95.31 730 GLU A O 1
ATOM 5455 N N . TYR A 1 731 ? -32.036 1.578 60.427 1.00 93.94 731 TYR A N 1
ATOM 5456 C CA . TYR A 1 731 ? -33.182 2.477 60.352 1.00 93.94 731 TYR A CA 1
ATOM 5457 C C . TYR A 1 731 ? -33.984 2.315 59.061 1.00 93.94 731 TYR A C 1
ATOM 5459 O O . TYR A 1 731 ? -33.429 2.099 57.980 1.00 93.94 731 TYR A O 1
ATOM 5467 N N . LEU A 1 732 ? -35.290 2.549 59.169 1.00 96.56 732 LEU A N 1
ATOM 5468 C CA . LEU A 1 732 ? -36.179 2.774 58.032 1.00 96.56 732 LEU A CA 1
ATOM 5469 C C . LEU A 1 732 ? -36.533 4.265 57.948 1.00 96.56 732 LEU A C 1
ATOM 5471 O O . LEU A 1 732 ? -37.230 4.762 58.828 1.00 96.56 732 LEU A O 1
ATOM 5475 N N . ASP A 1 733 ? -36.108 4.968 56.895 1.00 96.69 733 ASP A N 1
ATOM 5476 C CA . ASP A 1 733 ? -36.574 6.326 56.567 1.00 96.69 733 ASP A CA 1
ATOM 5477 C C . ASP A 1 733 ? -37.399 6.284 55.276 1.00 96.69 733 ASP A C 1
ATOM 5479 O O . ASP A 1 733 ? -36.875 6.110 54.175 1.00 96.69 733 ASP A O 1
ATOM 5483 N N . SER A 1 734 ? -38.714 6.403 55.429 1.00 96.12 734 SER A N 1
ATOM 5484 C CA . SER A 1 734 ? -39.678 6.358 54.335 1.00 96.12 734 SER A CA 1
ATOM 5485 C C . SER A 1 734 ? -40.316 7.729 54.133 1.00 96.12 734 SER A C 1
ATOM 5487 O O . SER A 1 734 ? -40.858 8.319 55.075 1.00 96.12 734 SER A O 1
ATOM 5489 N N . PHE A 1 735 ? -40.290 8.219 52.892 1.00 96.69 735 PHE A N 1
ATOM 5490 C CA . PHE A 1 735 ? -40.824 9.523 52.514 1.00 96.69 735 PHE A CA 1
ATOM 5491 C C . PHE A 1 735 ? -41.831 9.413 51.366 1.00 96.69 735 PHE A C 1
ATOM 5493 O O . PHE A 1 735 ? -41.461 9.176 50.218 1.00 96.69 735 PHE A O 1
ATOM 5500 N N . SER A 1 736 ? -43.110 9.664 51.638 1.00 96.50 736 SER A N 1
ATOM 5501 C CA . SER A 1 736 ? -44.200 9.602 50.653 1.00 96.50 736 SER A CA 1
ATOM 5502 C C . SER A 1 736 ? -44.327 8.248 49.944 1.00 96.50 736 SER A C 1
ATOM 5504 O O . SER A 1 736 ? -44.826 8.186 48.822 1.00 96.50 736 SER A O 1
ATOM 5506 N N . ASP A 1 737 ? -43.873 7.162 50.572 1.00 96.50 737 ASP A N 1
ATOM 5507 C CA . ASP A 1 737 ? -43.996 5.818 50.004 1.00 96.50 737 ASP A CA 1
ATOM 5508 C C . ASP A 1 737 ? -45.375 5.213 50.282 1.00 96.50 737 ASP A C 1
ATOM 5510 O O . ASP A 1 737 ? -46.067 5.592 51.231 1.00 96.50 737 ASP A O 1
ATOM 5514 N N . VAL A 1 738 ? -45.751 4.209 49.492 1.00 97.25 738 VAL A N 1
ATOM 5515 C CA . VAL A 1 738 ? -46.925 3.365 49.735 1.00 97.25 738 VAL A CA 1
ATOM 5516 C C . VAL A 1 738 ? -46.473 1.980 50.187 1.00 97.25 738 VAL A C 1
ATOM 5518 O O . VAL A 1 738 ? -45.998 1.187 49.381 1.00 97.25 738 VAL A O 1
ATOM 5521 N N . TRP A 1 739 ? -46.666 1.671 51.466 1.00 97.06 739 TRP A N 1
ATOM 5522 C CA . TRP A 1 739 ? -46.411 0.366 52.070 1.00 97.06 739 TRP A CA 1
ATOM 5523 C C . TRP A 1 739 ? -47.703 -0.452 52.164 1.00 97.06 739 TRP A C 1
ATOM 5525 O O . TRP A 1 739 ? -48.646 -0.074 52.863 1.00 97.06 739 TRP A O 1
ATOM 5535 N N . ASN A 1 740 ? -47.727 -1.598 51.486 1.00 96.38 740 ASN A N 1
ATOM 5536 C CA . ASN A 1 740 ? -48.768 -2.615 51.581 1.00 96.38 740 ASN A CA 1
ATOM 5537 C C . ASN A 1 740 ? -48.166 -3.908 52.147 1.00 96.38 740 ASN A C 1
ATOM 5539 O O . ASN A 1 740 ? -47.509 -4.670 51.435 1.00 96.38 740 ASN A O 1
ATOM 5543 N N . ILE A 1 741 ? -48.366 -4.119 53.443 1.00 96.44 741 ILE A N 1
ATOM 5544 C CA . ILE A 1 741 ? -47.757 -5.192 54.224 1.00 96.44 741 ILE A CA 1
ATOM 5545 C C . ILE A 1 741 ? -48.774 -6.330 54.351 1.00 96.44 741 ILE A C 1
ATOM 5547 O O . ILE A 1 741 ? -49.720 -6.239 55.130 1.00 96.44 741 ILE A O 1
ATOM 5551 N N . GLY A 1 742 ? -48.611 -7.386 53.556 1.00 94.12 742 GLY A N 1
ATOM 5552 C CA . GLY A 1 742 ? -49.397 -8.622 53.620 1.00 94.12 742 GLY A CA 1
ATOM 5553 C C . GLY A 1 742 ? -48.756 -9.725 54.473 1.00 94.12 742 GLY A C 1
ATOM 5554 O O . GLY A 1 742 ? -49.484 -10.525 55.053 1.00 94.12 742 GLY A O 1
ATOM 5555 N N . GLY A 1 743 ? -47.424 -9.740 54.576 1.00 95.25 743 GLY A N 1
ATOM 5556 C CA . GLY A 1 743 ? -46.625 -10.664 55.386 1.00 95.25 743 GLY A CA 1
ATOM 5557 C C . GLY A 1 743 ? -45.968 -9.972 56.585 1.00 95.25 743 GLY A C 1
ATOM 5558 O O . GLY A 1 743 ? -46.631 -9.214 57.289 1.00 95.25 743 GLY A O 1
ATOM 5559 N N . ASP A 1 744 ? -44.677 -10.206 56.822 1.00 95.50 744 ASP A N 1
ATOM 5560 C CA . ASP A 1 744 ? -43.949 -9.676 57.987 1.00 95.50 744 ASP A CA 1
ATOM 5561 C C . ASP A 1 744 ? -42.870 -8.666 57.579 1.00 95.50 744 ASP A C 1
ATOM 5563 O O . ASP A 1 744 ? -41.962 -8.991 56.817 1.00 95.50 744 ASP A O 1
ATOM 5567 N N . VAL A 1 745 ? -42.912 -7.456 58.140 1.00 97.50 745 VAL A N 1
ATOM 5568 C CA . VAL A 1 745 ? -41.837 -6.455 58.038 1.00 97.50 745 VAL A CA 1
ATOM 5569 C C . VAL A 1 745 ? -41.264 -6.213 59.429 1.00 97.50 745 VAL A C 1
ATOM 5571 O O . VAL A 1 745 ? -42.003 -5.842 60.332 1.00 97.50 745 VAL A O 1
ATOM 5574 N N . THR A 1 746 ? -39.961 -6.406 59.624 1.00 96.81 746 THR A N 1
ATOM 5575 C CA . THR A 1 746 ? -39.274 -6.151 60.901 1.00 96.81 746 THR A CA 1
ATOM 5576 C C . THR A 1 746 ? -38.203 -5.080 60.743 1.00 96.81 746 THR A C 1
ATOM 5578 O O . THR A 1 746 ? -37.315 -5.234 59.910 1.00 96.81 746 THR A O 1
ATOM 5581 N N . VAL A 1 747 ? -38.244 -4.045 61.580 1.00 97.19 747 VAL A N 1
ATOM 5582 C CA . VAL A 1 747 ? -37.221 -2.995 61.677 1.00 97.19 747 VAL A CA 1
ATOM 5583 C C . VAL A 1 747 ? -36.619 -3.032 63.076 1.00 97.19 747 VAL A C 1
ATOM 5585 O O . VAL A 1 747 ? -37.347 -2.958 64.069 1.00 97.19 747 VAL A O 1
ATOM 5588 N N . LYS A 1 748 ? -35.302 -3.215 63.163 1.00 95.44 748 LYS A N 1
ATOM 5589 C CA . LYS A 1 748 ? -34.608 -3.434 64.436 1.00 95.44 748 LYS A CA 1
ATOM 5590 C C . LYS A 1 748 ? -34.197 -2.135 65.143 1.00 95.44 748 LYS A C 1
ATOM 5592 O O . LYS A 1 748 ? -34.242 -2.094 66.367 1.00 95.44 748 LYS A O 1
ATOM 5597 N N . GLU A 1 749 ? -33.820 -1.097 64.408 1.00 95.19 749 GLU A N 1
ATOM 5598 C CA . GLU A 1 749 ? -33.580 0.239 64.979 1.00 95.19 749 GLU A CA 1
ATOM 5599 C C . GLU A 1 749 ? -34.822 1.123 64.744 1.00 95.19 749 GLU A C 1
ATOM 5601 O O . GLU A 1 749 ? -35.950 0.610 64.716 1.00 95.19 749 GLU A O 1
ATOM 5606 N N . ASP A 1 750 ? -34.655 2.441 64.608 1.00 95.88 750 ASP A N 1
ATOM 5607 C CA . ASP A 1 750 ? -35.797 3.354 64.537 1.00 95.88 750 ASP A CA 1
ATOM 5608 C C . ASP A 1 750 ? -36.470 3.364 63.160 1.00 95.88 750 ASP A C 1
ATOM 5610 O O . ASP A 1 750 ? -35.865 3.189 62.098 1.00 95.88 750 ASP A O 1
ATOM 5614 N N . THR A 1 751 ? -37.771 3.627 63.185 1.00 96.62 751 THR A N 1
ATOM 5615 C CA . THR A 1 751 ? -38.621 3.787 62.013 1.00 96.62 751 THR A CA 1
ATOM 5616 C C . THR A 1 751 ? -39.114 5.223 61.919 1.00 96.62 751 THR A C 1
ATOM 5618 O O . THR A 1 751 ? -39.781 5.742 62.815 1.00 96.62 751 THR A O 1
ATOM 5621 N N . LYS A 1 752 ? -38.853 5.859 60.781 1.00 96.50 752 LYS A N 1
ATOM 5622 C CA . LYS A 1 752 ? -39.328 7.193 60.443 1.00 96.50 752 LYS A CA 1
ATOM 5623 C C . LYS A 1 752 ? -40.210 7.133 59.203 1.00 96.50 752 LYS A C 1
ATOM 5625 O O . LYS A 1 752 ? -39.791 6.710 58.130 1.00 96.50 752 LYS A O 1
ATOM 5630 N N . MET A 1 753 ? -41.447 7.589 59.360 1.00 95.44 753 MET A N 1
ATOM 5631 C CA . MET A 1 753 ? -42.459 7.616 58.305 1.00 95.44 753 MET A CA 1
ATOM 5632 C C . MET A 1 753 ? -42.901 9.060 58.075 1.00 95.44 753 MET A C 1
ATOM 5634 O O . MET A 1 753 ? -43.511 9.691 58.942 1.00 95.44 753 MET A O 1
ATOM 5638 N N . THR A 1 754 ? -42.592 9.605 56.903 1.00 96.50 754 THR A N 1
ATOM 5639 C CA . THR A 1 754 ? -42.909 10.989 56.538 1.00 96.50 754 THR A CA 1
ATOM 5640 C C . THR A 1 754 ? -43.812 11.015 55.323 1.00 96.50 754 THR A C 1
ATOM 5642 O O . THR A 1 754 ? -43.396 10.649 54.236 1.00 96.50 754 THR A O 1
ATOM 5645 N N . SER A 1 755 ? -45.058 11.448 55.490 1.00 96.25 755 SER A N 1
ATOM 5646 C CA . SER A 1 755 ? -46.075 11.498 54.427 1.00 96.25 755 SER A CA 1
ATOM 5647 C C . SER A 1 755 ? -46.374 10.151 53.746 1.00 96.25 755 SER A C 1
ATOM 5649 O O . SER A 1 755 ? -47.104 10.119 52.758 1.00 96.25 755 SER A O 1
ATOM 5651 N N . SER A 1 756 ? -45.865 9.036 54.275 1.00 96.31 756 SER A N 1
ATOM 5652 C CA . SER A 1 756 ? -46.070 7.698 53.720 1.00 96.31 756 SER A CA 1
ATOM 5653 C C . SER A 1 756 ? -47.463 7.148 54.042 1.00 96.31 756 SER A C 1
ATOM 5655 O O . SER A 1 756 ? -48.092 7.504 55.045 1.00 96.31 756 SER A O 1
ATOM 5657 N N . THR A 1 757 ? -47.951 6.257 53.183 1.00 96.56 757 THR A N 1
ATOM 5658 C CA . THR A 1 757 ? -49.156 5.461 53.419 1.00 96.56 757 THR A CA 1
ATOM 5659 C C . THR A 1 757 ? -48.752 4.065 53.870 1.00 96.56 757 THR A C 1
ATOM 5661 O O . THR A 1 757 ? -47.993 3.408 53.172 1.00 96.56 757 THR A O 1
ATOM 5664 N N . VAL A 1 758 ? -49.266 3.597 55.006 1.00 96.31 758 VAL A N 1
ATOM 5665 C CA . VAL A 1 758 ? -48.979 2.260 55.549 1.00 96.31 758 VAL A CA 1
ATOM 5666 C C . VAL A 1 758 ? -50.290 1.505 55.736 1.00 96.31 758 VAL A C 1
ATOM 5668 O O . VAL A 1 758 ? -51.203 1.997 56.398 1.00 96.31 758 VAL A O 1
ATOM 5671 N N . GLY A 1 759 ? -50.406 0.314 55.158 1.00 94.44 759 GLY A N 1
ATOM 5672 C CA . GLY A 1 759 ? -51.582 -0.546 55.286 1.00 94.44 759 GLY A CA 1
ATOM 5673 C C . GLY A 1 759 ? -51.267 -2.011 54.998 1.00 94.44 759 GLY A C 1
ATOM 5674 O O . GLY A 1 759 ? -50.105 -2.383 54.861 1.00 94.44 759 GLY A O 1
ATOM 5675 N N . GLY A 1 760 ? -52.316 -2.825 54.895 1.00 93.00 760 GLY A N 1
ATOM 5676 C CA . GLY A 1 760 ? -52.220 -4.267 54.661 1.00 93.00 760 GLY A CA 1
ATOM 5677 C C . GLY A 1 760 ? -52.567 -5.099 55.900 1.00 93.00 760 GLY A C 1
ATOM 5678 O O . GLY A 1 760 ? -52.734 -4.566 56.997 1.00 93.00 760 GLY A O 1
ATOM 5679 N N . ASN A 1 761 ? -52.739 -6.408 55.699 1.00 92.31 761 ASN A N 1
ATOM 5680 C CA . ASN A 1 761 ? -53.227 -7.344 56.723 1.00 92.31 761 ASN A CA 1
ATOM 5681 C C . ASN A 1 761 ? -52.107 -8.103 57.456 1.00 92.31 761 ASN A C 1
ATOM 5683 O O . ASN A 1 761 ? -52.399 -8.878 58.366 1.00 92.31 761 ASN A O 1
ATOM 5687 N N . GLY A 1 762 ? -50.856 -7.904 57.048 1.00 94.62 762 GLY A N 1
ATOM 5688 C CA . GLY A 1 762 ? -49.664 -8.460 57.674 1.00 94.62 762 GLY A CA 1
ATOM 5689 C C . GLY A 1 762 ? -49.259 -7.702 58.937 1.00 94.62 762 GLY A C 1
ATOM 5690 O O . GLY A 1 762 ? -50.083 -7.026 59.559 1.00 94.62 762 GLY A O 1
ATOM 5691 N N . VAL A 1 763 ? -47.989 -7.816 59.322 1.00 95.94 763 VAL A N 1
ATOM 5692 C CA . VAL A 1 763 ? -47.443 -7.267 60.568 1.00 95.94 763 VAL A CA 1
ATOM 5693 C C . VAL A 1 763 ? -46.221 -6.389 60.302 1.00 95.94 763 VAL A C 1
ATOM 5695 O O . VAL A 1 763 ? -45.261 -6.809 59.663 1.00 95.94 763 VAL A O 1
ATOM 5698 N N . LEU A 1 764 ? -46.233 -5.177 60.864 1.00 97.00 764 LEU A N 1
ATOM 5699 C CA . LEU A 1 764 ? -45.062 -4.309 60.984 1.00 97.00 764 LEU A CA 1
ATOM 5700 C C . LEU A 1 764 ? -44.507 -4.375 62.413 1.00 97.00 764 LEU A C 1
ATOM 5702 O O . LEU A 1 764 ? -45.123 -3.877 63.356 1.00 97.00 764 LEU A O 1
ATOM 5706 N N . ARG A 1 765 ? -43.335 -4.982 62.581 1.00 97.12 765 ARG A N 1
ATOM 5707 C CA . ARG A 1 765 ? -42.635 -5.155 63.854 1.00 97.12 765 ARG A CA 1
ATOM 5708 C C . ARG A 1 765 ? -41.498 -4.143 63.980 1.00 97.12 765 ARG A C 1
ATOM 5710 O O . ARG A 1 765 ? -40.623 -4.089 63.124 1.00 97.12 765 ARG A O 1
ATOM 5717 N N . MET A 1 766 ? -41.495 -3.368 65.056 1.00 96.75 766 MET A N 1
ATOM 5718 C CA . MET A 1 766 ? -40.533 -2.292 65.309 1.00 96.75 766 MET A CA 1
ATOM 5719 C C . MET A 1 766 ? -39.835 -2.526 66.648 1.00 96.75 766 MET A C 1
ATOM 5721 O O . MET A 1 766 ? -40.507 -2.736 67.666 1.00 96.75 766 MET A O 1
ATOM 5725 N N . MET A 1 767 ? -38.501 -2.489 66.653 1.00 95.56 767 MET A N 1
ATOM 5726 C CA . MET A 1 767 ? -37.696 -2.686 67.865 1.00 95.56 767 MET A CA 1
ATOM 5727 C C . MET A 1 767 ? -37.005 -1.416 68.388 1.00 95.56 767 MET A C 1
ATOM 5729 O O . MET A 1 767 ? -36.648 -1.382 69.570 1.00 95.56 767 MET A O 1
ATOM 5733 N N . GLY A 1 768 ? -36.893 -0.370 67.564 1.00 94.94 768 GLY A N 1
ATOM 5734 C CA . GLY A 1 768 ? -36.528 0.990 67.972 1.00 94.94 768 GLY A CA 1
ATOM 5735 C C . GLY A 1 768 ? -37.733 1.929 68.069 1.00 94.94 768 GLY A C 1
ATOM 5736 O O . GLY A 1 768 ? -38.880 1.483 68.201 1.00 94.94 768 GLY A O 1
ATOM 5737 N N . ASP A 1 769 ? -37.469 3.229 68.013 1.00 96.31 769 ASP A N 1
ATOM 5738 C CA . ASP A 1 769 ? -38.477 4.285 68.087 1.00 96.31 769 ASP A CA 1
ATOM 5739 C C . ASP A 1 769 ? -39.311 4.378 66.802 1.00 96.31 769 ASP A C 1
ATOM 5741 O O . ASP A 1 769 ? -38.885 3.998 65.712 1.00 96.31 769 ASP A O 1
ATOM 5745 N N . LEU A 1 770 ? -40.519 4.930 66.917 1.00 96.50 770 LEU A N 1
ATOM 5746 C CA . LEU A 1 770 ? -41.365 5.297 65.786 1.00 96.50 770 LEU A CA 1
ATOM 5747 C C . LEU A 1 770 ? -41.577 6.812 65.766 1.00 96.50 770 LEU A C 1
ATOM 5749 O O . LEU A 1 770 ? -42.136 7.392 66.698 1.00 96.50 770 LEU A O 1
ATOM 5753 N N . MET A 1 771 ? -41.213 7.448 64.656 1.00 96.69 771 MET A N 1
ATOM 5754 C CA . MET A 1 771 ? -41.509 8.852 64.384 1.00 96.69 771 MET A CA 1
ATOM 5755 C C . MET A 1 771 ? -42.371 8.985 63.130 1.00 96.69 771 MET A C 1
ATOM 5757 O O . MET A 1 771 ? -41.971 8.580 62.038 1.00 96.69 771 MET A O 1
ATOM 5761 N N . VAL A 1 772 ? -43.539 9.614 63.260 1.00 95.31 772 VAL A N 1
ATOM 5762 C CA . VAL A 1 772 ? -44.451 9.852 62.131 1.00 95.31 772 VAL A CA 1
ATOM 5763 C C . VAL A 1 772 ? -44.649 11.347 61.931 1.00 95.31 772 VAL A C 1
ATOM 5765 O O . VAL A 1 772 ? -45.329 11.987 62.714 1.00 95.31 772 VAL A O 1
ATOM 5768 N N . SER A 1 773 ? -44.095 11.962 60.892 1.00 88.69 773 SER A N 1
ATOM 5769 C CA . SER A 1 773 ? -44.220 13.425 60.720 1.00 88.69 773 SER A CA 1
ATOM 5770 C C . SER A 1 773 ? -45.514 13.838 59.993 1.00 88.69 773 SER A C 1
ATOM 5772 O O . SER A 1 773 ? -46.009 14.943 60.194 1.00 88.69 773 SER A O 1
ATOM 5774 N N . SER A 1 774 ? -46.096 12.937 59.194 1.00 85.38 774 SER A N 1
ATOM 5775 C CA . SER A 1 774 ? -47.420 13.000 58.540 1.00 85.38 774 SER A CA 1
ATOM 5776 C C . SER A 1 774 ? -47.656 11.674 57.794 1.00 85.38 774 SER A C 1
ATOM 5778 O O . SER A 1 774 ? -46.710 10.904 57.643 1.00 85.38 774 SER A O 1
ATOM 5780 N N . GLY A 1 775 ? -48.867 11.372 57.315 1.00 87.19 775 GLY A N 1
ATOM 5781 C CA . GLY A 1 775 ? -49.115 10.169 56.502 1.00 87.19 775 GLY A CA 1
ATOM 5782 C C . GLY A 1 775 ? -50.457 9.497 56.773 1.00 87.19 775 GLY A C 1
ATOM 5783 O O . GLY A 1 775 ? -51.196 9.902 57.671 1.00 87.19 775 GLY A O 1
ATOM 5784 N N . THR A 1 776 ? -50.767 8.461 55.994 1.00 93.94 776 THR A N 1
ATOM 5785 C CA . THR A 1 776 ? -52.037 7.726 56.089 1.00 93.94 776 THR A CA 1
ATOM 5786 C C . THR A 1 776 ? -51.790 6.315 56.603 1.00 93.94 776 THR A C 1
ATOM 5788 O O . THR A 1 776 ? -51.171 5.502 55.928 1.00 93.94 776 THR A O 1
ATOM 5791 N N . TRP A 1 777 ? -52.304 5.997 57.787 1.00 95.62 777 TRP A N 1
ATOM 5792 C CA . TRP A 1 777 ? -52.218 4.653 58.357 1.00 95.62 777 TRP A CA 1
ATOM 5793 C C . TRP A 1 777 ? -53.566 3.944 58.204 1.00 95.62 777 TRP A C 1
ATOM 5795 O O . TRP A 1 777 ? -54.521 4.221 58.929 1.00 95.62 777 TRP A O 1
ATOM 5805 N N . ASN A 1 778 ? -53.651 3.030 57.241 1.00 94.88 778 ASN A N 1
ATOM 5806 C CA . ASN A 1 778 ? -54.860 2.293 56.872 1.00 94.88 778 ASN A CA 1
ATOM 5807 C C . ASN A 1 778 ? -55.031 1.030 57.720 1.00 94.88 778 ASN A C 1
ATOM 5809 O O . ASN A 1 778 ? -55.237 -0.061 57.194 1.00 94.88 778 ASN A O 1
ATOM 5813 N N . LYS A 1 779 ? -54.940 1.194 59.043 1.00 94.62 779 LYS A N 1
ATOM 5814 C CA . LYS A 1 779 ? -55.114 0.126 60.030 1.00 94.62 779 LYS A CA 1
ATOM 5815 C C . LYS A 1 779 ? -54.193 -1.100 59.807 1.00 94.62 779 LYS A C 1
ATOM 5817 O O . LYS A 1 779 ? -54.696 -2.218 59.844 1.00 94.62 779 LYS A O 1
ATOM 5822 N N . PRO A 1 780 ? -52.868 -0.952 59.605 1.00 95.62 780 PRO A N 1
ATOM 5823 C CA . PRO A 1 780 ? -51.970 -2.112 59.612 1.00 95.62 780 PRO A CA 1
ATOM 5824 C C . PRO A 1 780 ? -51.924 -2.757 61.006 1.00 95.62 780 PRO A C 1
ATOM 5826 O O . PRO A 1 780 ? -52.254 -2.100 62.000 1.00 95.62 780 PRO A O 1
ATOM 5829 N N . ASN A 1 781 ? -51.485 -4.014 61.108 1.00 96.06 781 ASN A N 1
ATOM 5830 C CA . ASN A 1 781 ? -51.128 -4.587 62.408 1.00 96.06 781 ASN A CA 1
ATOM 5831 C C . ASN A 1 781 ? -49.691 -4.189 62.763 1.00 96.06 781 ASN A C 1
ATOM 5833 O O . ASN A 1 781 ? -48.792 -4.290 61.926 1.00 96.06 781 ASN A O 1
ATOM 5837 N N . VAL A 1 782 ? -49.467 -3.753 64.001 1.00 96.50 782 VAL A N 1
ATOM 5838 C CA . VAL A 1 782 ? -48.148 -3.328 64.487 1.00 96.50 782 VAL A CA 1
ATOM 5839 C C . VAL A 1 782 ? -47.737 -4.085 65.740 1.00 96.50 782 VAL A C 1
ATOM 5841 O O . VAL A 1 782 ? -48.562 -4.379 66.607 1.00 96.50 782 VAL A O 1
ATOM 5844 N N . VAL A 1 783 ? -46.440 -4.355 65.856 1.00 96.56 783 VAL A N 1
ATOM 5845 C CA . VAL A 1 783 ? -45.833 -4.924 67.058 1.00 96.56 783 VAL A CA 1
ATOM 5846 C C . VAL A 1 783 ? -44.655 -4.062 67.481 1.00 96.56 783 VAL A C 1
ATOM 5848 O O . VAL A 1 783 ? -43.717 -3.876 66.711 1.00 96.56 783 VAL A O 1
ATOM 5851 N N . PHE A 1 784 ? -44.680 -3.570 68.712 1.00 96.19 784 PHE A N 1
ATOM 5852 C CA . PHE A 1 784 ? -43.534 -2.926 69.342 1.00 96.19 784 PHE A CA 1
ATOM 5853 C C . PHE A 1 784 ? -42.842 -3.949 70.233 1.00 96.19 784 PHE A C 1
ATOM 5855 O O . PHE A 1 784 ? -43.459 -4.439 71.176 1.00 96.19 784 PHE A O 1
ATOM 5862 N N . VAL A 1 785 ? -41.594 -4.305 69.930 1.00 94.44 785 VAL A N 1
ATOM 5863 C CA . VAL A 1 785 ? -40.853 -5.324 70.685 1.00 94.44 785 VAL A CA 1
ATOM 5864 C C . VAL A 1 785 ? -39.422 -4.888 70.936 1.00 94.44 785 VAL A C 1
ATOM 5866 O O . VAL A 1 785 ? -38.632 -4.776 70.008 1.00 94.44 785 VAL A O 1
ATOM 5869 N N . SER A 1 786 ? -39.046 -4.672 72.194 1.00 92.38 786 SER A N 1
ATOM 5870 C CA . SER A 1 786 ? -37.686 -4.235 72.512 1.00 92.38 786 SER A CA 1
ATOM 5871 C C . SER A 1 786 ? -37.261 -4.581 73.930 1.00 92.38 786 SER A C 1
ATOM 5873 O O . SER A 1 786 ? -38.070 -4.760 74.838 1.00 92.38 786 SER A O 1
ATOM 5875 N N . LYS A 1 787 ? -35.943 -4.652 74.125 1.00 91.06 787 LYS A N 1
ATOM 5876 C CA . LYS A 1 787 ? -35.311 -4.699 75.454 1.00 91.06 787 LYS A CA 1
ATOM 5877 C C . LYS A 1 787 ? -34.825 -3.320 75.905 1.00 91.06 787 LYS A C 1
ATOM 5879 O O . LYS A 1 787 ? -34.332 -3.187 77.025 1.00 91.06 787 LYS A O 1
ATOM 5884 N N . LEU A 1 788 ? -34.959 -2.313 75.043 1.00 93.38 788 LEU A N 1
ATOM 5885 C CA . LEU A 1 788 ? -34.625 -0.916 75.291 1.00 93.38 788 LEU A CA 1
ATOM 5886 C C . LEU A 1 788 ? -35.911 -0.073 75.364 1.00 93.38 788 LEU A C 1
ATOM 5888 O O . LEU A 1 788 ? -36.958 -0.517 74.880 1.00 93.38 788 LEU A O 1
ATOM 5892 N N . PRO A 1 789 ? -35.867 1.112 75.999 1.00 94.25 789 PRO A N 1
ATOM 5893 C CA . PRO A 1 789 ? -36.985 2.046 75.951 1.00 94.25 789 PRO A CA 1
ATOM 5894 C C . PRO A 1 789 ? -37.341 2.389 74.502 1.00 94.25 789 PRO A C 1
ATOM 5896 O O . PRO A 1 789 ? -36.434 2.551 73.692 1.00 94.25 789 PRO A O 1
ATOM 5899 N N . GLN A 1 790 ? -38.634 2.499 74.200 1.00 95.88 790 GLN A N 1
ATOM 5900 C CA . GLN A 1 790 ? -39.128 2.925 72.884 1.00 95.88 790 GLN A CA 1
ATOM 5901 C C . GLN A 1 790 ? -39.991 4.180 73.014 1.00 95.88 790 GLN A C 1
ATOM 5903 O O . GLN A 1 790 ? -40.708 4.338 74.006 1.00 95.88 790 GLN A O 1
ATOM 5908 N N . ASN A 1 791 ? -39.981 5.036 72.000 1.00 96.62 791 ASN A N 1
ATOM 5909 C CA . ASN A 1 791 ? -40.861 6.190 71.882 1.00 96.62 791 ASN A CA 1
ATOM 5910 C C . ASN A 1 791 ? -41.684 6.156 70.587 1.00 96.62 791 ASN A C 1
ATOM 5912 O O . ASN A 1 791 ? -41.174 5.845 69.513 1.00 96.62 791 ASN A O 1
ATOM 5916 N N . VAL A 1 792 ? -42.960 6.530 70.684 1.00 96.31 792 VAL A N 1
ATOM 5917 C CA . VAL A 1 792 ? -43.872 6.730 69.553 1.00 96.31 792 VAL A CA 1
ATOM 5918 C C . VAL A 1 792 ? -44.272 8.200 69.499 1.00 96.31 792 VAL A C 1
ATOM 5920 O O . VAL A 1 792 ? -45.028 8.685 70.346 1.00 96.31 792 VAL A O 1
ATOM 5923 N N . SER A 1 793 ? -43.776 8.907 68.485 1.00 95.94 793 SER A N 1
ATOM 5924 C CA . SER A 1 793 ? -43.818 10.370 68.402 1.00 95.94 793 SER A CA 1
ATOM 5925 C C . SER A 1 793 ? -44.276 10.909 67.033 1.00 95.94 793 SER A C 1
ATOM 5927 O O . SER A 1 793 ? -44.340 10.192 66.031 1.00 95.94 793 SER A O 1
ATOM 5929 N N . GLY A 1 794 ? -44.611 12.207 66.991 1.00 94.44 794 GLY A N 1
ATOM 5930 C CA . GLY A 1 794 ? -45.159 12.899 65.818 1.00 94.44 794 GLY A CA 1
ATOM 5931 C C . GLY A 1 794 ? -46.698 12.890 65.699 1.00 94.44 794 GLY A C 1
ATOM 5932 O O . GLY A 1 794 ? -47.420 13.249 66.632 1.00 94.44 794 GLY A O 1
ATOM 5933 N N . SER A 1 795 ? -47.219 12.536 64.529 1.00 94.31 795 SER A N 1
ATOM 5934 C CA . SER A 1 795 ? -48.637 12.509 64.157 1.00 94.31 795 SER A CA 1
ATOM 5935 C C . SER A 1 795 ? -49.352 11.277 64.707 1.00 94.31 795 SER A C 1
ATOM 5937 O O . SER A 1 795 ? -48.737 10.254 64.997 1.00 94.31 795 SER A O 1
ATOM 5939 N N . SER A 1 796 ? -50.678 11.355 64.834 1.00 93.75 796 SER A N 1
ATOM 5940 C CA . SER A 1 796 ? -51.473 10.201 65.253 1.00 93.75 796 SER A CA 1
ATOM 5941 C C . SER A 1 796 ? -51.484 9.099 64.196 1.00 93.75 796 SER A C 1
ATOM 5943 O O . SER A 1 796 ? -51.643 9.395 63.011 1.00 93.75 796 SER A O 1
ATOM 5945 N N . ILE A 1 797 ? -51.436 7.842 64.632 1.00 95.44 797 ILE A N 1
ATOM 5946 C CA . ILE A 1 797 ? -51.531 6.666 63.756 1.00 95.44 797 ILE A CA 1
ATOM 5947 C C . ILE A 1 797 ? -52.811 5.872 64.030 1.00 95.44 797 ILE A C 1
ATOM 5949 O O . ILE A 1 797 ? -53.366 5.919 65.128 1.00 95.44 797 ILE A O 1
ATOM 5953 N N . SER A 1 798 ? -53.289 5.148 63.018 1.00 95.19 798 SER A N 1
ATOM 5954 C CA . SER A 1 798 ? -54.439 4.241 63.101 1.00 95.19 798 SER A CA 1
ATOM 5955 C C . SER A 1 798 ? -54.004 2.831 62.728 1.00 95.19 798 SER A C 1
ATOM 5957 O O . SER A 1 798 ? -53.548 2.611 61.612 1.00 95.19 798 SER A O 1
ATOM 5959 N N . VAL A 1 799 ? -54.158 1.877 63.639 1.00 95.88 799 VAL A N 1
ATOM 5960 C CA . VAL A 1 799 ? -53.691 0.489 63.506 1.00 95.88 799 VAL A CA 1
ATOM 5961 C C . VAL A 1 799 ? -54.854 -0.476 63.729 1.00 95.88 799 VAL A C 1
ATOM 5963 O O . VAL A 1 799 ? -55.804 -0.141 64.430 1.00 95.88 799 VAL A O 1
ATOM 5966 N N . ASN A 1 800 ? -54.844 -1.657 63.114 1.00 94.69 800 ASN A N 1
ATOM 5967 C CA . ASN A 1 800 ? -55.869 -2.662 63.388 1.00 94.69 800 ASN A CA 1
ATOM 5968 C C . ASN A 1 800 ? -55.556 -3.337 64.726 1.00 94.69 800 ASN A C 1
ATOM 5970 O O . ASN A 1 800 ? -56.146 -2.975 65.741 1.00 94.69 800 ASN A O 1
ATOM 5974 N N . GLN A 1 801 ? -54.577 -4.237 64.752 1.00 93.50 801 GLN A N 1
ATOM 5975 C CA . GLN A 1 801 ? -54.054 -4.822 65.984 1.00 93.50 801 GLN A CA 1
ATOM 5976 C C . GLN A 1 801 ? -52.772 -4.109 66.431 1.00 93.50 801 GLN A C 1
ATOM 5978 O O . GLN A 1 801 ? -51.923 -3.776 65.603 1.00 93.50 801 GLN A O 1
ATOM 5983 N N . ILE A 1 802 ? -52.618 -3.919 67.743 1.00 95.12 802 ILE A N 1
ATOM 5984 C CA . ILE A 1 802 ? -51.370 -3.473 68.367 1.00 95.12 802 ILE A CA 1
ATOM 5985 C C . ILE A 1 802 ? -50.905 -4.494 69.403 1.00 95.12 802 ILE A C 1
ATOM 5987 O O . ILE A 1 802 ? -51.661 -4.866 70.298 1.00 95.12 802 ILE A O 1
ATOM 5991 N N . THR A 1 803 ? -49.656 -4.932 69.288 1.00 95.69 803 THR A N 1
ATOM 5992 C CA . THR A 1 803 ? -48.989 -5.771 70.290 1.00 95.69 803 THR A CA 1
ATOM 5993 C C . THR A 1 803 ? -47.798 -5.016 70.877 1.00 95.69 803 THR A C 1
ATOM 5995 O O . THR A 1 803 ? -47.026 -4.408 70.135 1.00 95.69 803 THR A O 1
ATOM 5998 N N . ILE A 1 804 ? -47.648 -5.042 72.199 1.00 95.31 804 ILE A N 1
ATOM 5999 C CA . ILE A 1 804 ? -46.562 -4.393 72.937 1.00 95.31 804 ILE A CA 1
ATOM 6000 C C . ILE A 1 804 ? -45.835 -5.458 73.765 1.00 95.31 804 ILE A C 1
ATOM 6002 O O . ILE A 1 804 ? -46.403 -6.037 74.689 1.00 95.31 804 ILE A O 1
ATOM 6006 N N . GLU A 1 805 ? -44.577 -5.691 73.404 1.00 95.00 805 GLU A N 1
ATOM 6007 C CA . GLU A 1 805 ? -43.637 -6.668 73.965 1.00 95.00 805 GLU A CA 1
ATOM 6008 C C . GLU A 1 805 ? -42.324 -5.940 74.337 1.00 95.00 805 GLU A C 1
ATOM 6010 O O . GLU A 1 805 ? -41.232 -6.262 73.861 1.00 95.00 805 GLU A O 1
ATOM 6015 N N . ASN A 1 806 ? -42.418 -4.882 75.146 1.00 93.06 806 ASN A N 1
ATOM 6016 C CA . ASN A 1 806 ? -41.272 -4.105 75.611 1.00 93.06 806 ASN A CA 1
ATOM 6017 C C . ASN A 1 806 ? -40.901 -4.479 77.053 1.00 93.06 806 ASN A C 1
ATOM 6019 O O . ASN A 1 806 ? -41.520 -4.031 78.018 1.00 93.06 806 ASN A O 1
ATOM 6023 N N . SER A 1 807 ? -39.832 -5.261 77.203 1.00 91.94 807 SER A N 1
ATOM 6024 C CA . SER A 1 807 ? -39.357 -5.739 78.505 1.00 91.94 807 SER A CA 1
ATOM 6025 C C . SER A 1 807 ? -38.353 -4.787 79.175 1.00 91.94 807 SER A C 1
ATOM 6027 O O . SER A 1 807 ? -37.614 -5.201 80.075 1.00 91.94 807 SER A O 1
ATOM 6029 N N . SER A 1 808 ? -38.219 -3.546 78.695 1.00 92.62 808 SER A N 1
ATOM 6030 C CA . SER A 1 808 ? -37.284 -2.572 79.265 1.00 92.62 808 SER A CA 1
ATOM 6031 C C . SER A 1 808 ? -37.829 -1.966 80.564 1.00 92.62 808 SER A C 1
ATOM 6033 O O . SER A 1 808 ? -39.036 -1.875 80.778 1.00 92.62 808 SER A O 1
ATOM 6035 N N . LYS A 1 809 ? -36.936 -1.488 81.442 1.00 89.19 809 LYS A N 1
ATOM 6036 C CA . LYS A 1 809 ? -37.337 -0.867 82.722 1.00 89.19 809 LYS A CA 1
ATOM 6037 C C . LYS A 1 809 ? -38.138 0.429 82.557 1.00 89.19 809 LYS A C 1
ATOM 6039 O O . LYS A 1 809 ? -38.844 0.805 83.486 1.00 89.19 809 LYS A O 1
ATOM 6044 N N . SER A 1 810 ? -37.991 1.113 81.423 1.00 91.19 810 SER A N 1
ATOM 6045 C CA . SER A 1 810 ? -38.713 2.356 81.123 1.00 91.19 810 SER A CA 1
ATOM 6046 C C . SER A 1 810 ? -39.929 2.129 80.222 1.00 91.19 810 SER A C 1
ATOM 6048 O O . SER A 1 810 ? -40.734 3.041 80.067 1.00 91.19 810 SER A O 1
ATOM 6050 N N . GLY A 1 811 ? -40.074 0.927 79.657 1.00 93.00 811 GLY A N 1
ATOM 6051 C CA . GLY A 1 811 ? -41.187 0.566 78.793 1.00 93.00 811 GLY A CA 1
ATOM 6052 C C . GLY A 1 811 ? -41.227 1.326 77.469 1.00 93.00 811 GLY A C 1
ATOM 6053 O O . GLY A 1 811 ? -40.198 1.726 76.924 1.00 93.00 811 GLY A O 1
ATOM 6054 N N . ILE A 1 812 ? -42.443 1.523 76.964 1.00 96.31 812 ILE A N 1
ATOM 6055 C CA . ILE A 1 812 ? -42.736 2.303 75.760 1.00 96.31 812 ILE A CA 1
ATOM 6056 C C . ILE A 1 812 ? -43.456 3.605 76.125 1.00 96.31 812 ILE A C 1
ATOM 6058 O O . ILE A 1 812 ? -44.390 3.608 76.929 1.00 96.31 812 ILE A O 1
ATOM 6062 N N . THR A 1 813 ? -43.028 4.716 75.529 1.00 96.56 813 THR A N 1
ATOM 6063 C CA . THR A 1 813 ? -43.656 6.035 75.666 1.00 96.56 813 THR A CA 1
ATOM 6064 C C . THR A 1 813 ? -44.473 6.360 74.427 1.00 96.56 813 THR A C 1
ATOM 6066 O O . THR A 1 813 ? -43.987 6.241 73.308 1.00 96.56 813 THR A O 1
ATOM 6069 N N . PHE A 1 814 ? -45.721 6.784 74.624 1.00 96.12 814 PHE A N 1
ATOM 6070 C CA . PHE A 1 814 ? -46.565 7.304 73.551 1.00 96.12 814 PHE A CA 1
ATOM 6071 C C . PHE A 1 814 ? -46.713 8.822 73.697 1.00 96.12 814 PHE A C 1
ATOM 6073 O O . PHE A 1 814 ? -47.526 9.306 74.486 1.00 96.12 814 PHE A O 1
ATOM 6080 N N . ASP A 1 815 ? -45.946 9.590 72.928 1.00 94.62 815 ASP A N 1
ATOM 6081 C CA . ASP A 1 815 ? -46.123 11.046 72.817 1.00 94.62 815 ASP A CA 1
ATOM 6082 C C . ASP A 1 815 ? -47.290 11.384 71.867 1.00 94.62 815 ASP A C 1
ATOM 6084 O O . ASP A 1 815 ? -48.062 12.339 72.070 1.00 94.62 815 ASP A O 1
ATOM 6088 N N . SER A 1 816 ? -47.481 10.526 70.864 1.00 92.38 816 SER A N 1
ATOM 6089 C CA . SER A 1 816 ? -48.526 10.615 69.844 1.00 92.38 816 SER A CA 1
ATOM 6090 C C . SER A 1 816 ? -49.709 9.699 70.126 1.00 92.38 816 SER A C 1
ATOM 6092 O O . SER A 1 816 ? -49.598 8.687 70.807 1.00 92.38 816 SER A O 1
ATOM 6094 N N . THR A 1 817 ? -50.881 10.066 69.599 1.00 94.62 817 THR A N 1
ATOM 6095 C CA . THR A 1 817 ? -52.099 9.258 69.774 1.00 94.62 817 THR A CA 1
ATOM 6096 C C . THR A 1 817 ? -52.099 8.059 68.830 1.00 94.62 817 THR A C 1
ATOM 6098 O O . THR A 1 817 ? -51.930 8.226 67.623 1.00 94.62 817 THR A O 1
ATOM 6101 N N . VAL A 1 818 ? -52.349 6.868 69.367 1.00 95.12 818 VAL A N 1
ATOM 6102 C CA . VAL A 1 818 ? -52.488 5.618 68.614 1.00 95.12 818 VAL A CA 1
ATOM 6103 C C . VAL A 1 818 ? -53.934 5.147 68.713 1.00 95.12 818 VAL A C 1
ATOM 6105 O O . VAL A 1 818 ? -54.406 4.794 69.794 1.00 95.12 818 VAL A O 1
ATOM 6108 N N . TYR A 1 819 ? -54.647 5.140 67.588 1.00 95.50 819 TYR A N 1
ATOM 6109 C CA . TYR A 1 819 ? -55.986 4.562 67.495 1.00 95.50 819 TYR A CA 1
ATOM 6110 C C . TYR A 1 819 ? -55.885 3.098 67.085 1.00 95.50 819 TYR A C 1
ATOM 6112 O O . TYR A 1 819 ? -55.356 2.814 66.013 1.00 95.50 819 TYR A O 1
ATOM 6120 N N . TYR A 1 820 ? -56.413 2.182 67.893 1.00 94.19 820 TYR A N 1
ATOM 6121 C CA . TYR A 1 820 ? -56.474 0.761 67.547 1.00 94.19 820 TYR A CA 1
ATOM 6122 C C . TYR A 1 820 ? -57.925 0.301 67.385 1.00 94.19 820 TYR A C 1
ATOM 6124 O O . TYR A 1 820 ? -58.795 0.730 68.145 1.00 94.19 820 TYR A O 1
ATOM 6132 N N . TYR A 1 821 ? -58.188 -0.533 66.375 1.00 93.94 821 TYR A N 1
ATOM 6133 C CA . TYR A 1 821 ? -59.547 -0.974 66.009 1.00 93.94 821 TYR A CA 1
ATOM 6134 C C . TYR A 1 821 ? -59.826 -2.452 66.314 1.00 93.94 821 TYR A C 1
ATOM 6136 O O . TYR A 1 821 ? -60.976 -2.868 66.410 1.00 93.94 821 TYR A O 1
ATOM 6144 N N . GLY A 1 822 ? -58.772 -3.248 66.444 1.00 90.44 822 GLY A N 1
ATOM 6145 C CA . GLY A 1 822 ? -58.803 -4.652 66.824 1.00 90.44 822 GLY A CA 1
ATOM 6146 C C . GLY A 1 822 ? -58.274 -4.849 68.243 1.00 90.44 822 GLY A C 1
ATOM 6147 O O . GLY A 1 822 ? -58.565 -4.071 69.151 1.00 90.44 822 GLY A O 1
ATOM 6148 N N . ASN A 1 823 ? -57.478 -5.899 68.440 1.00 88.62 823 ASN A N 1
ATOM 6149 C CA . ASN A 1 823 ? -56.941 -6.238 69.756 1.00 88.62 823 ASN A CA 1
ATOM 6150 C C . ASN A 1 823 ? -55.747 -5.349 70.142 1.00 88.62 823 ASN A C 1
ATOM 6152 O O . ASN A 1 823 ? -54.888 -5.041 69.315 1.00 88.62 823 ASN A O 1
ATOM 6156 N N . CYS A 1 824 ? -55.673 -5.008 71.428 1.00 90.56 824 CYS A N 1
ATOM 6157 C CA . CYS A 1 824 ? -54.467 -4.504 72.073 1.00 90.56 824 CYS A CA 1
ATOM 6158 C C . CYS A 1 824 ? -53.910 -5.613 72.971 1.00 90.56 824 CYS A C 1
ATOM 6160 O O . CYS A 1 824 ? -54.560 -5.999 73.943 1.00 90.56 824 CYS A O 1
ATOM 6162 N N . ILE A 1 825 ? -52.730 -6.133 72.641 1.00 91.81 825 ILE A N 1
ATOM 6163 C CA . ILE A 1 825 ? -52.041 -7.180 73.402 1.00 91.81 825 ILE A CA 1
ATOM 6164 C C . ILE A 1 825 ? -50.850 -6.529 74.106 1.00 91.81 825 ILE A C 1
ATOM 6166 O O . ILE A 1 825 ? -49.998 -5.946 73.445 1.00 91.81 825 ILE A O 1
ATOM 6170 N N . ASN A 1 826 ? -50.800 -6.601 75.434 1.00 89.19 826 ASN A N 1
ATOM 6171 C CA . ASN A 1 826 ? -49.682 -6.097 76.232 1.00 89.19 826 ASN A CA 1
ATOM 6172 C C . ASN A 1 826 ? -49.103 -7.244 77.068 1.00 89.19 826 ASN A C 1
ATOM 6174 O O . ASN A 1 826 ? -49.821 -7.795 77.900 1.00 89.19 826 ASN A O 1
ATOM 6178 N N . ASP A 1 827 ? -47.834 -7.584 76.846 1.00 84.62 827 ASP A N 1
ATOM 6179 C CA . ASP A 1 827 ? -47.122 -8.661 77.547 1.00 84.62 827 ASP A CA 1
ATOM 6180 C C . ASP A 1 827 ? -46.348 -8.090 78.749 1.00 84.62 827 ASP A C 1
ATOM 6182 O O . ASP A 1 827 ? -45.125 -7.964 78.729 1.00 84.62 827 ASP A O 1
ATOM 6186 N N . ASP A 1 828 ? -47.092 -7.600 79.750 1.00 85.12 828 ASP A N 1
ATOM 6187 C CA . ASP A 1 828 ? -46.581 -6.953 80.975 1.00 85.12 828 ASP A CA 1
ATOM 6188 C C . ASP A 1 828 ? -45.609 -5.773 80.744 1.00 85.12 828 ASP A C 1
ATOM 6190 O O . ASP A 1 828 ? -44.813 -5.405 81.615 1.00 85.12 828 ASP A O 1
ATOM 6194 N N . SER A 1 829 ? -45.692 -5.123 79.580 1.00 89.88 829 SER A N 1
ATOM 6195 C CA . SER A 1 829 ? -44.847 -3.974 79.256 1.00 89.88 829 SER A CA 1
ATOM 6196 C C . SER A 1 829 ? -45.305 -2.726 80.013 1.00 89.88 829 SER A C 1
ATOM 6198 O O . SER A 1 829 ? -46.504 -2.444 80.132 1.00 89.88 829 SER A O 1
ATOM 6200 N N . ILE A 1 830 ? -44.342 -1.932 80.491 1.00 92.50 830 ILE A N 1
ATOM 6201 C CA . ILE A 1 830 ? -44.616 -0.609 81.066 1.00 92.50 830 ILE A CA 1
ATOM 6202 C C . ILE A 1 830 ? -45.046 0.323 79.926 1.00 92.50 830 ILE A C 1
ATOM 6204 O O . ILE A 1 830 ? -44.331 0.481 78.940 1.00 92.50 830 ILE A O 1
ATOM 6208 N N . ILE A 1 831 ? -46.215 0.951 80.060 1.00 93.25 831 ILE A N 1
ATOM 6209 C CA . ILE A 1 831 ? -46.729 1.922 79.087 1.00 93.25 831 ILE A CA 1
ATOM 6210 C C . ILE A 1 831 ? -46.755 3.300 79.740 1.00 93.25 831 ILE A C 1
ATOM 6212 O O . ILE A 1 831 ? -47.501 3.538 80.693 1.00 93.25 831 ILE A O 1
ATOM 6216 N N . VAL A 1 832 ? -45.959 4.221 79.206 1.00 92.19 832 VAL A N 1
ATOM 6217 C CA . VAL A 1 832 ? -45.947 5.630 79.601 1.00 92.19 832 VAL A CA 1
ATOM 6218 C C . VAL A 1 832 ? -46.919 6.394 78.699 1.00 92.19 832 VAL A C 1
ATOM 6220 O O . VAL A 1 832 ? -46.875 6.279 77.475 1.00 92.19 832 VAL A O 1
ATOM 6223 N N . ASN A 1 833 ? -47.811 7.173 79.319 1.00 93.06 833 ASN A N 1
ATOM 6224 C CA . ASN A 1 833 ? -48.954 7.851 78.687 1.00 93.06 833 ASN A CA 1
ATOM 6225 C C . ASN A 1 833 ? -49.995 6.904 78.041 1.00 93.06 833 ASN A C 1
ATOM 6227 O O . ASN A 1 833 ? -50.383 7.114 76.891 1.00 93.06 833 ASN A O 1
ATOM 6231 N N . PRO A 1 834 ? -50.549 5.910 78.767 1.00 90.50 834 PRO A N 1
ATOM 6232 C CA . PRO A 1 834 ? -51.530 4.971 78.204 1.00 90.50 834 PRO A CA 1
ATOM 6233 C C . PRO A 1 834 ? -52.814 5.654 77.703 1.00 90.50 834 PRO A C 1
ATOM 6235 O O . PRO A 1 834 ? -53.504 5.116 76.845 1.00 90.50 834 PRO A O 1
ATOM 6238 N N . SER A 1 835 ? -53.121 6.870 78.175 1.00 91.12 835 SER A N 1
ATOM 6239 C CA . SER A 1 835 ? -54.235 7.693 77.678 1.00 91.12 835 SER A CA 1
ATOM 6240 C C . SER A 1 835 ? -54.110 8.087 76.201 1.00 91.12 835 SER A C 1
ATOM 6242 O O . SER A 1 835 ? -55.093 8.517 75.598 1.00 91.12 835 SER A O 1
ATOM 6244 N N . LYS A 1 836 ? -52.919 7.948 75.609 1.00 93.50 836 LYS A N 1
ATOM 6245 C CA . LYS A 1 836 ? -52.662 8.173 74.182 1.00 93.50 836 LYS A CA 1
ATOM 6246 C C . LYS A 1 836 ? -53.005 6.959 73.318 1.00 93.50 836 LYS A C 1
ATOM 6248 O O . LYS A 1 836 ? -53.049 7.096 72.099 1.00 93.50 836 LYS A O 1
ATOM 6253 N N . MET A 1 837 ? -53.302 5.807 73.917 1.00 93.69 837 MET A N 1
ATOM 6254 C CA . MET A 1 837 ? -53.806 4.626 73.219 1.00 93.69 837 MET A CA 1
ATOM 6255 C C . MET A 1 837 ? -55.334 4.575 73.310 1.00 93.69 837 MET A C 1
ATOM 6257 O O . MET A 1 837 ? -55.896 4.387 74.387 1.00 93.69 837 MET A O 1
ATOM 6261 N N . ILE A 1 838 ? -56.024 4.737 72.180 1.00 93.31 838 ILE A N 1
ATOM 6262 C CA . ILE A 1 838 ? -57.484 4.885 72.138 1.00 93.31 838 ILE A CA 1
ATOM 6263 C C . ILE A 1 838 ? -58.100 3.758 71.307 1.00 93.31 838 ILE A C 1
ATOM 6265 O O . ILE A 1 838 ? -57.890 3.688 70.096 1.00 93.31 838 ILE A O 1
ATOM 6269 N N . ALA A 1 839 ? -58.921 2.923 71.947 1.00 90.31 839 ALA A N 1
ATOM 6270 C CA . ALA A 1 839 ? -59.756 1.954 71.244 1.00 90.31 839 ALA A CA 1
ATOM 6271 C C . ALA A 1 839 ? -60.806 2.678 70.388 1.00 90.31 839 ALA A C 1
ATOM 6273 O O . ALA A 1 839 ? -61.478 3.605 70.854 1.00 90.31 839 ALA A O 1
ATOM 6274 N N . LYS A 1 840 ? -60.978 2.240 69.145 1.00 89.06 840 LYS A N 1
ATOM 6275 C CA . LYS A 1 840 ? -62.028 2.695 68.232 1.00 89.06 840 LYS A CA 1
ATOM 6276 C C . LYS A 1 840 ? -62.809 1.483 67.737 1.00 89.06 840 LYS A C 1
ATOM 6278 O O . LYS A 1 840 ? -62.215 0.458 67.439 1.00 89.06 840 LYS A O 1
ATOM 6283 N N . SER A 1 841 ? -64.132 1.601 67.686 1.00 73.06 841 SER A N 1
ATOM 6284 C CA . SER A 1 841 ? -65.019 0.555 67.159 1.00 73.06 841 SER A CA 1
ATOM 6285 C C . SER A 1 841 ? -65.053 0.521 65.639 1.00 73.06 841 SER A C 1
ATOM 6287 O O . SER A 1 841 ? -64.862 1.604 65.031 1.00 73.06 841 SER A O 1
#

Secondary structure (DSSP, 8-state):
--HHHHHHHHHHHHHHHHHHHHHHHHTSTTHHHHSTT--HHHHHHHHHHHHHHHHH-----S--S-EEPPTT-EEEEEE-SSTT--EEEEEE-TTS-EEEEE-HHHHTTT-EE-TT-EEEE---TT-EEEEEEEE-STTEEEEE-SS-EEEEEEEE-TT-EEEEEE-STT--EEEEEEEEESSEEEEEETTS-EEEEEEEEEESSEEEEEEEEEEE-S-EEESSEEEEEEEE-----TT--TT---S-EEEESS-EEEEEEE----TT-EEE-S-EEEEEEEE-TT-PEETGGGEEEEET-EEGGGEE-S-EEEEEEEESS-EEESS-EEEEEEEEE-S-EEESS-EEEEEEEEEEEE-S-EEE-S-EEE-SSEEEE-S-EEE-S-EEE--SS-EEEEEEE--SS-EEEEESS-EEEEEEEE---STT-EEESS-EEEEEEEE-TTT--BS-GGGEEEEET-EETTSEESS-EEEEEEEE-S-EEEEEEEEEEEEEEE-SS-EEEEEEEEE-SSEEEE-TT-EEEESS-EEE-SEEEESSEEEESS-EEE-S-EESSEEEESS-EEE-S-EE-SEEEEEESS-EEEEESS-BEEEEEEEEE-SSS-EEE-S-EEEEEEEEE--S-EETGGGEEEETT-EEEE-SS----EEEESEEEE-TT-EEEESS-EEE-TT-EEEE-TT-EEEESS-EEEES-EEEE-TT-EEEESS-EEEES-EEEESSEEEESS-EEEES-EEEESSEEEESS-EEEEEEEEE-SSEEEESS-EEEEEEEEE--EEEEEESS-EEEEES-EEES-EEEEE-STT-EEESS-EEESS-EEESS--EESGGGEEE--

Radius of gyration: 58.23 Å; chains: 1; bounding box: 157×52×167 Å

pLDDT: mean 90.05, std 11.07, range [41.41, 98.69]

Foldseek 3Di:
DPVLVVVLVVVLVVLVVVLVVLLVCCPDPVVVVPVPPCDNVNSVVVSVVVNCVSVPDDPDQPDLAAAEAEAAKEKEWFFDPDPVRFIKIWIQHNVRDIDIDTNCQRNQQNAYEAQQHEYEYADDPPAHEGQEYEYDAENYEYEYAAERYEYEEYAYDAQYEYEYEDADAPYAYEHQHEYHANHAYEYEYPRAQEEYEHAEYAAQEHYEYYSYEYEYAAEYEHAYEYHDHYEPQHDDRPPDDPVDADQEHEYYHAYEYAEYEFNHPRNQFYEYPAAYEYEAEYEDPPGEYDVQQSYEYADAYYYVVLEDAYEYEYENYEYCEEHEYCEEYEYADEYAYNYEYEYLEEYADAQRYAEYEYAEEYHHNYEYEAQHHAYDYYPEDEYAEEYAHNYPAAEEAHYEYAHQAEYEYHHPDEYEYQEYAFNHNYPNFYEYPAAYEHEAEYEDPVDGDYPCQCSYEYAHAYDYPVLEAEEEHEYENYEYQAEHEYAEEYEYEAEYEDDNLYEYEHCEYAYPEHEYEAADNHEYHHLAEYHACYEYHYQEEYEHNEEYEAEEEHAEYEYAYAEEYHYEYEYHYQEYEHAYQDEYEYDYPDHAEYAEYAQHYNHPQGYEYPAAHEYEAEYEDPTQHYHPLCSDEYEDAYHYHYDDLRQHEYHYEAEYEFDAQEEAEHNEEYEYDAAYEYHFDANYEYHYNYEYEEENYEYAAAANGEYEHAYEYHYECYEYHHLHEYEYAAEYAYYQYEAAHNEEYEYQEEYEAEQYEHDYAYEYEYAEEYEYQDYHAPADEYEHAYQDEYEYDHEEHEHAEYEAHHNHPQFYEYPAAYEYAHDYHYPPTDYHPCVSYHYDD